Protein AF-0000000075458113 (afdb_homodimer)

InterPro domains:
  IPR001138 Zn(2)Cys(6) fungal-type DNA-binding domain [PF00172] (40-73)
  IPR001138 Zn(2)Cys(6) fungal-type DNA-binding domain [PS00463] (41-71)
  IPR001138 Zn(2)Cys(6) fungal-type DNA-binding domain [PS50048] (41-73)
  IPR001138 Zn(2)Cys(6) fungal-type DNA-binding domain [SM00066] (36-82)
  IPR001138 Zn(2)Cys(6) fungal-type DNA-binding domain [cd00067] (40-73)
  IPR007219 Xylanolytic transcriptional activator, regulatory domain [PF04082] (166-333)
  IPR036864 Zn(2)-C6 fungal-type DNA-binding domain superfamily [G3DSA:4.10.240.10] (38-100)
  IPR036864 Zn(2)-C6 fungal-type DNA-binding domain superfamily [SSF57701] (37-74)
  IPR050815 Transcription factor, fungi [PTHR47338] (35-565)

Foldseek 3Di:
DQPDDPPDDDDDDDDDDDDDDPPPVPDPPPPPLPPDPPQQFWPVCVVVVHDFSSDPPATPVCVVVPNRVRGHRPDDPPPPPVVVVVVVVVVVVVVVLVVVLQPPPPPPPPVVVVPPPPDDDPPPPVPPPPPPPDPDQLSGLHGDPVLLVQLLVLCVLCVVQQLQLADSVLLVCQCPPNDPVRHRQASLLSLLSSLNSLLSVPDPVRVVCNVVSVVSNVVSLVVLVVCQQVVLANLLSSLSSLSSQLLVCLLQVNNVVSVVSLLVSQVSLLLLVLLQVLNPPPLPPPRNNCSRHPDAPDLSSVLSSLSSNLSSLLSQLLCCQVVVHAGPLDADPDSSSQGQREQHADPVVCVVPGPNRDDTPGSHLVVCLVPVPVNPPHDDLSSLLSNLSSLLSVLLVLLVVVVVQVVVLPPPPDDDPDDPAPDVPDPPDDPPDSDCPPVNVVVSVVVLVSSLVSLVVSLVVADDLPVLDPDLDSVSLSVLQSSLSSLLSSLLSLLSNLVSCLVPDVVSVVSNLVSLLVNLVSLLVSLVSYQEHRSSNLVSLLSSLVSLLVVLVVQVVVCVVVVHPDRDPCNVVSLVSLVSSLVSLVSHPSRVSSVVSSVVSVVSNVD/DDPDPPDDDDDDDDPDDDDDDDDPDDDPDPPPLPQDPPQLFWPVCVVVVHRFSSDPPFTPVCVVVVNRVRGHRPDDDDPPVVVVVVVVVVVVVVVVVVVVPLPVPPVPVPPPPVPPPPPPDCPPPVPPPPPPPDPDQLSDLHGDPVLLVQLLVLCVLCVVQQLQLADSVLLVCQCPPNDPVRHRQASLLSLLSSLNSLLSVPDPVRVVCNVVSVVSNVVSLVVLVVCQQVVLQNLLSSLSSLSSQLLVCLLQVNNVVSVVSLLVSQVSLLLLVLLQVLNPDPLPPPRNNCSRHPDQPDLSSVLSSLSSNLSSLLSQLLCCQVVVHAGPQDDDPDSSSQGQREQHADPVVCVVPGPNRDDTPGSHLVVCLVPVVVNLPHDDLSSLLSNLSSLLSVLLVLLVVVVVQVVVLPPPPDDDPDDDPPDVPDPPDDPPDSDPPPVNVVVSVVVLVSSLVSLVVSLVSQDDLPVLDPDLDSVSLSVLQSSLSSLLSSLLSLLSNLVSCLVVDVVSVVSNLVSLLVNLVSLLVSLVSYQEHRSSNLVSLLSSLVSLLVVLVVQVVVCVVVVHPDRDPCNVVSLVSLVSSLVSLVSHPSRVSSVVSSVVSVVSNVD

Organism: Phanerochaete carnosa (strain HHB-10118-sp) (NCBI:txid650164)

Secondary structure (DSSP, 8-state):
-------------------------------------TT-S-HHHHHTT------SSS-HHHHHTT-GGG----SS----HHHHHHHHHHHHHHHHHHHHSS-TT------GGGGS--------------------TTTSSS--HHHHHHHHHHHHHHGGGGT--S-HHHHHHHHHS--SSSPPPPHHHHHHHHHHHHHHH--HHHHTTHHHHHHHHHHHHHHHHHTTTT-TTHHHHHHHHHHHHHHHHHHTT-HHHHHHHHHHHHHHHHHTTGGGTTPPTT-----GGGGTSPPPSSHHHHHHHHHHHHHHHHHHHHSHHHHT---S----SSGGG---PPPP--HHHHHHS-GGGS---S-HHHHHHH-TTTTTT---HHHHHHHHHHHHHHHHHHHHHHHHHHHHHHHTTSS--SS--SGGGSSS-S---SSS-HHHHHHHHHHHHHHHHHHHHHHHHSPPGGGS-S---HHHHHHHHHHHHHHHHHHHHHHHHHHTTTTT-HHHHHHHHHHHHHHHHHHHHHHTT-S---THHHHHHHHHHHHHHHHHHHHHHHHHHTT--SPPTTHHHHHHHHHHHHHHHHTTTTSHHHHHHHHHHHHHHH-/-------------------------------------TT-S-HHHHHTT------SSS-HHHHHTT-GGG-----S----HHHHHHHHHHHHHHHHHHHHHT-TT------TTTT---------------------TTTSSS--HHHHHHHHHHHHHHGGGGT--S-HHHHHHHHHS--SSSPPPPHHHHHHHHHHHHHHH--HHHHTTHHHHHHHHHHHHHHHHHTTTT-TTHHHHHHHHHHHHHHHHHHTT-HHHHHHHHHHHHHHHHHTTGGGTT--TT-----GGGGTSPPPSSHHHHHHHHHHHHHHHHHHHHSHHHHT---S----SSGGG---PPPP--HHHHHHS-GGGS---S-HHHHHHH-TTTTTT---HHHHHHHHHHHHHHHHHHHHHHHHHHHHHHHTTSS--SS--SGGGSSS-S---SSS-HHHHHHHHHHHHHHHHHHHHHHHHSPPGGGS-S---HHHHHHHHHHHHHHHHHHHHHHHHHHTTTTT-HHHHHHHHHHHHHHHHHHHHHHTT-S---THHHHHHHHHHHHHHHHHHHHHHHHHHTT--SPPTTHHHHHHHHHHHHHHHHTTTTSHHHHHHHHHHHHHHH-

Solvent-accessible surface area (backbone atoms only — not comparable to full-atom values): 67035 Å² total; per-residue (Å²): 140,81,76,78,82,79,83,70,87,79,82,78,91,79,85,91,82,83,79,84,73,86,70,76,81,65,83,73,72,80,69,69,76,67,71,72,62,90,69,51,47,27,53,52,35,61,73,66,70,47,86,52,74,51,41,82,73,47,25,64,49,34,46,72,70,70,38,43,86,64,34,37,63,54,88,64,77,72,71,49,64,52,45,53,33,48,48,47,33,48,47,32,50,49,46,28,51,54,33,60,48,48,56,30,64,66,28,68,60,64,70,72,72,66,65,62,77,74,79,78,80,78,75,82,68,74,71,69,65,77,71,76,71,76,72,60,58,79,61,42,87,62,48,50,69,70,57,45,52,51,23,46,50,44,25,62,74,52,31,71,59,44,52,56,40,68,56,64,68,60,51,51,42,19,67,74,58,52,40,90,92,42,50,56,70,55,65,28,38,49,31,40,40,43,34,45,6,26,65,64,57,73,37,65,89,44,45,73,47,40,68,60,34,47,51,50,23,61,54,26,47,58,55,50,53,72,41,20,80,80,36,26,79,47,42,62,43,50,37,48,26,25,36,38,49,12,44,50,26,36,23,59,55,35,55,71,57,11,50,41,28,41,37,31,24,46,48,50,39,54,52,42,40,35,45,45,40,67,42,50,90,45,63,61,69,79,47,56,11,66,65,38,38,66,79,66,87,48,52,67,50,44,48,30,45,42,33,43,35,48,42,46,50,31,58,43,31,60,44,26,73,79,54,51,39,70,54,66,82,58,70,54,90,34,54,81,39,43,38,16,32,62,70,36,66,47,71,70,52,32,71,75,45,40,68,85,77,46,91,49,91,30,44,39,64,61,51,33,74,73,35,61,76,77,56,66,77,54,74,22,70,67,28,48,35,36,51,27,18,52,49,26,37,49,20,46,42,53,34,49,36,50,52,32,52,65,40,50,56,71,69,69,70,77,77,91,74,77,73,100,57,57,84,85,30,71,84,52,79,84,83,76,64,82,58,66,48,71,61,56,50,46,50,47,52,51,49,50,50,51,49,50,50,46,46,52,53,50,58,69,70,47,80,59,74,75,68,45,60,89,58,93,46,66,72,39,42,52,51,34,51,50,48,45,53,34,54,32,33,40,29,45,18,51,27,39,51,20,55,83,38,28,86,82,30,70,69,30,32,49,51,26,50,52,27,27,51,49,40,39,50,48,48,45,64,51,47,77,69,43,81,73,76,43,47,62,55,32,51,43,50,45,56,30,42,50,55,34,38,50,52,37,48,53,48,49,52,50,27,57,72,65,71,44,90,60,83,54,94,59,42,63,57,31,51,49,52,47,47,47,41,46,57,46,44,64,70,40,52,81,30,49,28,28,38,52,45,40,51,52,50,52,53,57,64,70,108,138,82,80,76,83,83,84,83,76,86,82,80,84,84,86,80,82,83,84,88,82,83,86,77,90,78,83,82,77,78,72,74,68,58,78,42,62,90,73,48,41,27,55,53,31,62,75,66,72,45,84,30,52,41,42,82,76,44,24,61,48,35,46,71,74,71,35,41,86,64,31,35,65,65,86,64,79,70,73,48,68,49,47,55,34,46,51,50,32,51,49,32,49,52,49,28,54,53,39,59,60,66,34,62,41,39,42,70,60,72,67,77,69,75,62,66,76,69,78,76,82,74,80,71,75,70,68,72,63,76,75,73,71,74,73,59,55,81,74,41,95,62,48,49,69,69,56,44,51,52,22,46,50,44,25,61,75,52,30,72,59,44,52,55,41,69,57,65,69,60,53,51,42,19,68,74,58,52,41,91,93,43,50,56,71,56,64,28,39,50,31,40,39,41,35,44,6,26,64,66,57,74,37,65,87,44,42,72,48,39,70,60,34,46,52,51,22,60,54,26,47,58,56,49,54,72,41,20,80,80,36,28,76,46,42,61,42,50,38,46,25,26,36,38,48,13,44,49,27,35,23,60,56,35,56,70,56,12,50,41,26,41,38,32,24,47,49,50,38,52,52,44,41,34,44,45,42,66,42,50,90,47,64,63,71,80,45,56,11,68,67,39,40,68,80,66,87,47,52,66,50,43,51,28,45,42,32,42,35,49,42,46,48,31,58,42,32,60,45,26,72,79,51,51,39,71,54,65,82,58,70,54,89,35,54,82,39,44,37,14,31,63,72,37,67,46,72,70,52,32,73,75,45,40,70,84,77,48,90,50,92,30,44,40,63,60,51,33,74,73,36,61,74,76,55,66,75,58,75,22,69,68,26,47,34,35,54,26,21,53,48,25,38,51,21,46,43,53,34,50,36,50,52,34,54,65,38,51,55,73,69,70,71,77,75,92,74,78,76,100,60,60,83,86,30,72,86,51,79,82,82,76,64,86,57,68,48,70,60,57,51,46,50,47,52,50,49,51,51,52,50,49,50,45,47,51,53,50,59,70,68,47,80,60,75,75,68,46,62,90,58,90,45,66,71,38,42,54,51,34,50,49,48,44,53,31,53,32,33,40,28,46,18,50,28,38,50,20,54,83,38,28,86,83,30,70,66,29,32,51,51,24,52,51,27,26,51,48,38,38,49,47,48,45,63,51,48,76,70,43,81,75,76,43,47,61,54,32,50,42,50,46,56,28,44,52,54,35,37,50,52,37,49,52,48,50,51,50,25,58,72,63,73,43,90,60,82,55,94,59,43,62,56,30,50,49,52,46,48,48,41,44,57,45,43,62,70,40,52,83,30,50,28,26,37,50,45,42,51,51,49,53,54,57,63,70,108

pLDDT: mean 75.18, std 25.05, range [16.05, 98.81]

Nearest PDB structures (foldseek):
  4n7g-assembly1_A-2  TM=5.612E-01  e=4.384E+00  Homo sapiens
  7nfx-assembly1_u  TM=4.217E-01  e=3.734E+00  Homo sapiens
  5exa-assembly1_A  TM=5.449E-01  e=8.677E+00  Homo sapiens
  7lic-assembly1_A  TM=1.904E-01  e=6.045E+00  Machilis hrabei
  5m35-assembly1_A  TM=5.751E-01  e=5.764E+00  Homo sapiens

Sequence (1214 aa):
MTLPPVCINASCPRLQVCHNRKYTNPNMASQVPQHLPRGRACVPCRRRKMKCDGNQPTCNQCMRFDRAAECQFVEGPSPSTARVLEQHISRLQSRIHELEQDDPNLVRLRNPYENVPAASSSGGNTAVAPHAAQPNWWETSDPPTQMQQTLVQYFLREAPKFGFFLDARRLLTAFAKPTATRPRPPSVIRNAIYLWGINLSRNPQYTAREPLFLGRALRSVHVALSSAHEQQQNTLYVLQAEVLLAYYFFHCDRLLEGKFHASAAVSLAIMCNLHQINAPQGGGFQSAGQAFLPPPADPVDEAERIYAWWTTFVLDKSWVVALSAPAMISETQEPGTVIHTPWPLTVDEYAQQPASARPNAGSTVQRFLADVTADGAASSPLALIAKAAALYERASALAAHTDTNSQCSRSVFTRHRRLTGLLLLLALPSGVGDGASLAETAGYEAALLALDGAVEQLKQALPPLERAGSVAAPADEHATHSLLVLHGLAHAATVQLHRAFAERSATSRARCLASASALVRVVHELTRRLAVVSPLVGVLAATAGEVLVHGLQSMRSARTAWASSAALPGEDKFAQSTNQLVAALERLTQSPFVASQTARLREAAAQMTLPPVCINASCPRLQVCHNRKYTNPNMASQVPQHLPRGRACVPCRRRKMKCDGNQPTCNQCMRFDRAAECQFVEGPSPSTARVLEQHISRLQSRIHELEQDDPNLVRLRNPYENVPAASSSGGNTAVAPHAAQPNWWETSDPPTQMQQTLVQYFLREAPKFGFFLDARRLLTAFAKPTATRPRPPSVIRNAIYLWGINLSRNPQYTAREPLFLGRALRSVHVALSSAHEQQQNTLYVLQAEVLLAYYFFHCDRLLEGKFHASAAVSLAIMCNLHQINAPQGGGFQSAGQAFLPPPADPVDEAERIYAWWTTFVLDKSWVVALSAPAMISETQEPGTVIHTPWPLTVDEYAQQPASARPNAGSTVQRFLADVTADGAASSPLALIAKAAALYERASALAAHTDTNSQCSRSVFTRHRRLTGLLLLLALPSGVGDGASLAETAGYEAALLALDGAVEQLKQALPPLERAGSVAAPADEHATHSLLVLHGLAHAATVQLHRAFAERSATSRARCLASASALVRVVHELTRRLAVVSPLVGVLAATAGEVLVHGLQSMRSARTAWASSAALPGEDKFAQSTNQLVAALERLTQSPFVASQTARLREAAAQ

Radius of gyration: 37.68 Å; Cα contacts (8 Å, |Δi|>4): 1548; chains: 2; bounding box: 122×147×104 Å

Structure (mmCIF, N/CA/C/O backbone):
data_AF-0000000075458113-model_v1
#
loop_
_entity.id
_entity.type
_entity.pdbx_description
1 polymer 'Zn(2)-C6 fungal-type domain-containing protein'
#
loop_
_atom_site.group_PDB
_atom_site.id
_atom_site.type_symbol
_atom_site.label_atom_id
_atom_site.label_alt_id
_atom_site.label_comp_id
_atom_site.label_asym_id
_atom_site.label_entity_id
_atom_site.label_seq_id
_atom_site.pdbx_PDB_ins_code
_atom_site.Cartn_x
_atom_site.Cartn_y
_atom_site.Cartn_z
_atom_site.occupancy
_atom_site.B_iso_or_equiv
_atom_site.auth_seq_id
_atom_site.auth_comp_id
_atom_site.auth_asym_id
_atom_site.auth_atom_id
_atom_site.pdbx_PDB_model_num
ATOM 1 N N . MET A 1 1 ? 50.719 65.562 19.953 1 16.05 1 MET A N 1
ATOM 2 C CA . MET A 1 1 ? 52.031 64.938 19.766 1 16.05 1 MET A CA 1
ATOM 3 C C . MET A 1 1 ? 52.125 64.312 18.391 1 16.05 1 MET A C 1
ATOM 5 O O . MET A 1 1 ? 51.156 64.25 17.656 1 16.05 1 MET A O 1
ATOM 9 N N . THR A 1 2 ? 52.25 62.938 18.25 1 17.06 2 THR A N 1
ATOM 10 C CA . THR A 1 2 ? 53.406 62.062 18.203 1 17.06 2 THR A CA 1
ATOM 11 C C . THR A 1 2 ? 53.406 61.188 16.938 1 17.06 2 THR A C 1
ATOM 13 O O . THR A 1 2 ? 52.562 60.281 16.828 1 17.06 2 THR A O 1
ATOM 16 N N . LEU A 1 3 ? 53.469 61.75 15.75 1 21.92 3 LEU A N 1
ATOM 17 C CA . LEU A 1 3 ? 53.281 61.375 14.352 1 21.92 3 LEU A CA 1
ATOM 18 C C . LEU A 1 3 ? 54.281 60.312 13.93 1 21.92 3 LEU A C 1
ATOM 20 O O . LEU A 1 3 ? 55.5 60.469 14.086 1 21.92 3 LEU A O 1
ATOM 24 N N . PRO A 1 4 ? 53.938 59 14.242 1 21.16 4 PRO A N 1
ATOM 25 C CA . PRO A 1 4 ? 55.094 58.094 14.359 1 21.16 4 PRO A CA 1
ATOM 26 C C . PRO A 1 4 ? 55.906 58.031 13.078 1 21.16 4 PRO A C 1
ATOM 28 O O . PRO A 1 4 ? 55.438 58.406 12 1 21.16 4 PRO A O 1
ATOM 31 N N . PRO A 1 5 ? 57.219 57.562 13.141 1 19.83 5 PRO A N 1
ATOM 32 C CA . PRO A 1 5 ? 58.5 57.812 12.469 1 19.83 5 PRO A CA 1
ATOM 33 C C . PRO A 1 5 ? 58.625 57.031 11.164 1 19.83 5 PRO A C 1
ATOM 35 O O . PRO A 1 5 ? 58.062 55.969 11.023 1 19.83 5 PRO A O 1
ATOM 38 N N . VAL A 1 6 ? 58.656 57.656 9.945 1 21.56 6 VAL A N 1
ATOM 39 C CA . VAL A 1 6 ? 58.688 57.438 8.5 1 21.56 6 VAL A CA 1
ATOM 40 C C . VAL A 1 6 ? 59.938 56.656 8.133 1 21.56 6 VAL A C 1
ATOM 42 O O . VAL A 1 6 ? 61.062 57.156 8.289 1 21.56 6 VAL A O 1
ATOM 45 N N . CYS A 1 7 ? 59.875 55.25 8.594 1 18.25 7 CYS A N 1
ATOM 46 C CA . CYS A 1 7 ? 61.094 54.469 8.641 1 18.25 7 CYS A CA 1
ATOM 47 C C . CYS A 1 7 ? 61.75 54.438 7.273 1 18.25 7 CYS A C 1
ATOM 49 O O . CYS A 1 7 ? 61.156 53.969 6.297 1 18.25 7 CYS A O 1
ATOM 51 N N . ILE A 1 8 ? 62.625 55.281 7 1 16.94 8 ILE A N 1
ATOM 52 C CA . ILE A 1 8 ? 63.344 55.781 5.824 1 16.94 8 ILE A CA 1
ATOM 53 C C . ILE A 1 8 ? 64.312 54.688 5.32 1 16.94 8 ILE A C 1
ATOM 55 O O . ILE A 1 8 ? 64.625 54.656 4.141 1 16.94 8 ILE A O 1
ATOM 59 N N . ASN A 1 9 ? 64.75 53.688 6.195 1 16.77 9 ASN A N 1
ATOM 60 C CA . ASN A 1 9 ? 66.188 53.625 6.027 1 16.77 9 ASN A CA 1
ATOM 61 C C . ASN A 1 9 ? 66.562 52.812 4.793 1 16.77 9 ASN A C 1
ATOM 63 O O . ASN A 1 9 ? 65.938 51.781 4.508 1 16.77 9 ASN A O 1
ATOM 67 N N . ALA A 1 10 ? 67.562 53.219 3.857 1 18.14 10 ALA A N 1
ATOM 68 C CA . ALA A 1 10 ? 68.125 53.219 2.51 1 18.14 10 ALA A CA 1
ATOM 69 C C . ALA A 1 10 ? 69.062 52.062 2.301 1 18.14 10 ALA A C 1
ATOM 71 O O . ALA A 1 10 ? 69.438 51.781 1.172 1 18.14 10 ALA A O 1
ATOM 72 N N . SER A 1 11 ? 69.438 51.25 3.338 1 16.3 11 SER A N 1
ATOM 73 C CA . SER A 1 11 ? 70.875 51.031 3.203 1 16.3 11 SER A CA 1
ATOM 74 C C . SER A 1 11 ? 71.188 50.094 2.051 1 16.3 11 SER A C 1
ATOM 76 O O . SER A 1 11 ? 70.312 49.375 1.562 1 16.3 11 SER A O 1
ATOM 78 N N . CYS A 1 12 ? 72.438 49.375 2.088 1 17.27 12 CYS A N 1
ATOM 79 C CA . CYS A 1 12 ? 73.75 49.312 1.443 1 17.27 12 CYS A CA 1
ATOM 80 C C . CYS A 1 12 ? 73.938 48 0.712 1 17.27 12 CYS A C 1
ATOM 82 O O . CYS A 1 12 ? 74.625 47.938 -0.289 1 17.27 12 CYS A O 1
ATOM 84 N N . PRO A 1 13 ? 73.312 46.719 1.027 1 18 13 PRO A N 1
ATOM 85 C CA . PRO A 1 13 ? 74.5 45.875 1.167 1 18 13 PRO A CA 1
ATOM 86 C C . PRO A 1 13 ? 75.125 45.469 -0.179 1 18 13 PRO A C 1
ATOM 88 O O . PRO A 1 13 ? 74.438 45.469 -1.199 1 18 13 PRO A O 1
ATOM 91 N N . ARG A 1 14 ? 76.375 44.969 -0.19 1 17.38 14 ARG A N 1
ATOM 92 C CA . ARG A 1 14 ? 77.625 44.938 -0.941 1 17.38 14 ARG A CA 1
ATOM 93 C C . ARG A 1 14 ? 77.625 43.812 -1.981 1 17.38 14 ARG A C 1
ATOM 95 O O . ARG A 1 14 ? 77.875 44.031 -3.156 1 17.38 14 ARG A O 1
ATOM 102 N N . LEU A 1 15 ? 78 42.5 -1.597 1 16.95 15 LEU A N 1
ATOM 103 C CA . LEU A 1 15 ? 79.25 42.031 -2.094 1 16.95 15 LEU A CA 1
ATOM 104 C C . LEU A 1 15 ? 79.062 41.25 -3.389 1 16.95 15 LEU A C 1
ATOM 106 O O . LEU A 1 15 ? 79.625 41.594 -4.426 1 16.95 15 LEU A O 1
ATOM 110 N N . GLN A 1 16 ? 79.312 39.75 -3.432 1 18.16 16 GLN A N 1
ATOM 111 C CA . GLN A 1 16 ? 80.5 39.094 -4.039 1 18.16 16 GLN A CA 1
ATOM 112 C C . GLN A 1 16 ? 80.125 38.562 -5.434 1 18.16 16 GLN A C 1
ATOM 114 O O . GLN A 1 16 ? 78.938 38.469 -5.785 1 18.16 16 GLN A O 1
ATOM 119 N N . VAL A 1 17 ? 81.062 37.594 -5.949 1 19.11 17 VAL A N 1
ATOM 120 C CA . VAL A 1 17 ? 81.875 37.219 -7.102 1 19.11 17 VAL A CA 1
ATOM 121 C C . VAL A 1 17 ? 81.125 36.25 -7.977 1 19.11 17 VAL A C 1
ATOM 123 O O . VAL A 1 17 ? 80.562 35.25 -7.48 1 19.11 17 VAL A O 1
ATOM 126 N N . CYS A 1 18 ? 80.875 36.469 -9.258 1 18.88 18 CYS A N 1
ATOM 127 C CA . CYS A 1 18 ? 80 36 -10.328 1 18.88 18 CYS A CA 1
ATOM 128 C C . CYS A 1 18 ? 80.562 34.75 -10.992 1 18.88 18 CYS A C 1
ATOM 130 O O . CYS A 1 18 ? 81.188 34.812 -12.055 1 18.88 18 CYS A O 1
ATOM 132 N N . HIS A 1 19 ? 81.125 33.781 -10.086 1 18.3 19 HIS A N 1
ATOM 133 C CA . HIS A 1 19 ? 81.938 32.938 -10.93 1 18.3 19 HIS A CA 1
ATOM 134 C C . HIS A 1 19 ? 81.125 32.375 -12.094 1 18.3 19 HIS A C 1
ATOM 136 O O . HIS A 1 19 ? 79.938 32.312 -12.039 1 18.3 19 HIS A O 1
ATOM 142 N N . ASN A 1 20 ? 81.938 31.562 -12.953 1 18.83 20 ASN A N 1
ATOM 143 C CA . ASN A 1 20 ? 82.125 31.25 -14.367 1 18.83 20 ASN A CA 1
ATOM 144 C C . ASN A 1 20 ? 81.062 30.266 -14.867 1 18.83 20 ASN A C 1
ATOM 146 O O . ASN A 1 20 ? 80.562 29.406 -14.117 1 18.83 20 ASN A O 1
ATOM 150 N N . ARG A 1 21 ? 80.625 30.406 -16.109 1 20.34 21 ARG A N 1
ATOM 151 C CA . ARG A 1 21 ? 79.562 30.172 -17.094 1 20.34 21 ARG A CA 1
ATOM 152 C C . ARG A 1 21 ? 79.625 28.766 -17.688 1 20.34 21 ARG A C 1
ATOM 154 O O . ARG A 1 21 ? 78.875 28.438 -18.609 1 20.34 21 ARG A O 1
ATOM 161 N N . LYS A 1 22 ? 80.75 27.875 -17.328 1 22.34 22 LYS A N 1
ATOM 162 C CA . LYS A 1 22 ? 81 27.016 -18.484 1 22.34 22 LYS A CA 1
ATOM 163 C C . LYS A 1 22 ? 79.75 26.188 -18.797 1 22.34 22 LYS A C 1
ATOM 165 O O . LYS A 1 22 ? 79.188 25.484 -17.922 1 22.34 22 LYS A O 1
ATOM 170 N N . TYR A 1 23 ? 78.875 26.531 -19.828 1 19.7 23 TYR A N 1
ATOM 171 C CA . TYR A 1 23 ? 77.562 26.109 -20.312 1 19.7 23 TYR A CA 1
ATOM 172 C C . TYR A 1 23 ? 77.625 24.734 -20.969 1 19.7 23 TYR A C 1
ATOM 174 O O . TYR A 1 23 ? 77.562 24.625 -22.188 1 19.7 23 TYR A O 1
ATOM 182 N N . THR A 1 24 ? 78.75 23.969 -20.75 1 22.22 24 THR A N 1
ATOM 183 C CA . THR A 1 24 ? 78.812 22.859 -21.688 1 22.22 24 THR A CA 1
ATOM 184 C C . THR A 1 24 ? 77.5 22.031 -21.641 1 22.22 24 THR A C 1
ATOM 186 O O . THR A 1 24 ? 77.062 21.609 -20.562 1 22.22 24 THR A O 1
ATOM 189 N N . ASN A 1 25 ? 76.75 22.25 -22.719 1 22.31 25 ASN A N 1
ATOM 190 C CA . ASN A 1 25 ? 75.438 21.734 -22.953 1 22.31 25 ASN A CA 1
ATOM 191 C C . ASN A 1 25 ? 75.375 20.219 -23.062 1 22.31 25 ASN A C 1
ATOM 193 O O . ASN A 1 25 ? 75.75 19.656 -24.109 1 22.31 25 ASN A O 1
ATOM 197 N N . PRO A 1 26 ? 76.188 19.5 -22.234 1 22.69 26 PRO A N 1
ATOM 198 C CA . PRO A 1 26 ? 76.5 18.109 -22.562 1 22.69 26 PRO A CA 1
ATOM 199 C C . PRO A 1 26 ? 75.312 17.328 -23.062 1 22.69 26 PRO A C 1
ATOM 201 O O . PRO A 1 26 ? 75.438 16.531 -23.984 1 22.69 26 PRO A O 1
ATOM 204 N N . ASN A 1 27 ? 74.375 17.062 -22.172 1 22.27 27 ASN A N 1
ATOM 205 C CA . ASN A 1 27 ? 73.75 15.758 -22.062 1 22.27 27 ASN A CA 1
ATOM 206 C C . ASN A 1 27 ? 72.688 15.578 -23.125 1 22.27 27 ASN A C 1
ATOM 208 O O . ASN A 1 27 ? 71.562 16.031 -22.953 1 22.27 27 ASN A O 1
ATOM 212 N N . MET A 1 28 ? 72.938 15.758 -24.406 1 24.91 28 MET A N 1
ATOM 213 C CA . MET A 1 28 ? 71.875 15.516 -25.406 1 24.91 28 MET A CA 1
ATOM 214 C C . MET A 1 28 ? 71.375 14.086 -25.328 1 24.91 28 MET A C 1
ATOM 216 O O . MET A 1 28 ? 71.938 13.172 -25.922 1 24.91 28 MET A O 1
ATOM 220 N N . ALA A 1 29 ? 71.25 13.414 -24.312 1 27.17 29 ALA A N 1
ATOM 221 C CA . ALA A 1 29 ? 70.812 12.031 -24.266 1 27.17 29 ALA A CA 1
ATOM 222 C C . ALA A 1 29 ? 69.625 11.812 -25.203 1 27.17 29 ALA A C 1
ATOM 224 O O . ALA A 1 29 ? 68.75 12.648 -25.297 1 27.17 29 ALA A O 1
ATOM 225 N N . SER A 1 30 ? 69.688 11.109 -26.359 1 27.78 30 SER A N 1
ATOM 226 C CA . SER A 1 30 ? 68.875 10.578 -27.422 1 27.78 30 SER A CA 1
ATOM 227 C C . SER A 1 30 ? 67.5 10.156 -26.906 1 27.78 30 SER A C 1
ATOM 229 O O . SER A 1 30 ? 67.375 9.148 -26.203 1 27.78 30 SER A O 1
ATOM 231 N N . GLN A 1 31 ? 66.75 11.008 -26.562 1 28.09 31 GLN A N 1
ATOM 232 C CA . GLN A 1 31 ? 65.375 10.68 -26.047 1 28.09 31 GLN A CA 1
ATOM 233 C C . GLN A 1 31 ? 64.562 9.875 -27.047 1 28.09 31 GLN A C 1
ATOM 235 O O . GLN A 1 31 ? 64.438 10.289 -28.203 1 28.09 31 GLN A O 1
ATOM 240 N N . VAL A 1 32 ? 64.812 8.578 -27.141 1 33.06 32 VAL A N 1
ATOM 241 C CA . VAL A 1 32 ? 63.906 7.68 -27.844 1 33.06 32 VAL A CA 1
ATOM 242 C C . VAL A 1 32 ? 62.531 8.32 -27.969 1 33.06 32 VAL A C 1
ATOM 244 O O . VAL A 1 32 ? 61.969 8.805 -26.984 1 33.06 32 VAL A O 1
ATOM 247 N N . PRO A 1 33 ? 62.25 8.812 -29.188 1 33.91 33 PRO A N 1
ATOM 248 C CA . PRO A 1 33 ? 61 9.531 -29.422 1 33.91 33 PRO A CA 1
ATOM 249 C C . PRO A 1 33 ? 59.812 8.906 -28.672 1 33.91 33 PRO A C 1
ATOM 251 O O . PRO A 1 33 ? 59.625 7.691 -28.719 1 33.91 33 PRO A O 1
ATOM 254 N N . GLN A 1 34 ? 59.688 9.32 -27.609 1 39.03 34 GLN A N 1
ATOM 255 C CA . GLN A 1 34 ? 58.562 8.875 -26.812 1 39.03 34 GLN A CA 1
ATOM 256 C C . GLN A 1 34 ? 57.281 8.891 -27.625 1 39.03 34 GLN A C 1
ATOM 258 O O . GLN A 1 34 ? 57 9.859 -28.328 1 39.03 34 GLN A O 1
ATOM 263 N N . HIS A 1 35 ? 56.875 7.797 -28.141 1 50.09 35 HIS A N 1
ATOM 264 C CA . HIS A 1 35 ? 55.594 7.645 -28.797 1 50.09 35 HIS A CA 1
ATOM 265 C C . HIS A 1 35 ? 54.562 8.602 -28.219 1 50.09 35 HIS A C 1
ATOM 267 O O . HIS A 1 35 ? 54.469 8.773 -27 1 50.09 35 HIS A O 1
ATOM 273 N N . LEU A 1 36 ? 54.188 9.562 -29.062 1 56.31 36 LEU A N 1
ATOM 274 C CA . LEU A 1 36 ? 53.156 10.469 -28.594 1 56.31 36 LEU A CA 1
ATOM 275 C C . LEU A 1 36 ? 52.062 9.695 -27.875 1 56.31 36 LEU A C 1
ATOM 277 O O . LEU A 1 36 ? 51.625 8.633 -28.344 1 56.31 36 LEU A O 1
ATOM 281 N N . PRO A 1 37 ? 51.906 9.977 -26.672 1 59.5 37 PRO A N 1
ATOM 282 C CA . PRO A 1 37 ? 50.781 9.281 -26.047 1 59.5 37 PRO A CA 1
ATOM 283 C C . PRO A 1 37 ? 49.562 9.195 -26.953 1 59.5 37 PRO A C 1
ATOM 285 O O . PRO A 1 37 ? 49.375 10.055 -27.812 1 59.5 37 PRO A O 1
ATOM 288 N N . ARG A 1 38 ? 48.812 8.305 -26.953 1 64.25 38 ARG A N 1
ATOM 289 C CA . ARG A 1 38 ? 47.625 8.039 -27.75 1 64.25 38 ARG A CA 1
ATOM 290 C C . ARG A 1 38 ? 46.688 9.242 -27.75 1 64.25 38 ARG A C 1
ATOM 292 O O . ARG A 1 38 ? 46.375 9.797 -26.688 1 64.25 38 ARG A O 1
ATOM 299 N N . GLY A 1 39 ? 46.375 9.852 -28.844 1 64.12 39 GLY A N 1
ATOM 300 C CA . GLY A 1 39 ? 45.406 10.898 -29.031 1 64.12 39 GLY A CA 1
ATOM 301 C C . GLY A 1 39 ? 46 12.258 -29.344 1 64.12 39 GLY A C 1
ATOM 302 O O . GLY A 1 39 ? 45.281 13.234 -29.531 1 64.12 39 GLY A O 1
ATOM 303 N N . ARG A 1 40 ? 47.281 12.43 -29.516 1 70.12 40 ARG A N 1
ATOM 304 C CA . ARG A 1 40 ? 47.844 13.758 -29.656 1 70.12 40 ARG A CA 1
ATOM 305 C C . ARG A 1 40 ? 48.219 14.039 -31.109 1 70.12 40 ARG A C 1
ATOM 307 O O . ARG A 1 40 ? 48.75 15.109 -31.438 1 70.12 40 ARG A O 1
ATOM 314 N N . ALA A 1 41 ? 48.031 13.203 -31.844 1 76.94 41 ALA A N 1
ATOM 315 C CA . ALA A 1 41 ? 48.281 13.438 -33.25 1 76.94 41 ALA A CA 1
ATOM 316 C C . ALA A 1 41 ? 47.219 14.297 -33.906 1 76.94 41 ALA A C 1
ATOM 318 O O . ALA A 1 41 ? 46.031 14.234 -33.5 1 76.94 41 ALA A O 1
ATOM 319 N N . CYS A 1 42 ? 47.5 15.008 -34.812 1 77.25 42 CYS A N 1
ATOM 320 C CA . CYS A 1 42 ? 46.531 15.867 -35.469 1 77.25 42 CYS A CA 1
ATOM 321 C C . CYS A 1 42 ? 45.656 15.055 -36.438 1 77.25 42 CYS A C 1
ATOM 323 O O . CYS A 1 42 ? 46.062 13.977 -36.875 1 77.25 42 CYS A O 1
ATOM 325 N N . VAL A 1 43 ? 44.438 15.523 -36.75 1 78.5 43 VAL A N 1
ATOM 326 C CA . VAL A 1 43 ? 43.406 14.82 -37.5 1 78.5 43 VAL A CA 1
ATOM 327 C C . VAL A 1 43 ? 43.906 14.508 -38.906 1 78.5 43 VAL A C 1
ATOM 329 O O . VAL A 1 43 ? 43.781 13.375 -39.375 1 78.5 43 VAL A O 1
ATOM 332 N N . PRO A 1 44 ? 44.625 15.25 -39.5 1 78.81 44 PRO A N 1
ATOM 333 C CA . PRO A 1 44 ? 45.031 14.891 -40.875 1 78.81 44 PRO A CA 1
ATOM 334 C C . PRO A 1 44 ? 46.188 13.875 -40.875 1 78.81 44 PRO A C 1
ATOM 336 O O . PRO A 1 44 ? 46.219 12.992 -41.75 1 78.81 44 PRO A O 1
ATOM 339 N N . CYS A 1 45 ? 47.125 13.969 -40.062 1 78.94 45 CYS A N 1
ATOM 340 C CA . CYS A 1 45 ? 48.219 13.008 -40 1 78.94 45 CYS A CA 1
ATOM 341 C C . CYS A 1 45 ? 47.719 11.617 -39.625 1 78.94 45 CYS A C 1
ATOM 343 O O . CYS A 1 45 ? 48.188 10.617 -40.156 1 78.94 45 CYS A O 1
ATOM 345 N N . ARG A 1 46 ? 46.656 11.57 -38.688 1 76.12 46 ARG A N 1
ATOM 346 C CA . ARG A 1 46 ? 45.969 10.328 -38.312 1 76.12 46 ARG A CA 1
ATOM 347 C C . ARG A 1 46 ? 45.281 9.695 -39.531 1 76.12 46 ARG A C 1
ATOM 349 O O . ARG A 1 46 ? 45.375 8.484 -39.719 1 76.12 46 ARG A O 1
ATOM 356 N N . ARG A 1 47 ? 44.719 10.5 -40.281 1 74.69 47 ARG A N 1
ATOM 357 C CA . ARG A 1 47 ? 43.969 10.023 -41.438 1 74.69 47 ARG A CA 1
ATOM 358 C C . ARG A 1 47 ? 44.906 9.469 -42.5 1 74.69 47 ARG A C 1
ATOM 360 O O . ARG A 1 47 ? 44.562 8.477 -43.156 1 74.69 47 ARG A O 1
ATOM 367 N N . ARG A 1 48 ? 45.969 9.977 -42.531 1 76.06 48 ARG A N 1
ATOM 368 C CA . ARG A 1 48 ? 46.844 9.594 -43.594 1 76.06 48 ARG A CA 1
ATOM 369 C C . ARG A 1 48 ? 47.938 8.656 -43.125 1 76.06 48 ARG A C 1
ATOM 371 O O . ARG A 1 48 ? 48.875 8.32 -43.875 1 76.06 48 ARG A O 1
ATOM 378 N N . LYS A 1 49 ? 47.844 8.336 -41.875 1 76.44 49 LYS A N 1
ATOM 379 C CA . LYS A 1 49 ? 48.75 7.383 -41.219 1 76.44 49 LYS A CA 1
ATOM 380 C C . LYS A 1 49 ? 50.188 7.812 -41.344 1 76.44 49 LYS A C 1
ATOM 382 O O . LYS A 1 49 ? 51.062 6.98 -41.594 1 76.44 49 LYS A O 1
ATOM 387 N N . MET A 1 50 ? 50.375 9.109 -41.219 1 76.88 50 MET A N 1
ATOM 388 C CA . MET A 1 50 ? 51.719 9.648 -41.25 1 76.88 50 MET A CA 1
ATOM 389 C C . MET A 1 50 ? 52.25 9.922 -39.844 1 76.88 50 MET A C 1
ATOM 391 O O . MET A 1 50 ? 51.438 10.141 -38.906 1 76.88 50 MET A O 1
ATOM 395 N N . LYS A 1 51 ? 53.469 9.898 -39.656 1 76.06 51 LYS A N 1
ATOM 396 C CA . LYS A 1 51 ? 54.094 10.125 -38.375 1 76.06 51 LYS A CA 1
ATOM 397 C C . LYS A 1 51 ? 54.031 11.602 -37.969 1 76.06 51 LYS A C 1
ATOM 399 O O . LYS A 1 51 ? 54.781 12.43 -38.5 1 76.06 51 LYS A O 1
ATOM 404 N N . CYS A 1 52 ? 53.031 11.938 -37.094 1 73.62 52 CYS A N 1
ATOM 405 C CA . CYS A 1 52 ? 52.781 13.297 -36.625 1 73.62 52 CYS A CA 1
ATOM 406 C C . CYS A 1 52 ? 53.719 13.625 -35.469 1 73.62 52 CYS A C 1
ATOM 408 O O . CYS A 1 52 ? 53.969 12.781 -34.594 1 73.62 52 CYS A O 1
ATOM 410 N N . ASP A 1 53 ? 54.344 14.609 -35.219 1 77.38 53 ASP A N 1
ATOM 411 C CA . ASP A 1 53 ? 55.281 14.992 -34.156 1 77.38 53 ASP A CA 1
ATOM 412 C C . ASP A 1 53 ? 54.531 15.656 -33 1 77.38 53 ASP A C 1
ATOM 414 O O . ASP A 1 53 ? 55.156 15.984 -31.984 1 77.38 53 ASP A O 1
ATOM 418 N N . GLY A 1 54 ? 53.156 15.859 -33.062 1 72.62 54 GLY A N 1
ATOM 419 C CA . GLY A 1 54 ? 52.281 16.359 -31.984 1 72.62 54 GLY A CA 1
ATOM 420 C C . GLY A 1 54 ? 52.531 17.812 -31.656 1 72.62 54 GLY A C 1
ATOM 421 O O . GLY A 1 54 ? 52 18.328 -30.672 1 72.62 54 GLY A O 1
ATOM 422 N N . ASN A 1 55 ? 53.219 18.469 -32.344 1 78.12 55 ASN A N 1
ATOM 423 C CA . ASN A 1 55 ? 53.5 19.875 -32.062 1 78.12 55 ASN A CA 1
ATOM 424 C C . ASN A 1 55 ? 52.281 20.766 -32.375 1 78.12 55 ASN A C 1
ATOM 426 O O . ASN A 1 55 ? 51.656 20.578 -33.438 1 78.12 55 ASN A O 1
ATOM 430 N N . GLN A 1 56 ? 51.719 21.516 -31.375 1 75.69 56 GLN A N 1
ATOM 431 C CA . GLN A 1 56 ? 50.656 22.484 -31.562 1 75.69 56 GLN A CA 1
ATOM 432 C C . GLN A 1 56 ? 51.219 23.891 -31.797 1 75.69 56 GLN A C 1
ATOM 434 O O . GLN A 1 56 ? 52.312 24.203 -31.344 1 75.69 56 GLN A O 1
ATOM 439 N N . PRO A 1 57 ? 50.5 24.453 -32.625 1 77.38 57 PRO A N 1
ATOM 440 C CA . PRO A 1 57 ? 49.188 24.281 -33.25 1 77.38 57 PRO A CA 1
ATOM 441 C C . PRO A 1 57 ? 49.219 23.547 -34.562 1 77.38 57 PRO A C 1
ATOM 443 O O . PRO A 1 57 ? 48.219 23.062 -35.062 1 77.38 57 PRO A O 1
ATOM 446 N N . THR A 1 58 ? 50.312 23.547 -35.125 1 81.06 58 THR A N 1
ATOM 447 C CA . THR A 1 58 ? 50.469 22.828 -36.375 1 81.06 58 THR A CA 1
ATOM 448 C C . THR A 1 58 ? 51.656 21.875 -36.344 1 81.06 58 THR A C 1
ATOM 450 O O . THR A 1 58 ? 52.781 22.281 -36.031 1 81.06 58 THR A O 1
ATOM 453 N N . CYS A 1 59 ? 51.406 20.641 -36.625 1 80.19 59 CYS A N 1
ATOM 454 C CA . CYS A 1 59 ? 52.5 19.656 -36.531 1 80.19 59 CYS A CA 1
ATOM 455 C C . CYS A 1 59 ? 53.438 19.812 -37.719 1 80.19 59 CYS A C 1
ATOM 457 O O . CYS A 1 59 ? 53.094 20.375 -38.75 1 80.19 59 CYS A O 1
ATOM 459 N N . ASN A 1 60 ? 54.781 19.516 -37.531 1 82.81 60 ASN A N 1
ATOM 460 C CA . ASN A 1 60 ? 55.812 19.703 -38.5 1 82.81 60 ASN A CA 1
ATOM 461 C C . ASN A 1 60 ? 55.531 18.938 -39.781 1 82.81 60 ASN A C 1
ATOM 463 O O . ASN A 1 60 ? 55.906 19.359 -40.875 1 82.81 60 ASN A O 1
ATOM 467 N N . GLN A 1 61 ? 54.812 17.875 -39.562 1 81.06 61 GLN A N 1
ATOM 468 C CA . GLN A 1 61 ? 54.469 17.062 -40.75 1 81.06 61 GLN A CA 1
ATOM 469 C C . GLN A 1 61 ? 53.438 17.766 -41.625 1 81.06 61 GLN A C 1
ATOM 471 O O . GLN A 1 61 ? 53.594 17.781 -42.844 1 81.06 61 GLN A O 1
ATOM 476 N N . CYS A 1 62 ? 52.469 18.281 -41 1 80.62 62 CYS A N 1
ATOM 477 C CA . CYS A 1 62 ? 51.438 19.031 -41.75 1 80.62 62 CYS A CA 1
ATOM 478 C C . CYS A 1 62 ? 52.062 20.297 -42.344 1 80.62 62 CYS A C 1
ATOM 480 O O . CYS A 1 62 ? 51.656 20.703 -43.438 1 80.62 62 CYS A O 1
ATOM 482 N N . MET A 1 63 ? 53 20.844 -41.75 1 82.69 63 MET A N 1
ATOM 483 C CA . MET A 1 63 ? 53.688 22.016 -42.281 1 82.69 63 MET A CA 1
ATOM 484 C C . MET A 1 63 ? 54.531 21.641 -43.5 1 82.69 63 MET A C 1
ATOM 486 O O . MET A 1 63 ? 54.562 22.391 -44.469 1 82.69 63 MET A O 1
ATOM 490 N N . ARG A 1 64 ? 55.25 20.531 -43.344 1 82.19 64 ARG A N 1
ATOM 491 C CA . ARG A 1 64 ? 56.094 20.109 -44.438 1 82.19 64 ARG A CA 1
ATOM 492 C C . ARG A 1 64 ? 55.281 19.859 -45.719 1 82.19 64 ARG A C 1
ATOM 494 O O . ARG A 1 64 ? 55.75 20.125 -46.812 1 82.19 64 ARG A O 1
ATOM 501 N N . PHE A 1 65 ? 54.156 19.297 -45.5 1 80.44 65 PHE A N 1
ATOM 502 C CA . PHE A 1 65 ? 53.344 18.969 -46.688 1 80.44 65 PHE A CA 1
ATOM 503 C C . PHE A 1 65 ? 52.406 20.125 -47.031 1 80.44 65 PHE A C 1
ATOM 505 O O . PHE A 1 65 ? 51.469 19.953 -47.812 1 80.44 65 PHE A O 1
ATOM 512 N N . ASP A 1 66 ? 52.656 21.328 -46.5 1 78 66 ASP A N 1
ATOM 513 C CA . ASP A 1 66 ? 51.938 22.578 -46.781 1 78 66 ASP A CA 1
ATOM 514 C C . ASP A 1 66 ? 50.469 22.469 -46.438 1 78 66 ASP A C 1
ATOM 516 O O . ASP A 1 66 ? 49.625 22.969 -47.188 1 78 66 ASP A O 1
ATOM 520 N N . ARG A 1 67 ? 50.156 21.672 -45.562 1 71.75 67 ARG A N 1
ATOM 521 C CA . ARG A 1 67 ? 48.781 21.531 -45.125 1 71.75 67 ARG A CA 1
ATOM 522 C C . ARG A 1 67 ? 48.625 22.047 -43.719 1 71.75 67 ARG A C 1
ATOM 524 O O . ARG A 1 67 ? 47.844 21.5 -42.938 1 71.75 67 ARG A O 1
ATOM 531 N N . ALA A 1 68 ? 49.188 23 -43.344 1 75.88 68 ALA A N 1
ATOM 532 C CA . ALA A 1 68 ? 49.188 23.625 -42.031 1 75.88 68 ALA A CA 1
ATOM 533 C C . ALA A 1 68 ? 47.781 24.062 -41.656 1 75.88 68 ALA A C 1
ATOM 535 O O . ALA A 1 68 ? 47.406 24 -40.469 1 75.88 68 ALA A O 1
ATOM 536 N N . ALA A 1 69 ? 46.969 24.469 -42.469 1 76.69 69 ALA A N 1
ATOM 537 C CA . ALA A 1 69 ? 45.625 24.984 -42.219 1 76.69 69 ALA A CA 1
ATOM 538 C C . ALA A 1 69 ? 44.656 23.859 -41.844 1 76.69 69 ALA A C 1
ATOM 540 O O . ALA A 1 69 ? 43.656 24.094 -41.188 1 76.69 69 ALA A O 1
ATOM 541 N N . GLU A 1 70 ? 44.875 22.781 -42.281 1 73.06 70 GLU A N 1
ATOM 542 C CA . GLU A 1 70 ? 44.031 21.625 -42.062 1 73.06 70 GLU A CA 1
ATOM 543 C C . GLU A 1 70 ? 44.469 20.859 -40.812 1 73.06 70 GLU A C 1
ATOM 545 O O . GLU A 1 70 ? 43.781 19.906 -40.375 1 73.06 70 GLU A O 1
ATOM 550 N N . CYS A 1 71 ? 45.594 21.203 -40.312 1 71.56 71 CYS A N 1
ATOM 551 C CA . CYS A 1 71 ? 46.125 20.531 -39.125 1 71.56 71 CYS A CA 1
ATOM 552 C C . CYS A 1 71 ? 45.25 20.844 -37.906 1 71.56 71 CYS A C 1
ATOM 554 O O . CYS A 1 71 ? 45.156 22 -37.5 1 71.56 71 CYS A O 1
ATOM 556 N N . GLN A 1 72 ? 44.406 20.109 -37.5 1 72.12 72 GLN A N 1
ATOM 557 C CA . GLN A 1 72 ? 43.562 20.25 -36.344 1 72.12 72 GLN A CA 1
ATOM 558 C C . GLN A 1 72 ? 43.875 19.172 -35.312 1 72.12 72 GLN A C 1
ATOM 560 O O . GLN A 1 72 ? 44.031 18 -35.656 1 72.12 72 GLN A O 1
ATOM 565 N N . PHE A 1 73 ? 44.188 19.641 -34.25 1 64.88 73 PHE A N 1
ATOM 566 C CA . PHE A 1 73 ? 44.344 18.75 -33.094 1 64.88 73 PHE A CA 1
ATOM 567 C C . PHE A 1 73 ? 43.031 18.562 -32.375 1 64.88 73 PHE A C 1
ATOM 569 O O . PHE A 1 73 ? 42.344 19.531 -32.031 1 64.88 73 PHE A O 1
ATOM 576 N N . VAL A 1 74 ? 42.188 17.734 -32.594 1 53.78 74 VAL A N 1
ATOM 577 C CA . VAL A 1 74 ? 41 17.438 -31.781 1 53.78 74 VAL A CA 1
ATOM 578 C C . VAL A 1 74 ? 41.438 16.875 -30.422 1 53.78 74 VAL A C 1
ATOM 580 O O . VAL A 1 74 ? 42.156 15.883 -30.359 1 53.78 74 VAL A O 1
ATOM 583 N N . GLU A 1 75 ? 41.5 17.766 -29.594 1 44.91 75 GLU A N 1
ATOM 584 C CA . GLU A 1 75 ? 41.594 17.359 -28.203 1 44.91 75 GLU A CA 1
ATOM 585 C C . GLU A 1 75 ? 40.375 16.578 -27.766 1 44.91 75 GLU A C 1
ATOM 587 O O . GLU A 1 75 ? 39.219 17 -28.016 1 44.91 75 GLU A O 1
ATOM 592 N N . GLY A 1 76 ? 40.438 15.164 -27.672 1 41.78 76 GLY A N 1
ATOM 593 C CA . GLY A 1 76 ? 39.562 14.086 -27.203 1 41.78 76 GLY A CA 1
ATOM 594 C C . GLY A 1 76 ? 39.281 13.047 -28.266 1 41.78 76 GLY A C 1
ATOM 595 O O . GLY A 1 76 ? 39.562 13.266 -29.453 1 41.78 76 GLY A O 1
ATOM 596 N N . PRO A 1 77 ? 39.219 11.883 -28.141 1 39.97 77 PRO A N 1
ATOM 597 C CA . PRO A 1 77 ? 38.969 10.75 -29.031 1 39.97 77 PRO A CA 1
ATOM 598 C C . PRO A 1 77 ? 37.75 10.961 -29.953 1 39.97 77 PRO A C 1
ATOM 600 O O . PRO A 1 77 ? 36.812 11.656 -29.578 1 39.97 77 PRO A O 1
ATOM 603 N N . SER A 1 78 ? 37.938 11.125 -31.328 1 43.28 78 SER A N 1
ATOM 604 C CA . SER A 1 78 ? 36.781 11.086 -32.219 1 43.28 78 SER A CA 1
ATOM 605 C C . SER A 1 78 ? 35.688 10.18 -31.688 1 43.28 78 SER A C 1
ATOM 607 O O . SER A 1 78 ? 35.969 9.078 -31.203 1 43.28 78 SER A O 1
ATOM 609 N N . PRO A 1 79 ? 34.594 10.844 -31.625 1 43.53 79 PRO A N 1
ATOM 610 C CA . PRO A 1 79 ? 33.656 9.914 -31.047 1 43.53 79 PRO A CA 1
ATOM 611 C C . PRO A 1 79 ? 33.469 8.641 -31.875 1 43.53 79 PRO A C 1
ATOM 613 O O . PRO A 1 79 ? 33.562 8.688 -33.094 1 43.53 79 PRO A O 1
ATOM 616 N N . SER A 1 80 ? 33.781 7.535 -31.438 1 50.47 80 SER A N 1
ATOM 617 C CA . SER A 1 80 ? 33.594 6.223 -32.062 1 50.47 80 SER A CA 1
ATOM 618 C C . SER A 1 80 ? 32.25 6.145 -32.812 1 50.47 80 SER A C 1
ATOM 620 O O . SER A 1 80 ? 31.328 6.895 -32.5 1 50.47 80 SER A O 1
ATOM 622 N N . THR A 1 81 ? 32.219 5.547 -33.938 1 54.09 81 THR A N 1
ATOM 623 C CA . THR A 1 81 ? 30.984 5.289 -34.688 1 54.09 81 THR A CA 1
ATOM 624 C C . THR A 1 81 ? 29.828 4.969 -33.75 1 54.09 81 THR A C 1
ATOM 626 O O . THR A 1 81 ? 28.703 5.398 -33.969 1 54.09 81 THR A O 1
ATOM 629 N N . ALA A 1 82 ? 30.141 4.375 -32.781 1 56.31 82 ALA A N 1
ATOM 630 C CA . ALA A 1 82 ? 29.141 4.082 -31.734 1 56.31 82 ALA A CA 1
ATOM 631 C C . ALA A 1 82 ? 28.656 5.363 -31.062 1 56.31 82 ALA A C 1
ATOM 633 O O . ALA A 1 82 ? 27.469 5.516 -30.797 1 56.31 82 ALA A O 1
ATOM 634 N N . ARG A 1 83 ? 29.453 6.293 -31.047 1 59.09 83 ARG A N 1
ATOM 635 C CA . ARG A 1 83 ? 29.047 7.555 -30.422 1 59.09 83 ARG A CA 1
ATOM 636 C C . ARG A 1 83 ? 28.188 8.383 -31.375 1 59.09 83 ARG A C 1
ATOM 638 O O . ARG A 1 83 ? 27.219 9.016 -30.938 1 59.09 83 ARG A O 1
ATOM 645 N N . VAL A 1 84 ? 28.5 8.289 -32.594 1 62.22 84 VAL A N 1
ATOM 646 C CA . VAL A 1 84 ? 27.656 8.969 -33.594 1 62.22 84 VAL A CA 1
ATOM 647 C C . VAL A 1 84 ? 26.312 8.273 -33.688 1 62.22 84 VAL A C 1
ATOM 649 O O . VAL A 1 84 ? 25.266 8.938 -33.75 1 62.22 84 VAL A O 1
ATOM 652 N N . LEU A 1 85 ? 26.25 7.035 -33.656 1 58.75 85 LEU A N 1
ATOM 653 C CA . LEU A 1 85 ? 24.984 6.309 -33.656 1 58.75 85 LEU A CA 1
ATOM 654 C C . LEU A 1 85 ? 24.25 6.516 -32.344 1 58.75 85 LEU A C 1
ATOM 656 O O . LEU A 1 85 ? 23.031 6.676 -32.312 1 58.75 85 LEU A O 1
ATOM 660 N N . GLU A 1 86 ? 25.031 6.801 -31.375 1 59.81 86 GLU A N 1
ATOM 661 C CA . GLU A 1 86 ? 24.438 7.102 -30.062 1 59.81 86 GLU A CA 1
ATOM 662 C C . GLU A 1 86 ? 23.891 8.523 -30.031 1 59.81 86 GLU A C 1
ATOM 664 O O . GLU A 1 86 ? 22.812 8.758 -29.469 1 59.81 86 GLU A O 1
ATOM 669 N N . GLN A 1 87 ? 24.5 9.352 -30.734 1 60.56 87 GLN A N 1
ATOM 670 C CA . GLN A 1 87 ? 23.984 10.711 -30.906 1 60.56 87 GLN A CA 1
ATOM 671 C C . GLN A 1 87 ? 22.781 10.727 -31.828 1 60.56 87 GLN A C 1
ATOM 673 O O . GLN A 1 87 ? 21.828 11.477 -31.609 1 60.56 87 GLN A O 1
ATOM 678 N N . HIS A 1 88 ? 22.844 9.922 -32.812 1 62.81 88 HIS A N 1
ATOM 679 C CA . HIS A 1 88 ? 21.688 9.797 -33.688 1 62.81 88 HIS A CA 1
ATOM 680 C C . HIS A 1 88 ? 20.5 9.148 -32.969 1 62.81 88 HIS A C 1
ATOM 682 O O . HIS A 1 88 ? 19.359 9.594 -33.094 1 62.81 88 HIS A O 1
ATOM 688 N N . ILE A 1 89 ? 20.766 8.188 -32.219 1 58.47 89 ILE A N 1
ATOM 689 C CA . ILE A 1 89 ? 19.734 7.598 -31.391 1 58.47 89 ILE A CA 1
ATOM 690 C C . ILE A 1 89 ? 19.25 8.625 -30.375 1 58.47 89 ILE A C 1
ATOM 692 O O . ILE A 1 89 ? 18.047 8.781 -30.172 1 58.47 89 ILE A O 1
ATOM 696 N N . SER A 1 90 ? 20.062 9.477 -29.938 1 62.69 90 SER A N 1
ATOM 697 C CA . SER A 1 90 ? 19.703 10.555 -29.031 1 62.69 90 SER A CA 1
ATOM 698 C C . SER A 1 90 ? 18.875 11.617 -29.75 1 62.69 90 SER A C 1
ATOM 700 O O . SER A 1 90 ? 17.891 12.117 -29.188 1 62.69 90 SER A O 1
ATOM 702 N N . ARG A 1 91 ? 19.188 11.812 -30.875 1 62.06 91 ARG A N 1
ATOM 703 C CA . ARG A 1 91 ? 18.406 12.734 -31.703 1 62.06 91 ARG A CA 1
ATOM 704 C C . ARG A 1 91 ? 17.062 12.125 -32.094 1 62.06 91 ARG A C 1
ATOM 706 O O . ARG A 1 91 ? 16.031 12.805 -32.062 1 62.06 91 ARG A O 1
ATOM 713 N N . LEU A 1 92 ? 17.062 10.906 -32.438 1 59.62 92 LEU A N 1
ATOM 714 C CA . LEU A 1 92 ? 15.797 10.266 -32.781 1 59.62 92 LEU A CA 1
ATOM 715 C C . LEU A 1 92 ? 14.922 10.094 -31.547 1 59.62 92 LEU A C 1
ATOM 717 O O . LEU A 1 92 ? 13.703 10.273 -31.625 1 59.62 92 LEU A O 1
ATOM 721 N N . GLN A 1 93 ? 15.586 9.977 -30.516 1 58.31 93 GLN A N 1
ATOM 722 C CA . GLN A 1 93 ? 14.859 9.859 -29.266 1 58.31 93 GLN A CA 1
ATOM 723 C C . GLN A 1 93 ? 14.328 11.211 -28.797 1 58.31 93 GLN A C 1
ATOM 725 O O . GLN A 1 93 ? 13.203 11.312 -28.312 1 58.31 93 GLN A O 1
ATOM 730 N N . SER A 1 94 ? 14.984 12.227 -29.141 1 57.16 94 SER A N 1
ATOM 731 C CA . SER A 1 94 ? 14.508 13.602 -28.984 1 57.16 94 SER A CA 1
ATOM 732 C C . SER A 1 94 ? 13.398 13.914 -29.969 1 57.16 94 SER A C 1
ATOM 734 O O . SER A 1 94 ? 12.406 14.562 -29.625 1 57.16 94 SER A O 1
ATOM 736 N N . ARG A 1 95 ? 13.555 13.461 -31.156 1 54.88 95 ARG A N 1
ATOM 737 C CA . ARG A 1 95 ? 12.531 13.648 -32.188 1 54.88 95 ARG A CA 1
ATOM 738 C C . ARG A 1 95 ? 11.289 12.828 -31.859 1 54.88 95 ARG A C 1
ATOM 740 O O . ARG A 1 95 ? 10.164 13.289 -32.062 1 54.88 95 ARG A O 1
ATOM 747 N N . ILE A 1 96 ? 11.305 11.68 -31.391 1 48.81 96 ILE A N 1
ATOM 748 C CA . ILE A 1 96 ? 10.18 10.883 -30.922 1 48.81 96 ILE A CA 1
ATOM 749 C C . ILE A 1 96 ? 9.516 11.57 -29.719 1 48.81 96 ILE A C 1
ATOM 751 O O . ILE A 1 96 ? 8.289 11.672 -29.656 1 48.81 96 ILE A O 1
ATOM 755 N N . HIS A 1 97 ? 10.172 12.188 -28.875 1 50.84 97 HIS A N 1
ATOM 756 C CA . HIS A 1 97 ? 9.688 12.977 -27.734 1 50.84 97 HIS A CA 1
ATOM 757 C C . HIS A 1 97 ? 8.945 14.219 -28.203 1 50.84 97 HIS A C 1
ATOM 759 O O . HIS A 1 97 ? 7.891 14.562 -27.672 1 50.84 97 HIS A O 1
ATOM 765 N N . GLU A 1 98 ? 9.43 14.789 -29.094 1 49 98 GLU A N 1
ATOM 766 C CA . GLU A 1 98 ? 8.789 15.922 -29.75 1 49 98 GLU A CA 1
ATOM 767 C C . GLU A 1 98 ? 7.504 15.492 -30.453 1 49 98 GLU A C 1
ATOM 769 O O . GLU A 1 98 ? 6.488 16.188 -30.375 1 49 98 GLU A O 1
ATOM 774 N N . LEU A 1 99 ? 7.52 14.414 -31.172 1 46.84 99 LEU A N 1
ATOM 775 C CA . LEU A 1 99 ? 6.367 13.961 -31.938 1 46.84 99 LEU A CA 1
ATOM 776 C C . LEU A 1 99 ? 5.297 13.383 -31.016 1 46.84 99 LEU A C 1
ATOM 778 O O . LEU A 1 99 ? 4.105 13.422 -31.328 1 46.84 99 LEU A O 1
ATOM 782 N N . GLU A 1 100 ? 5.594 12.883 -29.875 1 43.12 100 GLU A N 1
ATOM 783 C CA . GLU A 1 100 ? 4.672 12.312 -28.906 1 43.12 100 GLU A CA 1
ATOM 784 C C . GLU A 1 100 ? 4.012 13.398 -28.047 1 43.12 100 GLU A C 1
ATOM 786 O O . GLU A 1 100 ? 2.889 13.219 -27.578 1 43.12 100 GLU A O 1
ATOM 791 N N . GLN A 1 101 ? 4.504 14.555 -27.719 1 38.03 101 GLN A N 1
ATOM 792 C CA . GLN A 1 101 ? 3.959 15.758 -27.094 1 38.03 101 GLN A CA 1
ATOM 793 C C . GLN A 1 101 ? 3.023 16.484 -28.062 1 38.03 101 GLN A C 1
ATOM 795 O O . GLN A 1 101 ? 2.354 17.453 -27.672 1 38.03 101 GLN A O 1
ATOM 800 N N . ASP A 1 102 ? 3.168 16.281 -29.266 1 34.44 102 ASP A N 1
ATOM 801 C CA . ASP A 1 102 ? 2.299 17 -30.188 1 34.44 102 ASP A CA 1
ATOM 802 C C . ASP A 1 102 ? 0.854 16.531 -30.078 1 34.44 102 ASP A C 1
ATOM 804 O O . ASP A 1 102 ? 0.592 15.32 -30.094 1 34.44 102 ASP A O 1
ATOM 808 N N . ASP A 1 103 ? 0.074 17.328 -29.391 1 31.47 103 ASP A N 1
ATOM 809 C CA . ASP A 1 103 ? -1.382 17.281 -29.297 1 31.47 103 ASP A CA 1
ATOM 810 C C . ASP A 1 103 ? -2 16.859 -30.625 1 31.47 103 ASP A C 1
ATOM 812 O O . ASP A 1 103 ? -1.76 17.5 -31.656 1 31.47 103 ASP A O 1
ATOM 816 N N . PRO A 1 104 ? -2.262 15.625 -30.75 1 31.8 104 PRO A N 1
ATOM 817 C CA . PRO A 1 104 ? -2.873 15.281 -32.031 1 31.8 104 PRO A CA 1
ATOM 818 C C . PRO A 1 104 ? -3.869 16.328 -32.531 1 31.8 104 PRO A C 1
ATOM 820 O O . PRO A 1 104 ? -4.242 16.344 -33.688 1 31.8 104 PRO A O 1
ATOM 823 N N . ASN A 1 105 ? -4.582 16.953 -31.531 1 29.48 105 ASN A N 1
ATOM 824 C CA . ASN A 1 105 ? -5.633 17.859 -31.969 1 29.48 105 ASN A CA 1
ATOM 825 C C . ASN A 1 105 ? -5.055 19.172 -32.5 1 29.48 105 ASN A C 1
ATOM 827 O O . ASN A 1 105 ? -5.793 20.125 -32.75 1 29.48 105 ASN A O 1
ATOM 831 N N . LEU A 1 106 ? -3.766 19.516 -32.281 1 28.3 106 LEU A N 1
ATOM 832 C CA . LEU A 1 106 ? -3.348 20.703 -33 1 28.3 106 LEU A CA 1
ATOM 833 C C . LEU A 1 106 ? -3.371 20.469 -34.5 1 28.3 106 LEU A C 1
ATOM 835 O O . LEU A 1 106 ? -2.562 19.688 -35.031 1 28.3 106 LEU A O 1
ATOM 839 N N . VAL A 1 107 ? -4.633 20.344 -34.969 1 28.48 107 VAL A N 1
ATOM 840 C CA . VAL A 1 107 ? -5.027 20.469 -36.375 1 28.48 107 VAL A CA 1
ATOM 841 C C . VAL A 1 107 ? -4.309 21.656 -37 1 28.48 107 VAL A C 1
ATOM 843 O O . VAL A 1 107 ? -4.492 22.797 -36.594 1 28.48 107 VAL A O 1
ATOM 846 N N . ARG A 1 108 ? -3.156 21.562 -37.406 1 28.62 108 ARG A N 1
ATOM 847 C CA . ARG A 1 108 ? -2.691 22.609 -38.312 1 28.62 108 ARG A CA 1
ATOM 848 C C . ARG A 1 108 ? -3.65 22.797 -39.469 1 28.62 108 ARG A C 1
ATOM 850 O O . ARG A 1 108 ? -3.891 21.875 -40.25 1 28.62 108 ARG A O 1
ATOM 857 N N . LEU A 1 109 ? -4.75 23.594 -39.281 1 25.28 109 LEU A N 1
ATOM 858 C CA . LEU A 1 109 ? -5.602 24.109 -40.344 1 25.28 109 LEU A CA 1
ATOM 859 C C . LEU A 1 109 ? -4.777 24.5 -41.562 1 25.28 109 LEU A C 1
ATOM 861 O O . LEU A 1 109 ? -3.998 25.453 -41.531 1 25.28 109 LEU A O 1
ATOM 865 N N . ARG A 1 110 ? -4.246 23.562 -42.219 1 27.52 110 ARG A N 1
ATOM 866 C CA . ARG A 1 110 ? -3.758 24 -43.531 1 27.52 110 ARG A CA 1
ATOM 867 C C . ARG A 1 110 ? -4.887 24.594 -44.344 1 27.52 110 ARG A C 1
ATOM 869 O O . ARG A 1 110 ? -5.887 23.938 -44.625 1 27.52 110 ARG A O 1
ATOM 876 N N . ASN A 1 111 ? -5.234 25.891 -44.25 1 25.11 111 ASN A N 1
ATOM 877 C CA . ASN A 1 111 ? -6.121 26.609 -45.156 1 25.11 111 ASN A CA 1
ATOM 878 C C . ASN A 1 111 ? -5.828 26.266 -46.625 1 25.11 111 ASN A C 1
ATOM 880 O O . ASN A 1 111 ? -4.758 26.578 -47.156 1 25.11 111 ASN A O 1
ATOM 884 N N . PRO A 1 112 ? -6.391 25.156 -47.062 1 28.52 112 PRO A N 1
ATOM 885 C CA . PRO A 1 112 ? -6.176 24.797 -48.469 1 28.52 112 PRO A CA 1
ATOM 886 C C . PRO A 1 112 ? -6.41 25.969 -49.406 1 28.52 112 PRO A C 1
ATOM 888 O O . PRO A 1 112 ? -6.25 25.812 -50.625 1 28.52 112 PRO A O 1
ATOM 891 N N . TYR A 1 113 ? -7.43 26.781 -48.906 1 26.83 113 TYR A N 1
ATOM 892 C CA . TYR A 1 113 ? -7.926 27.719 -49.938 1 26.83 113 TYR A CA 1
ATOM 893 C C . TYR A 1 113 ? -6.84 28.703 -50.344 1 26.83 113 TYR A C 1
ATOM 895 O O . TYR A 1 113 ? -7.125 29.719 -50.969 1 26.83 113 TYR A O 1
ATOM 903 N N . GLU A 1 114 ? -5.672 28.531 -49.75 1 27.66 114 GLU A N 1
ATOM 904 C CA . GLU A 1 114 ? -4.805 29.609 -50.188 1 27.66 114 GLU A CA 1
ATOM 905 C C . GLU A 1 114 ? -4.469 29.469 -51.688 1 27.66 114 GLU A C 1
ATOM 907 O O . GLU A 1 114 ? -3.506 30.062 -52.156 1 27.66 114 GLU A O 1
ATOM 912 N N . ASN A 1 115 ? -5.219 28.5 -52.281 1 27.02 115 ASN A N 1
ATOM 913 C CA . ASN A 1 115 ? -4.699 28.469 -53.656 1 27.02 115 ASN A CA 1
ATOM 914 C C . ASN A 1 115 ? -5.008 29.766 -54.406 1 27.02 115 ASN A C 1
ATOM 916 O O . ASN A 1 115 ? -5.012 29.797 -55.625 1 27.02 115 ASN A O 1
ATOM 920 N N . VAL A 1 116 ? -5.945 30.609 -53.781 1 25.02 116 VAL A N 1
ATOM 921 C CA . VAL A 1 116 ? -6.332 31.594 -54.812 1 25.02 116 VAL A CA 1
ATOM 922 C C . VAL A 1 116 ? -5.102 32.344 -55.281 1 25.02 116 VAL A C 1
ATOM 924 O O . VAL A 1 116 ? -4.281 32.781 -54.469 1 25.02 116 VAL A O 1
ATOM 927 N N . PRO A 1 117 ? -4.852 32.25 -56.625 1 25.33 117 PRO A N 1
ATOM 928 C CA . PRO A 1 117 ? -3.744 32.938 -57.281 1 25.33 117 PRO A CA 1
ATOM 929 C C . PRO A 1 117 ? -3.719 34.438 -57 1 25.33 117 PRO A C 1
ATOM 931 O O . PRO A 1 117 ? -4.664 35.156 -57.344 1 25.33 117 PRO A O 1
ATOM 934 N N . ALA A 1 118 ? -3.545 34.875 -55.719 1 26.23 118 ALA A N 1
ATOM 935 C CA . ALA A 1 118 ? -3.449 36.344 -55.656 1 26.23 118 ALA A CA 1
ATOM 936 C C . ALA A 1 118 ? -2.572 36.875 -56.781 1 26.23 118 ALA A C 1
ATOM 938 O O . ALA A 1 118 ? -1.587 36.25 -57.156 1 26.23 118 ALA A O 1
ATOM 939 N N . ALA A 1 119 ? -3.113 37.719 -57.594 1 25.7 119 ALA A N 1
ATOM 940 C CA . ALA A 1 119 ? -2.584 38.656 -58.594 1 25.7 119 ALA A CA 1
ATOM 941 C C . ALA A 1 119 ? -1.288 39.312 -58.094 1 25.7 119 ALA A C 1
ATOM 943 O O . ALA A 1 119 ? -1.084 39.469 -56.906 1 25.7 119 ALA A O 1
ATOM 944 N N . SER A 1 120 ? -0.228 39.469 -58.906 1 25.72 120 SER A N 1
ATOM 945 C CA . SER A 1 120 ? 1.188 39.812 -59.031 1 25.72 120 SER A CA 1
ATOM 946 C C . SER A 1 120 ? 1.471 41.188 -58.469 1 25.72 120 SER A C 1
ATOM 948 O O . SER A 1 120 ? 2.568 41.719 -58.656 1 25.72 120 SER A O 1
ATOM 950 N N . SER A 1 121 ? 0.526 42.062 -57.969 1 26.22 121 SER A N 1
ATOM 951 C CA . SER A 1 121 ? 1.047 43.438 -57.906 1 26.22 121 SER A CA 1
ATOM 952 C C . SER A 1 121 ? 2.305 43.5 -57.031 1 26.22 121 SER A C 1
ATOM 954 O O . SER A 1 121 ? 2.498 42.688 -56.156 1 26.22 121 SER A O 1
ATOM 956 N N . SER A 1 122 ? 3.453 44.219 -57.5 1 28.78 122 SER A N 1
ATOM 957 C CA . SER A 1 122 ? 4.879 44.344 -57.188 1 28.78 122 SER A CA 1
ATOM 958 C C . SER A 1 122 ? 5.109 44.656 -55.719 1 28.78 122 SER A C 1
ATOM 960 O O . SER A 1 122 ? 6.254 44.75 -55.281 1 28.78 122 SER A O 1
ATOM 962 N N . GLY A 1 123 ? 4.152 45.375 -55 1 28.92 123 GLY A N 1
ATOM 963 C CA . GLY A 1 123 ? 4.664 46.062 -53.812 1 28.92 123 GLY A CA 1
ATOM 964 C C . GLY A 1 123 ? 5.258 45.125 -52.781 1 28.92 123 GLY A C 1
ATOM 965 O O . GLY A 1 123 ? 4.906 43.938 -52.75 1 28.92 123 GLY A O 1
ATOM 966 N N . GLY A 1 124 ? 6.598 45.344 -52.406 1 29.52 124 GLY A N 1
ATOM 967 C CA . GLY A 1 124 ? 7.5 44.625 -51.5 1 29.52 124 GLY A CA 1
ATOM 968 C C . GLY A 1 124 ? 6.844 44.188 -50.219 1 29.52 124 GLY A C 1
ATOM 969 O O . GLY A 1 124 ? 7.156 44.75 -49.156 1 29.52 124 GLY A O 1
ATOM 970 N N . ASN A 1 125 ? 5.57 44.031 -50.188 1 27.08 125 ASN A N 1
ATOM 971 C CA . ASN A 1 125 ? 5.035 43.75 -48.875 1 27.08 125 ASN A CA 1
ATOM 972 C C . ASN A 1 125 ? 5.656 42.5 -48.281 1 27.08 125 ASN A C 1
ATOM 974 O O . ASN A 1 125 ? 5.555 41.406 -48.844 1 27.08 125 ASN A O 1
ATOM 978 N N . THR A 1 126 ? 6.867 42.688 -47.625 1 28.78 126 THR A N 1
ATOM 979 C CA . THR A 1 126 ? 7.469 41.656 -46.812 1 28.78 126 THR A CA 1
ATOM 980 C C . THR A 1 126 ? 6.398 40.875 -46.031 1 28.78 126 THR A C 1
ATOM 982 O O . THR A 1 126 ? 5.672 41.469 -45.219 1 28.78 126 THR A O 1
ATOM 985 N N . ALA A 1 127 ? 5.695 40.031 -46.656 1 32.28 127 ALA A N 1
ATOM 986 C CA . ALA A 1 127 ? 4.867 39 -46 1 32.28 127 ALA A CA 1
ATOM 987 C C . ALA A 1 127 ? 5.488 38.562 -44.688 1 32.28 127 ALA A C 1
ATOM 989 O O . ALA A 1 127 ? 6.586 38 -44.656 1 32.28 127 ALA A O 1
ATOM 990 N N . VAL A 1 128 ? 5.395 39.5 -43.688 1 29.81 128 VAL A N 1
ATOM 991 C CA . VAL A 1 128 ? 5.719 39.062 -42.344 1 29.81 128 VAL A CA 1
ATOM 992 C C . VAL A 1 128 ? 5.285 37.625 -42.156 1 29.81 128 VAL A C 1
ATOM 994 O O . VAL A 1 128 ? 4.141 37.25 -42.438 1 29.81 128 VAL A O 1
ATOM 997 N N . ALA A 1 129 ? 6.121 36.656 -42.375 1 34.81 129 ALA A N 1
ATOM 998 C CA . ALA A 1 129 ? 5.984 35.281 -41.938 1 34.81 129 ALA A CA 1
ATOM 999 C C . ALA A 1 129 ? 4.941 35.125 -40.844 1 34.81 129 ALA A C 1
ATOM 1001 O O . ALA A 1 129 ? 4.898 35.938 -39.906 1 34.81 129 ALA A O 1
ATOM 1002 N N . PRO A 1 130 ? 3.791 34.625 -41.125 1 36.19 130 PRO A N 1
ATOM 1003 C CA . PRO A 1 130 ? 2.889 34.406 -40 1 36.19 130 PRO A CA 1
ATOM 1004 C C . PRO A 1 130 ? 3.635 34.156 -38.688 1 36.19 130 PRO A C 1
ATOM 1006 O O . PRO A 1 130 ? 4.609 33.406 -38.656 1 36.19 130 PRO A O 1
ATOM 1009 N N . HIS A 1 131 ? 3.984 35.094 -37.875 1 33.72 131 HIS A N 1
ATOM 1010 C CA . HIS A 1 131 ? 4.508 34.875 -36.531 1 33.72 131 HIS A CA 1
ATOM 1011 C C . HIS A 1 131 ? 4.062 33.5 -35.969 1 33.72 131 HIS A C 1
ATOM 1013 O O . HIS A 1 131 ? 2.863 33.25 -35.875 1 33.72 131 HIS A O 1
ATOM 1019 N N . ALA A 1 132 ? 4.527 32.344 -36.25 1 40.53 132 ALA A N 1
ATOM 1020 C CA . ALA A 1 132 ? 4.363 31.078 -35.562 1 40.53 132 ALA A CA 1
ATOM 1021 C C . ALA A 1 132 ? 3.865 31.297 -34.125 1 40.53 132 ALA A C 1
ATOM 1023 O O . ALA A 1 132 ? 4.594 31.812 -33.281 1 40.53 132 ALA A O 1
ATOM 1024 N N . ALA A 1 133 ? 2.658 31.641 -33.906 1 45.81 133 ALA A N 1
ATOM 1025 C CA . ALA A 1 133 ? 2.033 31.859 -32.594 1 45.81 133 ALA A CA 1
ATOM 1026 C C . ALA A 1 133 ? 2.672 30.969 -31.531 1 45.81 133 ALA A C 1
ATOM 1028 O O . ALA A 1 133 ? 2.861 29.781 -31.75 1 45.81 133 ALA A O 1
ATOM 1029 N N . GLN A 1 134 ? 3.506 31.484 -30.719 1 62.06 134 GLN A N 1
ATOM 1030 C CA . GLN A 1 134 ? 4.121 30.766 -29.594 1 62.06 134 GLN A CA 1
ATOM 1031 C C . GLN A 1 134 ? 3.115 29.828 -28.922 1 62.06 134 GLN A C 1
ATOM 1033 O O . GLN A 1 134 ? 2.006 30.25 -28.594 1 62.06 134 GLN A O 1
ATOM 1038 N N . PRO A 1 135 ? 3.246 28.5 -29.078 1 76.94 135 PRO A N 1
ATOM 1039 C CA . PRO A 1 135 ? 2.32 27.609 -28.375 1 76.94 135 PRO A CA 1
ATOM 1040 C C . PRO A 1 135 ? 2.018 28.062 -26.953 1 76.94 135 PRO A C 1
ATOM 1042 O O . PRO A 1 135 ? 2.836 28.75 -26.344 1 76.94 135 PRO A O 1
ATOM 1045 N N . ASN A 1 136 ? 0.746 27.906 -26.656 1 85.81 136 ASN A N 1
ATOM 1046 C CA . ASN A 1 136 ? 0.404 28.203 -25.266 1 85.81 136 ASN A CA 1
ATOM 1047 C C . ASN A 1 136 ? 1.299 27.438 -24.297 1 85.81 136 ASN A C 1
ATOM 1049 O O . ASN A 1 136 ? 1.837 26.391 -24.625 1 85.81 136 ASN A O 1
ATOM 1053 N N . TRP A 1 137 ? 1.518 27.891 -23.156 1 88.88 137 TRP A N 1
ATOM 1054 C CA . TRP A 1 137 ? 2.473 27.359 -22.203 1 88.88 137 TRP 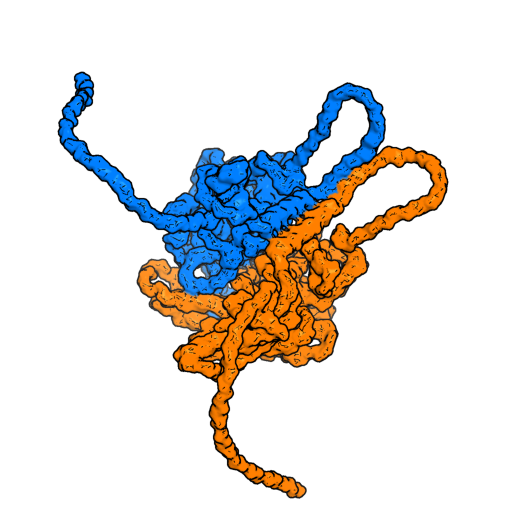A CA 1
ATOM 1055 C C . TRP A 1 137 ? 2.066 25.953 -21.75 1 88.88 137 TRP A C 1
ATOM 1057 O O . TRP A 1 137 ? 2.908 25.172 -21.297 1 88.88 137 TRP A O 1
ATOM 1067 N N . TRP A 1 138 ? 0.759 25.594 -21.891 1 87.62 138 TRP A N 1
ATOM 1068 C CA . TRP A 1 138 ? 0.287 24.312 -21.406 1 87.62 138 TRP A CA 1
ATOM 1069 C C . TRP A 1 138 ? 0.356 23.25 -22.5 1 87.62 138 TRP A C 1
ATOM 1071 O O . TRP A 1 138 ? 0.107 22.062 -22.25 1 87.62 138 TRP A O 1
ATOM 1081 N N . GLU A 1 139 ? 0.728 23.594 -23.625 1 86 139 GLU A N 1
ATOM 1082 C CA . GLU A 1 139 ? 0.707 22.672 -24.766 1 86 139 GLU A CA 1
ATOM 1083 C C . GLU A 1 139 ? 2.018 21.906 -24.859 1 86 139 GLU A C 1
ATOM 1085 O O . GLU A 1 139 ? 2.07 20.844 -25.5 1 86 139 GLU A O 1
ATOM 1090 N N . THR A 1 140 ? 2.994 22.484 -24.219 1 85.38 140 THR A N 1
ATOM 1091 C CA . THR A 1 140 ? 4.285 21.812 -24.219 1 85.38 140 THR A CA 1
ATOM 1092 C C . THR A 1 140 ? 4.395 20.859 -23.031 1 85.38 140 THR A C 1
ATOM 1094 O O . THR A 1 140 ? 3.693 21.031 -22.031 1 85.38 140 THR A O 1
ATOM 1097 N N . SER A 1 141 ? 5.156 19.859 -23.234 1 83.94 141 SER A N 1
ATOM 1098 C CA . SER A 1 141 ? 5.344 18.906 -22.156 1 83.94 141 SER A CA 1
ATOM 1099 C C . SER A 1 141 ? 5.871 19.594 -20.906 1 83.94 141 SER A C 1
ATOM 1101 O O . SER A 1 141 ? 5.434 19.281 -19.797 1 83.94 141 SER A O 1
ATOM 1103 N N . ASP A 1 142 ? 6.82 20.484 -21.172 1 91.44 142 ASP A N 1
ATOM 1104 C CA . ASP A 1 142 ? 7.301 21.344 -20.094 1 91.44 142 ASP A CA 1
ATOM 1105 C C . ASP A 1 142 ? 6.973 22.812 -20.359 1 91.44 142 ASP A C 1
ATOM 1107 O O . ASP A 1 142 ? 7.246 23.312 -21.453 1 91.44 142 ASP A O 1
ATOM 1111 N N . PRO A 1 143 ? 6.406 23.375 -19.453 1 92.75 143 PRO A N 1
ATOM 1112 C CA . PRO A 1 143 ? 6.145 24.812 -19.641 1 92.75 143 PRO A CA 1
ATOM 1113 C C . PRO A 1 143 ? 7.422 25.609 -19.875 1 92.75 143 PRO A C 1
ATOM 1115 O O . PRO A 1 143 ? 8.516 25.156 -19.547 1 92.75 143 PRO A O 1
ATOM 1118 N N . PRO A 1 144 ? 7.191 26.75 -20.516 1 92 144 PRO A N 1
ATOM 1119 C CA . PRO A 1 144 ? 8.352 27.625 -20.672 1 92 144 PRO A CA 1
ATOM 1120 C C . PRO A 1 144 ? 9 28 -19.328 1 92 144 PRO A C 1
ATOM 1122 O O . PRO A 1 144 ? 8.336 27.953 -18.297 1 92 144 PRO A O 1
ATOM 1125 N N . THR A 1 145 ? 10.234 28.422 -19.359 1 90.81 145 THR A N 1
ATOM 1126 C CA . THR A 1 145 ? 11.062 28.594 -18.172 1 90.81 145 THR A CA 1
ATOM 1127 C C . THR A 1 145 ? 10.414 29.594 -17.203 1 90.81 145 THR A C 1
ATOM 1129 O O . THR A 1 145 ? 10.422 29.375 -15.984 1 90.81 145 THR A O 1
ATOM 1132 N N . GLN A 1 146 ? 9.938 30.672 -17.719 1 91.25 146 GLN A N 1
ATOM 1133 C CA . GLN A 1 146 ? 9.328 31.688 -16.844 1 91.25 146 GLN A CA 1
ATOM 1134 C C . GLN A 1 146 ? 8.109 31.125 -16.125 1 91.25 146 GLN A C 1
ATOM 1136 O O . GLN A 1 146 ? 7.918 31.391 -14.93 1 91.25 146 GLN A O 1
ATOM 1141 N N . MET A 1 147 ? 7.32 30.375 -16.891 1 93.94 147 MET A N 1
ATOM 1142 C CA . MET A 1 147 ? 6.145 29.75 -16.297 1 93.94 147 MET A CA 1
ATOM 1143 C C . MET A 1 147 ? 6.547 28.688 -15.281 1 93.94 147 MET A C 1
ATOM 1145 O O . MET A 1 147 ? 5.906 28.547 -14.234 1 93.94 147 MET A O 1
ATOM 1149 N N . GLN A 1 148 ? 7.555 27.922 -15.562 1 95.06 148 GLN A N 1
ATOM 1150 C CA . GLN A 1 148 ? 8.07 26.938 -14.617 1 95.06 148 GLN A CA 1
ATOM 1151 C C . GLN A 1 148 ? 8.438 27.594 -13.289 1 95.06 148 GLN A C 1
ATOM 1153 O O . GLN A 1 148 ? 8.047 27.109 -12.219 1 95.06 148 GLN A O 1
ATOM 1158 N N . GLN A 1 149 ? 9.133 28.703 -13.398 1 93.94 149 GLN A N 1
ATOM 1159 C CA . GLN A 1 149 ? 9.578 29.406 -12.203 1 93.94 149 GLN A CA 1
ATOM 1160 C C . GLN A 1 149 ? 8.391 29.906 -11.383 1 93.94 149 GLN A C 1
ATOM 1162 O O . GLN A 1 149 ? 8.398 29.812 -10.156 1 93.94 149 GLN A O 1
ATOM 1167 N N . THR A 1 150 ? 7.449 30.406 -12.094 1 95.31 150 THR A N 1
ATOM 1168 C CA . THR A 1 150 ? 6.262 30.922 -11.422 1 95.31 150 THR A CA 1
ATOM 1169 C C . THR A 1 150 ? 5.535 29.812 -10.672 1 95.31 150 THR A C 1
ATOM 1171 O O . THR A 1 150 ? 5.188 29.969 -9.5 1 95.31 150 THR A O 1
ATOM 1174 N N . LEU A 1 151 ? 5.32 28.672 -11.32 1 96.75 151 LEU A N 1
ATOM 1175 C CA . LEU A 1 151 ? 4.602 27.562 -10.719 1 96.75 151 LEU A CA 1
ATOM 1176 C C . LEU A 1 151 ? 5.395 26.953 -9.562 1 96.75 151 LEU A C 1
ATOM 1178 O O . LEU A 1 151 ? 4.82 26.609 -8.531 1 96.75 151 LEU A O 1
ATOM 1182 N N . VAL A 1 152 ? 6.668 26.859 -9.742 1 97 152 VAL A N 1
ATOM 1183 C CA . VAL A 1 152 ? 7.527 26.312 -8.695 1 97 152 VAL A CA 1
ATOM 1184 C C . VAL A 1 152 ? 7.5 27.234 -7.477 1 97 152 VAL A C 1
ATOM 1186 O O . VAL A 1 152 ? 7.496 26.766 -6.34 1 97 152 VAL A O 1
ATOM 1189 N N . GLN A 1 153 ? 7.445 28.516 -7.691 1 95.44 153 GLN A N 1
ATOM 1190 C CA . GLN A 1 153 ? 7.418 29.469 -6.59 1 95.44 153 GLN A CA 1
ATOM 1191 C C . GLN A 1 153 ? 6.109 29.375 -5.809 1 95.44 153 GLN A C 1
ATOM 1193 O O . GLN A 1 153 ? 6.109 29.422 -4.578 1 95.44 153 GLN A O 1
ATOM 1198 N N . TYR A 1 154 ? 5.008 29.297 -6.527 1 95.69 154 TYR A N 1
ATOM 1199 C CA . TYR A 1 154 ? 3.73 29.109 -5.848 1 95.69 154 TYR A CA 1
ATOM 1200 C C . TYR A 1 154 ? 3.758 27.859 -4.973 1 95.69 154 TYR A C 1
ATOM 1202 O O . TYR A 1 154 ? 3.232 27.859 -3.857 1 95.69 154 TYR A O 1
ATOM 1210 N N . PHE A 1 155 ? 4.355 26.812 -5.477 1 97.44 155 PHE A N 1
ATOM 1211 C CA . PHE A 1 155 ? 4.395 25.547 -4.762 1 97.44 155 PHE A CA 1
ATOM 1212 C C . PHE A 1 155 ? 5.301 25.641 -3.537 1 97.44 155 PHE A C 1
ATOM 1214 O O . PHE A 1 155 ? 4.898 25.266 -2.432 1 97.44 155 PHE A O 1
ATOM 1221 N N . LEU A 1 156 ? 6.551 26.109 -3.73 1 95.88 156 LEU A N 1
ATOM 1222 C CA . LEU A 1 156 ? 7.566 26.062 -2.684 1 95.88 156 LEU A CA 1
ATOM 1223 C C . LEU A 1 156 ? 7.164 26.922 -1.494 1 95.88 156 LEU A C 1
ATOM 1225 O O . LEU A 1 156 ? 7.535 26.641 -0.355 1 95.88 156 LEU A O 1
ATOM 1229 N N . ARG A 1 157 ? 6.352 27.922 -1.754 1 93.44 157 ARG A N 1
ATOM 1230 C CA . ARG A 1 157 ? 5.879 28.797 -0.679 1 93.44 157 ARG A CA 1
ATOM 1231 C C . ARG A 1 157 ? 5.055 28 0.335 1 93.44 157 ARG A C 1
ATOM 1233 O O . ARG A 1 157 ? 5.094 28.297 1.532 1 93.44 157 ARG A O 1
ATOM 1240 N N . GLU A 1 158 ? 4.375 26.906 -0.129 1 95.62 158 GLU A N 1
ATOM 1241 C CA . GLU A 1 158 ? 3.449 26.156 0.725 1 95.62 158 GLU A CA 1
ATOM 1242 C C . GLU A 1 158 ? 3.871 24.703 0.857 1 95.62 158 GLU A C 1
ATOM 1244 O O . GLU A 1 158 ? 3.234 23.922 1.574 1 95.62 158 GLU A O 1
ATOM 1249 N N . ALA A 1 159 ? 4.938 24.312 0.28 1 96 159 ALA A N 1
ATOM 1250 C CA . ALA A 1 159 ? 5.344 22.938 0.015 1 96 159 ALA A CA 1
ATOM 1251 C C . ALA A 1 159 ? 5.414 22.125 1.308 1 96 159 ALA A C 1
ATOM 1253 O O . ALA A 1 159 ? 4.922 21 1.369 1 96 159 ALA A O 1
ATOM 1254 N N . PRO A 1 160 ? 5.93 22.656 2.443 1 93.62 160 PRO A N 1
ATOM 1255 C CA . PRO A 1 160 ? 6.098 21.844 3.654 1 93.62 160 PRO A CA 1
ATOM 1256 C C . PRO A 1 160 ? 4.762 21.391 4.246 1 93.62 160 PRO A C 1
ATOM 1258 O O . PRO A 1 160 ? 4.719 20.422 5.004 1 93.62 160 PRO A O 1
ATOM 1261 N N . LYS A 1 161 ? 3.719 22.062 3.891 1 96.25 161 LYS A N 1
ATOM 1262 C CA . LYS A 1 161 ? 2.402 21.75 4.438 1 96.25 161 LYS A CA 1
ATOM 1263 C C . LYS A 1 161 ? 1.816 20.5 3.775 1 96.25 161 LYS A C 1
ATOM 1265 O O . LYS A 1 161 ? 0.849 19.922 4.273 1 96.25 161 LYS A O 1
ATOM 1270 N N . PHE A 1 162 ? 2.467 20.109 2.648 1 97.69 162 PHE A N 1
ATOM 1271 C CA . PHE A 1 162 ? 1.873 19.047 1.845 1 97.69 162 PHE A CA 1
ATOM 1272 C C . PHE A 1 162 ? 2.85 17.891 1.67 1 97.69 162 PHE A C 1
ATOM 1274 O O . PHE A 1 162 ? 2.871 17.234 0.622 1 97.69 162 PHE A O 1
ATOM 1281 N N . GLY A 1 163 ? 3.717 17.656 2.635 1 97.31 163 GLY A N 1
ATOM 1282 C CA . GLY A 1 163 ? 4.566 16.469 2.674 1 97.31 163 GLY A CA 1
ATOM 1283 C C . GLY A 1 163 ? 5.762 16.562 1.741 1 97.31 163 GLY A C 1
ATOM 1284 O O . GLY A 1 163 ? 6.246 15.547 1.239 1 97.31 163 GLY A O 1
ATOM 1285 N N . PHE A 1 164 ? 6.219 17.781 1.396 1 97.81 164 PHE A N 1
ATOM 1286 C CA . PHE A 1 164 ? 7.434 17.953 0.604 1 97.81 164 PHE A CA 1
ATOM 1287 C C . PHE A 1 164 ? 8.672 17.656 1.443 1 97.81 164 PHE A C 1
ATOM 1289 O O . PHE A 1 164 ? 8.922 18.328 2.445 1 97.81 164 PHE A O 1
ATOM 1296 N N . PHE A 1 165 ? 9.492 16.594 1.041 1 97.25 165 PHE A N 1
ATOM 1297 C CA . PHE A 1 165 ? 10.594 16.203 1.917 1 97.25 165 PHE A CA 1
ATOM 1298 C C . PHE A 1 165 ? 11.938 16.469 1.249 1 97.25 165 PHE A C 1
ATOM 1300 O O . PHE A 1 165 ? 12.977 16.438 1.908 1 97.25 165 PHE A O 1
ATOM 1307 N N . LEU A 1 166 ? 11.945 16.781 -0.051 1 95.44 166 LEU A N 1
ATOM 1308 C CA . LEU A 1 166 ? 13.203 17.109 -0.708 1 95.44 166 LEU A CA 1
ATOM 1309 C C . LEU A 1 166 ? 13.711 18.469 -0.263 1 95.44 166 LEU A C 1
ATOM 1311 O O . LEU A 1 166 ? 12.922 19.328 0.155 1 95.44 166 LEU A O 1
ATOM 1315 N N . ASP A 1 167 ? 14.977 18.641 -0.312 1 93.25 167 ASP A N 1
ATOM 1316 C CA . ASP A 1 167 ? 15.562 19.938 -0.016 1 93.25 167 ASP A CA 1
ATOM 1317 C C . ASP A 1 167 ? 15.219 20.953 -1.108 1 93.25 167 ASP A C 1
ATOM 1319 O O . ASP A 1 167 ? 15.57 20.766 -2.275 1 93.25 167 ASP A O 1
ATOM 1323 N N . ALA A 1 168 ? 14.641 22.016 -0.73 1 93.75 168 ALA A N 1
ATOM 1324 C CA . ALA A 1 168 ? 14.133 23 -1.686 1 93.75 168 ALA A CA 1
ATOM 1325 C C . ALA A 1 168 ? 15.273 23.656 -2.455 1 93.75 168 ALA A C 1
ATOM 1327 O O . ALA A 1 168 ? 15.148 23.922 -3.652 1 93.75 168 ALA A O 1
ATOM 1328 N N . ARG A 1 169 ? 16.406 23.969 -1.838 1 90.38 169 ARG A N 1
ATOM 1329 C CA . ARG A 1 169 ? 17.531 24.625 -2.484 1 90.38 169 ARG A CA 1
ATOM 1330 C C . ARG A 1 169 ? 18.172 23.719 -3.539 1 90.38 169 ARG A C 1
ATOM 1332 O O . ARG A 1 169 ? 18.484 24.172 -4.645 1 90.38 169 ARG A O 1
ATOM 1339 N N . ARG A 1 170 ? 18.234 22.484 -3.104 1 90.38 170 ARG A N 1
ATOM 1340 C CA . ARG A 1 170 ? 18.812 21.531 -4.035 1 90.38 170 ARG A CA 1
ATOM 1341 C C . ARG A 1 170 ? 17.891 21.312 -5.242 1 90.38 170 ARG A C 1
ATOM 1343 O O . ARG A 1 170 ? 18.375 21.172 -6.367 1 90.38 170 ARG A O 1
ATOM 1350 N N . LEU A 1 171 ? 16.656 21.219 -4.973 1 92.88 171 LEU A N 1
ATOM 1351 C CA . LEU A 1 171 ? 15.688 21.047 -6.051 1 92.88 171 LEU A CA 1
ATOM 1352 C C . LEU A 1 171 ? 15.719 22.234 -7.008 1 92.88 171 LEU A C 1
ATOM 1354 O O . LEU A 1 171 ? 15.711 22.062 -8.227 1 92.88 171 LEU A O 1
ATOM 1358 N N . LEU A 1 172 ? 15.805 23.469 -6.488 1 93.31 172 LEU A N 1
ATOM 1359 C CA . LEU A 1 172 ? 15.828 24.672 -7.305 1 93.31 172 LEU A CA 1
ATOM 1360 C C . LEU A 1 172 ? 17.094 24.734 -8.148 1 93.31 172 LEU A C 1
ATOM 1362 O O . LEU A 1 172 ? 17.047 25.172 -9.305 1 93.31 172 LEU A O 1
ATOM 1366 N N . THR A 1 173 ? 18.141 24.297 -7.551 1 91.75 173 THR A N 1
ATOM 1367 C CA . THR A 1 173 ? 19.406 24.266 -8.289 1 91.75 173 THR A CA 1
ATOM 1368 C C . THR A 1 173 ? 19.312 23.266 -9.445 1 91.75 173 THR A C 1
ATOM 1370 O O . THR A 1 173 ? 19.812 23.531 -10.547 1 91.75 173 THR A O 1
ATOM 1373 N N . ALA A 1 174 ? 18.688 22.125 -9.133 1 90.69 174 ALA A N 1
ATOM 1374 C CA . ALA A 1 174 ? 18.531 21.094 -10.172 1 90.69 174 ALA A CA 1
ATOM 1375 C C . ALA A 1 174 ? 17.625 21.578 -11.289 1 90.69 174 ALA A C 1
ATOM 1377 O O . ALA A 1 174 ? 17.797 21.203 -12.453 1 90.69 174 ALA A O 1
ATOM 1378 N N . PHE A 1 175 ? 16.672 22.469 -11.023 1 88.5 175 PHE A N 1
ATOM 1379 C CA . PHE A 1 175 ? 15.781 23.062 -12.008 1 88.5 175 PHE A CA 1
ATOM 1380 C C . PHE A 1 175 ? 16.516 24.078 -12.875 1 88.5 175 PHE A C 1
ATOM 1382 O O . PHE A 1 175 ? 16.344 24.109 -14.094 1 88.5 175 PHE A O 1
ATOM 1389 N N . ALA A 1 176 ? 17.375 24.844 -12.281 1 86.94 176 ALA A N 1
ATOM 1390 C CA . ALA A 1 176 ? 17.984 26 -12.93 1 86.94 176 ALA A CA 1
ATOM 1391 C C . ALA A 1 176 ? 19.266 25.609 -13.664 1 86.94 176 ALA A C 1
ATOM 1393 O O . ALA A 1 176 ? 19.5 26.062 -14.781 1 86.94 176 ALA A O 1
ATOM 1394 N N . LYS A 1 177 ? 20.016 24.797 -12.953 1 89.88 177 LYS A N 1
ATOM 1395 C CA . LYS A 1 177 ? 21.344 24.453 -13.484 1 89.88 177 LYS A CA 1
ATOM 1396 C C . LYS A 1 177 ? 21.625 22.969 -13.328 1 89.88 177 LYS A C 1
ATOM 1398 O O . LYS A 1 177 ? 22.5 22.578 -12.547 1 89.88 177 LYS A O 1
ATOM 1403 N N . PRO A 1 178 ? 20.953 22.219 -14.188 1 88.75 178 PRO A N 1
ATOM 1404 C CA . PRO A 1 178 ? 21.203 20.781 -14.094 1 88.75 178 PRO A CA 1
ATOM 1405 C C . PRO A 1 178 ? 22.641 20.406 -14.469 1 88.75 178 PRO A C 1
ATOM 1407 O O . PRO A 1 178 ? 23.219 21 -15.375 1 88.75 178 PRO A O 1
ATOM 1410 N N . THR A 1 179 ? 23.281 19.562 -13.688 1 85.94 179 THR A N 1
ATOM 1411 C CA . THR A 1 179 ? 24.609 19.016 -13.938 1 85.94 179 THR A CA 1
ATOM 1412 C C . THR A 1 179 ? 24.547 17.516 -14.133 1 85.94 179 THR A C 1
ATOM 1414 O O . THR A 1 179 ? 23.484 16.891 -13.938 1 85.94 179 THR A O 1
ATOM 1417 N N . ALA A 1 180 ? 25.625 16.953 -14.531 1 81.56 180 ALA A N 1
ATOM 1418 C CA . ALA A 1 180 ? 25.688 15.516 -14.742 1 81.56 180 ALA A CA 1
ATOM 1419 C C . ALA A 1 180 ? 25.5 14.766 -13.43 1 81.56 180 ALA A C 1
ATOM 1421 O O . ALA A 1 180 ? 24.891 13.688 -13.398 1 81.56 180 ALA A O 1
ATOM 1422 N N . THR A 1 181 ? 25.984 15.328 -12.398 1 79.56 181 THR A N 1
ATOM 1423 C CA . THR A 1 181 ? 25.891 14.695 -11.086 1 79.56 181 THR A CA 1
ATOM 1424 C C . THR A 1 181 ? 24.5 14.898 -10.484 1 79.56 181 THR A C 1
ATOM 1426 O O . THR A 1 181 ? 24.047 14.102 -9.664 1 79.56 181 THR A O 1
ATOM 1429 N N . ARG A 1 182 ? 23.953 16.047 -10.914 1 82.94 182 ARG A N 1
ATOM 1430 C CA . ARG A 1 182 ? 22.594 16.359 -10.492 1 82.94 182 ARG A CA 1
ATOM 1431 C C . ARG A 1 182 ? 21.719 16.75 -11.68 1 82.94 182 ARG A C 1
ATOM 1433 O O . ARG A 1 182 ? 21.484 17.938 -11.906 1 82.94 182 ARG A O 1
ATOM 1440 N N . PRO A 1 183 ? 21.219 15.789 -12.273 1 87.69 183 PRO A N 1
ATOM 1441 C CA . PRO A 1 183 ? 20.422 16.062 -13.461 1 87.69 183 PRO A CA 1
ATOM 1442 C C . PRO A 1 183 ? 19.094 16.766 -13.141 1 87.69 183 PRO A C 1
ATOM 1444 O O . PRO A 1 183 ? 18.719 16.859 -11.969 1 87.69 183 PRO A O 1
ATOM 1447 N N . ARG A 1 184 ? 18.594 17.281 -14.18 1 91.12 184 ARG A N 1
ATOM 1448 C CA . ARG A 1 184 ? 17.266 17.875 -14.039 1 91.12 184 ARG A CA 1
ATOM 1449 C C . ARG A 1 184 ? 16.281 16.891 -13.422 1 91.12 184 ARG A C 1
ATOM 1451 O O . ARG A 1 184 ? 16.297 15.711 -13.758 1 91.12 184 ARG A O 1
ATOM 1458 N N . PRO A 1 185 ? 15.453 17.375 -12.453 1 92.38 185 PRO A N 1
ATOM 1459 C CA . PRO A 1 185 ? 14.484 16.453 -11.859 1 92.38 185 PRO A CA 1
ATOM 1460 C C . PRO A 1 185 ? 13.586 15.797 -12.906 1 92.38 185 PRO A C 1
ATOM 1462 O O . PRO A 1 185 ? 13.18 16.453 -13.875 1 92.38 185 PRO A O 1
ATOM 1465 N N . PRO A 1 186 ? 13.336 14.555 -12.711 1 92.75 186 PRO A N 1
ATOM 1466 C CA . PRO A 1 186 ? 12.492 13.859 -13.688 1 92.75 186 PRO A CA 1
ATOM 1467 C C . PRO A 1 186 ? 11.094 14.461 -13.797 1 92.75 186 PRO A C 1
ATOM 1469 O O . PRO A 1 186 ? 10.672 15.211 -12.914 1 92.75 186 PRO A O 1
ATOM 1472 N N . SER A 1 187 ? 10.391 14.148 -14.891 1 93.75 187 SER A N 1
ATOM 1473 C CA . SER A 1 187 ? 9.094 14.75 -15.203 1 93.75 187 SER A CA 1
ATOM 1474 C C . SER A 1 187 ? 8.07 14.461 -14.109 1 93.75 187 SER A C 1
ATOM 1476 O O . SER A 1 187 ? 7.164 15.266 -13.875 1 93.75 187 SER A O 1
ATOM 1478 N N . VAL A 1 188 ? 8.203 13.344 -13.445 1 95.25 188 VAL A N 1
ATOM 1479 C CA . VAL A 1 188 ? 7.211 12.945 -12.453 1 95.25 188 VAL A CA 1
ATOM 1480 C C . VAL A 1 188 ? 7.129 13.992 -11.352 1 95.25 188 VAL A C 1
ATOM 1482 O O . VAL A 1 188 ? 6.039 14.445 -10.992 1 95.25 188 VAL A O 1
ATOM 1485 N N . ILE A 1 189 ? 8.242 14.461 -10.82 1 96.62 189 ILE A N 1
ATOM 1486 C CA . ILE A 1 189 ? 8.242 15.438 -9.734 1 96.62 189 ILE A CA 1
ATOM 1487 C C . ILE A 1 189 ? 7.938 16.828 -10.297 1 96.62 189 ILE A C 1
ATOM 1489 O O . ILE A 1 189 ? 7.285 17.641 -9.633 1 96.62 189 ILE A O 1
ATOM 1493 N N . ARG A 1 190 ? 8.406 17.141 -11.477 1 97 190 ARG A N 1
ATOM 1494 C CA . ARG A 1 190 ? 8.109 18.422 -12.078 1 97 190 ARG A CA 1
ATOM 1495 C C . ARG A 1 190 ? 6.605 18.594 -12.289 1 97 190 ARG A C 1
ATOM 1497 O O . ARG A 1 190 ? 6.035 19.625 -11.914 1 97 190 ARG A O 1
ATOM 1504 N N . ASN A 1 191 ? 6.004 17.578 -12.859 1 97.5 191 ASN A N 1
ATOM 1505 C CA . ASN A 1 191 ? 4.57 17.656 -13.117 1 97.5 191 ASN A CA 1
ATOM 1506 C C . ASN A 1 191 ? 3.77 17.75 -11.828 1 97.5 191 ASN A C 1
ATOM 1508 O O . ASN A 1 191 ? 2.756 18.453 -11.766 1 97.5 191 ASN A O 1
ATOM 1512 N N . ALA A 1 192 ? 4.195 17.016 -10.789 1 98.31 192 ALA A N 1
ATOM 1513 C CA . ALA A 1 192 ? 3.516 17.109 -9.5 1 98.31 192 ALA A CA 1
ATOM 1514 C C . ALA A 1 192 ? 3.625 18.516 -8.922 1 98.31 192 ALA A C 1
ATOM 1516 O O . ALA A 1 192 ? 2.65 19.062 -8.383 1 98.31 192 ALA A O 1
ATOM 1517 N N . ILE A 1 193 ? 4.816 19.109 -9.062 1 98.38 193 ILE A N 1
ATOM 1518 C CA . ILE A 1 193 ? 5.062 20.469 -8.562 1 98.38 193 ILE A CA 1
ATOM 1519 C C . ILE A 1 193 ? 4.238 21.469 -9.359 1 98.38 193 ILE A C 1
ATOM 1521 O O . ILE A 1 193 ? 3.623 22.375 -8.789 1 98.38 193 ILE A O 1
ATOM 1525 N N . TYR A 1 194 ? 4.203 21.297 -10.68 1 98.19 194 TYR A N 1
ATOM 1526 C CA . TYR A 1 194 ? 3.406 22.188 -11.523 1 98.19 194 TYR A CA 1
ATOM 1527 C C . TYR A 1 194 ? 1.928 22.094 -11.164 1 98.19 194 TYR A C 1
ATOM 1529 O O . TYR A 1 194 ? 1.23 23.109 -11.102 1 98.19 194 TYR A O 1
ATOM 1537 N N . LEU A 1 195 ? 1.43 20.875 -10.953 1 98.31 195 LEU A N 1
ATOM 1538 C CA . LEU A 1 195 ? 0.037 20.656 -10.578 1 98.31 195 LEU A CA 1
ATOM 1539 C C . LEU A 1 195 ? -0.307 21.438 -9.305 1 98.31 195 LEU A C 1
ATOM 1541 O O . LEU A 1 195 ? -1.3 22.156 -9.266 1 98.31 195 LEU A O 1
ATOM 1545 N N . TRP A 1 196 ? 0.533 21.328 -8.328 1 98.44 196 TRP A N 1
ATOM 1546 C CA . TRP A 1 196 ? 0.307 22.031 -7.07 1 98.44 196 TRP A CA 1
ATOM 1547 C C . TRP A 1 196 ? 0.441 23.547 -7.254 1 98.44 196 TRP A C 1
ATOM 1549 O O . TRP A 1 196 ? -0.319 24.312 -6.668 1 98.44 196 TRP A O 1
ATOM 1559 N N . GLY A 1 197 ? 1.487 23.953 -8.047 1 98.12 197 GLY A N 1
ATOM 1560 C CA . GLY A 1 197 ? 1.628 25.375 -8.336 1 98.12 197 GLY A CA 1
ATOM 1561 C C . GLY A 1 197 ? 0.381 25.984 -8.938 1 98.12 197 GLY A C 1
ATOM 1562 O O . GLY A 1 197 ? -0.013 27.094 -8.578 1 98.12 197 GLY A O 1
ATOM 1563 N N . ILE A 1 198 ? -0.227 25.234 -9.805 1 97.56 198 ILE A N 1
ATOM 1564 C CA . ILE A 1 198 ? -1.451 25.688 -10.461 1 97.56 198 ILE A CA 1
ATOM 1565 C C . ILE A 1 198 ? -2.578 25.797 -9.438 1 97.56 198 ILE A C 1
ATOM 1567 O O . ILE A 1 198 ? -3.26 26.812 -9.359 1 97.56 198 ILE A O 1
ATOM 1571 N N . ASN A 1 199 ? -2.766 24.812 -8.625 1 96.75 199 ASN A N 1
ATOM 1572 C CA . ASN A 1 199 ? -3.834 24.781 -7.629 1 96.75 199 ASN A CA 1
ATOM 1573 C C . ASN A 1 199 ? -3.668 25.875 -6.594 1 96.75 199 ASN A C 1
ATOM 1575 O O . ASN A 1 199 ? -4.637 26.547 -6.227 1 96.75 199 ASN A O 1
ATOM 1579 N N . LEU A 1 200 ? -2.434 26.156 -6.176 1 96.19 200 LEU A N 1
ATOM 1580 C CA . LEU A 1 200 ? -2.152 27.078 -5.09 1 96.19 200 LEU A CA 1
ATOM 1581 C C . LEU A 1 200 ? -2.125 28.516 -5.602 1 96.19 200 LEU A C 1
ATOM 1583 O O . LEU A 1 200 ? -2.193 29.469 -4.809 1 96.19 200 LEU A O 1
ATOM 1587 N N . SER A 1 201 ? -1.981 28.734 -6.887 1 94.69 201 SER A N 1
ATOM 1588 C CA . SER A 1 201 ? -1.972 30.078 -7.457 1 94.69 201 SER A CA 1
ATOM 1589 C C . SER A 1 201 ? -3.326 30.766 -7.289 1 94.69 201 SER A C 1
ATOM 1591 O O . SER A 1 201 ? -3.398 31.984 -7.168 1 94.69 201 SER A O 1
ATOM 1593 N N . ARG A 1 202 ? -4.363 30.047 -7.332 1 88.94 202 ARG A N 1
ATOM 1594 C CA . ARG A 1 202 ? -5.742 30.531 -7.27 1 88.94 202 ARG A CA 1
ATOM 1595 C C . ARG A 1 202 ? -6.043 31.484 -8.43 1 88.94 202 ARG A C 1
ATOM 1597 O O . ARG A 1 202 ? -7.02 32.219 -8.391 1 88.94 202 ARG A O 1
ATOM 1604 N N . ASN A 1 203 ? -5.188 31.484 -9.359 1 92 203 ASN A N 1
ATOM 1605 C CA . ASN A 1 203 ? -5.375 32.281 -10.578 1 92 203 ASN A CA 1
ATOM 1606 C C . ASN A 1 203 ? -6.129 31.484 -11.641 1 92 203 ASN A C 1
ATOM 1608 O O . ASN A 1 203 ? -5.633 30.469 -12.141 1 92 203 ASN A O 1
ATOM 1612 N N . PRO A 1 204 ? -7.211 31.984 -12.047 1 90.75 204 PRO A N 1
ATOM 1613 C CA . PRO A 1 204 ? -8.031 31.25 -13.008 1 90.75 204 PRO A CA 1
ATOM 1614 C C . PRO A 1 204 ? -7.305 30.984 -14.328 1 90.75 204 PRO A C 1
ATOM 1616 O O . PRO A 1 204 ? -7.598 30 -15.008 1 90.75 204 PRO A O 1
ATOM 1619 N N . GLN A 1 205 ? -6.367 31.859 -14.609 1 89.69 205 GLN A N 1
ATOM 1620 C CA . GLN A 1 205 ? -5.582 31.641 -15.82 1 89.69 205 GLN A CA 1
ATOM 1621 C C . GLN A 1 205 ? -4.824 30.312 -15.758 1 89.69 205 GLN A C 1
ATOM 1623 O O . GLN A 1 205 ? -4.605 29.672 -16.781 1 89.69 205 GLN A O 1
ATOM 1628 N N . TYR A 1 206 ? -4.445 29.969 -14.555 1 94.12 206 TYR A N 1
ATOM 1629 C CA . TYR A 1 206 ? -3.697 28.719 -14.375 1 94.12 206 TYR A CA 1
ATOM 1630 C C . TYR A 1 206 ? -4.629 27.578 -14.016 1 94.12 206 TYR A C 1
ATOM 1632 O O . TYR A 1 206 ? -4.516 26.484 -14.578 1 94.12 206 TYR A O 1
ATOM 1640 N N . THR A 1 207 ? -5.609 27.781 -13.164 1 93.31 207 THR A N 1
ATOM 1641 C CA . THR A 1 207 ? -6.441 26.719 -12.602 1 93.31 207 THR A CA 1
ATOM 1642 C C . THR A 1 207 ? -7.32 26.094 -13.68 1 93.31 207 THR A C 1
ATOM 1644 O O . THR A 1 207 ? -7.773 24.953 -13.531 1 93.31 207 THR A O 1
ATOM 1647 N N . ALA A 1 208 ? -7.504 26.766 -14.766 1 91.62 208 ALA A N 1
ATOM 1648 C CA . ALA A 1 208 ? -8.273 26.219 -15.883 1 91.62 208 ALA A CA 1
ATOM 1649 C C . ALA A 1 208 ? -7.562 25.016 -16.5 1 91.62 208 ALA A C 1
ATOM 1651 O O . ALA A 1 208 ? -8.195 24.156 -17.125 1 91.62 208 ALA A O 1
ATOM 1652 N N . ARG A 1 209 ? -6.25 24.953 -16.312 1 93.94 209 ARG A N 1
ATOM 1653 C CA . ARG A 1 209 ? -5.445 23.906 -16.906 1 93.94 209 ARG A CA 1
ATOM 1654 C C . ARG A 1 209 ? -5.141 22.797 -15.898 1 93.94 209 ARG A C 1
ATOM 1656 O O . ARG A 1 209 ? -4.371 21.891 -16.188 1 93.94 209 ARG A O 1
ATOM 1663 N N . GLU A 1 210 ? -5.742 22.828 -14.758 1 95.56 210 GLU A N 1
ATOM 1664 C CA . GLU A 1 210 ? -5.469 21.891 -13.664 1 95.56 210 GLU A CA 1
ATOM 1665 C C . GLU A 1 210 ? -5.746 20.453 -14.094 1 95.56 210 GLU A C 1
ATOM 1667 O O . GLU A 1 210 ? -4.938 19.562 -13.828 1 95.56 210 GLU A O 1
ATOM 1672 N N . PRO A 1 211 ? -6.84 20.156 -14.828 1 91.56 211 PRO A N 1
ATOM 1673 C CA . PRO A 1 211 ? -7.078 18.766 -15.234 1 91.56 211 PRO A CA 1
ATOM 1674 C C . PRO A 1 211 ? -6 18.234 -16.172 1 91.56 211 PRO A C 1
ATOM 1676 O O . PRO A 1 211 ? -5.641 17.062 -16.109 1 91.56 211 PRO A O 1
ATOM 1679 N N . LEU A 1 212 ? -5.512 19.094 -16.984 1 92.25 212 LEU A N 1
ATOM 1680 C CA . LEU A 1 212 ? -4.457 18.703 -17.922 1 92.25 212 LEU A CA 1
ATOM 1681 C C . LEU A 1 212 ? -3.186 18.328 -17.172 1 92.25 212 LEU A C 1
ATOM 1683 O O . LEU A 1 212 ? -2.582 17.281 -17.453 1 92.25 212 LEU A O 1
ATOM 1687 N N . PHE A 1 213 ? -2.816 19.109 -16.25 1 96.38 213 PHE A N 1
ATOM 1688 C CA . PHE A 1 213 ? -1.578 18.859 -15.523 1 96.38 213 PHE A CA 1
ATOM 1689 C C . PHE A 1 213 ? -1.743 17.703 -14.539 1 96.38 213 PHE A C 1
ATOM 1691 O O . PHE A 1 213 ? -0.772 17.031 -14.211 1 96.38 213 PHE A O 1
ATOM 1698 N N . LEU A 1 214 ? -2.975 17.516 -14.031 1 95.88 214 LEU A N 1
ATOM 1699 C CA . LEU A 1 214 ? -3.236 16.312 -13.25 1 95.88 214 LEU A CA 1
ATOM 1700 C C . LEU A 1 214 ? -3.002 15.055 -14.086 1 95.88 214 LEU A C 1
ATOM 1702 O O . LEU A 1 214 ? -2.338 14.117 -13.633 1 95.88 214 LEU A O 1
ATOM 1706 N N . GLY A 1 215 ? -3.518 15.086 -15.32 1 91.62 215 GLY A N 1
ATOM 1707 C CA . GLY A 1 215 ? -3.285 13.969 -16.219 1 91.62 215 GLY A CA 1
ATOM 1708 C C . GLY A 1 215 ? -1.813 13.719 -16.5 1 91.62 215 GLY A C 1
ATOM 1709 O O . GLY A 1 215 ? -1.364 12.57 -16.5 1 91.62 215 GLY A O 1
ATOM 1710 N N . ARG A 1 216 ? -1.077 14.758 -16.656 1 94 216 ARG A N 1
ATOM 1711 C CA . ARG A 1 216 ? 0.358 14.648 -16.891 1 94 216 ARG A CA 1
ATOM 1712 C C . ARG A 1 216 ? 1.076 14.062 -15.688 1 94 216 ARG A C 1
ATOM 1714 O O . ARG A 1 216 ? 1.957 13.211 -15.844 1 94 216 ARG A O 1
ATOM 1721 N N . ALA A 1 217 ? 0.695 14.547 -14.516 1 96.44 217 ALA A N 1
ATOM 1722 C CA . ALA A 1 217 ? 1.322 14.062 -13.289 1 96.44 217 ALA A CA 1
ATOM 1723 C C . ALA A 1 217 ? 1.062 12.57 -13.102 1 96.44 217 ALA A C 1
ATOM 1725 O O . ALA A 1 217 ? 1.979 11.805 -12.781 1 96.44 217 ALA A O 1
ATOM 1726 N N . LEU A 1 218 ? -0.099 12.148 -13.352 1 93.75 218 LEU A N 1
ATOM 1727 C CA . LEU A 1 218 ? -0.481 10.758 -13.156 1 93.75 218 LEU A CA 1
ATOM 1728 C C . LEU A 1 218 ? 0.209 9.852 -14.18 1 93.75 218 LEU A C 1
ATOM 1730 O O . LEU A 1 218 ? 0.692 8.773 -13.828 1 93.75 218 LEU A O 1
ATOM 1734 N N . ARG A 1 219 ? 0.347 10.273 -15.359 1 89.44 219 ARG A N 1
ATOM 1735 C CA . ARG A 1 219 ? 1.016 9.5 -16.406 1 89.44 219 ARG A CA 1
ATOM 1736 C C . ARG A 1 219 ? 2.512 9.391 -16.125 1 89.44 219 ARG A C 1
ATOM 1738 O O . ARG A 1 219 ? 3.123 8.352 -16.391 1 89.44 219 ARG A O 1
ATOM 1745 N N . SER A 1 220 ? 3.025 10.43 -15.602 1 93 220 SER A N 1
ATOM 1746 C CA . SER A 1 220 ? 4.469 10.484 -15.391 1 93 220 SER A CA 1
ATOM 1747 C C . SER A 1 220 ? 4.898 9.516 -14.297 1 93 220 SER A C 1
ATOM 1749 O O . SER A 1 220 ? 6.059 9.102 -14.25 1 93 220 SER A O 1
ATOM 1751 N N . VAL A 1 221 ? 4 9.133 -13.406 1 92.56 221 VAL A N 1
ATOM 1752 C CA . VAL A 1 221 ? 4.332 8.188 -12.352 1 92.56 221 VAL A CA 1
ATOM 1753 C C . VAL A 1 221 ? 4.711 6.836 -12.961 1 92.56 221 VAL A C 1
ATOM 1755 O O . VAL A 1 221 ? 5.738 6.254 -12.602 1 92.56 221 VAL A O 1
ATOM 1758 N N . HIS A 1 222 ? 3.936 6.367 -13.875 1 86.81 222 HIS A N 1
ATOM 1759 C CA . HIS A 1 222 ? 4.168 5.062 -14.492 1 86.81 222 HIS A CA 1
ATOM 1760 C C . HIS A 1 222 ? 5.438 5.066 -15.336 1 86.81 222 HIS A C 1
ATOM 1762 O O . HIS A 1 222 ? 6.176 4.082 -15.359 1 86.81 222 HIS A O 1
ATOM 1768 N N . VAL A 1 223 ? 5.633 6.207 -15.961 1 86.44 223 VAL A N 1
ATOM 1769 C CA . VAL A 1 223 ? 6.832 6.336 -16.781 1 86.44 223 VAL A CA 1
ATOM 1770 C C . VAL A 1 223 ? 8.07 6.293 -15.891 1 86.44 223 VAL A C 1
ATOM 1772 O O . VAL A 1 223 ? 9.055 5.617 -16.203 1 86.44 223 VAL A O 1
ATOM 1775 N N . ALA A 1 224 ? 8.008 6.965 -14.828 1 90.06 224 ALA A N 1
ATOM 1776 C CA . ALA A 1 224 ? 9.148 7.02 -13.914 1 90.06 224 ALA A CA 1
ATOM 1777 C C . ALA A 1 224 ? 9.398 5.656 -13.273 1 90.06 224 ALA A C 1
ATOM 1779 O O . ALA A 1 224 ? 10.547 5.262 -13.07 1 90.06 224 ALA A O 1
ATOM 1780 N N . LEU A 1 225 ? 8.398 4.922 -12.93 1 87.31 225 LEU A N 1
ATOM 1781 C CA . LEU A 1 225 ? 8.539 3.607 -12.312 1 87.31 225 LEU A CA 1
ATOM 1782 C C . LEU A 1 225 ? 9.164 2.615 -13.289 1 87.31 225 LEU A C 1
ATOM 1784 O O . LEU A 1 225 ? 9.953 1.759 -12.883 1 87.31 225 LEU A O 1
ATOM 1788 N N . SER A 1 226 ? 8.758 2.766 -14.531 1 84 226 SER A N 1
ATOM 1789 C CA . SER A 1 226 ? 9.273 1.846 -15.539 1 84 226 SER A CA 1
ATOM 1790 C C . SER A 1 226 ? 10.773 2.029 -15.734 1 84 226 SER A C 1
ATOM 1792 O O . SER A 1 226 ? 11.477 1.084 -16.094 1 84 226 SER A O 1
ATOM 1794 N N . SER A 1 227 ? 11.234 3.191 -15.422 1 79.75 227 SER A N 1
ATOM 1795 C CA . SER A 1 227 ? 12.656 3.473 -15.617 1 79.75 227 SER A CA 1
ATOM 1796 C C . SER A 1 227 ? 13.422 3.367 -14.297 1 79.75 227 SER A C 1
ATOM 1798 O O . SER A 1 227 ? 14.633 3.607 -14.258 1 79.75 227 SER A O 1
ATOM 1800 N N . ALA A 1 228 ? 12.836 3.057 -13.266 1 75.25 228 ALA A N 1
ATOM 1801 C CA . ALA A 1 228 ? 13.438 3.074 -11.938 1 75.25 228 ALA A CA 1
ATOM 1802 C C . ALA A 1 228 ? 14.562 2.055 -11.828 1 75.25 228 ALA A C 1
ATOM 1804 O O . ALA A 1 228 ? 15.547 2.283 -11.125 1 75.25 228 ALA A O 1
ATOM 1805 N N . HIS A 1 229 ? 14.406 0.974 -12.523 1 67.75 229 HIS A N 1
ATOM 1806 C CA . HIS A 1 229 ? 15.461 -0.034 -12.453 1 67.75 229 HIS A CA 1
ATOM 1807 C C . HIS A 1 229 ? 16.75 0.464 -13.117 1 67.75 229 HIS A C 1
ATOM 1809 O O . HIS A 1 229 ? 17.844 0.115 -12.68 1 67.75 229 HIS A O 1
ATOM 1815 N N . GLU A 1 230 ? 16.469 1.285 -14.031 1 68.69 230 GLU A N 1
ATOM 1816 C CA . GLU A 1 230 ? 17.625 1.819 -14.75 1 68.69 230 GLU A CA 1
ATOM 1817 C C . GLU A 1 230 ? 18.172 3.064 -14.062 1 68.69 230 GLU A C 1
ATOM 1819 O O . GLU A 1 230 ? 19.391 3.268 -14.008 1 68.69 230 GLU A O 1
ATOM 1824 N N . GLN A 1 231 ? 17.234 3.768 -13.531 1 73.69 231 GLN A N 1
ATOM 1825 C CA . GLN A 1 231 ? 17.578 5.012 -12.852 1 73.69 231 GLN A CA 1
ATOM 1826 C C . GLN A 1 231 ? 17.141 4.988 -11.391 1 73.69 231 GLN A C 1
ATOM 1828 O O . GLN A 1 231 ? 16.141 5.617 -11.031 1 73.69 231 GLN A O 1
ATOM 1833 N N . GLN A 1 232 ? 18 4.375 -10.641 1 73.31 232 GLN A N 1
ATOM 1834 C CA . GLN A 1 232 ? 17.641 4.141 -9.25 1 73.31 232 GLN A CA 1
ATOM 1835 C C . GLN A 1 232 ? 17.453 5.457 -8.5 1 73.31 232 GLN A C 1
ATOM 1837 O O . GLN A 1 232 ? 16.688 5.523 -7.535 1 73.31 232 GLN A O 1
ATOM 1842 N N . GLN A 1 233 ? 18.109 6.531 -9.062 1 72.56 233 GLN A N 1
ATOM 1843 C CA . GLN A 1 233 ? 18.031 7.824 -8.391 1 72.56 233 GLN A CA 1
ATOM 1844 C C . GLN A 1 233 ? 16.625 8.414 -8.484 1 72.56 233 GLN A C 1
ATOM 1846 O O . GLN A 1 233 ? 16.25 9.258 -7.676 1 72.56 233 GLN A O 1
ATOM 1851 N N . ASN A 1 234 ? 15.844 7.871 -9.312 1 84.25 234 ASN A N 1
ATOM 1852 C CA . ASN A 1 234 ? 14.531 8.445 -9.578 1 84.25 234 ASN A CA 1
ATOM 1853 C C . ASN A 1 234 ? 13.484 7.945 -8.578 1 84.25 234 ASN A C 1
ATOM 1855 O O . ASN A 1 234 ? 12.406 8.523 -8.461 1 84.25 234 ASN A O 1
ATOM 1859 N N . THR A 1 235 ? 13.875 6.934 -7.883 1 90.5 235 THR A N 1
ATOM 1860 C CA . THR A 1 235 ? 12.875 6.32 -7.016 1 90.5 235 THR A CA 1
ATOM 1861 C C . THR A 1 235 ? 12.445 7.285 -5.918 1 90.5 235 THR A C 1
ATOM 1863 O O . THR A 1 235 ? 11.266 7.344 -5.566 1 90.5 235 THR A O 1
ATOM 1866 N N . LEU A 1 236 ? 13.383 8.102 -5.434 1 93.19 236 LEU A N 1
ATOM 1867 C CA . LEU A 1 236 ? 13.047 9.062 -4.391 1 93.19 236 LEU A CA 1
ATOM 1868 C C . LEU A 1 236 ? 12.133 10.156 -4.938 1 93.19 236 LEU A C 1
ATOM 1870 O O . LEU A 1 236 ? 11.25 10.648 -4.223 1 93.19 236 LEU A O 1
ATOM 1874 N N . TYR A 1 237 ? 12.336 10.523 -6.195 1 94.75 237 TYR A N 1
ATOM 1875 C CA . TYR A 1 237 ? 11.477 11.516 -6.836 1 94.75 237 TYR A CA 1
ATOM 1876 C C . TYR A 1 237 ? 10.062 10.969 -7.031 1 94.75 237 TYR A C 1
ATOM 1878 O O . TYR A 1 237 ? 9.086 11.703 -6.891 1 94.75 237 TYR A O 1
ATOM 1886 N N . VAL A 1 238 ? 9.977 9.672 -7.367 1 95.62 238 VAL A N 1
ATOM 1887 C CA . VAL A 1 238 ? 8.664 9.055 -7.516 1 95.62 238 VAL A CA 1
ATOM 1888 C C . VAL A 1 238 ? 7.945 9.039 -6.168 1 95.62 238 VAL A C 1
ATOM 1890 O O . VAL A 1 238 ? 6.742 9.305 -6.094 1 95.62 238 VAL A O 1
ATOM 1893 N N . LEU A 1 239 ? 8.695 8.719 -5.148 1 96.75 239 LEU A N 1
ATOM 1894 C CA . LEU A 1 239 ? 8.125 8.711 -3.809 1 96.75 239 LEU A CA 1
ATOM 1895 C C . LEU A 1 239 ? 7.59 10.094 -3.438 1 96.75 239 LEU A C 1
ATOM 1897 O O . LEU A 1 239 ? 6.477 10.211 -2.926 1 96.75 239 LEU A O 1
ATOM 1901 N N . GLN A 1 240 ? 8.367 11.141 -3.68 1 97.88 240 GLN A N 1
ATOM 1902 C CA . GLN A 1 240 ? 7.93 12.508 -3.406 1 97.88 240 GLN A CA 1
ATOM 1903 C C . GLN A 1 240 ? 6.668 12.844 -4.195 1 97.88 240 GLN A C 1
ATOM 1905 O O . GLN A 1 240 ? 5.758 13.492 -3.674 1 97.88 240 GLN A O 1
ATOM 1910 N N . ALA A 1 241 ? 6.664 12.453 -5.414 1 98.12 241 ALA A N 1
ATOM 1911 C CA . ALA A 1 241 ? 5.5 12.719 -6.25 1 98.12 241 ALA A CA 1
ATOM 1912 C C . ALA A 1 241 ? 4.258 12.023 -5.703 1 98.12 241 ALA A C 1
ATOM 1914 O O . ALA A 1 241 ? 3.17 12.609 -5.684 1 98.12 241 ALA A O 1
ATOM 1915 N N . GLU A 1 242 ? 4.395 10.773 -5.293 1 98 242 GLU A N 1
ATOM 1916 C CA . GLU A 1 242 ? 3.273 10.023 -4.73 1 98 242 GLU A CA 1
ATOM 1917 C C . GLU A 1 242 ? 2.732 10.703 -3.475 1 98 242 GLU A C 1
ATOM 1919 O O . GLU A 1 242 ? 1.518 10.773 -3.275 1 98 242 GLU A O 1
ATOM 1924 N N . VAL A 1 243 ? 3.594 11.172 -2.629 1 98.75 243 VAL A N 1
ATOM 1925 C CA . VAL A 1 243 ? 3.176 11.875 -1.419 1 98.75 243 VAL A CA 1
ATOM 1926 C C . VAL A 1 243 ? 2.418 13.148 -1.793 1 98.75 243 VAL A C 1
ATOM 1928 O O . VAL A 1 243 ? 1.36 13.438 -1.228 1 98.75 243 VAL A O 1
ATOM 1931 N N . LEU A 1 244 ? 2.973 13.883 -2.742 1 98.81 244 LEU A N 1
ATOM 1932 C CA . LEU A 1 244 ? 2.33 15.117 -3.17 1 98.81 244 LEU A CA 1
ATOM 1933 C C . LEU A 1 244 ? 0.974 14.836 -3.809 1 98.81 244 LEU A C 1
ATOM 1935 O O . LEU A 1 244 ? 0.018 15.586 -3.605 1 98.81 244 LEU A O 1
ATOM 1939 N N . LEU A 1 245 ? 0.913 13.789 -4.578 1 98.31 245 LEU A N 1
ATOM 1940 C CA . LEU A 1 245 ? -0.352 13.414 -5.203 1 98.31 245 LEU A CA 1
ATOM 1941 C C . LEU A 1 245 ? -1.367 12.969 -4.16 1 98.31 245 LEU A C 1
ATOM 1943 O O . LEU A 1 245 ? -2.555 13.281 -4.27 1 98.31 245 LEU A O 1
ATOM 1947 N N . ALA A 1 246 ? -0.947 12.234 -3.146 1 98.31 246 ALA A N 1
ATOM 1948 C CA . ALA A 1 246 ? -1.852 11.844 -2.068 1 98.31 246 ALA A CA 1
ATOM 1949 C C . ALA A 1 246 ? -2.471 13.062 -1.4 1 98.31 246 ALA A C 1
ATOM 1951 O O . ALA A 1 246 ? -3.695 13.164 -1.28 1 98.31 246 ALA A O 1
ATOM 1952 N N . TYR A 1 247 ? -1.65 14.031 -1.033 1 98.62 247 TYR A N 1
ATOM 1953 C CA . TYR A 1 247 ? -2.145 15.242 -0.391 1 98.62 247 TYR A CA 1
ATOM 1954 C C . TYR A 1 247 ? -3.037 16.031 -1.338 1 98.62 247 TYR A C 1
ATOM 1956 O O . TYR A 1 247 ? -4.012 16.656 -0.907 1 98.62 247 TYR A O 1
ATOM 1964 N N . TYR A 1 248 ? -2.646 16.047 -2.604 1 98.25 248 TYR A N 1
ATOM 1965 C CA . TYR A 1 248 ? -3.463 16.75 -3.58 1 98.25 248 TYR A CA 1
ATOM 1966 C C . TYR A 1 248 ? -4.879 16.188 -3.617 1 98.25 248 TYR A C 1
ATOM 1968 O O . TYR A 1 248 ? -5.855 16.953 -3.58 1 98.25 248 TYR A O 1
ATOM 1976 N N . PHE A 1 249 ? -5.016 14.875 -3.705 1 96.56 249 PHE A N 1
ATOM 1977 C CA . PHE A 1 249 ? -6.328 14.242 -3.787 1 96.56 249 PHE A CA 1
ATOM 1978 C C . PHE A 1 249 ? -7.094 14.422 -2.482 1 96.56 249 PHE A C 1
ATOM 1980 O O . PHE A 1 249 ? -8.305 14.664 -2.494 1 96.56 249 PHE A O 1
ATOM 1987 N N . PHE A 1 250 ? -6.43 14.297 -1.372 1 96.75 250 PHE A N 1
ATOM 1988 C CA . PHE A 1 250 ? -7.09 14.562 -0.099 1 96.75 250 PHE A CA 1
ATOM 1989 C C . PHE A 1 250 ? -7.574 16.016 -0.03 1 96.75 250 PHE A C 1
ATOM 1991 O O . PHE A 1 250 ? -8.688 16.266 0.422 1 96.75 250 PHE A O 1
ATOM 1998 N N . HIS A 1 251 ? -6.66 16.906 -0.507 1 97.25 251 HIS A N 1
ATOM 1999 C CA . HIS A 1 251 ? -7.008 18.328 -0.559 1 97.25 251 HIS A CA 1
ATOM 2000 C C . HIS A 1 251 ? -8.258 18.562 -1.403 1 97.25 251 HIS A C 1
ATOM 2002 O O . HIS A 1 251 ? -9.094 19.406 -1.066 1 97.25 251 HIS A O 1
ATOM 2008 N N . CYS A 1 252 ? -8.461 17.781 -2.41 1 94.25 252 CYS A N 1
ATOM 2009 C CA . CYS A 1 252 ? -9.562 17.938 -3.348 1 94.25 252 CYS A CA 1
ATOM 2010 C C . CYS A 1 252 ? -10.766 17.094 -2.916 1 94.25 252 CYS A C 1
ATOM 2012 O O . CYS A 1 252 ? -11.742 16.984 -3.65 1 94.25 252 CYS A O 1
ATOM 2014 N N . ASP A 1 253 ? -10.75 16.438 -1.765 1 92.94 253 ASP A N 1
ATOM 2015 C CA . ASP A 1 253 ? -11.828 15.641 -1.19 1 92.94 253 ASP A CA 1
ATOM 2016 C C . ASP A 1 253 ? -12.078 14.383 -2.023 1 92.94 253 ASP A C 1
ATOM 2018 O O . ASP A 1 253 ? -13.227 13.969 -2.197 1 92.94 253 ASP A O 1
ATOM 2022 N N . ARG A 1 254 ? -11.016 13.891 -2.633 1 91.25 254 ARG A N 1
ATOM 2023 C CA . ARG A 1 254 ? -11.016 12.625 -3.357 1 91.25 254 ARG A CA 1
ATOM 2024 C C . ARG A 1 254 ? -10.25 11.555 -2.58 1 91.25 254 ARG A C 1
ATOM 2026 O O . ARG A 1 254 ? -9.109 11.227 -2.914 1 91.25 254 ARG A O 1
ATOM 2033 N N . LEU A 1 255 ? -10.945 10.977 -1.628 1 91 255 LEU A N 1
ATOM 2034 C CA . LEU A 1 255 ? -10.32 10.203 -0.562 1 91 255 LEU A CA 1
ATOM 2035 C C . LEU A 1 255 ? -9.812 8.867 -1.085 1 91 255 LEU A C 1
ATOM 2037 O O . LEU A 1 255 ? -8.75 8.398 -0.678 1 91 255 LEU A O 1
ATOM 2041 N N . LEU A 1 256 ? -10.555 8.203 -1.988 1 89.31 256 LEU A N 1
ATOM 2042 C CA . LEU A 1 256 ? -10.133 6.902 -2.504 1 89.31 256 LEU A CA 1
ATOM 2043 C C . LEU A 1 256 ? -8.82 7.027 -3.273 1 89.31 256 LEU A C 1
ATOM 2045 O O . LEU A 1 256 ? -7.906 6.219 -3.086 1 89.31 256 LEU A O 1
ATOM 2049 N N . GLU A 1 257 ? -8.727 8.039 -4.152 1 92.31 257 GLU A N 1
ATOM 2050 C CA . GLU A 1 257 ? -7.492 8.273 -4.891 1 92.31 257 GLU A CA 1
ATOM 2051 C C . GLU A 1 257 ? -6.359 8.68 -3.953 1 92.31 257 GLU A C 1
ATOM 2053 O O . GLU A 1 257 ? -5.203 8.312 -4.164 1 92.31 257 GLU A O 1
ATOM 2058 N N . GLY A 1 258 ? -6.758 9.539 -2.959 1 95.06 258 GLY A N 1
ATOM 2059 C CA . GLY A 1 258 ? -5.762 9.898 -1.963 1 95.06 258 GLY A CA 1
ATOM 2060 C C . GLY A 1 258 ? -5.145 8.688 -1.277 1 95.06 258 GLY A C 1
ATOM 2061 O O . GLY A 1 258 ? -3.922 8.594 -1.16 1 95.06 258 GLY A O 1
ATOM 2062 N N . LYS A 1 259 ? -5.996 7.773 -0.848 1 93.75 259 LYS A N 1
ATOM 2063 C CA . LYS A 1 259 ? -5.523 6.559 -0.19 1 93.75 259 LYS A CA 1
ATOM 2064 C C . LYS A 1 259 ? -4.703 5.699 -1.149 1 93.75 259 LYS A C 1
ATOM 2066 O O . LYS A 1 259 ? -3.721 5.074 -0.746 1 93.75 259 LYS A O 1
ATOM 2071 N N . PHE A 1 260 ? -5.098 5.66 -2.465 1 93.06 260 PHE A N 1
ATOM 2072 C CA . PHE A 1 260 ? -4.379 4.926 -3.498 1 93.06 260 PHE A CA 1
ATOM 2073 C C . PHE A 1 260 ? -2.928 5.387 -3.578 1 93.06 260 PHE A C 1
ATOM 2075 O O . PHE A 1 260 ? -2.006 4.574 -3.496 1 93.06 260 PHE A O 1
ATOM 2082 N N . HIS A 1 261 ? -2.715 6.648 -3.627 1 96.5 261 HIS A N 1
ATOM 2083 C CA . HIS A 1 261 ? -1.378 7.211 -3.764 1 96.5 261 HIS A CA 1
ATOM 2084 C C . HIS A 1 261 ? -0.619 7.16 -2.441 1 96.5 261 HIS A C 1
ATOM 2086 O O . HIS A 1 261 ? 0.603 6.996 -2.43 1 96.5 261 HIS A O 1
ATOM 2092 N N . ALA A 1 262 ? -1.314 7.355 -1.333 1 97.44 262 ALA A N 1
ATOM 2093 C CA . ALA A 1 262 ? -0.67 7.223 -0.03 1 97.44 262 ALA A CA 1
ATOM 2094 C C . ALA A 1 262 ? -0.116 5.812 0.166 1 97.44 262 ALA A C 1
ATOM 2096 O O . ALA A 1 262 ? 0.998 5.645 0.667 1 97.44 262 ALA A O 1
ATOM 2097 N N . SER A 1 263 ? -0.893 4.824 -0.215 1 94.94 263 SER A N 1
ATOM 2098 C CA . SER A 1 263 ? -0.45 3.438 -0.097 1 94.94 263 SER A CA 1
ATOM 2099 C C . SER A 1 263 ? 0.742 3.158 -1.006 1 94.94 263 SER A C 1
ATOM 2101 O O . SER A 1 263 ? 1.648 2.408 -0.637 1 94.94 263 SER A O 1
ATOM 2103 N N . ALA A 1 264 ? 0.667 3.727 -2.197 1 94.81 264 ALA A N 1
ATOM 2104 C CA . ALA A 1 264 ? 1.8 3.6 -3.109 1 94.81 264 ALA A CA 1
ATOM 2105 C C . ALA A 1 264 ? 3.062 4.207 -2.504 1 94.81 264 ALA A C 1
ATOM 2107 O O . ALA A 1 264 ? 4.152 3.646 -2.633 1 94.81 264 ALA A O 1
ATOM 2108 N N . ALA A 1 265 ? 2.945 5.336 -1.891 1 97.56 265 ALA A N 1
ATOM 2109 C CA . ALA A 1 265 ? 4.078 5.992 -1.244 1 97.56 265 ALA A CA 1
ATOM 2110 C C . ALA A 1 265 ? 4.668 5.113 -0.147 1 97.56 265 ALA A C 1
ATOM 2112 O O . ALA A 1 265 ? 5.891 4.949 -0.064 1 97.56 265 ALA A O 1
ATOM 2113 N N . VAL A 1 266 ? 3.828 4.566 0.672 1 96.62 266 VAL A N 1
ATOM 2114 C CA . VAL A 1 266 ? 4.277 3.705 1.762 1 96.62 266 VAL A CA 1
ATOM 2115 C C . VAL A 1 266 ? 4.992 2.482 1.194 1 96.62 266 VAL A C 1
ATOM 2117 O O . VAL A 1 266 ? 6.059 2.094 1.683 1 96.62 266 VAL A O 1
ATOM 2120 N N . SER A 1 267 ? 4.414 1.886 0.174 1 93.62 267 SER A N 1
ATOM 2121 C CA . SER A 1 267 ? 5.004 0.706 -0.451 1 93.62 267 SER A CA 1
ATOM 2122 C C . SER A 1 267 ? 6.395 1.007 -0.998 1 93.62 267 SER A C 1
ATOM 2124 O O . SER A 1 267 ? 7.328 0.224 -0.804 1 93.62 267 SER A O 1
ATOM 2126 N N . LEU A 1 268 ? 6.5 2.107 -1.699 1 93.19 268 LEU A N 1
ATOM 2127 C CA . LEU A 1 268 ? 7.789 2.5 -2.262 1 93.19 268 LEU A CA 1
ATOM 2128 C C . LEU A 1 268 ? 8.812 2.744 -1.156 1 93.19 268 LEU A C 1
ATOM 2130 O O . LEU A 1 268 ? 9.977 2.357 -1.285 1 93.19 268 LEU A O 1
ATOM 2134 N N . ALA A 1 269 ? 8.398 3.416 -0.107 1 95.38 269 ALA A N 1
ATOM 2135 C CA . ALA A 1 269 ? 9.305 3.699 1.003 1 95.38 269 ALA A CA 1
ATOM 2136 C C . ALA A 1 269 ? 9.828 2.408 1.624 1 95.38 269 ALA A C 1
ATOM 2138 O O . ALA A 1 269 ? 11.016 2.299 1.933 1 95.38 269 ALA A O 1
ATOM 2139 N N . ILE A 1 270 ? 8.977 1.438 1.749 1 92.31 270 ILE A N 1
ATOM 2140 C CA . ILE A 1 270 ? 9.344 0.164 2.354 1 92.31 270 ILE A CA 1
ATOM 2141 C C . ILE A 1 270 ? 10.266 -0.609 1.405 1 92.31 270 ILE A C 1
ATOM 2143 O O . ILE A 1 270 ? 11.266 -1.184 1.833 1 92.31 270 ILE A O 1
ATOM 2147 N N . MET A 1 271 ? 9.891 -0.602 0.104 1 88.69 271 MET A N 1
ATOM 2148 C CA . MET A 1 271 ? 10.703 -1.307 -0.88 1 88.69 271 MET A CA 1
ATOM 2149 C C . MET A 1 271 ? 12.117 -0.728 -0.932 1 88.69 271 MET A C 1
ATOM 2151 O O . MET A 1 271 ? 13.078 -1.448 -1.208 1 88.69 271 MET A O 1
ATOM 2155 N N . CYS A 1 272 ? 12.234 0.545 -0.584 1 90.69 272 CYS A N 1
ATOM 2156 C CA . CYS A 1 272 ? 13.531 1.214 -0.586 1 90.69 272 CYS A CA 1
ATOM 2157 C C . CYS A 1 272 ? 14.211 1.094 0.773 1 90.69 272 CYS A C 1
ATOM 2159 O O . CYS A 1 272 ? 15.281 1.667 0.992 1 90.69 272 CYS A O 1
ATOM 2161 N N . ASN A 1 273 ? 13.625 0.453 1.743 1 90.44 273 ASN A N 1
ATOM 2162 C CA . ASN A 1 273 ? 14.133 0.213 3.09 1 90.44 273 ASN A CA 1
ATOM 2163 C C . ASN A 1 273 ? 14.383 1.521 3.836 1 90.44 273 ASN A C 1
ATOM 2165 O O . ASN A 1 273 ? 15.367 1.646 4.562 1 90.44 273 ASN A O 1
ATOM 2169 N N . LEU A 1 274 ? 13.508 2.443 3.615 1 94.06 274 LEU A N 1
ATOM 2170 C CA . LEU A 1 274 ? 13.695 3.742 4.25 1 94.06 274 LEU A CA 1
ATOM 2171 C C . LEU A 1 274 ? 13.359 3.676 5.738 1 94.06 274 LEU A C 1
ATOM 2173 O O . LEU A 1 274 ? 13.719 4.578 6.5 1 94.06 274 LEU A O 1
ATOM 2177 N N . HIS A 1 275 ? 12.703 2.65 6.23 1 94.31 275 HIS A N 1
ATOM 2178 C CA . HIS A 1 275 ? 12.398 2.471 7.645 1 94.31 275 HIS A CA 1
ATOM 2179 C C . HIS A 1 275 ? 13.57 1.844 8.383 1 94.31 275 HIS A C 1
ATOM 2181 O O . HIS A 1 275 ? 13.547 1.726 9.617 1 94.31 275 HIS A O 1
ATOM 2187 N N . GLN A 1 276 ? 14.672 1.565 7.625 1 91.44 276 GLN A N 1
ATOM 2188 C CA . GLN A 1 276 ? 15.797 0.861 8.219 1 91.44 276 GLN A CA 1
ATOM 2189 C C . GLN A 1 276 ? 17.094 1.669 8.078 1 91.44 276 GLN A C 1
ATOM 2191 O O . GLN A 1 276 ? 18.188 1.103 8.047 1 91.44 276 GLN A O 1
ATOM 2196 N N . ILE A 1 277 ? 16.969 2.938 7.914 1 91.31 277 ILE A N 1
ATOM 2197 C CA . ILE A 1 277 ? 18.141 3.781 7.801 1 91.31 277 ILE A CA 1
ATOM 2198 C C . ILE A 1 277 ? 18.906 3.779 9.125 1 91.31 277 ILE A C 1
ATOM 2200 O O . ILE A 1 277 ? 18.328 4.035 10.18 1 91.31 277 ILE A O 1
ATOM 2204 N N . ASN A 1 278 ? 20.281 3.473 9.062 1 87.31 278 ASN A N 1
ATOM 2205 C CA . ASN A 1 278 ? 21.172 3.43 10.219 1 87.31 278 ASN A CA 1
ATOM 2206 C C . ASN A 1 278 ? 20.734 2.375 11.227 1 87.31 278 ASN A C 1
ATOM 2208 O O . ASN A 1 278 ? 20.797 2.604 12.438 1 87.31 278 ASN A O 1
ATOM 2212 N N . ALA A 1 279 ? 20.125 1.341 10.648 1 84.5 279 ALA A N 1
ATOM 2213 C CA . ALA A 1 279 ? 19.734 0.233 11.523 1 84.5 279 ALA A CA 1
ATOM 2214 C C . ALA A 1 279 ? 20.953 -0.365 12.211 1 84.5 279 ALA A C 1
ATOM 2216 O O . ALA A 1 279 ? 22.047 -0.428 11.625 1 84.5 279 ALA A O 1
ATOM 2217 N N . PRO A 1 280 ? 20.828 -0.559 13.508 1 72.31 280 PRO A N 1
ATOM 2218 C CA . PRO A 1 280 ? 21.984 -1.138 14.203 1 72.31 280 PRO A CA 1
ATOM 2219 C C . PRO A 1 280 ? 22.516 -2.398 13.523 1 72.31 280 PRO A C 1
ATOM 2221 O O . PRO A 1 280 ? 21.766 -3.086 12.828 1 72.31 280 PRO A O 1
ATOM 2224 N N . GLN A 1 281 ? 23.859 -2.467 13.508 1 58.78 281 GLN A N 1
ATOM 2225 C CA . GLN A 1 281 ? 24.641 -3.51 12.844 1 58.78 281 GLN A CA 1
ATOM 2226 C C . GLN A 1 281 ? 24.109 -4.898 13.188 1 58.78 281 GLN A C 1
ATOM 2228 O O . GLN A 1 281 ? 23.688 -5.148 14.32 1 58.78 281 GLN A O 1
ATOM 2233 N N . GLY A 1 282 ? 23.703 -5.887 12.289 1 49.31 282 GLY A N 1
ATOM 2234 C CA . GLY A 1 282 ? 23.219 -7.242 12.453 1 49.31 282 GLY A CA 1
ATOM 2235 C C . GLY A 1 282 ? 21.812 -7.441 11.898 1 49.31 282 GLY A C 1
ATOM 2236 O O . GLY A 1 282 ? 21.312 -8.562 11.883 1 49.31 282 GLY A O 1
ATOM 2237 N N . GLY A 1 283 ? 21.203 -6.398 11.758 1 47.06 283 GLY A N 1
ATOM 2238 C CA . GLY A 1 283 ? 19.859 -6.672 11.273 1 47.06 283 GLY A CA 1
ATOM 2239 C C . GLY A 1 283 ? 19.828 -7.094 9.812 1 47.06 283 GLY A C 1
ATOM 2240 O O . GLY A 1 283 ? 20.219 -6.332 8.93 1 47.06 283 GLY A O 1
ATOM 2241 N N . GLY A 1 284 ? 20.203 -8.227 9.547 1 42.59 284 GLY A N 1
ATOM 2242 C CA . GLY A 1 284 ? 20.391 -9.102 8.398 1 42.59 284 GLY A CA 1
ATOM 2243 C C . GLY A 1 284 ? 19.391 -8.859 7.289 1 42.59 284 GLY A C 1
ATOM 2244 O O . GLY A 1 284 ? 19.234 -9.68 6.391 1 42.59 284 GLY A O 1
ATOM 2245 N N . PHE A 1 285 ? 18.391 -8.164 7.496 1 45 285 PHE A N 1
ATOM 2246 C CA . PHE A 1 285 ? 17.531 -8.305 6.328 1 45 285 PHE A CA 1
ATOM 2247 C C . PHE A 1 285 ? 18.188 -7.695 5.094 1 45 285 PHE A C 1
ATOM 2249 O O . PHE A 1 285 ? 18.469 -6.5 5.07 1 45 285 PHE A O 1
ATOM 2256 N N . GLN A 1 286 ? 19.203 -8.453 4.582 1 47.09 286 GLN A N 1
ATOM 2257 C CA . GLN A 1 286 ? 19.641 -7.98 3.275 1 47.09 286 GLN A CA 1
ATOM 2258 C C . GLN A 1 286 ? 18.453 -7.523 2.426 1 47.09 286 GLN A C 1
ATOM 2260 O O . GLN A 1 286 ? 17.75 -8.344 1.842 1 47.09 286 GLN A O 1
ATOM 2265 N N . SER A 1 287 ? 17.844 -6.469 2.855 1 50.12 287 SER A N 1
ATOM 2266 C CA . SER A 1 287 ? 16.641 -5.98 2.197 1 50.12 287 SER A CA 1
ATOM 2267 C C . SER A 1 287 ? 16.891 -5.68 0.725 1 50.12 287 SER A C 1
ATOM 2269 O O . SER A 1 287 ? 17.984 -5.242 0.358 1 50.12 287 SER A O 1
ATOM 2271 N N . ALA A 1 288 ? 16.219 -6.27 -0.17 1 52.03 288 ALA A N 1
ATOM 2272 C CA . ALA A 1 288 ? 16.094 -6.023 -1.604 1 52.03 288 ALA A CA 1
ATOM 2273 C C . ALA A 1 288 ? 16.062 -4.527 -1.903 1 52.03 288 ALA A C 1
ATOM 2275 O O . ALA A 1 288 ? 16.031 -4.121 -3.068 1 52.03 288 ALA A O 1
ATOM 2276 N N . GLY A 1 289 ? 16.203 -3.643 -0.746 1 54.88 289 GLY A N 1
ATOM 2277 C CA . GLY A 1 289 ? 16.094 -2.207 -0.944 1 54.88 289 GLY A CA 1
ATOM 2278 C C . GLY A 1 289 ? 17.25 -1.618 -1.724 1 54.88 289 GLY A C 1
ATOM 2279 O O . GLY A 1 289 ? 17.094 -0.628 -2.441 1 54.88 289 GLY A O 1
ATOM 2280 N N . GLN A 1 290 ? 18.266 -2.264 -1.58 1 57.84 290 GLN A N 1
ATOM 2281 C CA . GLN A 1 290 ? 19.438 -1.752 -2.273 1 57.84 290 GLN A CA 1
ATOM 2282 C C . GLN A 1 290 ? 19.281 -1.873 -3.787 1 57.84 290 GLN A C 1
ATOM 2284 O O . GLN A 1 290 ? 19.969 -1.189 -4.543 1 57.84 290 GLN A O 1
ATOM 2289 N N . ALA A 1 291 ? 18.188 -2.438 -4.016 1 64.5 291 ALA A N 1
ATOM 2290 C CA . ALA A 1 291 ? 17.953 -2.639 -5.441 1 64.5 291 ALA A CA 1
ATOM 2291 C C . ALA A 1 291 ? 17.281 -1.424 -6.062 1 64.5 291 ALA A C 1
ATOM 2293 O O . ALA A 1 291 ? 17.391 -1.192 -7.27 1 64.5 291 ALA A O 1
ATOM 2294 N N . PHE A 1 292 ? 16.797 -0.583 -5.113 1 80.25 292 PHE A N 1
ATOM 2295 C CA . PHE A 1 292 ? 15.984 0.438 -5.758 1 80.25 292 PHE A CA 1
ATOM 2296 C C . PHE A 1 292 ? 16.484 1.833 -5.418 1 80.25 292 PHE A C 1
ATOM 2298 O O . PHE A 1 292 ? 16.109 2.814 -6.059 1 80.25 292 PHE A O 1
ATOM 2305 N N . LEU A 1 293 ? 17.375 2.006 -4.523 1 85.56 293 LEU A N 1
ATOM 2306 C CA . LEU A 1 293 ? 17.953 3.293 -4.156 1 85.56 293 LEU A CA 1
ATOM 2307 C C . LEU A 1 293 ? 19.453 3.16 -3.898 1 85.56 293 LEU A C 1
ATOM 2309 O O . LEU A 1 293 ? 19.859 2.402 -3.02 1 85.56 293 LEU A O 1
ATOM 2313 N N . PRO A 1 294 ? 20.219 3.873 -4.641 1 84.69 294 PRO A N 1
ATOM 2314 C CA . PRO A 1 294 ? 21.656 3.828 -4.379 1 84.69 294 PRO A CA 1
ATOM 2315 C C . PRO A 1 294 ? 22.031 4.441 -3.031 1 84.69 294 PRO A C 1
ATOM 2317 O O . PRO A 1 294 ? 21.234 5.176 -2.439 1 84.69 294 PRO A O 1
ATOM 2320 N N . PRO A 1 295 ? 23.203 4.148 -2.561 1 85.94 295 PRO A N 1
ATOM 2321 C CA . PRO A 1 295 ? 23.641 4.77 -1.312 1 85.94 295 PRO A CA 1
ATOM 2322 C C . PRO A 1 295 ? 23.672 6.297 -1.389 1 85.94 295 PRO A C 1
ATOM 2324 O O . PRO A 1 295 ? 23.812 6.859 -2.475 1 85.94 295 PRO A O 1
ATOM 2327 N N . PRO A 1 296 ? 23.469 6.906 -0.262 1 88.81 296 PRO A N 1
ATOM 2328 C CA . PRO A 1 296 ? 23.438 8.367 -0.275 1 88.81 296 PRO A CA 1
ATOM 2329 C C . PRO A 1 296 ? 24.75 8.984 -0.744 1 88.81 296 PRO A C 1
ATOM 2331 O O . PRO A 1 296 ? 25.828 8.523 -0.347 1 88.81 296 PRO A O 1
ATOM 2334 N N . ALA A 1 297 ? 24.672 10.016 -1.561 1 86.19 297 ALA A N 1
ATOM 2335 C CA . ALA A 1 297 ? 25.844 10.672 -2.133 1 86.19 297 ALA A CA 1
ATOM 2336 C C . ALA A 1 297 ? 26.469 11.648 -1.135 1 86.19 297 ALA A C 1
ATOM 2338 O O . ALA A 1 297 ? 27.688 11.844 -1.133 1 86.19 297 ALA A O 1
ATOM 2339 N N . ASP A 1 298 ? 25.719 12.344 -0.37 1 88.25 298 ASP A N 1
ATOM 2340 C CA . ASP A 1 298 ? 26.156 13.336 0.606 1 88.25 298 ASP A CA 1
ATOM 2341 C C . ASP A 1 298 ? 25.188 13.391 1.795 1 88.25 298 ASP A C 1
ATOM 2343 O O . ASP A 1 298 ? 24.188 12.688 1.817 1 88.25 298 ASP A O 1
ATOM 2347 N N . PRO A 1 299 ? 25.484 14.203 2.77 1 88 299 PRO A N 1
ATOM 2348 C CA . PRO A 1 299 ? 24.656 14.258 3.975 1 88 299 PRO A CA 1
ATOM 2349 C C . PRO A 1 299 ? 23.234 14.781 3.695 1 88 299 PRO A C 1
ATOM 2351 O O . PRO A 1 299 ? 22.297 14.406 4.387 1 88 299 PRO A O 1
ATOM 2354 N N . VAL A 1 300 ? 23.125 15.633 2.775 1 89.81 300 VAL A N 1
ATOM 2355 C CA . VAL A 1 300 ? 21.797 16.156 2.439 1 89.81 300 VAL A CA 1
ATOM 2356 C C . VAL A 1 300 ? 20.938 15.047 1.833 1 89.81 300 VAL A C 1
ATOM 2358 O O . VAL A 1 300 ? 19.734 14.969 2.1 1 89.81 300 VAL A O 1
ATOM 2361 N N . ASP A 1 301 ? 21.562 14.242 1.041 1 90.5 301 ASP A N 1
ATOM 2362 C CA . ASP A 1 301 ? 20.859 13.086 0.475 1 90.5 301 ASP A CA 1
ATOM 2363 C C . ASP A 1 301 ? 20.391 12.141 1.574 1 90.5 301 ASP A C 1
ATOM 2365 O O . ASP A 1 301 ? 19.312 11.57 1.481 1 90.5 301 ASP A O 1
ATOM 2369 N N . GLU A 1 302 ? 21.203 11.977 2.459 1 92.06 302 GLU A N 1
ATOM 2370 C CA . GLU A 1 302 ? 20.844 11.141 3.6 1 92.06 302 GLU A CA 1
ATOM 2371 C C . GLU A 1 302 ? 19.672 11.742 4.379 1 92.06 302 GLU A C 1
ATOM 2373 O O . GLU A 1 302 ? 18.75 11.031 4.781 1 92.06 302 GLU A O 1
ATOM 2378 N N . ALA A 1 303 ? 19.781 13.023 4.605 1 93.75 303 ALA A N 1
ATOM 2379 C CA . ALA A 1 303 ? 18.703 13.727 5.305 1 93.75 303 ALA A CA 1
ATOM 2380 C C . ALA A 1 303 ? 17.391 13.609 4.539 1 93.75 303 ALA A C 1
ATOM 2382 O O . ALA A 1 303 ? 16.328 13.414 5.141 1 93.75 303 ALA A O 1
ATOM 2383 N N . GLU A 1 304 ? 17.453 13.734 3.242 1 94.56 304 GLU A N 1
ATOM 2384 C CA . GLU A 1 304 ? 16.25 13.625 2.412 1 94.56 304 GLU A CA 1
ATOM 2385 C C . GLU A 1 304 ? 15.602 12.25 2.559 1 94.56 304 GLU A C 1
ATOM 2387 O O . GLU A 1 304 ? 14.375 12.133 2.559 1 94.56 304 GLU A O 1
ATOM 2392 N N . ARG A 1 305 ? 16.359 11.234 2.662 1 95.19 305 ARG A N 1
ATOM 2393 C CA . ARG A 1 305 ? 15.844 9.883 2.818 1 95.19 305 ARG A CA 1
ATOM 2394 C C . ARG A 1 305 ? 15.141 9.719 4.164 1 95.19 305 ARG A C 1
ATOM 2396 O O . ARG A 1 305 ? 14.086 9.094 4.242 1 95.19 305 ARG A O 1
ATOM 2403 N N . ILE A 1 306 ? 15.742 10.281 5.172 1 96.62 306 ILE A N 1
ATOM 2404 C CA . ILE A 1 306 ? 15.125 10.227 6.492 1 96.62 306 ILE A CA 1
ATOM 2405 C C . ILE A 1 306 ? 13.82 11.023 6.484 1 96.62 306 ILE A C 1
ATOM 2407 O O . ILE A 1 306 ? 12.797 10.547 6.984 1 96.62 306 ILE A O 1
ATOM 2411 N N . TYR A 1 307 ? 13.859 12.211 5.906 1 97.44 307 TYR A N 1
ATOM 2412 C CA . TYR A 1 307 ? 12.656 13.031 5.793 1 97.44 307 TYR A CA 1
ATOM 2413 C C . TYR A 1 307 ? 11.586 12.32 4.973 1 97.44 307 TYR A C 1
ATOM 2415 O O . TYR A 1 307 ? 10.391 12.43 5.262 1 97.44 307 TYR A O 1
ATOM 2423 N N . ALA A 1 308 ? 12.008 11.609 3.934 1 97.94 308 ALA A N 1
ATOM 2424 C CA . ALA A 1 308 ? 11.078 10.859 3.094 1 97.94 308 ALA A CA 1
ATOM 2425 C C . ALA A 1 308 ? 10.312 9.828 3.912 1 97.94 308 ALA A C 1
ATOM 2427 O O . ALA A 1 308 ? 9.094 9.711 3.795 1 97.94 308 ALA A O 1
ATOM 2428 N N . TRP A 1 309 ? 10.977 9.094 4.719 1 97.88 309 TRP A N 1
ATOM 2429 C CA . TRP A 1 309 ? 10.328 8.078 5.539 1 97.88 309 TRP A CA 1
ATOM 2430 C C . TRP A 1 309 ? 9.312 8.703 6.484 1 97.88 309 TRP A C 1
ATOM 2432 O O . TRP A 1 309 ? 8.148 8.289 6.523 1 97.88 309 TRP A O 1
ATOM 2442 N N . TRP A 1 310 ? 9.75 9.672 7.184 1 98.25 310 TRP A N 1
ATOM 2443 C CA . TRP A 1 310 ? 8.906 10.203 8.25 1 98.25 310 TRP A CA 1
ATOM 2444 C C . TRP A 1 310 ? 7.742 11 7.68 1 98.25 310 TRP A C 1
ATOM 2446 O O . TRP A 1 310 ? 6.652 11.031 8.258 1 98.25 310 TRP A O 1
ATOM 2456 N N . THR A 1 311 ? 7.98 11.664 6.551 1 98.56 311 THR A N 1
ATOM 2457 C CA . THR A 1 311 ? 6.863 12.312 5.871 1 98.56 311 THR A CA 1
ATOM 2458 C C . THR A 1 311 ? 5.816 11.281 5.449 1 98.56 311 THR A C 1
ATOM 2460 O O . THR A 1 311 ? 4.613 11.516 5.594 1 98.56 311 THR A O 1
ATOM 2463 N N . THR A 1 312 ? 6.25 10.164 4.922 1 98.56 312 THR A N 1
ATOM 2464 C CA . THR A 1 312 ? 5.359 9.078 4.523 1 98.56 312 THR A CA 1
ATOM 2465 C C . THR A 1 312 ? 4.668 8.477 5.742 1 98.56 312 THR A C 1
ATOM 2467 O O . THR A 1 312 ? 3.482 8.141 5.691 1 98.56 312 THR A O 1
ATOM 2470 N N . PHE A 1 313 ? 5.434 8.352 6.824 1 98.31 313 PHE A N 1
ATOM 2471 C CA . PHE A 1 313 ? 4.906 7.844 8.086 1 98.31 313 PHE A CA 1
ATOM 2472 C C . PHE A 1 313 ? 3.771 8.727 8.594 1 98.31 313 PHE A C 1
ATOM 2474 O O . PHE A 1 313 ? 2.713 8.219 8.977 1 98.31 313 PHE A O 1
ATOM 2481 N N . VAL A 1 314 ? 3.98 10.039 8.586 1 98.56 314 VAL A N 1
ATOM 2482 C CA . VAL A 1 314 ? 2.975 10.992 9.055 1 98.56 314 VAL A CA 1
ATOM 2483 C C . VAL A 1 314 ? 1.743 10.922 8.156 1 98.56 314 VAL A C 1
ATOM 2485 O O . VAL A 1 314 ? 0.61 10.938 8.641 1 98.56 314 VAL A O 1
ATOM 2488 N N . LEU A 1 315 ? 1.976 10.883 6.859 1 98.44 315 LEU A N 1
ATOM 2489 C CA . LEU A 1 315 ? 0.874 10.773 5.91 1 98.44 315 LEU A CA 1
ATOM 2490 C C . LEU A 1 315 ? 0.008 9.555 6.227 1 98.44 315 LEU A C 1
ATOM 2492 O O . LEU A 1 315 ? -1.221 9.656 6.262 1 98.44 315 LEU A O 1
ATOM 2496 N N . ASP A 1 316 ? 0.588 8.453 6.48 1 97.06 316 ASP A N 1
ATOM 2497 C CA . ASP A 1 316 ? -0.127 7.211 6.73 1 97.06 316 ASP A CA 1
ATOM 2498 C C . ASP A 1 316 ? -0.86 7.258 8.07 1 97.06 316 ASP A C 1
ATOM 2500 O O . ASP A 1 316 ? -2.039 6.902 8.148 1 97.06 316 ASP A O 1
ATOM 2504 N N . LYS A 1 317 ? -0.162 7.742 9.125 1 97.31 317 LYS A N 1
ATOM 2505 C CA . LYS A 1 317 ? -0.689 7.668 10.484 1 97.31 317 LYS A CA 1
ATOM 2506 C C . LYS A 1 317 ? -1.748 8.742 10.727 1 97.31 317 LYS A C 1
ATOM 2508 O O . LYS A 1 317 ? -2.582 8.609 11.625 1 97.31 317 LYS A O 1
ATOM 2513 N N . SER A 1 318 ? -1.764 9.781 9.969 1 97.19 318 SER A N 1
ATOM 2514 C CA . SER A 1 318 ? -2.631 10.906 10.281 1 97.19 318 SER A CA 1
ATOM 2515 C C . SER A 1 318 ? -3.996 10.758 9.617 1 97.19 318 SER A C 1
ATOM 2517 O O . SER A 1 318 ? -4.961 11.414 10.016 1 97.19 318 SER A O 1
ATOM 2519 N N . TRP A 1 319 ? -4.16 9.938 8.656 1 95.31 319 TRP A N 1
ATOM 2520 C CA . TRP A 1 319 ? -5.41 9.906 7.898 1 95.31 319 TRP A CA 1
ATOM 2521 C C . TRP A 1 319 ? -6.246 8.688 8.273 1 95.31 319 TRP A C 1
ATOM 2523 O O . TRP A 1 319 ? -7.238 8.383 7.605 1 95.31 319 TRP A O 1
ATOM 2533 N N . VAL A 1 320 ? -5.883 7.988 9.289 1 89.19 320 VAL A N 1
ATOM 2534 C CA . VAL A 1 320 ? -6.531 6.746 9.688 1 89.19 320 VAL A CA 1
ATOM 2535 C C . VAL A 1 320 ? -7.973 7.023 10.109 1 89.19 320 VAL A C 1
ATOM 2537 O O . VAL A 1 320 ? -8.875 6.23 9.82 1 89.19 320 VAL A O 1
ATOM 2540 N N . VAL A 1 321 ? -8.25 8.141 10.734 1 86.56 321 VAL A N 1
ATOM 2541 C CA . VAL A 1 321 ? -9.586 8.461 11.227 1 86.56 321 VAL A CA 1
ATOM 2542 C C . VAL A 1 321 ? -10.484 8.883 10.062 1 86.56 321 VAL A C 1
ATOM 2544 O O . VAL A 1 321 ? -11.625 8.438 9.961 1 86.56 321 VAL A O 1
ATOM 2547 N N . ALA A 1 322 ? -9.922 9.734 9.258 1 89.19 322 ALA A N 1
ATOM 2548 C CA . ALA A 1 322 ? -10.703 10.234 8.133 1 89.19 322 ALA A CA 1
ATOM 2549 C C . ALA A 1 322 ? -11.102 9.102 7.188 1 89.19 322 ALA A C 1
ATOM 2551 O O . ALA A 1 322 ? -12.18 9.125 6.602 1 89.19 322 ALA A O 1
ATOM 2552 N N . LEU A 1 323 ? -10.25 8.172 7.086 1 89.69 323 LEU A N 1
ATOM 2553 C CA . LEU A 1 323 ? -10.477 7.105 6.117 1 89.69 323 LEU A CA 1
ATOM 2554 C C . LEU A 1 323 ? -11.07 5.875 6.793 1 89.69 323 LEU A C 1
ATOM 2556 O O . LEU A 1 323 ? -11.453 4.918 6.121 1 89.69 323 LEU A O 1
ATOM 2560 N N . SER A 1 324 ? -11.18 5.875 8.117 1 85.62 324 SER A N 1
ATOM 2561 C CA . SER A 1 324 ? -11.641 4.719 8.875 1 85.62 324 SER A CA 1
ATOM 2562 C C . SER A 1 324 ? -10.984 3.434 8.383 1 85.62 324 SER A C 1
ATOM 2564 O O . SER A 1 324 ? -11.664 2.439 8.125 1 85.62 324 SER A O 1
ATOM 2566 N N . ALA A 1 325 ? -9.773 3.49 8.078 1 85.75 325 ALA A N 1
ATOM 2567 C CA . ALA A 1 325 ? -8.961 2.367 7.613 1 85.75 325 ALA A CA 1
ATOM 2568 C C . ALA A 1 325 ? -7.707 2.213 8.461 1 85.75 325 ALA A C 1
ATOM 2570 O O . ALA A 1 325 ? -7.16 3.199 8.961 1 85.75 325 ALA A O 1
ATOM 2571 N N . PRO A 1 326 ? -7.25 1.011 8.578 1 86.38 326 PRO A N 1
ATOM 2572 C CA . PRO A 1 326 ? -6.016 0.824 9.344 1 86.38 326 PRO A CA 1
ATOM 2573 C C . PRO A 1 326 ? -4.793 1.419 8.648 1 86.38 326 PRO A C 1
ATOM 2575 O O . PRO A 1 326 ? -4.777 1.548 7.426 1 86.38 326 PRO A O 1
ATOM 2578 N N . ALA A 1 327 ? -3.859 1.761 9.5 1 91.25 327 ALA A N 1
ATOM 2579 C CA . ALA A 1 327 ? -2.586 2.238 8.969 1 91.25 327 ALA A CA 1
ATOM 2580 C C . ALA A 1 327 ? -1.885 1.147 8.164 1 91.25 327 ALA A C 1
ATOM 2582 O O . ALA A 1 327 ? -2.004 -0.039 8.477 1 91.25 327 ALA A O 1
ATOM 2583 N N . MET A 1 328 ? -1.206 1.549 7.156 1 91.69 328 MET A N 1
ATOM 2584 C CA . MET A 1 328 ? -0.464 0.606 6.324 1 91.69 328 MET A CA 1
ATOM 2585 C C . MET A 1 328 ? 0.86 0.227 6.977 1 91.69 328 MET A C 1
ATOM 2587 O O . MET A 1 328 ? 1.307 -0.916 6.867 1 91.69 328 MET A O 1
ATOM 2591 N N . ILE A 1 329 ? 1.453 1.238 7.555 1 93.5 329 ILE A N 1
ATOM 2592 C CA . ILE A 1 329 ? 2.689 0.977 8.289 1 93.5 329 ILE A CA 1
ATOM 2593 C C . ILE A 1 329 ? 2.365 0.376 9.648 1 93.5 329 ILE A C 1
ATOM 2595 O O . ILE A 1 329 ? 1.74 1.029 10.492 1 93.5 329 ILE A O 1
ATOM 2599 N N . SER A 1 330 ? 2.623 -0.824 9.789 1 86.62 330 SER A N 1
ATOM 2600 C CA . SER A 1 330 ? 2.369 -1.511 11.055 1 86.62 330 SER A CA 1
ATOM 2601 C C . SER A 1 330 ? 3.633 -2.18 11.578 1 86.62 330 SER A C 1
ATOM 2603 O O . SER A 1 330 ? 4.266 -2.967 10.875 1 86.62 330 SER A O 1
ATOM 2605 N N . GLU A 1 331 ? 3.934 -1.753 12.734 1 84.5 331 GLU A N 1
ATOM 2606 C CA . GLU A 1 331 ? 5.074 -2.402 13.375 1 84.5 331 GLU A CA 1
ATOM 2607 C C . GLU A 1 331 ? 4.633 -3.615 14.188 1 84.5 331 GLU A C 1
ATOM 2609 O O . GLU A 1 331 ? 3.656 -3.547 14.938 1 84.5 331 GLU A O 1
ATOM 2614 N N . THR A 1 332 ? 5.188 -4.723 13.852 1 76.12 332 THR A N 1
ATOM 2615 C CA . THR A 1 332 ? 4.992 -5.945 14.617 1 76.12 332 THR A CA 1
ATOM 2616 C C . THR A 1 332 ? 6.301 -6.406 15.242 1 76.12 332 THR A C 1
ATOM 2618 O O . THR A 1 332 ? 7.258 -5.637 15.328 1 76.12 332 THR A O 1
ATOM 2621 N N . GLN A 1 333 ? 6.27 -7.5 15.781 1 66.12 333 GLN A N 1
ATOM 2622 C CA . GLN A 1 333 ? 7.473 -8.055 16.391 1 66.12 333 GLN A CA 1
ATOM 2623 C C . GLN A 1 333 ? 8.414 -8.633 15.336 1 66.12 333 GLN A C 1
ATOM 2625 O O . GLN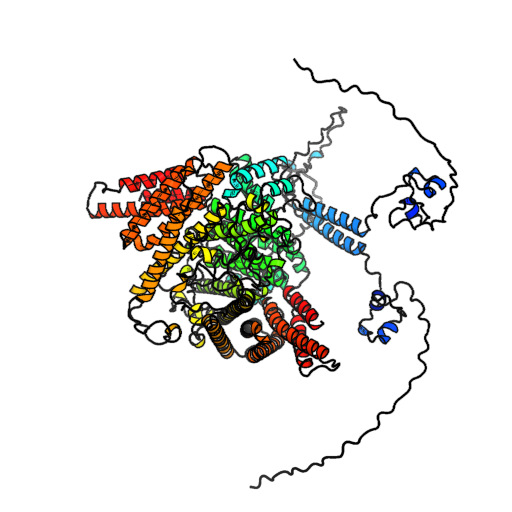 A 1 333 ? 9.578 -8.914 15.625 1 66.12 333 GLN A O 1
ATOM 2630 N N . GLU A 1 334 ? 7.93 -8.5 14.148 1 72.38 334 GLU A N 1
ATOM 2631 C CA . GLU A 1 334 ? 8.766 -8.992 13.062 1 72.38 334 GLU A CA 1
ATOM 2632 C C . GLU A 1 334 ? 9.875 -7.996 12.719 1 72.38 334 GLU A C 1
ATOM 2634 O O . GLU A 1 334 ? 9.617 -6.797 12.586 1 72.38 334 GLU A O 1
ATOM 2639 N N . PRO A 1 335 ? 11.07 -8.398 12.625 1 71.88 335 PRO A N 1
ATOM 2640 C CA . PRO A 1 335 ? 12.195 -7.496 12.391 1 71.88 335 PRO A CA 1
ATOM 2641 C C . PRO A 1 335 ? 12.031 -6.652 11.125 1 71.88 335 PRO A C 1
ATOM 2643 O O . PRO A 1 335 ? 12.438 -5.492 11.094 1 71.88 335 PRO A O 1
ATOM 2646 N N . GLY A 1 336 ? 11.438 -7.152 10.18 1 77.25 336 GLY A N 1
ATOM 2647 C CA . GLY A 1 336 ? 11.281 -6.406 8.938 1 77.25 336 GLY A CA 1
ATOM 2648 C C . GLY A 1 336 ? 10.289 -5.262 9.055 1 77.25 336 GLY A C 1
ATOM 2649 O O . GLY A 1 336 ? 10.258 -4.375 8.203 1 77.25 336 GLY A O 1
ATOM 2650 N N . THR A 1 337 ? 9.555 -5.227 10.07 1 86.62 337 THR A N 1
ATOM 2651 C CA . THR A 1 337 ? 8.531 -4.199 10.242 1 86.62 337 THR A CA 1
ATOM 2652 C C . THR A 1 337 ? 8.969 -3.164 11.273 1 86.62 337 THR A C 1
ATOM 2654 O O . THR A 1 337 ? 8.336 -2.113 11.414 1 86.62 337 THR A O 1
ATOM 2657 N N . VAL A 1 338 ? 10.094 -3.441 12.016 1 88.44 338 VAL A N 1
ATOM 2658 C CA . VAL A 1 338 ? 10.57 -2.531 13.055 1 88.44 338 VAL A CA 1
ATOM 2659 C C . VAL A 1 338 ? 11.195 -1.296 12.414 1 88.44 338 VAL A C 1
ATOM 2661 O O . VAL A 1 338 ? 11.961 -1.408 11.445 1 88.44 338 VAL A O 1
ATOM 2664 N N . ILE A 1 339 ? 10.852 -0.197 12.922 1 94.44 339 ILE A N 1
ATOM 2665 C CA . ILE A 1 339 ? 11.367 1.055 12.383 1 94.44 339 ILE A CA 1
ATOM 2666 C C . ILE A 1 339 ? 12.664 1.43 13.094 1 94.44 339 ILE A C 1
ATOM 2668 O O . ILE A 1 339 ? 12.656 1.7 14.297 1 94.44 339 ILE A O 1
ATOM 2672 N N . HIS A 1 340 ? 13.75 1.465 12.375 1 92.88 340 HIS A N 1
ATOM 2673 C CA . HIS A 1 340 ? 15.047 1.784 12.961 1 92.88 340 HIS A CA 1
ATOM 2674 C C . HIS A 1 340 ? 15.492 3.191 12.578 1 92.88 340 HIS A C 1
ATOM 2676 O O . HIS A 1 340 ? 16.375 3.758 13.219 1 92.88 340 HIS A O 1
ATOM 2682 N N . THR A 1 341 ? 14.898 3.746 11.539 1 95.12 341 THR A N 1
ATOM 2683 C CA . THR A 1 341 ? 15.289 5.07 11.07 1 95.12 341 THR A CA 1
ATOM 2684 C C . THR A 1 341 ? 15.141 6.105 12.188 1 95.12 341 THR A C 1
ATOM 2686 O O . THR A 1 341 ? 14.078 6.199 12.812 1 95.12 341 THR A O 1
ATOM 2689 N N . PRO A 1 342 ? 16.203 6.859 12.453 1 93.88 342 PRO A N 1
ATOM 2690 C CA . PRO A 1 342 ? 16.125 7.84 13.539 1 93.88 342 PRO A CA 1
ATOM 2691 C C . PRO A 1 342 ? 15.156 8.977 13.242 1 93.88 342 PRO A C 1
ATOM 2693 O O . PRO A 1 342 ? 14.844 9.242 12.078 1 93.88 342 PRO A O 1
ATOM 2696 N N . TRP A 1 343 ? 14.727 9.625 14.312 1 95.06 343 TRP A N 1
ATOM 2697 C CA . TRP A 1 343 ? 13.875 10.805 14.148 1 95.06 343 TRP A CA 1
ATOM 2698 C C . TRP A 1 343 ? 14.562 11.852 13.281 1 95.06 343 TRP A C 1
ATOM 2700 O O . TRP A 1 343 ? 15.781 12.039 13.367 1 95.06 343 TRP A O 1
ATOM 2710 N N . PRO A 1 344 ? 13.82 12.516 12.453 1 94.94 344 PRO A N 1
ATOM 2711 C CA . PRO A 1 344 ? 14.43 13.547 11.609 1 94.94 344 PRO A CA 1
ATOM 2712 C C . PRO A 1 344 ? 14.93 14.75 12.406 1 94.94 344 PRO A C 1
ATOM 2714 O O . PRO A 1 344 ? 14.234 15.227 13.312 1 94.94 344 PRO A O 1
ATOM 2717 N N . LEU A 1 345 ? 16.078 15.195 12.117 1 92.25 345 LEU A N 1
ATOM 2718 C CA . LEU A 1 345 ? 16.672 16.422 12.672 1 92.25 345 LEU A CA 1
ATOM 2719 C C . LEU A 1 345 ? 16.531 17.578 11.695 1 92.25 345 LEU A C 1
ATOM 2721 O O . LEU A 1 345 ? 15.992 17.406 10.594 1 92.25 345 LEU A O 1
ATOM 2725 N N . THR A 1 346 ? 16.922 18.703 12.102 1 85.69 346 THR A N 1
ATOM 2726 C CA . THR A 1 346 ? 16.906 19.844 11.195 1 85.69 346 THR A CA 1
ATOM 2727 C C . THR A 1 346 ? 18.047 19.75 10.18 1 85.69 346 THR A C 1
ATOM 2729 O O . THR A 1 346 ? 19.047 19.094 10.438 1 85.69 346 THR A O 1
ATOM 2732 N N . VAL A 1 347 ? 17.875 20.359 9.086 1 78 347 VAL A N 1
ATOM 2733 C CA . VAL A 1 347 ? 18.859 20.312 8.008 1 78 347 VAL A CA 1
ATOM 2734 C C . VAL A 1 347 ? 20.203 20.859 8.508 1 78 347 VAL A C 1
ATOM 2736 O O . VAL A 1 347 ? 21.25 20.359 8.133 1 78 347 VAL A O 1
ATOM 2739 N N . ASP A 1 348 ? 20.109 21.875 9.359 1 78.5 348 ASP A N 1
ATOM 2740 C CA . ASP A 1 348 ? 21.312 22.469 9.922 1 78.5 348 ASP A CA 1
ATOM 2741 C C . ASP A 1 348 ? 22.062 21.469 10.797 1 78.5 348 ASP A C 1
ATOM 2743 O O . ASP A 1 348 ? 23.297 21.438 10.812 1 78.5 348 ASP A O 1
ATOM 2747 N N . GLU A 1 349 ? 21.359 20.641 11.469 1 86.06 349 GLU A N 1
ATOM 2748 C CA . GLU A 1 349 ? 21.953 19.641 12.32 1 86.06 349 GLU A CA 1
ATOM 2749 C C . GLU A 1 349 ? 22.641 18.547 11.492 1 86.06 349 GLU A C 1
ATOM 2751 O O . GLU A 1 349 ? 23.703 18.047 11.875 1 86.06 349 GLU A O 1
ATOM 2756 N N . TYR A 1 350 ? 22.094 18.25 10.352 1 87.06 350 TYR A N 1
ATOM 2757 C CA . TYR A 1 350 ? 22.703 17.25 9.492 1 87.06 350 TYR A CA 1
ATOM 2758 C C . TYR A 1 350 ? 23.984 17.766 8.859 1 87.06 350 TYR A C 1
ATOM 2760 O O . TYR A 1 350 ? 24.906 17 8.594 1 87.06 350 TYR A O 1
ATOM 2768 N N . ALA A 1 351 ? 23.969 19.062 8.594 1 80.06 351 ALA A N 1
ATOM 2769 C CA . ALA A 1 351 ? 25.156 19.688 8.031 1 80.06 351 ALA A CA 1
ATOM 2770 C C . ALA A 1 351 ? 26.328 19.641 9.016 1 80.06 351 ALA A C 1
ATOM 2772 O O . ALA A 1 351 ? 27.484 19.516 8.617 1 80.06 351 ALA A O 1
ATOM 2773 N N . GLN A 1 352 ? 26 19.719 10.234 1 84.5 352 GLN A N 1
ATOM 2774 C CA . GLN A 1 352 ? 27.031 19.688 11.266 1 84.5 352 GLN A CA 1
ATOM 2775 C C . GLN A 1 352 ? 27.547 18.266 11.484 1 84.5 352 GLN A C 1
ATOM 2777 O O . GLN A 1 352 ? 28.75 18.047 11.633 1 84.5 352 GLN A O 1
ATOM 2782 N N . GLN A 1 353 ? 26.578 17.375 11.555 1 87.81 353 GLN A N 1
ATOM 2783 C CA . GLN A 1 353 ? 26.906 15.961 11.742 1 87.81 353 GLN A CA 1
ATOM 2784 C C . GLN A 1 353 ? 25.953 15.07 10.953 1 87.81 353 GLN A C 1
ATOM 2786 O O . GLN A 1 353 ? 24.75 15.062 11.203 1 87.81 353 GLN A O 1
ATOM 2791 N N . PRO A 1 354 ? 26.594 14.336 10.07 1 87.75 354 PRO A N 1
ATOM 2792 C CA . PRO A 1 354 ? 25.75 13.445 9.273 1 87.75 354 PRO A CA 1
ATOM 2793 C C . PRO A 1 354 ? 25.016 12.406 10.117 1 87.75 354 PRO A C 1
ATOM 2795 O O . PRO A 1 354 ? 25.484 12.062 11.211 1 87.75 354 PRO A O 1
ATOM 2798 N N . ALA A 1 355 ? 23.922 11.969 9.633 1 86.12 355 ALA A N 1
ATOM 2799 C CA . ALA A 1 355 ? 23.078 11.016 10.344 1 86.12 355 ALA A CA 1
ATOM 2800 C C . ALA A 1 355 ? 23.828 9.719 10.609 1 86.12 355 ALA A C 1
ATOM 2802 O O . ALA A 1 355 ? 23.688 9.109 11.672 1 86.12 355 ALA A O 1
ATOM 2803 N N . SER A 1 356 ? 24.594 9.297 9.648 1 84.75 356 SER A N 1
ATOM 2804 C CA . SER A 1 356 ? 25.297 8.023 9.742 1 84.75 356 SER A CA 1
ATOM 2805 C C . SER A 1 356 ? 26.344 8.055 10.867 1 84.75 356 SER A C 1
ATOM 2807 O O . SER A 1 356 ? 26.734 7 11.367 1 84.75 356 SER A O 1
ATOM 2809 N N . ALA A 1 357 ? 26.703 9.227 11.234 1 83.5 357 ALA A N 1
ATOM 2810 C CA . ALA A 1 357 ? 27.719 9.375 12.266 1 83.5 357 ALA A CA 1
ATOM 2811 C C . ALA A 1 357 ? 27.094 9.453 13.656 1 83.5 357 ALA A C 1
ATOM 2813 O O . ALA A 1 357 ? 27.797 9.453 14.664 1 83.5 357 ALA A O 1
ATOM 2814 N N . ARG A 1 358 ? 25.828 9.445 13.719 1 85.31 358 ARG A N 1
ATOM 2815 C CA . ARG A 1 358 ? 25.125 9.547 14.992 1 85.31 358 ARG A CA 1
ATOM 2816 C C . ARG A 1 358 ? 24.719 8.172 15.508 1 85.31 358 ARG A C 1
ATOM 2818 O O . ARG A 1 358 ? 24.344 7.301 14.727 1 85.31 358 ARG A O 1
ATOM 2825 N N . PRO A 1 359 ? 24.875 7.992 16.766 1 81.31 359 PRO A N 1
ATOM 2826 C CA . PRO A 1 359 ? 24.406 6.715 17.297 1 81.31 359 PRO A CA 1
ATOM 2827 C C . PRO A 1 359 ? 22.891 6.539 17.172 1 81.31 359 PRO A C 1
ATOM 2829 O O . PRO A 1 359 ? 22.141 7.5 17.328 1 81.31 359 PRO A O 1
ATOM 2832 N N . ASN A 1 360 ? 22.516 5.344 16.797 1 83.44 360 ASN A N 1
ATOM 2833 C CA . ASN A 1 360 ? 21.109 5.016 16.672 1 83.44 360 ASN A CA 1
ATOM 2834 C C . ASN A 1 360 ? 20.75 3.73 17.406 1 83.44 360 ASN A C 1
ATOM 2836 O O . ASN A 1 360 ? 21.25 2.654 17.078 1 83.44 360 ASN A O 1
ATOM 2840 N N . ALA A 1 361 ? 19.875 3.824 18.422 1 81.12 361 ALA A N 1
ATOM 2841 C CA . ALA A 1 361 ? 19.484 2.682 19.234 1 81.12 361 ALA A CA 1
ATOM 2842 C C . ALA A 1 361 ? 18.469 1.81 18.5 1 81.12 361 ALA A C 1
ATOM 2844 O O . ALA A 1 361 ? 18.25 0.65 18.859 1 81.12 361 ALA A O 1
ATOM 2845 N N . GLY A 1 362 ? 17.891 2.328 17.484 1 86.5 362 GLY A N 1
ATOM 2846 C CA . GLY A 1 362 ? 16.906 1.574 16.75 1 86.5 362 GLY A CA 1
ATOM 2847 C C . GLY A 1 362 ? 15.555 1.527 17.438 1 86.5 362 GLY A C 1
ATOM 2848 O O . GLY A 1 362 ? 15.297 2.291 18.375 1 86.5 362 GLY A O 1
ATOM 2849 N N . SER A 1 363 ? 14.633 0.76 16.812 1 88.88 363 SER A N 1
ATOM 2850 C CA . SER A 1 363 ? 13.273 0.654 17.328 1 88.88 363 SER A CA 1
ATOM 2851 C C . SER A 1 363 ? 12.727 2.018 17.75 1 88.88 363 SER A C 1
ATOM 2853 O O . SER A 1 363 ? 12.242 2.184 18.875 1 88.88 363 SER A O 1
ATOM 2855 N N . THR A 1 364 ? 12.852 2.965 16.906 1 93.12 364 THR A N 1
ATOM 2856 C CA . THR A 1 364 ? 12.664 4.387 17.172 1 93.12 364 THR A CA 1
ATOM 2857 C C . THR A 1 364 ? 11.258 4.648 17.719 1 93.12 364 THR A C 1
ATOM 2859 O O . THR A 1 364 ? 11.102 5.285 18.766 1 93.12 364 THR A O 1
ATOM 2862 N N . VAL A 1 365 ? 10.203 4.168 17.047 1 93.62 365 VAL A N 1
ATOM 2863 C CA . VAL A 1 365 ? 8.82 4.438 17.438 1 93.62 365 VAL A CA 1
ATOM 2864 C C . VAL A 1 365 ? 8.469 3.639 18.688 1 93.62 365 VAL A C 1
ATOM 2866 O O . VAL A 1 365 ? 7.801 4.152 19.594 1 93.62 365 VAL A O 1
ATOM 2869 N N . GLN A 1 366 ? 8.93 2.422 18.75 1 88.81 366 GLN A N 1
ATOM 2870 C CA . GLN A 1 366 ? 8.648 1.58 19.906 1 88.81 366 GLN A CA 1
ATOM 2871 C C . GLN A 1 366 ? 9.281 2.156 21.172 1 88.81 366 GLN A C 1
ATOM 2873 O O . GLN A 1 366 ? 8.664 2.137 22.25 1 88.81 366 GLN A O 1
ATOM 2878 N N . ARG A 1 367 ? 10.438 2.602 21.031 1 88.75 367 ARG A N 1
ATOM 2879 C CA . ARG A 1 367 ? 11.117 3.217 22.172 1 88.75 367 ARG A CA 1
ATOM 2880 C C . ARG A 1 367 ? 10.383 4.477 22.625 1 88.75 367 ARG A C 1
ATOM 2882 O O . ARG A 1 367 ? 10.234 4.711 23.828 1 88.75 367 ARG A O 1
ATOM 2889 N N . PHE A 1 368 ? 9.938 5.258 21.75 1 91.94 368 PHE A N 1
ATOM 2890 C CA . PHE A 1 368 ? 9.18 6.465 22.062 1 91.94 368 PHE A CA 1
ATOM 2891 C C . PHE A 1 368 ? 7.879 6.121 22.781 1 91.94 368 PHE A C 1
ATOM 2893 O O . PHE A 1 368 ? 7.539 6.738 23.797 1 91.94 368 PHE A O 1
ATOM 2900 N N . LEU A 1 369 ? 7.188 5.117 22.25 1 87.5 369 LEU A N 1
ATOM 2901 C CA . LEU A 1 369 ? 5.895 4.754 22.812 1 87.5 369 LEU A CA 1
ATOM 2902 C C . LEU A 1 369 ? 6.07 4.129 24.203 1 87.5 369 LEU A C 1
ATOM 2904 O O . LEU A 1 369 ? 5.156 4.188 25.031 1 87.5 369 LEU A O 1
ATOM 2908 N N . ALA A 1 370 ? 7.262 3.545 24.406 1 84 370 ALA A N 1
ATOM 2909 C CA . ALA A 1 370 ? 7.543 2.959 25.719 1 84 370 ALA A CA 1
ATOM 2910 C C . ALA A 1 370 ? 7.824 4.043 26.75 1 84 370 ALA A C 1
ATOM 2912 O O . ALA A 1 370 ? 7.441 3.91 27.922 1 84 370 ALA A O 1
ATOM 2913 N N . ASP A 1 371 ? 8.531 5.047 26.281 1 84.31 371 ASP A N 1
ATOM 2914 C CA . ASP A 1 371 ? 8.844 6.164 27.156 1 84.31 371 ASP A CA 1
ATOM 2915 C C . ASP A 1 371 ? 8.891 7.48 26.391 1 84.31 371 ASP A C 1
ATOM 2917 O O . ASP A 1 371 ? 9.945 7.875 25.875 1 84.31 371 ASP A O 1
ATOM 2921 N N . VAL A 1 372 ? 7.91 8.219 26.484 1 81.75 372 VAL A N 1
ATOM 2922 C CA . VAL A 1 372 ? 7.758 9.445 25.719 1 81.75 372 VAL A CA 1
ATOM 2923 C C . VAL A 1 372 ? 8.719 10.516 26.25 1 81.75 372 VAL A C 1
ATOM 2925 O O . VAL A 1 372 ? 9.211 11.344 25.484 1 81.75 372 VAL A O 1
ATOM 2928 N N . THR A 1 373 ? 9.062 10.453 27.484 1 76.06 373 THR A N 1
ATOM 2929 C CA . THR A 1 373 ? 9.859 11.492 28.125 1 76.06 373 THR A CA 1
ATOM 2930 C C . THR A 1 373 ? 11.352 11.266 27.859 1 76.06 373 THR A C 1
ATOM 2932 O O . THR A 1 373 ? 12.125 12.219 27.797 1 76.06 373 THR A O 1
ATOM 2935 N N . ALA A 1 374 ? 11.758 10.039 27.672 1 65.31 374 ALA A N 1
ATOM 2936 C CA . ALA A 1 374 ? 13.172 9.727 27.5 1 65.31 374 ALA A CA 1
ATOM 2937 C C . ALA A 1 374 ? 13.648 10.086 26.094 1 65.31 374 ALA A C 1
ATOM 2939 O O . ALA A 1 374 ? 14.836 10.312 25.859 1 65.31 374 ALA A O 1
ATOM 2940 N N . ASP A 1 375 ? 12.836 10.125 25.188 1 62.38 375 ASP A N 1
ATOM 2941 C CA . ASP A 1 375 ? 13.172 10.305 23.781 1 62.38 375 ASP A CA 1
ATOM 2942 C C . ASP A 1 375 ? 13.297 11.789 23.438 1 62.38 375 ASP A C 1
ATOM 2944 O O . ASP A 1 375 ? 13.023 12.195 22.312 1 62.38 375 ASP A O 1
ATOM 2948 N N . GLY A 1 376 ? 13.75 12.586 24.359 1 59.53 376 GLY A N 1
ATOM 2949 C CA . GLY A 1 376 ? 13.703 14.039 24.281 1 59.53 376 GLY A CA 1
ATOM 2950 C C . GLY A 1 376 ? 14.688 14.609 23.281 1 59.53 376 GLY A C 1
ATOM 2951 O O . GLY A 1 376 ? 14.742 15.828 23.078 1 59.53 376 GLY A O 1
ATOM 2952 N N . ALA A 1 377 ? 15.438 13.766 22.578 1 55.47 377 ALA A N 1
ATOM 2953 C CA . ALA A 1 377 ? 16.531 14.367 21.828 1 55.47 377 ALA A CA 1
ATOM 2954 C C . ALA A 1 377 ? 16.016 15.031 20.547 1 55.47 377 ALA A C 1
ATOM 2956 O O . ALA A 1 377 ? 16.516 16.094 20.156 1 55.47 377 ALA A O 1
ATOM 2957 N N . ALA A 1 378 ? 15.078 14.391 19.766 1 60.88 378 ALA A N 1
ATOM 2958 C CA . ALA A 1 378 ? 14.805 14.914 18.438 1 60.88 378 ALA A CA 1
ATOM 2959 C C . ALA A 1 378 ? 13.648 15.906 18.469 1 60.88 378 ALA A C 1
ATOM 2961 O O . ALA A 1 378 ? 12.531 15.547 18.844 1 60.88 378 ALA A O 1
ATOM 2962 N N . SER A 1 379 ? 14.047 17.125 18.109 1 77.38 379 SER A N 1
ATOM 2963 C CA . SER A 1 379 ? 13.109 18.219 18.375 1 77.38 379 SER A CA 1
ATOM 2964 C C . SER A 1 379 ? 12.727 18.938 17.094 1 77.38 379 SER A C 1
ATOM 2966 O O . SER A 1 379 ? 12.211 20.062 17.125 1 77.38 379 SER A O 1
ATOM 2968 N N . SER A 1 380 ? 13.008 18.297 15.938 1 90 380 SER A N 1
ATOM 2969 C CA . SER A 1 380 ? 12.547 18.969 14.734 1 90 380 SER A CA 1
ATOM 2970 C C . SER A 1 380 ? 11.023 18.969 14.648 1 90 380 SER A C 1
ATOM 2972 O O . SER A 1 380 ? 10.367 18.094 15.227 1 90 380 SER A O 1
ATOM 2974 N N . PRO A 1 381 ? 10.484 19.953 13.969 1 91.44 381 PRO A N 1
ATOM 2975 C CA . PRO A 1 381 ? 9.031 19.984 13.82 1 91.44 381 PRO A CA 1
ATOM 2976 C C . PRO A 1 381 ? 8.477 18.688 13.227 1 91.44 381 PRO A C 1
ATOM 2978 O O . PRO A 1 381 ? 7.449 18.188 13.688 1 91.44 381 PRO A O 1
ATOM 2981 N N . LEU A 1 382 ? 9.133 18.141 12.211 1 95.31 382 LEU A N 1
ATOM 2982 C CA . LEU A 1 382 ? 8.672 16.906 11.602 1 95.31 382 LEU A CA 1
ATOM 2983 C C . LEU A 1 382 ? 8.727 15.75 12.602 1 95.31 382 LEU A C 1
ATOM 2985 O O . LEU A 1 382 ? 7.848 14.891 12.609 1 95.31 382 LEU A O 1
ATOM 2989 N N . ALA A 1 383 ? 9.789 15.688 13.383 1 95.56 383 ALA A N 1
ATOM 2990 C CA . ALA A 1 383 ? 9.898 14.648 14.398 1 95.56 383 ALA A CA 1
ATOM 2991 C C . ALA A 1 383 ? 8.742 14.727 15.391 1 95.56 383 ALA A C 1
ATOM 2993 O O . ALA A 1 383 ? 8.156 13.703 15.75 1 95.56 383 ALA A O 1
ATOM 2994 N N . LEU A 1 384 ? 8.469 15.906 15.859 1 94.81 384 LEU A N 1
ATOM 2995 C CA . LEU A 1 384 ? 7.395 16.109 16.828 1 94.81 384 LEU A CA 1
ATOM 2996 C C . LEU A 1 384 ? 6.051 15.719 16.219 1 94.81 384 LEU A C 1
ATOM 2998 O O . LEU A 1 384 ? 5.227 15.078 16.891 1 94.81 384 LEU A O 1
ATOM 3002 N N . ILE A 1 385 ? 5.84 16.125 14.984 1 97.06 385 ILE A N 1
ATOM 3003 C CA . ILE A 1 385 ? 4.598 15.781 14.305 1 97.06 385 ILE A CA 1
ATOM 3004 C C . ILE A 1 385 ? 4.496 14.266 14.141 1 97.06 385 ILE A C 1
ATOM 3006 O O . ILE A 1 385 ? 3.422 13.68 14.312 1 97.06 385 ILE A O 1
ATOM 3010 N N . ALA A 1 386 ? 5.574 13.625 13.742 1 97.25 386 ALA A N 1
ATOM 3011 C CA . ALA A 1 386 ? 5.59 12.172 13.602 1 97.25 386 ALA A CA 1
ATOM 3012 C C . ALA A 1 386 ? 5.242 11.484 14.922 1 97.25 386 ALA A C 1
ATOM 3014 O O . ALA A 1 386 ? 4.488 10.508 14.945 1 97.25 386 ALA A O 1
ATOM 3015 N N . LYS A 1 387 ? 5.801 11.984 16 1 96.06 387 LYS A N 1
ATOM 3016 C CA . LYS A 1 387 ? 5.5 11.445 17.328 1 96.06 387 LYS A CA 1
ATOM 3017 C C . LYS A 1 387 ? 4.02 11.609 17.656 1 96.06 387 LYS A C 1
ATOM 3019 O O . LYS A 1 387 ? 3.379 10.672 18.141 1 96.06 387 LYS A O 1
ATOM 3024 N N . ALA A 1 388 ? 3.527 12.766 17.438 1 97.06 388 ALA A N 1
ATOM 3025 C CA . ALA A 1 388 ? 2.111 13.016 17.688 1 97.06 388 ALA A CA 1
ATOM 3026 C C . ALA A 1 388 ? 1.23 12.117 16.812 1 97.06 388 ALA A C 1
ATOM 3028 O O . ALA A 1 388 ? 0.201 11.617 17.281 1 97.06 388 ALA A O 1
ATOM 3029 N N . ALA A 1 389 ? 1.597 11.969 15.555 1 97.81 389 ALA A N 1
ATOM 3030 C CA . ALA A 1 389 ? 0.841 11.117 14.633 1 97.81 389 ALA A CA 1
ATOM 3031 C C . ALA A 1 389 ? 0.829 9.664 15.109 1 97.81 389 ALA A C 1
ATOM 3033 O O . ALA A 1 389 ? -0.178 8.969 14.977 1 97.81 389 ALA A O 1
ATOM 3034 N N . ALA A 1 390 ? 1.94 9.195 15.617 1 96.44 390 ALA A N 1
ATOM 3035 C CA . ALA A 1 390 ? 2.016 7.84 16.156 1 96.44 390 ALA A CA 1
ATOM 3036 C C . ALA A 1 390 ? 1.026 7.648 17.297 1 96.44 390 ALA A C 1
ATOM 3038 O O . ALA A 1 390 ? 0.325 6.637 17.359 1 96.44 390 ALA A O 1
ATOM 3039 N N . LEU A 1 391 ? 0.98 8.602 18.172 1 96 391 LEU A N 1
ATOM 3040 C CA . LEU A 1 391 ? 0.068 8.516 19.312 1 96 391 LEU A CA 1
ATOM 3041 C C . LEU A 1 391 ? -1.383 8.617 18.844 1 96 391 LEU A C 1
ATOM 3043 O O . LEU A 1 391 ? -2.256 7.93 19.391 1 96 391 LEU A O 1
ATOM 3047 N N . TYR A 1 392 ? -1.605 9.484 17.922 1 96.81 392 TYR A N 1
ATOM 3048 C CA . TYR A 1 392 ? -2.943 9.656 17.375 1 96.81 392 TYR A CA 1
ATOM 3049 C C . TYR A 1 392 ? -3.459 8.352 16.781 1 96.81 392 TYR A C 1
ATOM 3051 O O . TYR A 1 392 ? -4.594 7.949 17.031 1 96.81 392 TYR A O 1
ATOM 3059 N N . GLU A 1 393 ? -2.658 7.742 15.93 1 94.38 393 GLU A N 1
ATOM 3060 C CA . GLU A 1 393 ? -3.031 6.469 15.32 1 94.38 393 GLU A CA 1
ATOM 3061 C C . GLU A 1 393 ? -3.25 5.391 16.375 1 94.38 393 GLU A C 1
ATOM 3063 O O . GLU A 1 393 ? -4.191 4.602 16.281 1 94.38 393 GLU A O 1
ATOM 3068 N N . ARG A 1 394 ? -2.424 5.32 17.359 1 91.56 394 ARG A N 1
ATOM 3069 C CA . ARG A 1 394 ? -2.564 4.328 18.422 1 91.56 394 ARG A CA 1
ATOM 3070 C C . ARG A 1 394 ? -3.844 4.559 19.219 1 91.56 394 ARG A C 1
ATOM 3072 O O . ARG A 1 394 ? -4.496 3.602 19.641 1 91.56 394 ARG A O 1
ATOM 3079 N N . ALA A 1 395 ? -4.129 5.805 19.469 1 92.56 395 ALA A N 1
ATOM 3080 C CA . ALA A 1 395 ? -5.367 6.141 20.172 1 92.56 395 ALA A CA 1
ATOM 3081 C C . ALA A 1 395 ? -6.586 5.668 19.391 1 92.56 395 ALA A C 1
ATOM 3083 O O . ALA A 1 395 ? -7.527 5.117 19.969 1 92.56 395 ALA A O 1
ATOM 3084 N N . SER A 1 396 ? -6.547 5.906 18.125 1 89.19 396 SER A N 1
ATOM 3085 C CA . SER A 1 396 ? -7.652 5.473 17.281 1 89.19 396 SER A CA 1
ATOM 3086 C C . SER A 1 396 ? -7.766 3.953 17.25 1 89.19 396 SER A C 1
ATOM 3088 O O . SER A 1 396 ? -8.875 3.408 17.281 1 89.19 396 SER A O 1
ATOM 3090 N N . ALA A 1 397 ? -6.688 3.303 17.203 1 85.19 397 ALA A N 1
ATOM 3091 C CA . ALA A 1 397 ? -6.664 1.842 17.188 1 85.19 397 ALA A CA 1
ATOM 3092 C C . ALA A 1 397 ? -7.215 1.267 18.484 1 85.19 397 ALA A C 1
ATOM 3094 O O . ALA A 1 397 ? -7.973 0.294 18.469 1 85.19 397 ALA A O 1
ATOM 3095 N N . LEU A 1 398 ? -6.863 1.803 19.578 1 83.81 398 LEU A N 1
ATOM 3096 C CA . LEU A 1 398 ? -7.324 1.333 20.891 1 83.81 398 LEU A CA 1
ATOM 3097 C C . LEU A 1 398 ? -8.812 1.594 21.062 1 83.81 398 LEU A C 1
ATOM 3099 O O . LEU A 1 398 ? -9.531 0.771 21.641 1 83.81 398 LEU A O 1
ATOM 3103 N N . ALA A 1 399 ? -9.211 2.697 20.609 1 82.25 399 ALA A N 1
ATOM 3104 C CA . ALA A 1 399 ? -10.633 3.035 20.703 1 82.25 399 ALA A CA 1
ATOM 3105 C C . ALA A 1 399 ? -11.477 2.049 19.906 1 82.25 399 ALA A C 1
ATOM 3107 O O . ALA A 1 399 ? -12.578 1.688 20.328 1 82.25 399 ALA A O 1
ATOM 3108 N N . ALA A 1 400 ? -11 1.617 18.859 1 75.12 400 ALA A N 1
ATOM 3109 C CA . ALA A 1 400 ? -11.719 0.671 18 1 75.12 400 ALA A CA 1
ATOM 3110 C C . ALA A 1 400 ? -11.828 -0.695 18.672 1 75.12 400 ALA A C 1
ATOM 3112 O O . ALA A 1 400 ? -12.797 -1.423 18.469 1 75.12 400 ALA A O 1
ATOM 3113 N N . HIS A 1 401 ? -10.914 -1.08 19.484 1 71.25 401 HIS A N 1
ATOM 3114 C CA . HIS A 1 401 ? -10.914 -2.35 20.203 1 71.25 401 HIS A CA 1
ATOM 3115 C C . HIS A 1 401 ? -12 -2.377 21.281 1 71.25 401 HIS A C 1
ATOM 3117 O O . HIS A 1 401 ? -12.656 -3.404 21.484 1 71.25 401 HIS A O 1
ATOM 3123 N N . THR A 1 402 ? -12.188 -1.372 21.938 1 61.16 402 THR A N 1
ATOM 3124 C CA . THR A 1 402 ? -13.164 -1.271 23.016 1 61.16 402 THR A CA 1
ATOM 3125 C C . THR A 1 402 ? -14.586 -1.363 22.469 1 61.16 402 THR A C 1
ATOM 3127 O O . THR A 1 402 ? -15.445 -2.018 23.047 1 61.16 402 THR A O 1
ATOM 3130 N N . ASP A 1 403 ? -14.75 -0.821 21.453 1 56.47 403 ASP A N 1
ATOM 3131 C CA . ASP A 1 403 ? -16.078 -0.837 20.859 1 56.47 403 ASP A CA 1
ATOM 3132 C C . ASP A 1 403 ? -16.5 -2.258 20.484 1 56.47 403 ASP A C 1
ATOM 3134 O O . ASP A 1 403 ? -17.656 -2.645 20.688 1 56.47 403 ASP A O 1
ATOM 3138 N N . THR A 1 404 ? -15.547 -3.045 20.109 1 56.41 404 THR A N 1
ATOM 3139 C CA . THR A 1 404 ? -15.836 -4.414 19.703 1 56.41 404 THR A CA 1
ATOM 3140 C C . THR A 1 404 ? -16.078 -5.301 20.922 1 56.41 404 THR A C 1
ATOM 3142 O O . THR A 1 404 ? -16.984 -6.137 20.906 1 56.41 404 THR A O 1
ATOM 3145 N N . ASN A 1 405 ? -15.297 -5.07 21.938 1 50.84 405 ASN A N 1
ATOM 3146 C CA . ASN A 1 405 ? -15.445 -5.887 23.125 1 50.84 405 ASN A CA 1
ATOM 3147 C C . ASN A 1 405 ? -16.719 -5.531 23.906 1 50.84 405 ASN A C 1
ATOM 3149 O O . ASN A 1 405 ? -17.344 -6.402 24.5 1 50.84 405 ASN A O 1
ATOM 3153 N N . SER A 1 406 ? -17.031 -4.324 23.953 1 45.91 406 SER A N 1
ATOM 3154 C CA . SER A 1 406 ? -18.266 -3.939 24.625 1 45.91 406 SER A CA 1
ATOM 3155 C C . SER A 1 406 ? -19.484 -4.488 23.891 1 45.91 406 SER A C 1
ATOM 3157 O O . SER A 1 406 ? -20.469 -4.871 24.531 1 45.91 406 SER A O 1
ATOM 3159 N N . GLN A 1 407 ? -19.375 -4.703 22.625 1 42.91 407 GLN A N 1
ATOM 3160 C CA . GLN A 1 407 ? -20.5 -5.266 21.875 1 42.91 407 GLN A CA 1
ATOM 3161 C C . GLN A 1 407 ? -20.516 -6.789 21.969 1 42.91 407 GLN A C 1
ATOM 3163 O O . GLN A 1 407 ? -21.578 -7.406 21.969 1 42.91 407 GLN A O 1
ATOM 3168 N N . CYS A 1 408 ? -19.391 -7.449 21.922 1 37.62 408 CYS A N 1
ATOM 3169 C CA . CYS A 1 408 ? -19.344 -8.898 22.078 1 37.62 408 CYS A CA 1
ATOM 3170 C C . CYS A 1 408 ? -19.875 -9.32 23.438 1 37.62 408 CYS A C 1
ATOM 3172 O O . CYS A 1 408 ? -20.469 -10.398 23.562 1 37.62 408 CYS A O 1
ATOM 3174 N N . SER A 1 409 ? -19.844 -8.703 24.516 1 34.12 409 SER A N 1
ATOM 3175 C CA . SER A 1 409 ? -20.453 -9.102 25.781 1 34.12 409 SER A CA 1
ATOM 3176 C C . SER A 1 409 ? -21.969 -9.172 25.672 1 34.12 409 SER A C 1
ATOM 3178 O O . SER A 1 409 ? -22.625 -9.836 26.469 1 34.12 409 SER A O 1
ATOM 3180 N N . ARG A 1 410 ? -22.766 -8.602 24.828 1 32.69 410 ARG A N 1
ATOM 3181 C CA . ARG A 1 410 ? -24.219 -8.812 24.812 1 32.69 410 ARG A CA 1
ATOM 3182 C C . ARG A 1 410 ? -24.578 -10.117 24.109 1 32.69 410 ARG A C 1
ATOM 3184 O O . ARG A 1 410 ? -25.547 -10.773 24.469 1 32.69 410 ARG A O 1
ATOM 3191 N N . SER A 1 411 ? -24.016 -10.641 22.953 1 29.66 411 SER A N 1
ATOM 3192 C CA . SER A 1 411 ? -24.609 -11.711 22.156 1 29.66 411 SER A CA 1
ATOM 3193 C C . SER A 1 411 ? -23.969 -13.055 22.484 1 29.66 411 SER A C 1
ATOM 3195 O O . SER A 1 411 ? -24.531 -14.109 22.156 1 29.66 411 SER A O 1
ATOM 3197 N N . VAL A 1 412 ? -22.812 -13.273 22.938 1 29.52 412 VAL A N 1
ATOM 3198 C CA . VAL A 1 412 ? -22.297 -14.633 23.062 1 29.52 412 VAL A CA 1
ATOM 3199 C C . VAL A 1 412 ? -22.828 -15.281 24.328 1 29.52 412 VAL A C 1
ATOM 3201 O O . VAL A 1 412 ? -22.422 -16.375 24.703 1 29.52 412 VAL A O 1
ATOM 3204 N N . PHE A 1 413 ? -23.875 -14.984 25 1 25.97 413 PHE A N 1
ATOM 3205 C CA . PHE A 1 413 ? -24.203 -15.859 26.125 1 25.97 413 PHE A CA 1
ATOM 3206 C C . PHE A 1 413 ? -24.609 -17.25 25.625 1 25.97 413 PHE A C 1
ATOM 3208 O O . PHE A 1 413 ? -24.641 -18.203 26.406 1 25.97 413 PHE A O 1
ATOM 3215 N N . THR A 1 414 ? -25.438 -17.484 24.625 1 23.67 414 THR A N 1
ATOM 3216 C CA . THR A 1 414 ? -25.969 -18.828 24.719 1 23.67 414 THR A CA 1
ATOM 3217 C C . THR A 1 414 ? -24.875 -19.859 24.422 1 23.67 414 THR A C 1
ATOM 3219 O O . THR A 1 414 ? -24.75 -20.859 25.125 1 23.67 414 THR A O 1
ATOM 3222 N N . ARG A 1 415 ? -24.688 -20.281 23 1 22.5 415 ARG A N 1
ATOM 3223 C CA . ARG A 1 415 ? -24.453 -21.672 22.656 1 22.5 415 ARG A CA 1
ATOM 3224 C C . ARG A 1 415 ? -22.984 -22.047 22.812 1 22.5 415 ARG A C 1
ATOM 3226 O O . ARG A 1 415 ? -22.656 -23.219 23.031 1 22.5 415 ARG A O 1
ATOM 3233 N N . HIS A 1 416 ? -22.016 -21.625 21.984 1 20.81 416 HIS A N 1
ATOM 3234 C CA . HIS A 1 416 ? -20.875 -22.453 21.641 1 20.81 416 HIS A CA 1
ATOM 3235 C C . HIS A 1 416 ? -19.891 -22.562 22.797 1 20.81 416 HIS A C 1
ATOM 3237 O O . HIS A 1 416 ? -19.031 -21.688 22.984 1 20.81 416 HIS A O 1
ATOM 3243 N N . ARG A 1 417 ? -20.078 -23.062 23.984 1 24.14 417 ARG A N 1
ATOM 3244 C CA . ARG A 1 417 ? -19.25 -23.5 25.109 1 24.14 417 ARG A CA 1
ATOM 3245 C C . ARG A 1 417 ? -18.125 -24.406 24.656 1 24.14 417 ARG A C 1
ATOM 3247 O O . ARG A 1 417 ? -17.25 -24.766 25.438 1 24.14 417 ARG A O 1
ATOM 3254 N N . ARG A 1 418 ? -18.375 -25.359 23.781 1 20 418 ARG A N 1
ATOM 3255 C CA . ARG A 1 418 ? -17.562 -26.547 23.984 1 20 418 ARG A CA 1
ATOM 3256 C C . ARG A 1 418 ? -16.094 -26.25 23.703 1 20 418 ARG A C 1
ATOM 3258 O O . ARG A 1 418 ? -15.227 -26.578 24.516 1 20 418 ARG A O 1
ATOM 3265 N N . LEU A 1 419 ? -15.531 -26.734 22.562 1 21.06 419 LEU A N 1
ATOM 3266 C CA . LEU A 1 419 ? -14.281 -27.469 22.391 1 21.06 419 LEU A CA 1
ATOM 3267 C C . LEU A 1 419 ? -13.086 -26.531 22.438 1 21.06 419 LEU A C 1
ATOM 3269 O O . LEU A 1 419 ? -12.055 -26.859 23.031 1 21.06 419 LEU A O 1
ATOM 3273 N N . THR A 1 420 ? -12.789 -25.688 21.391 1 24 420 THR A N 1
ATOM 3274 C CA . THR A 1 420 ? -11.414 -25.453 20.969 1 24 420 THR A CA 1
ATOM 3275 C C . THR A 1 420 ? -10.688 -24.547 21.969 1 24 420 THR A C 1
ATOM 3277 O O . THR A 1 420 ? -10.859 -23.328 21.953 1 24 420 THR A O 1
ATOM 3280 N N . GLY A 1 421 ? -10.609 -24.719 23.297 1 22.66 421 GLY A N 1
ATOM 3281 C CA . GLY A 1 421 ? -10.125 -24.266 24.594 1 22.66 421 GLY A CA 1
ATOM 3282 C C . GLY A 1 421 ? -8.617 -24.125 24.656 1 22.66 421 GLY A C 1
ATOM 3283 O O . GLY A 1 421 ? -8.102 -23.234 25.312 1 22.66 421 GLY A O 1
ATOM 3284 N N . LEU A 1 422 ? -7.891 -25.156 24.344 1 21.91 422 LEU A N 1
ATOM 3285 C CA . LEU A 1 422 ? -6.664 -25.453 25.062 1 21.91 422 LEU A CA 1
ATOM 3286 C C . LEU A 1 422 ? -5.586 -24.422 24.766 1 21.91 422 LEU A C 1
ATOM 3288 O O . LEU A 1 422 ? -4.926 -23.922 25.688 1 21.91 422 LEU A O 1
ATOM 3292 N N . LEU A 1 423 ? -4.996 -24.391 23.609 1 23.33 423 LEU A N 1
ATOM 3293 C CA . LEU A 1 423 ? -3.602 -23.953 23.578 1 23.33 423 LEU A CA 1
ATOM 3294 C C . LEU A 1 423 ? -3.498 -22.438 23.719 1 23.33 423 LEU A C 1
ATOM 3296 O O . LEU A 1 423 ? -2.408 -21.906 23.938 1 23.33 423 LEU A O 1
ATOM 3300 N N . LEU A 1 424 ? -4.434 -21.609 23.312 1 25.7 424 LEU A N 1
ATOM 3301 C CA . LEU A 1 424 ? -4.492 -20.25 23.828 1 25.7 424 LEU A CA 1
ATOM 3302 C C . LEU A 1 424 ? -4.594 -20.234 25.359 1 25.7 424 LEU A C 1
ATOM 3304 O O . LEU A 1 424 ? -4.684 -19.172 25.969 1 25.7 424 LEU A O 1
ATOM 3308 N N . LEU A 1 425 ? -4.836 -21.406 25.984 1 25.98 425 LEU A N 1
ATOM 3309 C CA . LEU A 1 425 ? -5.09 -21.828 27.344 1 25.98 425 LEU A CA 1
ATOM 3310 C C . LEU A 1 425 ? -3.896 -21.516 28.25 1 25.98 425 LEU A C 1
ATOM 3312 O O . LEU A 1 425 ? -3.998 -21.609 29.469 1 25.98 425 LEU A O 1
ATOM 3316 N N . LEU A 1 426 ? -2.703 -21.641 27.828 1 26.94 426 LEU A N 1
ATOM 3317 C CA . LEU A 1 426 ? -1.825 -21.672 28.984 1 26.94 426 LEU A CA 1
ATOM 3318 C C . LEU A 1 426 ? -2.057 -20.469 29.891 1 26.94 426 LEU A C 1
ATOM 3320 O O . LEU A 1 426 ? -2.01 -20.578 31.109 1 26.94 426 LEU A O 1
ATOM 3324 N N . ALA A 1 427 ? -1.595 -19.125 29.578 1 25.89 427 ALA A N 1
ATOM 3325 C CA . ALA A 1 427 ? -1.678 -18.281 30.75 1 25.89 427 ALA A CA 1
ATOM 3326 C C . ALA A 1 427 ? -3.123 -17.875 31.047 1 25.89 427 ALA A C 1
ATOM 3328 O O . ALA A 1 427 ? -3.379 -17.016 31.891 1 25.89 427 ALA A O 1
ATOM 3329 N N . LEU A 1 428 ? -4.035 -18.016 30.109 1 26.47 428 LEU A N 1
ATOM 3330 C CA . LEU A 1 428 ? -5.316 -17.547 30.641 1 26.47 428 LEU A CA 1
ATOM 3331 C C . LEU A 1 428 ? -5.855 -18.531 31.672 1 26.47 428 LEU A C 1
ATOM 3333 O O . LEU A 1 428 ? -5.895 -19.734 31.438 1 26.47 428 LEU A O 1
ATOM 3337 N N . PRO A 1 429 ? -5.887 -18.172 33 1 26.36 429 PRO A N 1
ATOM 3338 C CA . PRO A 1 429 ? -6.656 -18.984 33.969 1 26.36 429 PRO A CA 1
ATOM 3339 C C . PRO A 1 429 ? -8.023 -19.391 33.406 1 26.36 429 PRO A C 1
ATOM 3341 O O . PRO A 1 429 ? -8.5 -18.797 32.438 1 26.36 429 PRO A O 1
ATOM 3344 N N . SER A 1 430 ? -8.711 -20.469 33.906 1 28.06 430 SER A N 1
ATOM 3345 C CA . SER A 1 430 ? -9.891 -21.312 33.75 1 28.06 430 SER A CA 1
ATOM 3346 C C . SER A 1 430 ? -11.148 -20.484 33.531 1 28.06 430 SER A C 1
ATOM 3348 O O . SER A 1 430 ? -12.203 -21.031 33.219 1 28.06 430 SER A O 1
ATOM 3350 N N . GLY A 1 431 ? -11.539 -19.438 34.375 1 28.69 431 GLY A N 1
ATOM 3351 C CA . GLY A 1 431 ? -12.93 -19.031 34.531 1 28.69 431 GLY A CA 1
ATOM 3352 C C . GLY A 1 431 ? -13.484 -18.359 33.281 1 28.69 431 GLY A C 1
ATOM 3353 O O . GLY A 1 431 ? -13.273 -17.172 33.062 1 28.69 431 GLY A O 1
ATOM 3354 N N . VAL A 1 432 ? -13.703 -18.922 32.312 1 31.58 432 VAL A N 1
ATOM 3355 C CA . VAL A 1 432 ? -14.258 -18.625 30.984 1 31.58 432 VAL A CA 1
ATOM 3356 C C . VAL A 1 432 ? -15.648 -18.016 31.125 1 31.58 432 VAL A C 1
ATOM 3358 O O . VAL A 1 432 ? -16.609 -18.484 30.5 1 31.58 432 VAL A O 1
ATOM 3361 N N . GLY A 1 433 ? -16.234 -17.656 32.281 1 28.75 433 GLY A N 1
ATOM 3362 C CA . GLY A 1 433 ? -17.609 -17.172 32.281 1 28.75 433 GLY A CA 1
ATOM 3363 C C . GLY A 1 433 ? -17.844 -16.062 31.281 1 28.75 433 GLY A C 1
ATOM 3364 O O . GLY A 1 433 ? -16.906 -15.57 30.656 1 28.75 433 GLY A O 1
ATOM 3365 N N . ASP A 1 434 ? -19.062 -15.375 31.219 1 35.47 434 ASP A N 1
ATOM 3366 C CA . ASP A 1 434 ? -19.812 -14.328 30.516 1 35.47 434 ASP A CA 1
ATOM 3367 C C . ASP A 1 434 ? -18.906 -13.141 30.188 1 35.47 434 ASP A C 1
ATOM 3369 O O . ASP A 1 434 ? -19.344 -12.211 29.5 1 35.47 434 ASP A O 1
ATOM 3373 N N . GLY A 1 435 ? -18.141 -12.547 31.047 1 32.31 435 GLY A N 1
ATOM 3374 C CA . GLY A 1 435 ? -17.453 -11.273 31.203 1 32.31 435 GLY A CA 1
ATOM 3375 C C . GLY A 1 435 ? -16.188 -11.18 30.359 1 32.31 435 GLY A C 1
ATOM 3376 O O . GLY A 1 435 ? -15.477 -12.172 30.188 1 32.31 435 GLY A O 1
ATOM 3377 N N . ALA A 1 436 ? -15.992 -10.305 29.234 1 41.78 436 ALA A N 1
ATOM 3378 C CA . ALA A 1 436 ? -14.617 -9.883 28.953 1 41.78 436 ALA A CA 1
ATOM 3379 C C . ALA A 1 436 ? -13.695 -10.242 30.109 1 41.78 436 ALA A C 1
ATOM 3381 O O . ALA A 1 436 ? -13.938 -9.859 31.25 1 41.78 436 ALA A O 1
ATOM 3382 N N . SER A 1 437 ? -12.953 -11.297 30 1 45.72 437 SER A N 1
ATOM 3383 C CA . SER A 1 437 ? -12.18 -11.656 31.188 1 45.72 437 SER A CA 1
ATOM 3384 C C . SER A 1 437 ? -11.695 -10.414 31.922 1 45.72 437 SER A C 1
ATOM 3386 O O . SER A 1 437 ? -11.359 -9.406 31.297 1 45.72 437 SER A O 1
ATOM 3388 N N . LEU A 1 438 ? -12.211 -10.156 33.125 1 42.81 438 LEU A N 1
ATOM 3389 C CA . LEU A 1 438 ? -11.68 -9.117 34 1 42.81 438 LEU A CA 1
ATOM 3390 C C . LEU A 1 438 ? -10.25 -8.758 33.625 1 42.81 438 LEU A C 1
ATOM 3392 O O . LEU A 1 438 ? -9.852 -7.598 33.719 1 42.81 438 LEU A O 1
ATOM 3396 N N . ALA A 1 439 ? -9.594 -9.758 33 1 43.22 439 ALA A N 1
ATOM 3397 C CA . ALA A 1 439 ? -8.188 -9.547 32.656 1 43.22 439 ALA A CA 1
ATOM 3398 C C . ALA A 1 439 ? -8.055 -8.781 31.359 1 43.22 439 ALA A C 1
ATOM 3400 O O . ALA A 1 439 ? -7.195 -7.906 31.234 1 43.22 439 ALA A O 1
ATOM 3401 N N . GLU A 1 440 ? -8.969 -9.133 30.391 1 56.41 440 GLU A N 1
ATOM 3402 C CA . GLU A 1 440 ? -8.906 -8.406 29.125 1 56.41 440 GLU A CA 1
ATOM 3403 C C . GLU A 1 440 ? -9.359 -6.961 29.297 1 56.41 440 GLU A C 1
ATOM 3405 O O . GLU A 1 440 ? -8.766 -6.047 28.734 1 56.41 440 GLU A O 1
ATOM 3410 N N . THR A 1 441 ? -10.312 -6.859 30.125 1 59.75 441 THR A N 1
ATOM 3411 C CA . THR A 1 441 ? -10.773 -5.504 30.406 1 59.75 441 THR A CA 1
ATOM 3412 C C . THR A 1 441 ? -9.719 -4.723 31.188 1 59.75 441 THR A C 1
ATOM 3414 O O . THR A 1 441 ? -9.508 -3.535 30.938 1 59.75 441 THR A O 1
ATOM 3417 N N . ALA A 1 442 ? -9.094 -5.477 32.094 1 61.72 442 ALA A N 1
ATOM 3418 C CA . ALA A 1 442 ? -8.047 -4.82 32.875 1 61.72 442 ALA A CA 1
ATOM 3419 C C . ALA A 1 442 ? -6.867 -4.438 31.984 1 61.72 442 ALA A C 1
ATOM 3421 O O . ALA A 1 442 ? -6.277 -3.365 32.156 1 61.72 442 ALA A O 1
ATOM 3422 N N . GLY A 1 443 ? -6.605 -5.305 31.094 1 66.69 443 GLY A N 1
ATOM 3423 C CA . GLY A 1 443 ? -5.523 -5.027 30.156 1 66.69 443 GLY A CA 1
ATOM 3424 C C . GLY A 1 443 ? -5.816 -3.854 29.25 1 66.69 443 GLY A C 1
ATOM 3425 O O . GLY A 1 443 ? -4.941 -3.018 29 1 66.69 443 GLY A O 1
ATOM 3426 N N . TYR A 1 444 ? -6.988 -3.738 28.922 1 73.12 444 TYR A N 1
ATOM 3427 C CA . TYR A 1 444 ? -7.398 -2.639 28.062 1 73.12 444 TYR A CA 1
ATOM 3428 C C . TYR A 1 444 ? -7.383 -1.314 28.812 1 73.12 444 TYR A C 1
ATOM 3430 O O . TYR A 1 444 ? -6.914 -0.3 28.281 1 73.12 444 TYR A O 1
ATOM 3438 N N . GLU A 1 445 ? -7.918 -1.411 30 1 75.88 445 GLU A N 1
ATOM 3439 C CA . GLU A 1 445 ? -7.938 -0.192 30.797 1 75.88 445 GLU A CA 1
ATOM 3440 C C . GLU A 1 445 ? -6.523 0.299 31.094 1 75.88 445 GLU A C 1
ATOM 3442 O O . GLU A 1 445 ? -6.266 1.505 31.094 1 75.88 445 GLU A O 1
ATOM 3447 N N . ALA A 1 446 ? -5.684 -0.667 31.312 1 79.44 446 ALA A N 1
ATOM 3448 C CA . ALA A 1 446 ? -4.289 -0.302 31.562 1 79.44 446 ALA A CA 1
ATOM 3449 C C . ALA A 1 446 ? -3.66 0.312 30.312 1 79.44 446 ALA A C 1
ATOM 3451 O O . ALA A 1 446 ? -2.883 1.267 30.406 1 79.44 446 ALA A O 1
ATOM 3452 N N . ALA A 1 447 ? -4.027 -0.192 29.203 1 81.56 447 ALA A N 1
ATOM 3453 C CA . ALA A 1 447 ? -3.504 0.337 27.953 1 81.56 447 ALA A CA 1
ATOM 3454 C C . ALA A 1 447 ? -4.043 1.737 27.672 1 81.56 447 ALA A C 1
ATOM 3456 O O . ALA A 1 447 ? -3.322 2.598 27.172 1 81.56 447 ALA A O 1
ATOM 3457 N N . LEU A 1 448 ? -5.254 1.958 28 1 83.75 448 LEU A N 1
ATOM 3458 C CA . LEU A 1 448 ? -5.875 3.266 27.828 1 83.75 448 LEU A CA 1
ATOM 3459 C C . LEU A 1 448 ? -5.199 4.312 28.703 1 83.75 448 LEU A C 1
ATOM 3461 O O . LEU A 1 448 ? -4.914 5.422 28.25 1 83.75 448 LEU A O 1
ATOM 3465 N N . LEU A 1 449 ? -4.961 3.92 29.938 1 86.5 449 LEU A N 1
ATOM 3466 C CA . LEU A 1 449 ? -4.34 4.848 30.875 1 86.5 449 LEU A CA 1
ATOM 3467 C C . LEU A 1 449 ? -2.902 5.152 30.453 1 86.5 449 LEU A C 1
ATOM 3469 O O . LEU A 1 449 ? -2.453 6.297 30.562 1 86.5 449 LEU A O 1
ATOM 3473 N N . ALA A 1 450 ? -2.244 4.098 30.047 1 87.88 450 ALA A N 1
ATOM 3474 C CA . ALA A 1 450 ? -0.861 4.285 29.625 1 87.88 450 ALA A CA 1
ATOM 3475 C C . ALA A 1 450 ? -0.784 5.219 28.422 1 87.88 450 ALA A C 1
ATOM 3477 O O . ALA A 1 450 ? 0.075 6.102 28.359 1 87.88 450 ALA A O 1
ATOM 3478 N N . LEU A 1 451 ? -1.646 5.016 27.5 1 91.94 451 LEU A N 1
ATOM 3479 C CA . LEU A 1 451 ? -1.655 5.848 26.297 1 91.94 451 LEU A CA 1
ATOM 3480 C C . LEU A 1 451 ? -2.102 7.27 26.625 1 91.94 451 LEU A C 1
ATOM 3482 O O . LEU A 1 451 ? -1.572 8.234 26.062 1 91.94 451 LEU A O 1
ATOM 3486 N N . ASP A 1 452 ? -3.059 7.422 27.453 1 93.5 452 ASP A N 1
ATOM 3487 C CA . ASP A 1 452 ? -3.496 8.742 27.891 1 93.5 452 ASP A CA 1
ATOM 3488 C C . ASP A 1 452 ? -2.354 9.508 28.547 1 93.5 452 ASP A C 1
ATOM 3490 O O . ASP A 1 452 ? -2.18 10.703 28.312 1 93.5 452 ASP A O 1
ATOM 3494 N N . GLY A 1 453 ? -1.681 8.758 29.406 1 92.88 453 GLY A N 1
ATOM 3495 C CA . GLY A 1 453 ? -0.519 9.367 30.031 1 92.88 453 GLY A CA 1
ATOM 3496 C C . GLY A 1 453 ? 0.537 9.805 29.031 1 92.88 453 GLY A C 1
ATOM 3497 O O . GLY A 1 453 ? 1.138 10.867 29.188 1 92.88 453 GLY A O 1
ATOM 3498 N N . ALA A 1 454 ? 0.77 9 28.062 1 93.38 454 ALA A N 1
ATOM 3499 C CA . ALA A 1 454 ? 1.749 9.32 27.016 1 93.38 454 ALA A CA 1
ATOM 3500 C C . ALA A 1 454 ? 1.333 10.562 26.234 1 93.38 454 ALA A C 1
ATOM 3502 O O . ALA A 1 454 ? 2.166 11.414 25.922 1 93.38 454 ALA A O 1
ATOM 3503 N N . VAL A 1 455 ? 0.11 10.703 25.891 1 96.19 455 VAL A N 1
ATOM 3504 C CA . VAL A 1 455 ? -0.399 11.844 25.141 1 96.19 455 VAL A CA 1
ATOM 3505 C C . VAL A 1 455 ? -0.265 13.109 25.984 1 96.19 455 VAL A C 1
ATOM 3507 O O . VAL A 1 455 ? 0.118 14.172 25.469 1 96.19 455 VAL A O 1
ATOM 3510 N N . GLU A 1 456 ? -0.596 12.961 27.266 1 95.31 456 GLU A N 1
ATOM 3511 C CA . GLU A 1 456 ? -0.487 14.117 28.156 1 95.31 456 GLU A CA 1
ATOM 3512 C C . GLU A 1 456 ? 0.964 14.562 28.297 1 95.31 456 GLU A C 1
ATOM 3514 O O . GLU A 1 456 ? 1.244 15.766 28.359 1 95.31 456 GLU A O 1
ATOM 3519 N N . GLN A 1 457 ? 1.818 13.602 28.391 1 93.06 457 GLN A N 1
ATOM 3520 C CA . GLN A 1 457 ? 3.236 13.93 28.469 1 93.06 457 GLN A CA 1
ATOM 3521 C C . GLN A 1 457 ? 3.703 14.664 27.219 1 93.06 457 GLN A C 1
ATOM 3523 O O . GLN A 1 457 ? 4.48 15.617 27.297 1 93.06 457 GLN A O 1
ATOM 3528 N N . LEU A 1 458 ? 3.266 14.227 26.094 1 93.31 458 LEU A N 1
ATOM 3529 C CA . LEU A 1 458 ? 3.602 14.906 24.844 1 93.31 458 LEU A CA 1
ATOM 3530 C C . LEU A 1 458 ? 3.057 16.328 24.828 1 93.31 458 LEU A C 1
ATOM 3532 O O . LEU A 1 458 ? 3.762 17.266 24.453 1 93.31 458 LEU A O 1
ATOM 3536 N N . LYS A 1 459 ? 1.836 16.547 25.266 1 93.31 459 LYS A N 1
ATOM 3537 C CA . LYS A 1 459 ? 1.206 17.875 25.281 1 93.31 459 LYS A CA 1
ATOM 3538 C C . LYS A 1 459 ? 1.992 18.844 26.156 1 93.31 459 LYS A C 1
ATOM 3540 O O . LYS A 1 459 ? 2.123 20.016 25.812 1 93.31 459 LYS A O 1
ATOM 3545 N N . GLN A 1 460 ? 2.488 18.281 27.172 1 90.56 460 GLN A N 1
ATOM 3546 C CA . GLN A 1 460 ? 3.238 19.125 28.094 1 90.56 460 GLN A CA 1
ATOM 3547 C C . GLN A 1 460 ? 4.578 19.547 27.5 1 90.56 460 GLN A C 1
ATOM 3549 O O . GLN A 1 460 ? 5.102 20.609 27.812 1 90.56 460 GLN A O 1
ATOM 3554 N N . ALA A 1 461 ? 5.051 18.703 26.641 1 86.5 461 ALA A N 1
ATOM 3555 C CA . ALA A 1 461 ? 6.363 18.953 26.062 1 86.5 461 ALA A CA 1
ATOM 3556 C C . ALA A 1 461 ? 6.238 19.781 24.781 1 86.5 461 ALA A C 1
ATOM 3558 O O . ALA A 1 461 ? 7.246 20.188 24.203 1 86.5 461 ALA A O 1
ATOM 3559 N N . LEU A 1 462 ? 5.039 20.141 24.359 1 89.94 462 LEU A N 1
ATOM 3560 C CA . LEU A 1 462 ? 4.848 20.844 23.094 1 89.94 462 LEU A CA 1
ATOM 3561 C C . LEU A 1 462 ? 5.219 22.312 23.234 1 89.94 462 LEU A C 1
ATOM 3563 O O . LEU A 1 462 ? 5.031 22.906 24.297 1 89.94 462 LEU A O 1
ATOM 3567 N N . PRO A 1 463 ? 5.781 22.859 22.156 1 87.69 463 PRO A N 1
ATOM 3568 C CA . PRO A 1 463 ? 6.004 24.297 22.172 1 87.69 463 PRO A CA 1
ATOM 3569 C C . PRO A 1 463 ? 4.711 25.094 22.328 1 87.69 463 PRO A C 1
ATOM 3571 O O . PRO A 1 463 ? 3.678 24.719 21.766 1 87.69 463 PRO A O 1
ATOM 3574 N N . PRO A 1 464 ? 4.809 26.094 23.156 1 86.81 464 PRO A N 1
ATOM 3575 C CA . PRO A 1 464 ? 3.598 26.891 23.375 1 86.81 464 PRO A CA 1
ATOM 3576 C C . PRO A 1 464 ? 3.107 27.562 22.094 1 86.81 464 PRO A C 1
ATOM 3578 O O . PRO A 1 464 ? 3.902 27.844 21.188 1 86.81 464 PRO A O 1
ATOM 3581 N N . LEU A 1 465 ? 1.868 27.781 22.031 1 86.5 465 LEU A N 1
ATOM 3582 C CA . LEU A 1 465 ? 1.24 28.375 20.844 1 86.5 465 LEU A CA 1
ATOM 3583 C C . LEU A 1 465 ? 1.776 29.766 20.578 1 86.5 465 LEU A C 1
ATOM 3585 O O . LEU A 1 465 ? 1.779 30.234 19.438 1 86.5 465 LEU A O 1
ATOM 3589 N N . GLU A 1 466 ? 2.201 30.375 21.641 1 75.94 466 GLU A N 1
ATOM 3590 C CA . GLU A 1 466 ? 2.701 31.75 21.547 1 75.94 466 GLU A CA 1
ATOM 3591 C C . GLU A 1 466 ? 3.979 31.812 20.719 1 75.94 466 GLU A C 1
ATOM 3593 O O . GLU A 1 466 ? 4.352 32.875 20.219 1 75.94 466 GLU A O 1
ATOM 3598 N N . ARG A 1 467 ? 4.715 30.688 20.719 1 65.88 467 ARG A N 1
ATOM 3599 C CA . ARG A 1 467 ? 5.906 30.641 19.875 1 65.88 467 ARG A CA 1
ATOM 3600 C C . ARG A 1 467 ? 5.555 30.875 18.422 1 65.88 467 ARG A C 1
ATOM 3602 O O . ARG A 1 467 ? 6.426 31.188 17.609 1 65.88 467 ARG A O 1
ATOM 3609 N N . ALA A 1 468 ? 4.332 30.625 18.125 1 62.69 468 ALA A N 1
ATOM 3610 C CA . ALA A 1 468 ? 3.887 30.906 16.766 1 62.69 468 ALA A CA 1
ATOM 3611 C C . ALA A 1 468 ? 4.059 32.375 16.422 1 62.69 468 ALA A C 1
ATOM 3613 O O . ALA A 1 468 ? 3.574 33.25 17.141 1 62.69 468 ALA A O 1
ATOM 3614 N N . GLY A 1 469 ? 5.359 32.875 16.469 1 53.81 469 GLY A N 1
ATOM 3615 C CA . GLY A 1 469 ? 5.828 34.25 16.266 1 53.81 469 GLY A CA 1
ATOM 3616 C C . GLY A 1 469 ? 4.883 35.094 15.422 1 53.81 469 GLY A C 1
ATOM 3617 O O . GLY A 1 469 ? 4.023 34.531 14.719 1 53.81 469 GLY A O 1
ATOM 3618 N N . SER A 1 470 ? 4.621 36.375 15.812 1 47.06 470 SER A N 1
ATOM 3619 C CA . SER A 1 470 ? 3.854 37.438 15.203 1 47.06 470 SER A CA 1
ATOM 3620 C C . SER A 1 470 ? 4.344 37.719 13.781 1 47.06 470 SER A C 1
ATOM 3622 O O . SER A 1 470 ? 3.809 38.594 13.102 1 47.06 470 SER A O 1
ATOM 3624 N N . VAL A 1 471 ? 5.559 37.375 13.461 1 44.16 471 VAL A N 1
ATOM 3625 C CA . VAL A 1 471 ? 6.105 38.031 12.273 1 44.16 471 VAL A CA 1
ATOM 3626 C C . VAL A 1 471 ? 5.691 37.219 11.031 1 44.16 471 VAL A C 1
ATOM 3628 O O . VAL A 1 471 ? 5.723 36 11.023 1 44.16 471 VAL A O 1
ATOM 3631 N N . ALA A 1 472 ? 5.137 37.906 9.961 1 47.72 472 ALA A N 1
ATOM 3632 C CA . ALA A 1 472 ? 4.574 37.594 8.641 1 47.72 472 ALA A CA 1
ATOM 3633 C C . ALA A 1 472 ? 5.586 36.875 7.762 1 47.72 472 ALA A C 1
ATOM 3635 O O . ALA A 1 472 ? 5.414 36.781 6.543 1 47.72 472 ALA A O 1
ATOM 3636 N N . ALA A 1 473 ? 6.715 36.25 8.172 1 51.09 473 ALA A N 1
ATOM 3637 C CA . ALA A 1 473 ? 7.645 35.625 7.238 1 51.09 473 ALA A CA 1
ATOM 3638 C C . ALA A 1 473 ? 7.246 34.156 6.965 1 51.09 473 ALA A C 1
ATOM 3640 O O . ALA A 1 473 ? 6.684 33.5 7.832 1 51.09 473 ALA A O 1
ATOM 3641 N N . PRO A 1 474 ? 7.32 33.844 5.684 1 49.59 474 PRO A N 1
ATOM 3642 C CA . PRO A 1 474 ? 6.941 32.469 5.281 1 49.59 474 PRO A CA 1
ATOM 3643 C C . PRO A 1 474 ? 7.465 31.406 6.238 1 49.59 474 PRO A C 1
ATOM 3645 O O . PRO A 1 474 ? 6.758 30.438 6.539 1 49.59 474 PRO A O 1
ATOM 3648 N N . ALA A 1 475 ? 8.633 31.562 6.652 1 58.12 475 ALA A N 1
ATOM 3649 C CA . ALA A 1 475 ? 9.188 30.625 7.625 1 58.12 475 ALA A CA 1
ATOM 3650 C C . ALA A 1 475 ? 8.352 30.594 8.898 1 58.12 475 ALA A C 1
ATOM 3652 O O . ALA A 1 475 ? 8.172 29.531 9.508 1 58.12 475 ALA A O 1
ATOM 3653 N N . ASP A 1 476 ? 7.707 31.688 9.016 1 77.81 476 ASP A N 1
ATOM 3654 C CA . ASP A 1 476 ? 6.859 31.797 10.195 1 77.81 476 ASP A CA 1
ATOM 3655 C C . ASP A 1 476 ? 5.523 31.094 9.984 1 77.81 476 ASP A C 1
ATOM 3657 O O . ASP A 1 476 ? 5.004 30.453 10.898 1 77.81 476 ASP A O 1
ATOM 3661 N N . GLU A 1 477 ? 5.125 31.109 8.734 1 87.44 477 GLU A N 1
ATOM 3662 C CA . GLU A 1 477 ? 3.863 30.453 8.43 1 87.44 477 GLU A CA 1
ATOM 3663 C C . GLU A 1 477 ? 4.008 28.938 8.531 1 87.44 477 GLU A C 1
ATOM 3665 O O . GLU A 1 477 ? 3.094 28.25 9 1 87.44 477 GLU A O 1
ATOM 3670 N N . HIS A 1 478 ? 5.16 28.484 8.078 1 90.06 478 HIS A N 1
ATOM 3671 C CA . HIS A 1 478 ? 5.398 27.047 8.141 1 90.06 478 HIS A CA 1
ATOM 3672 C C . HIS A 1 478 ? 5.48 26.562 9.586 1 90.06 478 HIS A C 1
ATOM 3674 O O . HIS A 1 478 ? 4.961 25.484 9.914 1 90.06 478 HIS A O 1
ATOM 3680 N N . ALA A 1 479 ? 6.137 27.359 10.359 1 89.94 479 ALA A N 1
ATOM 3681 C CA . ALA A 1 479 ? 6.246 27.031 11.773 1 89.94 479 ALA A CA 1
ATOM 3682 C C . ALA A 1 479 ? 4.879 27.047 12.453 1 89.94 479 ALA A C 1
ATOM 3684 O O . ALA A 1 479 ? 4.574 26.188 13.281 1 89.94 479 ALA A O 1
ATOM 3685 N N . THR A 1 480 ? 4.105 28.094 12.086 1 93.12 480 THR A N 1
ATOM 3686 C CA . THR A 1 480 ? 2.756 28.188 12.633 1 93.12 480 THR A CA 1
ATOM 3687 C C . THR A 1 480 ? 1.908 26.984 12.227 1 93.12 480 THR A C 1
ATOM 3689 O O . THR A 1 480 ? 1.168 26.438 13.039 1 93.12 480 THR A O 1
ATOM 3692 N N . HIS A 1 481 ? 1.977 26.609 10.984 1 95.06 481 HIS A N 1
ATOM 3693 C CA . HIS A 1 481 ? 1.22 25.469 10.492 1 95.06 481 HIS A CA 1
ATOM 3694 C C . HIS A 1 481 ? 1.652 24.188 11.188 1 95.06 481 HIS A C 1
ATOM 3696 O O . HIS A 1 481 ? 0.815 23.344 11.523 1 95.06 481 HIS A O 1
ATOM 3702 N N . SER A 1 482 ? 2.928 24 11.391 1 93.81 482 SER A N 1
ATOM 3703 C CA . SER A 1 482 ? 3.434 22.812 12.078 1 93.81 482 SER A CA 1
ATOM 3704 C C . SER A 1 482 ? 2.895 22.75 13.508 1 93.81 482 SER A C 1
ATOM 3706 O O . SER A 1 482 ? 2.572 21.656 14 1 93.81 482 SER A O 1
ATOM 3708 N N . LEU A 1 483 ? 2.812 23.906 14.141 1 94.31 483 LEU A N 1
ATOM 3709 C CA . LEU A 1 483 ? 2.268 23.953 15.492 1 94.31 483 LEU A CA 1
ATOM 3710 C C . LEU A 1 483 ? 0.791 23.578 15.5 1 94.31 483 LEU A C 1
ATOM 3712 O O . LEU A 1 483 ? 0.324 22.891 16.406 1 94.31 483 LEU A O 1
ATOM 3716 N N . LEU A 1 484 ? 0.106 24.094 14.531 1 96.31 484 LEU A N 1
ATOM 3717 C CA . LEU A 1 484 ? -1.312 23.766 14.398 1 96.31 484 LEU A CA 1
ATOM 3718 C C . LEU A 1 484 ? -1.523 22.266 14.281 1 96.31 484 LEU A C 1
ATOM 3720 O O . LEU A 1 484 ? -2.35 21.688 14.992 1 96.31 484 LEU A O 1
ATOM 3724 N N . VAL A 1 485 ? -0.76 21.625 13.375 1 97.12 485 VAL A N 1
ATOM 3725 C CA . VAL A 1 485 ? -0.897 20.188 13.141 1 97.12 485 VAL A CA 1
ATOM 3726 C C . VAL A 1 485 ? -0.449 19.406 14.375 1 97.12 485 VAL A C 1
ATOM 3728 O O . VAL A 1 485 ? -1.095 18.438 14.773 1 97.12 485 VAL A O 1
ATOM 3731 N N . LEU A 1 486 ? 0.609 19.859 14.969 1 96.38 486 LEU A N 1
ATOM 3732 C CA . LEU A 1 486 ? 1.18 19.188 16.141 1 96.38 486 LEU A CA 1
ATOM 3733 C C . LEU A 1 486 ? 0.196 19.188 17.297 1 96.38 486 LEU A C 1
ATOM 3735 O O . LEU A 1 486 ? -0.145 18.141 17.828 1 96.38 486 LEU A O 1
ATOM 3739 N N . HIS A 1 487 ? -0.274 20.344 17.672 1 96.81 487 HIS A N 1
ATOM 3740 C CA . HIS A 1 487 ? -1.239 20.438 18.766 1 96.81 487 HIS A CA 1
ATOM 3741 C C . HIS A 1 487 ? -2.557 19.766 18.391 1 96.81 487 HIS A C 1
ATOM 3743 O O . HIS A 1 487 ? -3.197 19.156 19.25 1 96.81 487 HIS A O 1
ATOM 3749 N N . GLY A 1 488 ? -2.945 19.984 17.156 1 97.94 488 GLY A N 1
ATOM 3750 C CA . GLY A 1 488 ? -4.164 19.328 16.703 1 97.94 488 GLY A CA 1
ATOM 3751 C C . GLY A 1 488 ? -4.129 17.828 16.859 1 97.94 488 GLY A C 1
ATOM 3752 O O . GLY A 1 488 ? -5.086 17.219 17.359 1 97.94 488 GLY A O 1
ATOM 3753 N N . LEU A 1 489 ? -3.051 17.219 16.438 1 98.12 489 LEU A N 1
ATOM 3754 C CA . LEU A 1 489 ? -2.904 15.766 16.547 1 98.12 489 LEU A CA 1
ATOM 3755 C C . LEU A 1 489 ? -2.916 15.312 18 1 98.12 489 LEU A C 1
ATOM 3757 O O . LEU A 1 489 ? -3.531 14.305 18.344 1 98.12 489 LEU A O 1
ATOM 3761 N N . ALA A 1 490 ? -2.273 16.031 18.844 1 97.56 490 ALA A N 1
ATOM 3762 C CA . ALA A 1 490 ? -2.195 15.664 20.266 1 97.56 490 ALA A CA 1
ATOM 3763 C C . ALA A 1 490 ? -3.574 15.703 20.906 1 97.56 490 ALA A C 1
ATOM 3765 O O . ALA A 1 490 ? -3.963 14.758 21.609 1 97.56 490 ALA A O 1
ATOM 3766 N N . HIS A 1 491 ? -4.316 16.734 20.672 1 97.88 491 HIS A N 1
ATOM 3767 C CA . HIS A 1 491 ? -5.648 16.844 21.266 1 97.88 491 HIS A CA 1
ATOM 3768 C C . HIS A 1 491 ? -6.609 15.836 20.641 1 97.88 491 HIS A C 1
ATOM 3770 O O . HIS A 1 491 ? -7.457 15.273 21.328 1 97.88 491 HIS A O 1
ATOM 3776 N N . ALA A 1 492 ? -6.461 15.68 19.344 1 98 492 ALA A N 1
ATOM 3777 C CA . ALA A 1 492 ? -7.309 14.703 18.672 1 98 492 ALA A CA 1
ATOM 3778 C C . ALA A 1 492 ? -7.055 13.297 19.203 1 98 492 ALA A C 1
ATOM 3780 O O . ALA A 1 492 ? -7.977 12.484 19.297 1 98 492 ALA A O 1
ATOM 3781 N N . ALA A 1 493 ? -5.816 13.023 19.562 1 97.44 493 ALA A N 1
ATOM 3782 C CA . ALA A 1 493 ? -5.492 11.727 20.141 1 97.44 493 ALA A CA 1
ATOM 3783 C C . ALA A 1 493 ? -6.254 11.5 21.438 1 97.44 493 ALA A C 1
ATOM 3785 O O . ALA A 1 493 ? -6.793 10.414 21.672 1 97.44 493 ALA A O 1
ATOM 3786 N N . THR A 1 494 ? -6.352 12.5 22.297 1 97.06 494 THR A N 1
ATOM 3787 C CA . THR A 1 494 ? -7.105 12.398 23.547 1 97.06 494 THR A CA 1
ATOM 3788 C C . THR A 1 494 ? -8.586 12.18 23.266 1 97.06 494 THR A C 1
ATOM 3790 O O . THR A 1 494 ? -9.234 11.359 23.922 1 97.06 494 THR A O 1
ATOM 3793 N N . VAL A 1 495 ? -9.094 12.898 22.281 1 96.62 495 VAL A N 1
ATOM 3794 C CA . VAL A 1 495 ? -10.5 12.75 21.922 1 96.62 495 VAL A CA 1
ATOM 3795 C C . VAL A 1 495 ? -10.766 11.312 21.469 1 96.62 495 VAL A C 1
ATOM 3797 O O . VAL A 1 495 ? -11.758 10.703 21.891 1 96.62 495 VAL A O 1
ATOM 3800 N N . GLN A 1 496 ? -9.945 10.797 20.625 1 93.62 496 GLN A N 1
ATOM 3801 C CA . GLN A 1 496 ? -10.133 9.445 20.109 1 93.62 496 GLN A CA 1
ATOM 3802 C C . GLN A 1 496 ? -10.07 8.414 21.234 1 93.62 496 GLN A C 1
ATOM 3804 O O . GLN A 1 496 ? -10.828 7.445 21.234 1 93.62 496 GLN A O 1
ATOM 3809 N N . LEU A 1 497 ? -9.211 8.633 22.172 1 92.12 497 LEU A N 1
ATOM 3810 C CA . LEU A 1 497 ? -9.023 7.691 23.266 1 92.12 497 LEU A CA 1
ATOM 3811 C C . LEU A 1 497 ? -10.258 7.641 24.156 1 92.12 497 LEU A C 1
ATOM 3813 O O . LEU A 1 497 ? -10.625 6.578 24.656 1 92.12 497 LEU A O 1
ATOM 3817 N N . HIS A 1 498 ? -10.953 8.719 24.312 1 91.31 498 HIS A N 1
ATOM 3818 C CA . HIS A 1 498 ? -11.977 8.812 25.344 1 91.31 498 HIS A CA 1
ATOM 3819 C C . HIS A 1 498 ? -13.375 8.82 24.734 1 91.31 498 HIS A C 1
ATOM 3821 O O . HIS A 1 498 ? -14.359 8.625 25.438 1 91.31 498 HIS A O 1
ATOM 3827 N N . ARG A 1 499 ? -13.531 8.953 23.516 1 88.69 499 ARG A N 1
ATOM 3828 C CA . ARG A 1 499 ? -14.812 9.141 22.859 1 88.69 499 ARG A CA 1
ATOM 3829 C C . ARG A 1 499 ? -15.75 7.965 23.125 1 88.69 499 ARG A C 1
ATOM 3831 O O . ARG A 1 499 ? -16.938 8.156 23.375 1 88.69 499 ARG A O 1
ATOM 3838 N N . ALA A 1 500 ? -15.195 6.797 23.078 1 79.31 500 ALA A N 1
ATOM 3839 C CA . ALA A 1 500 ? -16.016 5.602 23.25 1 79.31 500 ALA A CA 1
ATOM 3840 C C . ALA A 1 500 ? -16.547 5.496 24.672 1 79.31 500 ALA A C 1
ATOM 3842 O O . ALA A 1 500 ? -17.594 4.883 24.906 1 79.31 500 ALA A O 1
ATOM 3843 N N . PHE A 1 501 ? -15.953 6.152 25.562 1 83.88 501 PHE A N 1
ATOM 3844 C CA . PHE A 1 501 ? -16.297 6.027 26.969 1 83.88 501 PHE A CA 1
ATOM 3845 C C . PHE A 1 501 ? -17.016 7.277 27.469 1 83.88 501 PHE A C 1
ATOM 3847 O O . PHE A 1 501 ? -17.469 7.328 28.609 1 83.88 501 PHE A O 1
ATOM 3854 N N . ALA A 1 502 ? -17.141 8.211 26.609 1 86.62 502 ALA A N 1
ATOM 3855 C CA . ALA A 1 502 ? -17.641 9.516 27.016 1 86.62 502 ALA A CA 1
ATOM 3856 C C . ALA A 1 502 ? -19.078 9.422 27.531 1 86.62 502 ALA A C 1
ATOM 3858 O O . ALA A 1 502 ? -19.484 10.188 28.406 1 86.62 502 ALA A O 1
ATOM 3859 N N . GLU A 1 503 ? -19.812 8.453 27.109 1 81.81 503 GLU A N 1
ATOM 3860 C CA . GLU A 1 503 ? -21.203 8.32 27.547 1 81.81 503 GLU A CA 1
ATOM 3861 C C . GLU A 1 503 ? -21.297 7.633 28.906 1 81.81 503 GLU A C 1
ATOM 3863 O O . GLU A 1 503 ? -22.203 7.902 29.688 1 81.81 503 GLU A O 1
ATOM 3868 N N . ARG A 1 504 ? -20.344 6.762 29.172 1 84 504 ARG A N 1
ATOM 3869 C CA . ARG A 1 504 ? -20.422 5.945 30.375 1 84 504 ARG A CA 1
ATOM 3870 C C . ARG A 1 504 ? -19.562 6.527 31.5 1 84 504 ARG A C 1
ATOM 3872 O O . ARG A 1 504 ? -19.797 6.25 32.688 1 84 504 ARG A O 1
ATOM 3879 N N . SER A 1 505 ? -18.562 7.312 31.109 1 87.81 505 SER A N 1
ATOM 3880 C CA . SER A 1 505 ? -17.609 7.848 32.094 1 87.81 505 SER A CA 1
ATOM 3881 C C . SER A 1 505 ? -17.594 9.375 32.031 1 87.81 505 SER A C 1
ATOM 3883 O O . SER A 1 505 ? -17.25 9.969 31.031 1 87.81 505 SER A O 1
ATOM 3885 N N . ALA A 1 506 ? -17.891 9.984 33.188 1 89.81 506 ALA A N 1
ATOM 3886 C CA . ALA A 1 506 ? -17.875 11.445 33.281 1 89.81 506 ALA A CA 1
ATOM 3887 C C . ALA A 1 506 ? -16.469 11.992 33.062 1 89.81 506 ALA A C 1
ATOM 3889 O O . ALA A 1 506 ? -16.297 13.07 32.5 1 89.81 506 ALA A O 1
ATOM 3890 N N . THR A 1 507 ? -15.5 11.211 33.562 1 89.94 507 THR A N 1
ATOM 3891 C CA . THR A 1 507 ? -14.117 11.63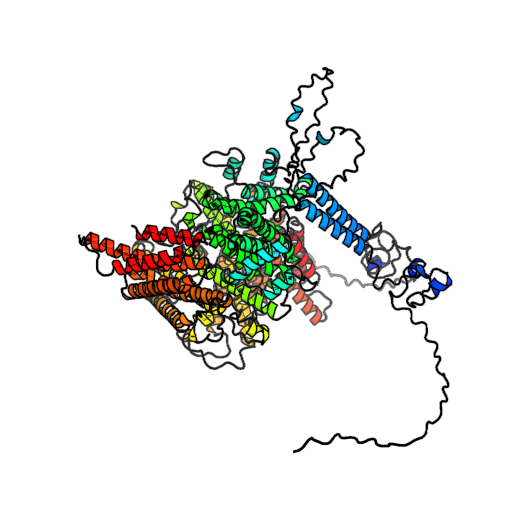3 33.406 1 89.94 507 THR A CA 1
ATOM 3892 C C . THR A 1 507 ? -13.727 11.641 31.922 1 89.94 507 THR A C 1
ATOM 3894 O O . THR A 1 507 ? -13.094 12.594 31.453 1 89.94 507 THR A O 1
ATOM 3897 N N . SER A 1 508 ? -14.133 10.633 31.219 1 91.38 508 SER A N 1
ATOM 3898 C CA . SER A 1 508 ? -13.844 10.562 29.781 1 91.38 508 SER A CA 1
ATOM 3899 C C . SER A 1 508 ? -14.578 11.648 29.016 1 91.38 508 SER A C 1
ATOM 3901 O O . SER A 1 508 ? -14.047 12.219 28.062 1 91.38 508 SER A O 1
ATOM 3903 N N . ARG A 1 509 ? -15.75 11.938 29.453 1 92.25 509 ARG A N 1
ATOM 3904 C CA . ARG A 1 509 ? -16.516 13 28.812 1 92.25 509 ARG A CA 1
ATOM 3905 C C . ARG A 1 509 ? -15.844 14.352 29 1 92.25 509 ARG A C 1
ATOM 3907 O O . ARG A 1 509 ? -15.734 15.141 28.062 1 92.25 509 ARG A O 1
ATOM 3914 N N . ALA A 1 510 ? -15.414 14.578 30.172 1 93.25 510 ALA A N 1
ATOM 3915 C CA . ALA A 1 510 ? -14.758 15.844 30.484 1 93.25 510 ALA A CA 1
ATOM 3916 C C . ALA A 1 510 ? -13.453 15.992 29.703 1 93.25 510 ALA A C 1
ATOM 3918 O O . ALA A 1 510 ? -13.133 17.078 29.219 1 93.25 510 ALA A O 1
ATOM 3919 N N . ARG A 1 511 ? -12.664 14.93 29.625 1 94.31 511 ARG A N 1
ATOM 3920 C CA . ARG A 1 511 ? -11.406 14.961 28.891 1 94.31 511 ARG A CA 1
ATOM 3921 C C . ARG A 1 511 ? -11.648 15.195 27.406 1 94.31 511 ARG A C 1
ATOM 3923 O O . ARG A 1 511 ? -10.906 15.938 26.766 1 94.31 511 ARG A O 1
ATOM 3930 N N . CYS A 1 512 ? -12.68 14.578 26.891 1 94.75 512 CYS A N 1
ATOM 3931 C CA . CYS A 1 512 ? -13.047 14.766 25.484 1 94.75 512 CYS A CA 1
ATOM 3932 C C . CYS A 1 512 ? -13.43 16.219 25.219 1 94.75 512 CYS A C 1
ATOM 3934 O O . CYS A 1 512 ? -12.969 16.812 24.25 1 94.75 512 CYS A O 1
ATOM 3936 N N . LEU A 1 513 ? -14.211 16.781 26.094 1 94.88 513 LEU A N 1
ATOM 3937 C CA . LEU A 1 513 ? -14.695 18.141 25.906 1 94.88 513 LEU A CA 1
ATOM 3938 C C . LEU A 1 513 ? -13.562 19.141 26.062 1 94.88 513 LEU A C 1
ATOM 3940 O O . LEU A 1 513 ? -13.484 20.125 25.312 1 94.88 513 LEU A O 1
ATOM 3944 N N . ALA A 1 514 ? -12.711 18.891 27 1 96.06 514 ALA A N 1
ATOM 3945 C CA . ALA A 1 514 ? -11.578 19.781 27.234 1 96.06 514 ALA A CA 1
ATOM 3946 C C . ALA A 1 514 ? -10.641 19.797 26.031 1 96.06 514 ALA A C 1
ATOM 3948 O O . ALA A 1 514 ? -10.172 20.844 25.609 1 96.06 514 ALA A O 1
ATOM 3949 N N . SER A 1 515 ? -10.367 18.625 25.531 1 97.5 515 SER A N 1
ATOM 3950 C CA . SER A 1 515 ? -9.469 18.531 24.391 1 97.5 515 SER A CA 1
ATOM 3951 C C . SER A 1 515 ? -10.133 19.078 23.125 1 97.5 515 SER A C 1
ATOM 3953 O O . SER A 1 515 ? -9.461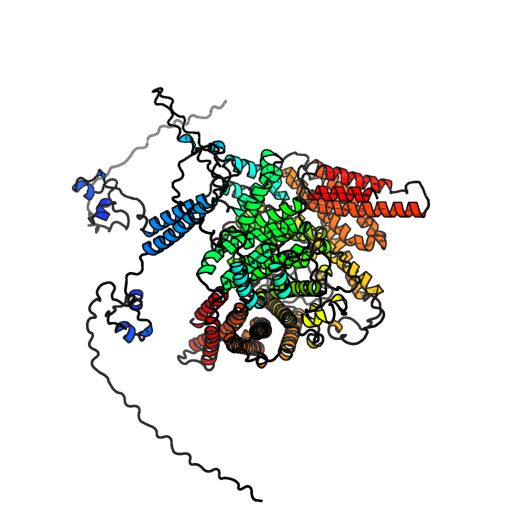 19.672 22.281 1 97.5 515 SER A O 1
ATOM 3955 N N . ALA A 1 516 ? -11.391 18.844 22.938 1 97.5 516 ALA A N 1
ATOM 3956 C CA . ALA A 1 516 ? -12.109 19.422 21.797 1 97.5 516 ALA A CA 1
ATOM 3957 C C . ALA A 1 516 ? -12.078 20.953 21.844 1 97.5 516 ALA A C 1
ATOM 3959 O O . ALA A 1 516 ? -11.859 21.594 20.828 1 97.5 516 ALA A O 1
ATOM 3960 N N . SER A 1 517 ? -12.305 21.5 23.016 1 96.25 517 SER A N 1
ATOM 3961 C CA . SER A 1 517 ? -12.266 22.953 23.188 1 96.25 517 SER A CA 1
ATOM 3962 C C . SER A 1 517 ? -10.875 23.516 22.906 1 96.25 517 SER A C 1
ATOM 3964 O O . SER A 1 517 ? -10.734 24.578 22.328 1 96.25 517 SER A O 1
ATOM 3966 N N . ALA A 1 518 ? -9.898 22.766 23.422 1 96.5 518 ALA A N 1
ATOM 3967 C CA . ALA A 1 518 ? -8.523 23.188 23.156 1 96.5 518 ALA A CA 1
ATOM 3968 C C . ALA A 1 518 ? -8.227 23.172 21.656 1 96.5 518 ALA A C 1
ATOM 3970 O O . ALA A 1 518 ? -7.531 24.047 21.156 1 96.5 518 ALA A O 1
ATOM 3971 N N . LEU A 1 519 ? -8.688 22.188 21 1 97.38 519 LEU A N 1
ATOM 3972 C CA . LEU A 1 519 ? -8.492 22.078 19.562 1 97.38 519 LEU A CA 1
ATOM 3973 C C . LEU A 1 519 ? -9.172 23.234 18.828 1 97.38 519 LEU A C 1
ATOM 3975 O O . LEU A 1 519 ? -8.617 23.781 17.875 1 97.38 519 LEU A O 1
ATOM 3979 N N . VAL A 1 520 ? -10.344 23.656 19.266 1 97 520 VAL A N 1
ATOM 3980 C CA . VAL A 1 520 ? -11.047 24.797 18.688 1 97 520 VAL A CA 1
ATOM 3981 C C . VAL A 1 520 ? -10.227 26.062 18.875 1 97 520 VAL A C 1
ATOM 3983 O O . VAL A 1 520 ? -10.086 26.875 17.938 1 97 520 VAL A O 1
ATOM 3986 N N . ARG A 1 521 ? -9.68 26.203 20 1 94.69 521 ARG A N 1
ATOM 3987 C CA . ARG A 1 521 ? -8.859 27.375 20.297 1 94.69 521 ARG A CA 1
ATOM 3988 C C . ARG A 1 521 ? -7.621 27.406 19.406 1 94.69 521 ARG A C 1
ATOM 3990 O O . ARG A 1 521 ? -7.258 28.469 18.875 1 94.69 521 ARG A O 1
ATOM 3997 N N . VAL A 1 522 ? -6.973 26.234 19.297 1 95.75 522 VAL A N 1
ATOM 3998 C CA . VAL A 1 522 ? -5.766 26.125 18.484 1 95.75 522 VAL A CA 1
ATOM 3999 C C . VAL A 1 522 ? -6.094 26.469 17.031 1 95.75 522 VAL A C 1
ATOM 4001 O O . VAL A 1 522 ? -5.383 27.266 16.406 1 95.75 522 VAL A O 1
ATOM 4004 N N . VAL A 1 523 ? -7.145 25.922 16.516 1 95.81 523 VAL A N 1
ATOM 4005 C CA . VAL A 1 523 ? -7.539 26.156 15.133 1 95.81 523 VAL A CA 1
ATOM 4006 C C . VAL A 1 523 ? -7.91 27.625 14.93 1 95.81 523 VAL A C 1
ATOM 4008 O O . VAL A 1 523 ? -7.48 28.25 13.961 1 95.81 523 VAL A O 1
ATOM 4011 N N . HIS A 1 524 ? -8.641 28.188 15.836 1 93.19 524 HIS A N 1
ATOM 4012 C CA . HIS A 1 524 ? -9.102 29.578 15.734 1 93.19 524 HIS A CA 1
ATOM 4013 C C . HIS A 1 524 ? -7.934 30.547 15.789 1 93.19 524 HIS A C 1
ATOM 4015 O O . HIS A 1 524 ? -7.859 31.484 14.977 1 93.19 524 HIS A O 1
ATOM 4021 N N . GLU A 1 525 ? -7.035 30.328 16.641 1 91.25 525 GLU A N 1
ATOM 4022 C CA . GLU A 1 525 ? -5.93 31.266 16.875 1 91.25 525 GLU A CA 1
ATOM 4023 C C . GLU A 1 525 ? -4.898 31.172 15.742 1 91.25 525 GLU A C 1
ATOM 4025 O O . GLU A 1 525 ? -4.383 32.188 15.281 1 91.25 525 GLU A O 1
ATOM 4030 N N . LEU A 1 526 ? -4.629 29.984 15.32 1 92.94 526 LEU A N 1
ATOM 4031 C CA . LEU A 1 526 ? -3.49 29.812 14.422 1 92.94 526 LEU A CA 1
ATOM 4032 C C . LEU A 1 526 ? -3.92 29.938 12.969 1 92.94 526 LEU A C 1
ATOM 4034 O O . LEU A 1 526 ? -3.127 30.359 12.117 1 92.94 526 LEU A O 1
ATOM 4038 N N . THR A 1 527 ? -5.113 29.656 12.625 1 91.88 527 THR A N 1
ATOM 4039 C CA . THR A 1 527 ? -5.539 29.719 11.234 1 91.88 527 THR A CA 1
ATOM 4040 C C . THR A 1 527 ? -5.656 31.156 10.758 1 91.88 527 THR A C 1
ATOM 4042 O O . THR A 1 527 ? -5.656 31.438 9.562 1 91.88 527 THR A O 1
ATOM 4045 N N . ARG A 1 528 ? -5.719 32.125 11.617 1 87.81 528 ARG A N 1
ATOM 4046 C CA . ARG A 1 528 ? -5.789 33.562 11.258 1 87.81 528 ARG A CA 1
ATOM 4047 C C . ARG A 1 528 ? -4.516 34 10.547 1 87.81 528 ARG A C 1
ATOM 4049 O O . ARG A 1 528 ? -4.543 34.938 9.75 1 87.81 528 ARG A O 1
ATOM 4056 N N . ARG A 1 529 ? -3.504 33.219 10.75 1 87.06 529 ARG A N 1
ATOM 4057 C CA . ARG A 1 529 ? -2.199 33.594 10.211 1 87.06 529 ARG A CA 1
ATOM 4058 C C . ARG A 1 529 ? -1.84 32.75 9 1 87.06 529 ARG A C 1
ATOM 4060 O O . ARG A 1 529 ? -0.724 32.812 8.484 1 87.06 529 ARG A O 1
ATOM 4067 N N . LEU A 1 530 ? -2.756 31.938 8.648 1 90.88 530 LEU A N 1
ATOM 4068 C CA . LEU A 1 530 ? -2.447 30.984 7.59 1 90.88 530 LEU A CA 1
ATOM 4069 C C . LEU A 1 530 ? -3.412 31.141 6.418 1 90.88 530 LEU A C 1
ATOM 4071 O O . LEU A 1 530 ? -4.625 31.234 6.617 1 90.88 530 LEU A O 1
ATOM 4075 N N . ALA A 1 531 ? -2.85 31.266 5.301 1 85.62 531 ALA A N 1
ATOM 4076 C CA . ALA A 1 531 ? -3.684 31.359 4.105 1 85.62 531 ALA A CA 1
ATOM 4077 C C . ALA A 1 531 ? -4.078 29.984 3.594 1 85.62 531 ALA A C 1
ATOM 4079 O O . ALA A 1 531 ? -5.18 29.797 3.074 1 85.62 531 ALA A O 1
ATOM 4080 N N . VAL A 1 532 ? -3.162 29.078 3.629 1 92.12 532 VAL A N 1
ATOM 4081 C CA . VAL A 1 532 ? -3.357 27.719 3.162 1 92.12 532 VAL A CA 1
ATOM 4082 C C . VAL A 1 532 ? -3.002 26.734 4.277 1 92.12 532 VAL A C 1
ATOM 4084 O O . VAL A 1 532 ? -2.062 26.969 5.043 1 92.12 532 VAL A O 1
ATOM 4087 N N . VAL A 1 533 ? -3.842 25.719 4.371 1 95.25 533 VAL A N 1
ATOM 4088 C CA . VAL A 1 533 ? -3.551 24.719 5.387 1 95.25 533 VAL A CA 1
ATOM 4089 C C . VAL A 1 533 ? -3.613 23.312 4.766 1 95.25 533 VAL A C 1
ATOM 4091 O O . VAL A 1 533 ? -4.234 23.125 3.717 1 95.25 533 VAL A O 1
ATOM 4094 N N . SER A 1 534 ? -2.957 22.359 5.355 1 96.44 534 SER A N 1
ATOM 4095 C CA . SER A 1 534 ? -3.049 20.953 4.984 1 96.44 534 SER A CA 1
ATOM 4096 C C . SER A 1 534 ? -4.465 20.406 5.18 1 96.44 534 SER A C 1
ATOM 4098 O O . SER A 1 534 ? -5.164 20.812 6.113 1 96.44 534 SER A O 1
ATOM 4100 N N . PRO A 1 535 ? -4.918 19.531 4.301 1 96.5 535 PRO A N 1
ATOM 4101 C CA . PRO A 1 535 ? -6.25 18.953 4.488 1 96.5 535 PRO A CA 1
ATOM 4102 C C . PRO A 1 535 ? -6.387 18.203 5.809 1 96.5 535 PRO A C 1
ATOM 4104 O O . PRO A 1 535 ? -7.5 17.984 6.293 1 96.5 535 PRO A O 1
ATOM 4107 N N . LEU A 1 536 ? -5.34 17.875 6.43 1 96.69 536 LEU A N 1
ATOM 4108 C CA . LEU A 1 536 ? -5.352 17.203 7.723 1 96.69 536 LEU A CA 1
ATOM 4109 C C . LEU A 1 536 ? -6.035 18.062 8.781 1 96.69 536 LEU A C 1
ATOM 4111 O O . LEU A 1 536 ? -6.656 17.531 9.711 1 96.69 536 LEU A O 1
ATOM 4115 N N . VAL A 1 537 ? -5.906 19.344 8.633 1 96.38 537 VAL A N 1
ATOM 4116 C CA . VAL A 1 537 ? -6.535 20.266 9.57 1 96.38 537 VAL A CA 1
ATOM 4117 C C . VAL A 1 537 ? -8.047 20.078 9.547 1 96.38 537 VAL A C 1
ATOM 4119 O O . VAL A 1 537 ? -8.711 20.203 10.578 1 96.38 537 VAL A O 1
ATOM 4122 N N . GLY A 1 538 ? -8.555 19.766 8.367 1 95.19 538 GLY A N 1
ATOM 4123 C CA . GLY A 1 538 ? -9.977 19.469 8.266 1 95.19 538 GLY A CA 1
ATOM 4124 C C . GLY A 1 538 ? -10.383 18.25 9.086 1 95.19 538 GLY A C 1
ATOM 4125 O O . GLY A 1 538 ? -11.445 18.234 9.711 1 95.19 538 GLY A O 1
ATOM 4126 N N . VAL A 1 539 ? -9.547 17.234 9.109 1 95.75 539 VAL A N 1
ATOM 4127 C CA . VAL A 1 539 ? -9.805 16.016 9.867 1 95.75 539 VAL A CA 1
ATOM 4128 C C . VAL A 1 539 ? -9.789 16.328 11.367 1 95.75 539 VAL A C 1
ATOM 4130 O O . VAL A 1 539 ? -10.672 15.891 12.109 1 95.75 539 VAL A O 1
ATOM 4133 N N . LEU A 1 540 ? -8.812 17.094 11.75 1 96.94 540 LEU A N 1
ATOM 4134 C CA . LEU A 1 540 ? -8.648 17.438 13.164 1 96.94 540 LEU A CA 1
ATOM 4135 C C . LEU A 1 540 ? -9.789 18.328 13.648 1 96.94 540 LEU A C 1
ATOM 4137 O O . LEU A 1 540 ? -10.344 18.094 14.727 1 96.94 540 LEU A O 1
ATOM 4141 N N . ALA A 1 541 ? -10.156 19.25 12.82 1 95.81 541 ALA A N 1
ATOM 4142 C CA . ALA A 1 541 ? -11.266 20.141 13.172 1 95.81 541 ALA A CA 1
ATOM 4143 C C . ALA A 1 541 ? -12.578 19.359 13.234 1 95.81 541 ALA A C 1
ATOM 4145 O O . ALA A 1 541 ? -13.422 19.625 14.094 1 95.81 541 ALA A O 1
ATOM 4146 N N . ALA A 1 542 ? -12.766 18.438 12.312 1 94.62 542 ALA A N 1
ATOM 4147 C CA . ALA A 1 542 ? -13.961 17.609 12.32 1 94.62 542 ALA A CA 1
ATOM 4148 C C . ALA A 1 542 ? -14.055 16.781 13.602 1 94.62 542 ALA A C 1
ATOM 4150 O O . ALA A 1 542 ? -15.148 16.547 14.125 1 94.62 542 ALA A O 1
ATOM 4151 N N . THR A 1 543 ? -12.969 16.328 14.086 1 95.25 543 THR A N 1
ATOM 4152 C CA . THR A 1 543 ? -12.922 15.57 15.328 1 95.25 543 THR A CA 1
ATOM 4153 C C . THR A 1 543 ? -13.438 16.406 16.5 1 95.25 543 THR A C 1
ATOM 4155 O O . THR A 1 543 ? -14.25 15.938 17.297 1 95.25 543 THR A O 1
ATOM 4158 N N . ALA A 1 544 ? -13 17.625 16.578 1 96.75 544 ALA A N 1
ATOM 4159 C CA . ALA A 1 544 ? -13.5 18.531 17.609 1 96.75 544 ALA A CA 1
ATOM 4160 C C . ALA A 1 544 ? -14.969 18.875 17.391 1 96.75 544 ALA A C 1
ATOM 4162 O O . ALA A 1 544 ? -15.758 18.906 18.328 1 96.75 544 ALA A O 1
ATOM 4163 N N . GLY A 1 545 ? -15.312 19.078 16.156 1 96.19 545 GLY A N 1
ATOM 4164 C CA . GLY A 1 545 ? -16.688 19.422 15.812 1 96.19 545 GLY A CA 1
ATOM 4165 C C . GLY A 1 545 ? -17.672 18.328 16.172 1 96.19 545 GLY A C 1
ATOM 4166 O O . GLY A 1 545 ? -18.766 18.609 16.656 1 96.19 545 GLY A O 1
ATOM 4167 N N . GLU A 1 546 ? -17.297 17.125 15.945 1 93.94 546 GLU A N 1
ATOM 4168 C CA . GLU A 1 546 ? -18.172 16 16.25 1 93.94 546 GLU A CA 1
ATOM 4169 C C . GLU A 1 546 ? -18.453 15.922 17.75 1 93.94 546 GLU A C 1
ATOM 4171 O O . GLU A 1 546 ? -19.578 15.633 18.156 1 93.94 546 GLU A O 1
ATOM 4176 N N . VAL A 1 547 ? -17.453 16.172 18.562 1 94.75 547 VAL A N 1
ATOM 4177 C CA . VAL A 1 547 ? -17.641 16.156 20 1 94.75 547 VAL A CA 1
ATOM 4178 C C . VAL A 1 547 ? -18.578 17.281 20.422 1 94.75 547 VAL A C 1
ATOM 4180 O O . VAL A 1 547 ? -19.469 17.062 21.234 1 94.75 547 VAL A O 1
ATOM 4183 N N . LEU A 1 548 ? -18.422 18.422 19.844 1 94.69 548 LEU A N 1
ATOM 4184 C CA . LEU A 1 548 ? -19.219 19.594 20.203 1 94.69 548 LEU A CA 1
ATOM 4185 C C . LEU A 1 548 ? -20.656 19.438 19.734 1 94.69 548 LEU A C 1
ATOM 4187 O O . LEU A 1 548 ? -21.594 19.766 20.469 1 94.69 548 LEU A O 1
ATOM 4191 N N . VAL A 1 549 ? -20.828 18.875 18.594 1 93.5 549 VAL A N 1
ATOM 4192 C CA . VAL A 1 549 ? -22.172 18.672 18.062 1 93.5 549 VAL A CA 1
ATOM 4193 C C . VAL A 1 549 ? -22.906 17.594 18.859 1 93.5 549 VAL A C 1
ATOM 4195 O O . VAL A 1 549 ? -24.094 17.719 19.141 1 93.5 549 VAL A O 1
ATOM 4198 N N . HIS A 1 550 ? -22.219 16.547 19.188 1 90.81 550 HIS A N 1
ATOM 4199 C CA . HIS A 1 550 ? -22.812 15.523 20.031 1 90.81 550 HIS A CA 1
ATOM 4200 C C . HIS A 1 550 ? -23.25 16.094 21.375 1 90.81 550 HIS A C 1
ATOM 4202 O O . HIS A 1 550 ? -24.312 15.742 21.891 1 90.81 550 HIS A O 1
ATOM 4208 N N . GLY A 1 551 ? -22.391 16.953 21.953 1 88.69 551 GLY A N 1
ATOM 4209 C CA . GLY A 1 551 ? -22.766 17.641 23.188 1 88.69 551 GLY A CA 1
ATOM 4210 C C . GLY A 1 551 ? -23.969 18.531 23.016 1 88.69 551 GLY A C 1
ATOM 4211 O O . GLY A 1 551 ? -24.859 18.547 23.875 1 88.69 551 GLY A O 1
ATOM 4212 N N . LEU A 1 552 ? -24.016 19.188 21.922 1 89.81 552 LEU A N 1
ATOM 4213 C CA . LEU A 1 552 ? -25.141 20.062 21.625 1 89.81 552 LEU A CA 1
ATOM 4214 C C . LEU A 1 552 ? -26.422 19.266 21.453 1 89.81 552 LEU A C 1
ATOM 4216 O O . LEU A 1 552 ? -27.469 19.625 21.984 1 89.81 552 LEU A O 1
ATOM 4220 N N . GLN A 1 553 ? -26.328 18.172 20.781 1 88.19 553 GLN A N 1
ATOM 4221 C CA . GLN A 1 553 ? -27.5 17.328 20.531 1 88.19 553 GLN A CA 1
ATOM 4222 C C . GLN A 1 553 ? -27.984 16.656 21.812 1 88.19 553 GLN A C 1
ATOM 4224 O O . GLN A 1 553 ? -29.188 16.516 22.031 1 88.19 553 GLN A O 1
ATOM 4229 N N . SER A 1 554 ? -27.047 16.188 22.594 1 86.25 554 SER A N 1
ATOM 4230 C CA . SER A 1 554 ? -27.406 15.586 23.875 1 86.25 554 SER A CA 1
ATOM 4231 C C . SER A 1 554 ? -28.156 16.578 24.766 1 86.25 554 SER A C 1
ATOM 4233 O O . SER A 1 554 ? -29.094 16.203 25.469 1 86.25 554 SER A O 1
ATOM 4235 N N . MET A 1 555 ? -27.797 17.828 24.781 1 85.25 555 MET A N 1
ATOM 4236 C CA . MET A 1 555 ? -28.438 18.859 25.562 1 85.25 555 MET A CA 1
ATOM 4237 C C . MET A 1 555 ? -29.828 19.203 25 1 85.25 555 MET A C 1
ATOM 4239 O O . MET A 1 555 ? -30.766 19.406 25.766 1 85.25 555 MET A O 1
ATOM 4243 N N . ARG A 1 556 ? -29.922 19.172 23.734 1 85.94 556 ARG A N 1
ATOM 4244 C CA . ARG A 1 556 ? -31.203 19.453 23.094 1 85.94 556 ARG A CA 1
ATOM 4245 C C . ARG A 1 556 ? -32.188 18.328 23.344 1 85.94 556 ARG A C 1
ATOM 4247 O O . ARG A 1 556 ? -33.375 18.578 23.562 1 85.94 556 ARG A O 1
ATOM 4254 N N . SER A 1 557 ? -31.672 17.156 23.25 1 85.38 557 SER A N 1
ATOM 4255 C CA . SER A 1 557 ? -32.531 16.016 23.547 1 85.38 557 SER A CA 1
ATOM 4256 C C . SER A 1 557 ? -33 16.031 25 1 85.38 557 SER A C 1
ATOM 4258 O O . SER A 1 557 ? -34.156 15.688 25.297 1 85.38 557 SER A O 1
ATOM 4260 N N . ALA A 1 558 ? -32.125 16.406 25.875 1 83 558 ALA A N 1
ATOM 4261 C CA . ALA A 1 558 ? -32.469 16.516 27.281 1 83 558 ALA A CA 1
ATOM 4262 C C . ALA A 1 558 ? -33.5 17.625 27.5 1 83 558 ALA A C 1
ATOM 4264 O O . ALA A 1 558 ? -34.406 17.5 28.312 1 83 558 ALA A O 1
ATOM 4265 N N . ARG A 1 559 ? -33.375 18.672 26.766 1 82.94 559 ARG A N 1
ATOM 4266 C CA . ARG A 1 559 ? -34.281 19.797 26.844 1 82.94 559 ARG A CA 1
ATOM 4267 C C . ARG A 1 559 ? -35.688 19.375 26.375 1 82.94 559 ARG A C 1
ATOM 4269 O O . ARG A 1 559 ? -36.688 19.75 27 1 82.94 559 ARG A O 1
ATOM 4276 N N . THR A 1 560 ? -35.656 18.656 25.312 1 81.44 560 THR A N 1
ATOM 4277 C CA . THR A 1 560 ? -36.938 18.172 24.797 1 81.44 560 THR A CA 1
ATOM 4278 C C . THR A 1 560 ? -37.594 17.203 25.781 1 81.44 560 THR A C 1
ATOM 4280 O O . THR A 1 560 ? -38.812 17.219 25.969 1 81.44 560 THR A O 1
ATOM 4283 N N . ALA A 1 561 ? -36.719 16.391 26.328 1 80.31 561 ALA A N 1
ATOM 4284 C CA . ALA A 1 561 ? -37.25 15.414 27.281 1 80.31 561 ALA A CA 1
ATOM 4285 C C . ALA A 1 561 ? -37.812 16.109 28.516 1 80.31 561 ALA A C 1
ATOM 4287 O O . ALA A 1 561 ? -38.781 15.617 29.125 1 80.31 561 ALA A O 1
ATOM 4288 N N . TRP A 1 562 ? -37.25 17.219 28.891 1 79.38 562 TRP A N 1
ATOM 4289 C CA . TRP A 1 562 ? -37.688 17.938 30.078 1 79.38 562 TRP A CA 1
ATOM 4290 C C . TRP A 1 562 ? -38.719 18.984 29.719 1 79.38 562 TRP A C 1
ATOM 4292 O O . TRP A 1 562 ? -39.188 19.75 30.594 1 79.38 562 TRP A O 1
ATOM 4302 N N . ALA A 1 563 ? -39.219 19.016 28.516 1 72.75 563 ALA A N 1
ATOM 4303 C CA . ALA A 1 563 ? -40.25 19.938 28.031 1 72.75 563 ALA A CA 1
ATOM 4304 C C . ALA A 1 563 ? -39.906 21.375 28.359 1 72.75 563 ALA A C 1
ATOM 4306 O O . ALA A 1 563 ? -40.781 22.156 28.797 1 72.75 563 ALA A O 1
ATOM 4307 N N . SER A 1 564 ? -38.594 21.578 28.406 1 70.75 564 SER A N 1
ATOM 4308 C CA . SER A 1 564 ? -38.188 22.953 28.672 1 70.75 564 SER A CA 1
ATOM 4309 C C . SER A 1 564 ? -37.906 23.703 27.375 1 70.75 564 SER A C 1
ATOM 4311 O O . SER A 1 564 ? -37.344 23.125 26.438 1 70.75 564 SER A O 1
ATOM 4313 N N . SER A 1 565 ? -38.562 24.828 27.203 1 67.94 565 SER A N 1
ATOM 4314 C CA . SER A 1 565 ? -38.344 25.656 26.031 1 67.94 565 SER A CA 1
ATOM 4315 C C . SER A 1 565 ? -37.031 26.406 26.141 1 67.94 565 SER A C 1
ATOM 4317 O O . SER A 1 565 ? -36.469 26.875 25.125 1 67.94 565 SER A O 1
ATOM 4319 N N . ALA A 1 566 ? -36.5 26.516 27.406 1 69.06 566 ALA A N 1
ATOM 4320 C CA . ALA A 1 566 ? -35.312 27.328 27.609 1 69.06 566 ALA A CA 1
ATOM 4321 C C . ALA A 1 566 ? -34.062 26.516 27.391 1 69.06 566 ALA A C 1
ATOM 4323 O O . ALA A 1 566 ? -34 25.328 27.688 1 69.06 566 ALA A O 1
ATOM 4324 N N . ALA A 1 567 ? -33.062 27.125 26.781 1 72.06 567 ALA A N 1
ATOM 4325 C CA . ALA A 1 567 ? -31.766 26.5 26.562 1 72.06 567 ALA A CA 1
ATOM 4326 C C . ALA A 1 567 ? -31.141 26.109 27.906 1 72.06 567 ALA A C 1
ATOM 4328 O O . ALA A 1 567 ? -31.219 26.859 28.875 1 72.06 567 ALA A O 1
ATOM 4329 N N . LEU A 1 568 ? -30.719 24.891 28.016 1 72.69 568 LEU A N 1
ATOM 4330 C CA . LEU A 1 568 ? -30.047 24.406 29.219 1 72.69 568 LEU A CA 1
ATOM 4331 C C . LEU A 1 568 ? -28.703 25.078 29.406 1 72.69 568 LEU A C 1
ATOM 4333 O O . LEU A 1 568 ? -28.062 25.484 28.438 1 72.69 568 LEU A O 1
ATOM 4337 N N . PRO A 1 569 ? -28.328 25.156 30.688 1 72 569 PRO A N 1
ATOM 4338 C CA . PRO A 1 569 ? -27 25.734 30.938 1 72 569 PRO A CA 1
ATOM 4339 C C . PRO A 1 569 ? -25.891 24.969 30.234 1 72 569 PRO A C 1
ATOM 4341 O O . PRO A 1 569 ? -25.828 23.734 30.312 1 72 569 PRO A O 1
ATOM 4344 N N . GLY A 1 570 ? -25.109 25.578 29.297 1 82 570 GLY A N 1
ATOM 4345 C CA . GLY A 1 570 ? -24 24.938 28.578 1 82 570 GLY A CA 1
ATOM 4346 C C . GLY A 1 570 ? -24.266 24.812 27.094 1 82 570 GLY A C 1
ATOM 4347 O O . GLY A 1 570 ? -23.328 24.672 26.297 1 82 570 GLY A O 1
ATOM 4348 N N . GLU A 1 571 ? -25.562 24.766 26.812 1 84.81 571 GLU A N 1
ATOM 4349 C CA . GLU A 1 571 ? -25.922 24.641 25.406 1 84.81 571 GLU A CA 1
ATOM 4350 C C . GLU A 1 571 ? -25.328 25.781 24.578 1 84.81 571 GLU A C 1
ATOM 4352 O O . GLU A 1 571 ? -24.828 25.547 23.469 1 84.81 571 GLU A O 1
ATOM 4357 N N . ASP A 1 572 ? -25.375 26.984 25.172 1 86.75 572 ASP A N 1
ATOM 4358 C CA . ASP A 1 572 ? -24.844 28.156 24.484 1 86.75 572 ASP A CA 1
ATOM 4359 C C . ASP A 1 572 ? -23.344 28.047 24.281 1 86.75 572 ASP A C 1
ATOM 4361 O O . ASP A 1 572 ? -22.812 28.5 23.266 1 86.75 572 ASP A O 1
ATOM 4365 N N . LYS A 1 573 ? -22.719 27.469 25.297 1 88.69 573 LYS A N 1
ATOM 4366 C CA . LYS A 1 573 ? -21.281 27.297 25.188 1 88.69 573 LYS A CA 1
ATOM 4367 C C . LYS A 1 573 ? -20.906 26.359 24.047 1 88.69 573 LYS A C 1
ATOM 4369 O O . LYS A 1 573 ? -19.938 26.594 23.328 1 88.69 573 LYS A O 1
ATOM 4374 N N . PHE A 1 574 ? -21.672 25.281 23.891 1 91.44 574 PHE A N 1
ATOM 4375 C CA . PHE A 1 574 ? -21.453 24.344 22.797 1 91.44 574 PHE A CA 1
ATOM 4376 C C . PHE A 1 574 ? -21.703 25.016 21.453 1 91.44 574 PHE A C 1
ATOM 4378 O O . PHE A 1 574 ? -20.938 24.844 20.516 1 91.44 574 PHE A O 1
ATOM 4385 N N . ALA A 1 575 ? -22.734 25.75 21.406 1 90.69 575 ALA A N 1
ATOM 4386 C CA . ALA A 1 575 ? -23.094 26.438 20.156 1 90.69 575 ALA A CA 1
ATOM 4387 C C . ALA A 1 575 ? -22.031 27.469 19.781 1 90.69 575 ALA A C 1
ATOM 4389 O O . ALA A 1 575 ? -21.656 27.578 18.609 1 90.69 575 ALA A O 1
ATOM 4390 N N . GLN A 1 576 ? -21.578 28.203 20.75 1 92.06 576 GLN A N 1
ATOM 4391 C CA . GLN A 1 576 ? -20.562 29.203 20.5 1 92.06 576 GLN A CA 1
ATOM 4392 C C . GLN A 1 576 ? -19.266 28.578 20 1 92.06 576 GLN A C 1
ATOM 4394 O O . GLN A 1 576 ? -18.641 29.062 19.062 1 92.06 576 GLN A O 1
ATOM 4399 N N . SER A 1 577 ? -18.828 27.531 20.672 1 94.06 577 SER A N 1
ATOM 4400 C CA . SER A 1 577 ? -17.609 26.844 20.281 1 94.06 577 SER A CA 1
ATOM 4401 C C . SER A 1 577 ? -17.734 26.25 18.875 1 94.06 577 SER A C 1
ATOM 4403 O O . SER A 1 577 ? -16.781 26.297 18.094 1 94.06 577 SER A O 1
ATOM 4405 N N . THR A 1 578 ? -18.844 25.672 18.578 1 94.31 578 THR A N 1
ATOM 4406 C CA . THR A 1 578 ? -19.078 25.109 17.25 1 94.31 578 THR A CA 1
ATOM 4407 C C . THR A 1 578 ? -19.031 26.203 16.188 1 94.31 578 THR A C 1
ATOM 4409 O O . THR A 1 578 ? -18.453 26.031 15.125 1 94.31 578 THR A O 1
ATOM 4412 N N . ASN A 1 579 ? -19.641 27.344 16.516 1 93.31 579 ASN A N 1
ATOM 4413 C CA . ASN A 1 579 ? -19.641 28.469 15.586 1 93.31 579 ASN A CA 1
ATOM 4414 C C . ASN A 1 579 ? -18.234 29.031 15.383 1 93.31 579 ASN A C 1
ATOM 4416 O O . ASN A 1 579 ? -17.875 29.438 14.273 1 93.31 579 ASN A O 1
ATOM 4420 N N . GLN A 1 580 ? -17.547 29.078 16.453 1 94.88 580 GLN A N 1
ATOM 4421 C CA . GLN A 1 580 ? -16.156 29.531 16.359 1 94.88 580 GLN A CA 1
ATOM 4422 C C . GLN A 1 580 ? -15.344 28.625 15.43 1 94.88 580 GLN A C 1
ATOM 4424 O O . GLN A 1 580 ? -14.539 29.109 14.633 1 94.88 580 GLN A O 1
ATOM 4429 N N . LEU A 1 581 ? -15.523 27.375 15.562 1 95.81 581 LEU A N 1
ATOM 4430 C CA . LEU A 1 581 ? -14.828 26.406 14.719 1 95.81 581 LEU A CA 1
ATOM 4431 C C . LEU A 1 581 ? -15.234 26.562 13.258 1 95.81 581 LEU A C 1
ATOM 4433 O O . LEU A 1 581 ? -14.383 26.594 12.367 1 95.81 581 LEU A O 1
ATOM 4437 N N . VAL A 1 582 ? -16.484 26.688 13.008 1 94.06 582 VAL A N 1
ATOM 4438 C CA . VAL A 1 582 ? -17.016 26.828 11.656 1 94.06 582 VAL A CA 1
ATOM 4439 C C . VAL A 1 582 ? -16.484 28.125 11.031 1 94.06 582 VAL A C 1
ATOM 4441 O O . VAL A 1 582 ? -16.078 28.125 9.867 1 94.06 582 VAL A O 1
ATOM 4444 N N . ALA A 1 583 ? -16.469 29.141 11.797 1 93.06 583 ALA A N 1
ATOM 4445 C CA . ALA A 1 583 ? -15.977 30.438 11.312 1 93.06 583 ALA A CA 1
ATOM 4446 C C . ALA A 1 583 ? -14.5 30.344 10.93 1 93.06 583 ALA A C 1
ATOM 4448 O O . ALA A 1 583 ? -14.078 30.922 9.922 1 93.06 583 ALA A O 1
ATOM 4449 N N . ALA A 1 584 ? -13.734 29.703 11.75 1 94.31 584 ALA A N 1
ATOM 4450 C CA . ALA A 1 584 ? -12.312 29.547 11.469 1 94.31 584 ALA A CA 1
ATOM 4451 C C . ALA A 1 584 ? -12.094 28.734 10.195 1 94.31 584 ALA A C 1
ATOM 4453 O O . ALA A 1 584 ? -11.203 29.047 9.398 1 94.31 584 ALA A O 1
ATOM 4454 N N . LEU A 1 585 ? -12.883 27.703 10 1 93.56 585 LEU A N 1
ATOM 4455 C CA . LEU A 1 585 ? -12.719 26.812 8.859 1 93.56 585 LEU A CA 1
ATOM 4456 C C . LEU A 1 585 ? -13.227 27.469 7.578 1 93.56 585 LEU A C 1
ATOM 4458 O O . LEU A 1 585 ? -12.75 27.172 6.484 1 93.56 585 LEU A O 1
ATOM 4462 N N . GLU A 1 586 ? -14.172 28.328 7.664 1 91.25 586 GLU A N 1
ATOM 4463 C CA . GLU A 1 586 ? -14.742 29 6.5 1 91.25 586 GLU A CA 1
ATOM 4464 C C . GLU A 1 586 ? -13.711 29.906 5.832 1 91.25 586 GLU A C 1
ATOM 4466 O O . GLU A 1 586 ? -13.836 30.219 4.645 1 91.25 586 GLU A O 1
ATOM 4471 N N . ARG A 1 587 ? -12.719 30.25 6.543 1 88.94 587 ARG A N 1
ATOM 4472 C CA . ARG A 1 587 ? -11.656 31.078 5.977 1 88.94 587 ARG A CA 1
ATOM 4473 C C . ARG A 1 587 ? -10.695 30.234 5.152 1 88.94 587 ARG A C 1
ATOM 4475 O O . ARG A 1 587 ? -9.93 30.766 4.34 1 88.94 587 ARG A O 1
ATOM 4482 N N . LEU A 1 588 ? -10.789 28.938 5.344 1 89.31 588 LEU A N 1
ATOM 4483 C CA . LEU A 1 588 ? -9.836 28.031 4.707 1 89.31 588 LEU A CA 1
ATOM 4484 C C . LEU A 1 588 ? -10.5 27.266 3.564 1 89.31 588 LEU A C 1
ATOM 4486 O O . LEU A 1 588 ? -10.258 26.078 3.396 1 89.31 588 LEU A O 1
ATOM 4490 N N . THR A 1 589 ? -11.297 27.922 2.764 1 78.25 589 THR A N 1
ATOM 4491 C CA . THR A 1 589 ? -12.148 27.25 1.791 1 78.25 589 THR A CA 1
ATOM 4492 C C . THR A 1 589 ? -11.359 26.891 0.534 1 78.25 589 THR A C 1
ATOM 4494 O O . THR A 1 589 ? -11.914 26.344 -0.421 1 78.25 589 THR A O 1
ATOM 4497 N N . GLN A 1 590 ? -10.109 27.125 0.612 1 84.31 590 GLN A N 1
ATOM 4498 C CA . GLN A 1 590 ? -9.32 26.75 -0.555 1 84.31 590 GLN A CA 1
ATOM 4499 C C . GLN A 1 590 ? -9.281 25.234 -0.73 1 84.31 590 GLN A C 1
ATOM 4501 O O . GLN A 1 590 ? -9.164 24.734 -1.852 1 84.31 590 GLN A O 1
ATOM 4506 N N . SER A 1 591 ? -9.32 24.484 0.289 1 91.38 591 SER A N 1
ATOM 4507 C CA . SER A 1 591 ? -9.359 23.031 0.242 1 91.38 591 SER A CA 1
ATOM 4508 C C . SER A 1 591 ? -10.789 22.5 0.175 1 91.38 591 SER A C 1
ATOM 4510 O O . SER A 1 591 ? -11.547 22.641 1.137 1 91.38 591 SER A O 1
ATOM 4512 N N . PRO A 1 592 ? -11.18 21.922 -0.956 1 91.5 592 PRO A N 1
ATOM 4513 C CA . PRO A 1 592 ? -12.516 21.328 -1.04 1 91.5 592 PRO A CA 1
ATOM 4514 C C . PRO A 1 592 ? -12.797 20.344 0.094 1 91.5 592 PRO A C 1
ATOM 4516 O O . PRO A 1 592 ? -13.945 20.219 0.537 1 91.5 592 PRO A O 1
ATOM 4519 N N . PHE A 1 593 ? -11.844 19.672 0.564 1 94.06 593 PHE A N 1
ATOM 4520 C CA . PHE A 1 593 ? -12.047 18.75 1.678 1 94.06 593 PHE A CA 1
ATOM 4521 C C . PHE A 1 593 ? -12.438 19.5 2.941 1 94.06 593 PHE A C 1
ATOM 4523 O O . PHE A 1 593 ? -13.398 19.141 3.621 1 94.06 593 PHE A O 1
ATOM 4530 N N . VAL A 1 594 ? -11.68 20.594 3.268 1 94.25 594 VAL A N 1
ATOM 4531 C CA . VAL A 1 594 ? -11.977 21.406 4.445 1 94.25 594 VAL A CA 1
ATOM 4532 C C . VAL A 1 594 ? -13.359 22.047 4.301 1 94.25 594 VAL A C 1
ATOM 4534 O O . VAL A 1 594 ? -14.117 22.109 5.27 1 94.25 594 VAL A O 1
ATOM 4537 N N . ALA A 1 595 ? -13.664 22.422 3.092 1 92.12 595 ALA A N 1
ATOM 4538 C CA . ALA A 1 595 ? -14.977 23 2.834 1 92.12 595 ALA A CA 1
ATOM 4539 C C . ALA A 1 595 ? -16.078 21.969 3.072 1 92.12 595 ALA A C 1
ATOM 4541 O O . ALA A 1 595 ? -17.125 22.297 3.643 1 92.12 595 ALA A O 1
ATOM 4542 N N . SER A 1 596 ? -15.836 20.781 2.625 1 90.88 596 SER A N 1
ATOM 4543 C CA . SER A 1 596 ? -16.812 19.719 2.811 1 90.88 596 SER A CA 1
ATOM 4544 C C . SER A 1 596 ? -17.016 19.391 4.289 1 90.88 596 SER A C 1
ATOM 4546 O O . SER A 1 596 ? -18.141 19.172 4.742 1 90.88 596 SER A O 1
ATOM 4548 N N . GLN A 1 597 ? -15.945 19.359 5.031 1 91 597 GLN A N 1
ATOM 4549 C CA . GLN A 1 597 ? -16.031 19.109 6.469 1 91 597 GLN A CA 1
ATOM 4550 C C . GLN A 1 597 ? -16.781 20.219 7.18 1 91 597 GLN A C 1
ATOM 4552 O O . GLN A 1 597 ? -17.562 19.969 8.102 1 91 597 GLN A O 1
ATOM 4557 N N . THR A 1 598 ? -16.531 21.438 6.727 1 92.5 598 THR A N 1
ATOM 4558 C CA . THR A 1 598 ? -17.188 22.609 7.316 1 92.5 598 THR A CA 1
ATOM 4559 C C . THR A 1 598 ? -18.688 22.562 7.059 1 92.5 598 THR A C 1
ATOM 4561 O O . THR A 1 598 ? -19.484 22.828 7.961 1 92.5 598 THR A O 1
ATOM 4564 N N . ALA A 1 599 ? -19.062 22.188 5.879 1 91.44 599 ALA A N 1
ATOM 4565 C CA . ALA A 1 599 ? -20.484 22.109 5.531 1 91.44 599 ALA A CA 1
ATOM 4566 C C . ALA A 1 599 ? -21.172 21.016 6.348 1 91.44 599 ALA A C 1
ATOM 4568 O O . ALA A 1 599 ? -22.312 21.203 6.805 1 91.44 599 ALA A O 1
ATOM 4569 N N . ARG A 1 600 ? -20.531 19.922 6.523 1 89.75 600 ARG A N 1
ATOM 4570 C CA . ARG A 1 600 ? -21.094 18.828 7.309 1 89.75 600 ARG A CA 1
ATOM 4571 C C . ARG A 1 600 ? -21.281 19.25 8.766 1 89.75 600 ARG A C 1
ATOM 4573 O O . ARG A 1 600 ? -22.281 18.875 9.398 1 89.75 600 ARG A O 1
ATOM 4580 N N . LEU A 1 601 ? -20.297 19.984 9.281 1 91.31 601 LEU A N 1
ATOM 4581 C CA . LEU A 1 601 ? -20.375 20.453 10.664 1 91.31 601 LEU A CA 1
ATOM 4582 C C . LEU A 1 601 ? -21.5 21.453 10.836 1 91.31 601 LEU A C 1
ATOM 4584 O O . LEU A 1 601 ? -22.219 21.438 11.836 1 91.31 601 LEU A O 1
ATOM 4588 N N . ARG A 1 602 ? -21.672 22.25 9.844 1 91 602 ARG A N 1
ATOM 4589 C CA . ARG A 1 602 ? -22.75 23.234 9.891 1 91 602 ARG A CA 1
ATOM 4590 C C . ARG A 1 602 ? -24.109 22.578 9.852 1 91 602 ARG A C 1
ATOM 4592 O O . ARG A 1 602 ? -25.016 22.953 10.586 1 91 602 ARG A O 1
ATOM 4599 N N . GLU A 1 603 ? -24.203 21.562 9.07 1 89.88 603 GLU A N 1
ATOM 4600 C CA . GLU A 1 603 ? -25.469 20.844 8.953 1 89.88 603 GLU A CA 1
ATOM 4601 C C . GLU A 1 603 ? -25.781 20.078 10.234 1 89.88 603 GLU A C 1
ATOM 4603 O O . GLU A 1 603 ? -26.938 20.047 10.672 1 89.88 603 GLU A O 1
ATOM 4608 N N . ALA A 1 604 ? -24.797 19.5 10.789 1 89.06 604 ALA A N 1
ATOM 4609 C CA . ALA A 1 604 ? -24.984 18.719 12.016 1 89.06 604 ALA A CA 1
ATOM 4610 C C . ALA A 1 604 ? -25.328 19.641 13.188 1 89.06 604 ALA A C 1
ATOM 4612 O O . ALA A 1 604 ? -26.109 19.266 14.07 1 89.06 604 ALA A O 1
ATOM 4613 N N . ALA A 1 605 ? -24.781 20.844 13.188 1 88.19 605 ALA A N 1
ATOM 4614 C CA . ALA A 1 605 ? -25.031 21.797 14.266 1 88.19 605 ALA A CA 1
ATOM 4615 C C . ALA A 1 605 ? -26.422 22.391 14.164 1 88.19 605 ALA A C 1
ATOM 4617 O O . ALA A 1 605 ? -27 22.828 15.164 1 88.19 605 ALA A O 1
ATOM 4618 N N . ALA A 1 606 ? -27.016 22.344 12.977 1 85.44 606 ALA A N 1
ATOM 4619 C CA . ALA A 1 606 ? -28.344 22.922 12.758 1 85.44 606 ALA A CA 1
ATOM 4620 C C . ALA A 1 606 ? -29.438 21.938 13.133 1 85.44 606 ALA A C 1
ATOM 4622 O O . ALA A 1 606 ? -30.578 22.328 13.383 1 85.44 606 ALA A O 1
ATOM 4623 N N . GLN A 1 607 ? -29.188 20.656 13.227 1 79.81 607 GLN A N 1
ATOM 4624 C CA . GLN A 1 607 ? -30.172 19.656 13.609 1 79.81 607 GLN A CA 1
ATOM 4625 C C . GLN A 1 607 ? -30.344 19.594 15.125 1 79.81 607 GLN A C 1
ATOM 4627 O O . GLN A 1 607 ? -31.438 19.328 15.625 1 79.81 607 GLN A O 1
ATOM 4632 N N . MET B 1 1 ? -2.154 -81.062 -2.107 1 17.39 1 MET B N 1
ATOM 4633 C CA . MET B 1 1 ? -0.829 -81.625 -1.842 1 17.39 1 MET B CA 1
ATOM 4634 C C . MET B 1 1 ? 0.233 -80.562 -1.875 1 17.39 1 MET B C 1
ATOM 4636 O O . MET B 1 1 ? -0.032 -79.438 -2.326 1 17.39 1 MET B O 1
ATOM 4640 N N . THR B 1 2 ? 1.386 -80.875 -2.395 1 18.78 2 THR B N 1
ATOM 4641 C CA . THR B 1 2 ? 2.826 -81 -2.189 1 18.78 2 THR B CA 1
ATOM 4642 C C . THR B 1 2 ? 3.561 -79.875 -2.967 1 18.78 2 THR B C 1
ATOM 4644 O O . THR B 1 2 ? 3.646 -79.938 -4.195 1 18.78 2 THR B O 1
ATOM 4647 N N . L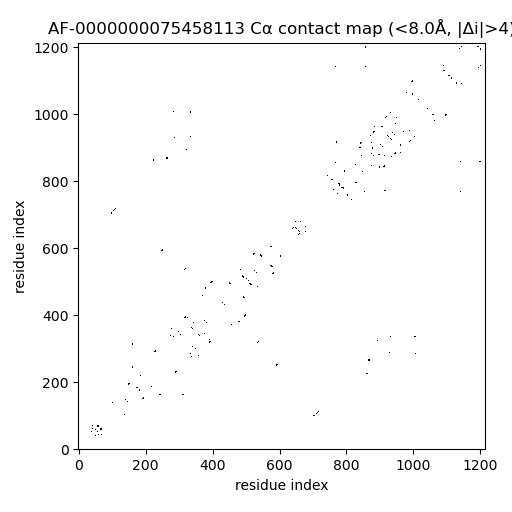EU B 1 3 ? 3.258 -78.625 -2.604 1 22.08 3 LEU B N 1
ATOM 4648 C CA . LEU B 1 3 ? 3.789 -77.375 -3.189 1 22.08 3 LEU B CA 1
ATOM 4649 C C . LEU B 1 3 ? 5.312 -77.375 -3.141 1 22.08 3 LEU B C 1
ATOM 4651 O O . LEU B 1 3 ? 5.906 -77.375 -2.059 1 22.08 3 LEU B O 1
ATOM 4655 N N . PRO B 1 4 ? 6.027 -78 -4.148 1 21.17 4 PRO B N 1
ATOM 4656 C CA . PRO B 1 4 ? 7.426 -78.438 -4.066 1 21.17 4 PRO B CA 1
ATOM 4657 C C . PRO B 1 4 ? 8.398 -77.25 -3.979 1 21.17 4 PRO B C 1
ATOM 4659 O O . PRO B 1 4 ? 8.078 -76.125 -4.418 1 21.17 4 PRO B O 1
ATOM 4662 N N . PRO B 1 5 ? 9.484 -77.188 -3.113 1 23.62 5 PRO B N 1
ATOM 4663 C CA . PRO B 1 5 ? 10.445 -76.25 -2.486 1 23.62 5 PRO B CA 1
ATOM 4664 C C . PRO B 1 5 ? 11.555 -75.812 -3.439 1 23.62 5 PRO B C 1
ATOM 4666 O O . PRO B 1 5 ? 12.352 -76.688 -3.885 1 23.62 5 PRO B O 1
ATOM 4669 N N . VAL B 1 6 ? 11.195 -75.125 -4.598 1 21.53 6 VAL B N 1
ATOM 4670 C CA . VAL B 1 6 ? 12.117 -75.062 -5.723 1 21.53 6 VAL B CA 1
ATOM 4671 C C . VAL B 1 6 ? 13.445 -74.5 -5.27 1 21.53 6 VAL B C 1
ATOM 4673 O O . VAL B 1 6 ? 13.469 -73.5 -4.551 1 21.53 6 VAL B O 1
ATOM 4676 N N . CYS B 1 7 ? 14.594 -75.062 -5.52 1 18.95 7 CYS B N 1
ATOM 4677 C CA . CYS B 1 7 ? 15.992 -75.25 -5.148 1 18.95 7 CYS B CA 1
ATOM 4678 C C . CYS B 1 7 ? 16.828 -74 -5.512 1 18.95 7 CYS B C 1
ATOM 4680 O O . CYS B 1 7 ? 16.516 -73.312 -6.48 1 18.95 7 CYS B O 1
ATOM 4682 N N . ILE B 1 8 ? 17.797 -73.438 -4.684 1 18.69 8 ILE B N 1
ATOM 4683 C CA . ILE B 1 8 ? 18.641 -72.438 -4.047 1 18.69 8 ILE B CA 1
ATOM 4684 C C . ILE B 1 8 ? 19.875 -72.188 -4.914 1 18.69 8 ILE B C 1
ATOM 4686 O O . ILE B 1 8 ? 20.469 -71.125 -4.84 1 18.69 8 ILE B O 1
ATOM 4690 N N . ASN B 1 9 ? 20.391 -73.062 -5.941 1 17.45 9 ASN B N 1
ATOM 4691 C CA . ASN B 1 9 ? 21.797 -73.312 -5.734 1 17.45 9 ASN B CA 1
ATOM 4692 C C . ASN B 1 9 ? 22.688 -72.375 -6.496 1 17.45 9 ASN B C 1
ATOM 4694 O O . ASN B 1 9 ? 23.922 -72.438 -6.426 1 17.45 9 ASN B O 1
ATOM 4698 N N . ALA B 1 10 ? 22.281 -71.438 -7.488 1 21.02 10 ALA B N 1
ATOM 4699 C CA . ALA B 1 10 ? 23.203 -71.375 -8.617 1 21.02 10 ALA B CA 1
ATOM 4700 C C . ALA B 1 10 ? 24.484 -70.688 -8.242 1 21.02 10 ALA B C 1
ATOM 4702 O O . ALA B 1 10 ? 24.484 -69.75 -7.414 1 21.02 10 ALA B O 1
ATOM 4703 N N . SER B 1 11 ? 25.719 -71.062 -8.828 1 19.39 11 SER B N 1
ATOM 4704 C CA . SER B 1 11 ? 27.172 -71.125 -8.68 1 19.39 11 SER B CA 1
ATOM 4705 C C . SER B 1 11 ? 27.859 -69.812 -8.977 1 19.39 11 SER B C 1
ATOM 4707 O O . SER B 1 11 ? 27.391 -69.062 -9.828 1 19.39 11 SER B O 1
ATOM 4709 N N . CYS B 1 12 ? 28.703 -69.188 -8.117 1 20.62 12 CYS B N 1
ATOM 4710 C CA . CYS B 1 12 ? 29.453 -68.062 -7.637 1 20.62 12 CYS B CA 1
ATOM 4711 C C . CYS B 1 12 ? 30.625 -67.75 -8.555 1 20.62 12 CYS B C 1
ATOM 4713 O O . CYS B 1 12 ? 31.531 -67 -8.172 1 20.62 12 CYS B O 1
ATOM 4715 N N . PRO B 1 13 ? 30.531 -67.938 -10.047 1 20.84 13 PRO B N 1
ATOM 4716 C CA . PRO B 1 13 ? 31.906 -68.125 -10.492 1 20.84 13 PRO B CA 1
ATOM 4717 C C . PRO B 1 13 ? 32.781 -66.875 -10.281 1 20.84 13 PRO B C 1
ATOM 4719 O O . PRO B 1 13 ? 32.25 -65.75 -10.133 1 20.84 13 PRO B O 1
ATOM 4722 N N . ARG B 1 14 ? 34.188 -67 -10.297 1 20.72 14 ARG B N 1
ATOM 4723 C CA . ARG B 1 14 ? 35.469 -66.438 -9.836 1 20.72 14 ARG B CA 1
ATOM 4724 C C . ARG B 1 14 ? 35.938 -65.375 -10.766 1 20.72 14 ARG B C 1
ATOM 4726 O O . ARG B 1 14 ? 36.094 -65.562 -11.977 1 20.72 14 ARG B O 1
ATOM 4733 N N . LEU B 1 15 ? 35.625 -64 -10.531 1 19.42 15 LEU B N 1
ATOM 4734 C CA . LEU B 1 15 ? 35.844 -62.719 -11.195 1 19.42 15 LEU B CA 1
ATOM 4735 C C . LEU B 1 15 ? 37.344 -62.5 -11.469 1 19.42 15 LEU B C 1
ATOM 4737 O O . LEU B 1 15 ? 38.125 -62.438 -10.531 1 19.42 15 LEU B O 1
ATOM 4741 N N . GLN B 1 16 ? 37.875 -62.906 -12.719 1 19.23 16 GLN B N 1
ATOM 4742 C CA . GLN B 1 16 ? 39.281 -62.906 -13.141 1 19.23 16 GLN B CA 1
ATOM 4743 C C . GLN B 1 16 ? 39.844 -61.5 -13.289 1 19.23 16 GLN B C 1
ATOM 4745 O O . GLN B 1 16 ? 39.094 -60.594 -13.648 1 19.23 16 GLN B O 1
ATOM 4750 N N . VAL B 1 17 ? 41.125 -61.156 -12.875 1 21.03 17 VAL B N 1
ATOM 4751 C CA . VAL B 1 17 ? 42.062 -60.125 -12.477 1 21.03 17 VAL B CA 1
ATOM 4752 C C . VAL B 1 17 ? 42.688 -59.469 -13.719 1 21.03 17 VAL B C 1
ATOM 4754 O O . VAL B 1 17 ? 43.562 -58.625 -13.617 1 21.03 17 VAL B O 1
ATOM 4757 N N . CYS B 1 18 ? 41.875 -59 -14.891 1 19.53 18 CYS B N 1
ATOM 4758 C CA . CYS B 1 18 ? 42.625 -58.781 -16.125 1 19.53 18 CYS B CA 1
ATOM 4759 C C . CYS B 1 18 ? 43.531 -57.562 -15.992 1 19.53 18 CYS B C 1
ATOM 4761 O O . CYS B 1 18 ? 43.219 -56.594 -15.305 1 19.53 18 CYS B O 1
ATOM 4763 N N . HIS B 1 19 ? 44.875 -57.594 -16.531 1 19.59 19 HIS B N 1
ATOM 4764 C CA . HIS B 1 19 ? 46.188 -56.938 -16.531 1 19.59 19 HIS B CA 1
ATOM 4765 C C . HIS B 1 19 ? 46.219 -55.75 -17.453 1 19.59 19 HIS B C 1
ATOM 4767 O O . HIS B 1 19 ? 45.906 -55.875 -18.641 1 19.59 19 HIS B O 1
ATOM 4773 N N . ASN B 1 20 ? 45.906 -54.406 -17.062 1 19.27 20 ASN B N 1
ATOM 4774 C CA . ASN B 1 20 ? 45.719 -53.125 -17.734 1 19.27 20 ASN B CA 1
ATOM 4775 C C . ASN B 1 20 ? 47 -52.656 -18.406 1 19.27 20 ASN B C 1
ATOM 4777 O O . ASN B 1 20 ? 48 -52.406 -17.734 1 19.27 20 ASN B O 1
ATOM 4781 N N . ARG B 1 21 ? 47.344 -52.969 -19.688 1 18.23 21 ARG B N 1
ATOM 4782 C CA . ARG B 1 21 ? 48.531 -52.719 -20.5 1 18.23 21 ARG B CA 1
ATOM 4783 C C . ARG B 1 21 ? 48.656 -51.219 -20.844 1 18.23 21 ARG B C 1
ATOM 4785 O O . ARG B 1 21 ? 47.656 -50.562 -21.156 1 18.23 21 ARG B O 1
ATOM 4792 N N . LYS B 1 22 ? 49.969 -50.531 -20.812 1 22.92 22 LYS B N 1
ATOM 4793 C CA . LYS B 1 22 ? 50.625 -49.219 -20.781 1 22.92 22 LYS B CA 1
ATOM 4794 C C . LYS B 1 22 ? 50.75 -48.656 -22.188 1 22.92 22 LYS B C 1
ATOM 4796 O O . LYS B 1 22 ? 51.406 -47.594 -22.375 1 22.92 22 LYS B O 1
ATOM 4801 N N . TYR B 1 23 ? 49.781 -48.531 -23.297 1 19.31 23 TYR B N 1
ATOM 4802 C CA . TYR B 1 23 ? 50.156 -48.25 -24.688 1 19.31 23 TYR B CA 1
ATOM 4803 C C . TYR B 1 23 ? 50.656 -46.844 -24.828 1 19.31 23 TYR B C 1
ATOM 4805 O O . TYR B 1 23 ? 50.031 -45.906 -24.328 1 19.31 23 TYR B O 1
ATOM 4813 N N . THR B 1 24 ? 52.031 -46.5 -25.25 1 22.91 24 THR B N 1
ATOM 4814 C CA . THR B 1 24 ? 52.969 -45.406 -25.453 1 22.91 24 THR B CA 1
ATOM 4815 C C . THR B 1 24 ? 52.656 -44.656 -26.734 1 22.91 24 THR B C 1
ATOM 4817 O O . THR B 1 24 ? 53.562 -44.281 -27.484 1 22.91 24 THR B O 1
ATOM 4820 N N . ASN B 1 25 ? 51.469 -44.062 -27.109 1 22.52 25 ASN B N 1
ATOM 4821 C CA . ASN B 1 25 ? 51.25 -43.531 -28.453 1 22.52 25 ASN B CA 1
ATOM 4822 C C . ASN B 1 25 ? 52.125 -42.312 -28.75 1 22.52 25 ASN B C 1
ATOM 4824 O O . ASN B 1 25 ? 52.062 -41.312 -28.047 1 22.52 25 ASN B O 1
ATOM 4828 N N . PRO B 1 26 ? 53.156 -42.312 -29.734 1 25.77 26 PRO B N 1
ATOM 4829 C CA . PRO B 1 26 ? 54.344 -41.531 -30.156 1 25.77 26 PRO B CA 1
ATOM 4830 C C . PRO B 1 26 ? 53.969 -40.125 -30.625 1 25.77 26 PRO B C 1
ATOM 4832 O O . PRO B 1 26 ? 54.562 -39.156 -30.188 1 25.77 26 PRO B O 1
ATOM 4835 N N . ASN B 1 27 ? 53.625 -39.906 -31.922 1 24.86 27 ASN B N 1
ATOM 4836 C CA . ASN B 1 27 ? 54.156 -38.969 -32.938 1 24.86 27 ASN B CA 1
ATOM 4837 C C . ASN B 1 27 ? 53.406 -37.656 -32.906 1 24.86 27 ASN B C 1
ATOM 4839 O O . ASN B 1 27 ? 52.594 -37.344 -33.781 1 24.86 27 ASN B O 1
ATOM 4843 N N . MET B 1 28 ? 52.938 -36.969 -31.969 1 25.38 28 MET B N 1
ATOM 4844 C CA . MET B 1 28 ? 52.062 -35.812 -32.156 1 25.38 28 MET B CA 1
ATOM 4845 C C . MET B 1 28 ? 52.875 -34.594 -32.562 1 25.38 28 MET B C 1
ATOM 4847 O O . MET B 1 28 ? 53.562 -34 -31.734 1 25.38 28 MET B O 1
ATOM 4851 N N . ALA B 1 29 ? 53.594 -34.531 -33.844 1 26.56 29 ALA B N 1
ATOM 4852 C CA . ALA B 1 29 ? 54.344 -33.469 -34.469 1 26.56 29 ALA B CA 1
ATOM 4853 C C . ALA B 1 29 ? 53.625 -32.125 -34.344 1 26.56 29 ALA B C 1
ATOM 4855 O O . ALA B 1 29 ? 52.375 -32.094 -34.375 1 26.56 29 ALA B O 1
ATOM 4856 N N . SER B 1 30 ? 54.312 -31.031 -34.094 1 29.34 30 SER B N 1
ATOM 4857 C CA . SER B 1 30 ? 54.094 -29.672 -33.656 1 29.34 30 SER B CA 1
ATOM 4858 C C . SER B 1 30 ? 53.562 -28.797 -34.812 1 29.34 30 SER B C 1
ATOM 4860 O O . SER B 1 30 ? 54.344 -28.062 -35.438 1 29.34 30 SER B O 1
ATOM 4862 N N . GLN B 1 31 ? 52.875 -29.297 -35.844 1 30.17 31 GLN B N 1
ATOM 4863 C CA . GLN B 1 31 ? 52.562 -28.453 -37 1 30.17 31 GLN B CA 1
ATOM 4864 C C . GLN B 1 31 ? 52.188 -27.047 -36.562 1 30.17 31 GLN B C 1
ATOM 4866 O O . GLN B 1 31 ? 51.406 -26.875 -35.625 1 30.17 31 GLN B O 1
ATOM 4871 N N . VAL B 1 32 ? 53.188 -26.172 -36.875 1 35.03 32 VAL B N 1
ATOM 4872 C CA . VAL B 1 32 ? 53.125 -24.734 -36.656 1 35.03 32 VAL B CA 1
ATOM 4873 C C . VAL B 1 32 ? 51.781 -24.172 -37.125 1 35.03 32 VAL B C 1
ATOM 4875 O O . VAL B 1 32 ? 51.438 -24.312 -38.312 1 35.03 32 VAL B O 1
ATOM 4878 N N . PRO B 1 33 ? 50.906 -24.109 -36.344 1 36.84 33 PRO B N 1
ATOM 4879 C CA . PRO B 1 33 ? 49.5 -23.797 -36.688 1 36.84 33 PRO B CA 1
ATOM 4880 C C . PRO B 1 33 ? 49.375 -22.516 -37.5 1 36.84 33 PRO B C 1
ATOM 4882 O O . PRO B 1 33 ? 49.969 -21.5 -37.188 1 36.84 33 PRO B O 1
ATOM 4885 N N . GLN B 1 34 ? 49.531 -22.594 -38.938 1 43.94 34 GLN B N 1
ATOM 4886 C CA . GLN B 1 34 ? 49.219 -21.531 -39.875 1 43.94 34 GLN B CA 1
ATOM 4887 C C . GLN B 1 34 ? 48.125 -20.609 -39.344 1 43.94 34 GLN B C 1
ATOM 4889 O O . GLN B 1 34 ? 47.188 -21.078 -38.719 1 43.94 34 GLN B O 1
ATOM 4894 N N . HIS B 1 35 ? 48.594 -19.359 -39.312 1 49.75 35 HIS B N 1
ATOM 4895 C CA . HIS B 1 35 ? 47.688 -18.344 -38.812 1 49.75 35 HIS B CA 1
ATOM 4896 C C . HIS B 1 35 ? 46.375 -18.328 -39.594 1 49.75 35 HIS B C 1
ATOM 4898 O O . HIS B 1 35 ? 46.406 -18.344 -40.812 1 49.75 35 HIS B O 1
ATOM 4904 N N . LEU B 1 36 ? 45.375 -18.703 -39.156 1 58.94 36 LEU B N 1
ATOM 4905 C CA . LEU B 1 36 ? 44.031 -18.734 -39.781 1 58.94 36 LEU B CA 1
ATOM 4906 C C . LEU B 1 36 ? 43.688 -17.359 -40.344 1 58.94 36 LEU B C 1
ATOM 4908 O O . LEU B 1 36 ? 43.969 -16.328 -39.719 1 58.94 36 LEU B O 1
ATOM 4912 N N . PRO B 1 37 ? 43.469 -17.203 -41.656 1 61.59 37 PRO B N 1
ATOM 4913 C CA . PRO B 1 37 ? 43.031 -15.914 -42.188 1 61.59 37 PRO B CA 1
ATOM 4914 C C . PRO B 1 37 ? 42.062 -15.203 -41.25 1 61.59 37 PRO B C 1
ATOM 4916 O O . PRO B 1 37 ? 41.344 -15.852 -40.469 1 61.59 37 PRO B O 1
ATOM 4919 N N . ARG B 1 38 ? 42.031 -13.891 -41.25 1 60.06 38 ARG B N 1
ATOM 4920 C CA . ARG B 1 38 ? 41.219 -13.078 -40.344 1 60.06 38 ARG B CA 1
ATOM 4921 C C . ARG B 1 38 ? 39.75 -13.469 -40.438 1 60.06 38 ARG B C 1
ATOM 4923 O O . ARG B 1 38 ? 39.219 -13.594 -41.562 1 60.06 38 ARG B O 1
ATOM 4930 N N . GLY B 1 39 ? 39.188 -13.797 -39.5 1 62.78 39 GLY B N 1
ATOM 4931 C CA . GLY B 1 39 ? 37.75 -14.062 -39.375 1 62.78 39 GLY B CA 1
ATOM 4932 C C . GLY B 1 39 ? 37.406 -15.539 -39.344 1 62.78 39 GLY B C 1
ATOM 4933 O O . GLY B 1 39 ? 36.25 -15.922 -39.25 1 62.78 39 GLY B O 1
ATOM 4934 N N . ARG B 1 40 ? 38.312 -16.391 -39.531 1 65.25 40 ARG B N 1
ATOM 4935 C CA . ARG B 1 40 ? 38 -17.812 -39.688 1 65.25 40 ARG B CA 1
ATOM 4936 C C . ARG B 1 40 ? 38.219 -18.562 -38.375 1 65.25 40 ARG B C 1
ATOM 4938 O O . ARG B 1 40 ? 38.062 -19.781 -38.281 1 65.25 40 ARG B O 1
ATOM 4945 N N . ALA B 1 41 ? 38.719 -17.938 -37.469 1 70.94 41 ALA B N 1
ATOM 4946 C CA . ALA B 1 41 ? 38.969 -18.562 -36.188 1 70.94 41 ALA B CA 1
ATOM 4947 C C . ALA B 1 41 ? 37.625 -18.797 -35.469 1 70.94 41 ALA B C 1
ATOM 4949 O O . ALA B 1 41 ? 36.688 -18.031 -35.625 1 70.94 41 ALA B O 1
ATOM 4950 N N . CYS B 1 42 ? 37.469 -19.766 -34.812 1 72.56 42 CYS B N 1
ATOM 4951 C CA . CYS B 1 42 ? 36.25 -20.062 -34.062 1 72.56 42 CYS B CA 1
ATOM 4952 C C . CYS B 1 42 ? 36.094 -19.125 -32.875 1 72.56 42 CYS B C 1
ATOM 4954 O O . CYS B 1 42 ? 37.062 -18.578 -32.375 1 72.56 42 CYS B O 1
ATOM 4956 N N . VAL B 1 43 ? 34.844 -18.891 -32.438 1 74.56 43 VAL B N 1
ATOM 4957 C CA . VAL B 1 43 ? 34.5 -17.906 -31.422 1 74.56 43 VAL B CA 1
ATOM 4958 C C . VAL B 1 43 ? 35.25 -18.172 -30.125 1 74.56 43 VAL B C 1
ATOM 4960 O O . VAL B 1 43 ? 35.844 -17.266 -29.547 1 74.56 43 VAL B O 1
ATOM 4963 N N . PRO B 1 44 ? 35.531 -19.297 -29.719 1 73.88 44 PRO B N 1
ATOM 4964 C CA . PRO B 1 44 ? 36.25 -19.484 -28.453 1 73.88 44 PRO B CA 1
ATOM 4965 C C . PRO B 1 44 ? 37.75 -19.281 -28.578 1 73.88 44 PRO B C 1
ATOM 4967 O O . PRO B 1 44 ? 38.375 -18.734 -27.656 1 73.88 44 PRO B O 1
ATOM 4970 N N . CYS B 1 45 ? 38.281 -19.641 -29.547 1 76.81 45 CYS B N 1
ATOM 4971 C CA . CYS B 1 45 ? 39.719 -19.469 -29.734 1 76.81 45 CYS B CA 1
ATOM 4972 C C . CYS B 1 45 ? 40.062 -18 -29.875 1 76.81 45 CYS B C 1
ATOM 4974 O O . CYS B 1 45 ? 41.094 -17.547 -29.406 1 76.81 45 CYS B O 1
ATOM 4976 N N . ARG B 1 46 ? 39.094 -17.219 -30.547 1 74 46 ARG B N 1
ATOM 4977 C CA . ARG B 1 46 ? 39.25 -15.773 -30.672 1 74 46 ARG B CA 1
ATOM 4978 C C . ARG B 1 46 ? 39.219 -15.086 -29.312 1 74 46 ARG B C 1
ATOM 4980 O O . ARG B 1 46 ? 40 -14.18 -29.047 1 74 46 ARG B O 1
ATOM 4987 N N . ARG B 1 47 ? 38.344 -15.609 -28.469 1 71.06 47 ARG B N 1
ATOM 4988 C CA . ARG B 1 47 ? 38.094 -15.047 -27.141 1 71.06 47 ARG B CA 1
ATOM 4989 C C . ARG B 1 47 ? 39.281 -15.312 -26.219 1 71.06 47 ARG B C 1
ATOM 4991 O O . ARG B 1 47 ? 39.594 -14.461 -25.391 1 71.06 47 ARG B O 1
ATOM 4998 N N . ARG B 1 48 ? 39.906 -16.297 -26.422 1 71.81 48 ARG B N 1
ATOM 4999 C CA . ARG B 1 48 ? 40.969 -16.703 -25.516 1 71.81 48 ARG B CA 1
ATOM 5000 C C . ARG B 1 48 ? 42.344 -16.453 -26.125 1 71.81 48 ARG B C 1
ATOM 5002 O O . ARG B 1 48 ? 43.344 -16.859 -25.562 1 71.81 48 ARG B O 1
ATOM 5009 N N . LYS B 1 49 ? 42.344 -15.797 -27.219 1 75.19 49 LYS B N 1
ATOM 5010 C CA . LYS B 1 49 ? 43.531 -15.367 -27.969 1 75.19 49 LYS B CA 1
ATOM 5011 C C . LYS B 1 49 ? 44.469 -16.531 -28.219 1 75.19 49 LYS B C 1
ATOM 5013 O O . LYS B 1 49 ? 45.688 -16.391 -28.094 1 75.19 49 LYS B O 1
ATOM 5018 N N . MET B 1 50 ? 43.812 -17.719 -28.422 1 74.88 50 MET B N 1
ATOM 5019 C CA . MET B 1 50 ? 44.594 -18.906 -28.719 1 74.88 50 MET B CA 1
ATOM 5020 C C . MET B 1 50 ? 44.719 -19.109 -30.234 1 74.88 50 MET B C 1
ATOM 5022 O O . MET B 1 50 ? 43.844 -18.672 -30.984 1 74.88 50 MET B O 1
ATOM 5026 N N . LYS B 1 51 ? 45.688 -19.734 -30.578 1 74.25 51 LYS B N 1
ATOM 5027 C CA . LYS B 1 51 ? 45.969 -19.953 -32 1 74.25 51 LYS B CA 1
ATOM 5028 C C . LYS B 1 51 ? 45.031 -21.016 -32.562 1 74.25 51 LYS B C 1
ATOM 5030 O O . LYS B 1 51 ? 45.219 -22.219 -32.344 1 74.25 51 LYS B O 1
ATOM 5035 N N . CYS B 1 52 ? 43.906 -20.562 -33.219 1 71.06 52 CYS B N 1
ATOM 5036 C CA . CYS B 1 52 ? 42.906 -21.438 -33.781 1 71.06 52 CYS B CA 1
ATOM 5037 C C . CYS B 1 52 ? 43.344 -21.938 -35.156 1 71.06 52 CYS B C 1
ATOM 5039 O O . CYS B 1 52 ? 43.969 -21.203 -35.938 1 71.06 52 CYS B O 1
ATOM 5041 N N . ASP B 1 53 ? 43.344 -23.156 -35.406 1 76.44 53 ASP B N 1
ATOM 5042 C CA . ASP B 1 53 ? 43.812 -23.719 -36.656 1 76.44 53 ASP B CA 1
ATOM 5043 C C . ASP B 1 53 ? 42.75 -23.609 -37.75 1 76.44 53 ASP B C 1
ATOM 5045 O O . ASP B 1 53 ? 43 -24 -38.906 1 76.44 53 ASP B O 1
ATOM 5049 N N . GLY B 1 54 ? 41.438 -22.938 -37.531 1 71.31 54 GLY B N 1
ATOM 5050 C CA . GLY B 1 54 ? 40.406 -22.594 -38.469 1 71.31 54 GLY B CA 1
ATOM 5051 C C . GLY B 1 54 ? 39.719 -23.797 -39.094 1 71.31 54 GLY B C 1
ATOM 5052 O O . GLY B 1 54 ? 38.938 -23.672 -40.062 1 71.31 54 GLY B O 1
ATOM 5053 N N . ASN B 1 55 ? 40.062 -25 -38.656 1 77.19 55 ASN B N 1
ATOM 5054 C CA . ASN B 1 55 ? 39.469 -26.203 -39.219 1 77.19 55 ASN B CA 1
ATOM 5055 C C . ASN B 1 55 ? 38 -26.344 -38.812 1 77.19 55 ASN B C 1
ATOM 5057 O O . ASN B 1 55 ? 37.656 -26.125 -37.656 1 77.19 55 ASN B O 1
ATOM 5061 N N . GLN B 1 56 ? 36.938 -26.422 -39.812 1 73.62 56 GLN B N 1
ATOM 5062 C CA . GLN B 1 56 ? 35.531 -26.656 -39.625 1 73.62 56 GLN B CA 1
ATOM 5063 C C . GLN B 1 56 ? 35.188 -28.141 -39.719 1 73.62 56 GLN B C 1
ATOM 5065 O O . GLN B 1 56 ? 35.875 -28.891 -40.406 1 73.62 56 GLN B O 1
ATOM 5070 N N . PRO B 1 57 ? 34.312 -28.438 -38.812 1 75.12 57 PRO B N 1
ATOM 5071 C CA . PRO B 1 57 ? 33.375 -27.672 -37.969 1 75.12 57 PRO B CA 1
ATOM 5072 C C . PRO B 1 57 ? 33.969 -27.375 -36.594 1 75.12 57 PRO B C 1
ATOM 5074 O O . PRO B 1 57 ? 33.438 -26.516 -35.875 1 75.12 57 PRO B O 1
ATOM 5077 N N . THR B 1 58 ? 34.875 -28.078 -36.281 1 76.31 58 THR B N 1
ATOM 5078 C CA . THR B 1 58 ? 35.5 -27.828 -35 1 76.31 58 THR B CA 1
ATOM 5079 C C . THR B 1 58 ? 37 -27.703 -35.156 1 76.31 58 THR B C 1
ATOM 5081 O O . THR B 1 58 ? 37.656 -28.594 -35.688 1 76.31 58 THR B O 1
ATOM 5084 N N . CYS B 1 59 ? 37.5 -26.656 -34.594 1 76.88 59 CYS B N 1
ATOM 5085 C CA . CYS B 1 59 ? 38.938 -26.453 -34.781 1 76.88 59 CYS B CA 1
ATOM 5086 C C . CYS B 1 59 ? 39.75 -27.359 -33.875 1 76.88 59 CYS B C 1
ATOM 5088 O O . CYS B 1 59 ? 39.25 -27.812 -32.844 1 76.88 59 CYS B O 1
ATOM 5090 N N . ASN B 1 60 ? 41 -27.859 -34.344 1 78.38 60 ASN B N 1
ATOM 5091 C CA . ASN B 1 60 ? 41.844 -28.812 -33.625 1 78.38 60 ASN B CA 1
ATOM 5092 C C . ASN B 1 60 ? 42.188 -28.297 -32.219 1 78.38 60 ASN B C 1
ATOM 5094 O O . ASN B 1 60 ? 42.406 -29.078 -31.297 1 78.38 60 ASN B O 1
ATOM 5098 N N . GLN B 1 61 ? 42.25 -26.938 -32.125 1 75.62 61 GLN B N 1
ATOM 5099 C CA . GLN B 1 61 ? 42.594 -26.375 -30.812 1 75.62 61 GLN B CA 1
ATOM 5100 C C . GLN B 1 61 ? 41.438 -26.578 -29.812 1 75.62 61 GLN B C 1
ATOM 5102 O O . GLN B 1 61 ? 41.688 -26.922 -28.656 1 75.62 61 GLN B O 1
ATOM 5107 N N . CYS B 1 62 ? 40.25 -26.281 -30.25 1 75 62 CYS B N 1
ATOM 5108 C CA . CYS B 1 62 ? 39.094 -26.516 -29.422 1 75 62 CYS B CA 1
ATOM 5109 C C . CYS B 1 62 ? 38.906 -28 -29.141 1 75 62 CYS B C 1
ATOM 5111 O O . CYS B 1 62 ? 38.469 -28.391 -28.062 1 75 62 CYS B O 1
ATOM 5113 N N . MET B 1 63 ? 39.156 -28.875 -30.031 1 77.81 63 MET B N 1
ATOM 5114 C CA . MET B 1 63 ? 39.094 -30.312 -29.828 1 77.81 63 MET B CA 1
ATOM 5115 C C . MET B 1 63 ? 40.125 -30.75 -28.781 1 77.81 63 MET B C 1
ATOM 5117 O O . MET B 1 63 ? 39.844 -31.609 -27.938 1 77.81 63 MET B O 1
ATOM 5121 N N . ARG B 1 64 ? 41.375 -30.203 -29 1 77.38 64 ARG B N 1
ATOM 5122 C CA . ARG B 1 64 ? 42.469 -30.578 -28.078 1 77.38 64 ARG B CA 1
ATOM 5123 C C . ARG B 1 64 ? 42.094 -30.25 -26.641 1 77.38 64 ARG B C 1
ATOM 5125 O O . ARG B 1 64 ? 42.469 -30.969 -25.719 1 77.38 64 ARG B O 1
ATOM 5132 N N . PHE B 1 65 ? 41.562 -29.078 -26.375 1 74.38 65 PHE B N 1
ATOM 5133 C CA . PHE B 1 65 ? 41.188 -28.641 -25.031 1 74.38 65 PHE B CA 1
ATOM 5134 C C . PHE B 1 65 ? 39.812 -29.156 -24.641 1 74.38 65 PHE B C 1
ATOM 5136 O O . PHE B 1 65 ? 39.188 -28.656 -23.688 1 74.38 65 PHE B O 1
ATOM 5143 N N . ASP B 1 66 ? 39.156 -30.125 -25.312 1 74.38 66 ASP B N 1
ATOM 5144 C CA . ASP B 1 66 ? 37.906 -30.828 -25.156 1 74.38 66 ASP B CA 1
ATOM 5145 C C . ASP B 1 66 ? 36.719 -29.859 -25.219 1 74.38 66 ASP B C 1
ATOM 5147 O O . ASP B 1 66 ? 35.75 -29.984 -24.453 1 74.38 66 ASP B O 1
ATOM 5151 N N . ARG B 1 67 ? 36.844 -28.969 -25.922 1 67 67 ARG B N 1
ATOM 5152 C CA . ARG B 1 67 ? 35.812 -27.969 -26.094 1 67 67 ARG B CA 1
ATOM 5153 C C . ARG B 1 67 ? 35.25 -27.969 -27.516 1 67 67 ARG B C 1
ATOM 5155 O O . ARG B 1 67 ? 34.938 -26.906 -28.062 1 67 67 ARG B O 1
ATOM 5162 N N . ALA B 1 68 ? 35.094 -28.891 -27.938 1 74.94 68 ALA B N 1
ATOM 5163 C CA . ALA B 1 68 ? 34.656 -29.094 -29.328 1 74.94 68 ALA B CA 1
ATOM 5164 C C . ALA B 1 68 ? 33.25 -28.562 -29.547 1 74.94 68 ALA B C 1
ATOM 5166 O O . ALA B 1 68 ? 32.938 -28.031 -30.609 1 74.94 68 ALA B O 1
ATOM 5167 N N . ALA B 1 69 ? 32.5 -28.688 -28.625 1 73.56 69 ALA B N 1
ATOM 5168 C CA . ALA B 1 69 ? 31.078 -28.328 -28.719 1 73.56 69 ALA B CA 1
ATOM 5169 C C . ALA B 1 69 ? 30.906 -26.812 -28.75 1 73.56 69 ALA B C 1
ATOM 5171 O O . ALA B 1 69 ? 29.906 -26.297 -29.281 1 73.56 69 ALA B O 1
ATOM 5172 N N . GLU B 1 70 ? 31.734 -26.219 -28.188 1 70.69 70 GLU B N 1
ATOM 5173 C CA . GLU B 1 70 ? 31.672 -24.766 -28.078 1 70.69 70 GLU B CA 1
ATOM 5174 C C . GLU B 1 70 ? 32.312 -24.094 -29.281 1 70.69 70 GLU B C 1
ATOM 5176 O O . GLU B 1 70 ? 32.281 -22.875 -29.422 1 70.69 70 GLU B O 1
ATOM 5181 N N . CYS B 1 71 ? 32.875 -24.906 -29.969 1 71.94 71 CYS B N 1
ATOM 5182 C CA . CYS B 1 71 ? 33.562 -24.375 -31.125 1 71.94 71 CYS B CA 1
ATOM 5183 C C . CYS B 1 71 ? 32.594 -23.875 -32.188 1 71.94 71 CYS B C 1
ATOM 5185 O O . CYS B 1 71 ? 31.828 -24.656 -32.75 1 71.94 71 CYS B O 1
ATOM 5187 N N . GLN B 1 72 ? 32.375 -22.75 -32.219 1 71 72 GLN B N 1
ATOM 5188 C CA . GLN B 1 72 ? 31.453 -22.156 -33.188 1 71 72 GLN B CA 1
ATOM 5189 C C . GLN B 1 72 ? 32.188 -21.219 -34.125 1 71 72 GLN B C 1
ATOM 5191 O O . GLN B 1 72 ? 33.031 -20.422 -33.688 1 71 72 GLN B O 1
ATOM 5196 N N . PHE B 1 73 ? 31.891 -21.516 -35.312 1 66.88 73 PHE B N 1
ATOM 5197 C CA . PHE B 1 73 ? 32.406 -20.625 -36.344 1 66.88 73 PHE B CA 1
ATOM 5198 C C . PHE B 1 73 ? 31.344 -19.625 -36.781 1 66.88 73 PHE B C 1
ATOM 5200 O O . PHE B 1 73 ? 30.219 -20.016 -37.062 1 66.88 73 PHE B O 1
ATOM 5207 N N . VAL B 1 74 ? 31.125 -18.484 -36.281 1 54.12 74 VAL B N 1
ATOM 5208 C CA . VAL B 1 74 ? 30.234 -17.453 -36.781 1 54.12 74 VAL B CA 1
ATOM 5209 C C . VAL B 1 74 ? 30.672 -17.016 -38.156 1 54.12 74 VAL B C 1
ATOM 5211 O O . VAL B 1 74 ? 31.812 -16.594 -38.375 1 54.12 74 VAL B O 1
ATOM 5214 N N . GLU B 1 75 ? 29.938 -17.672 -38.906 1 46.19 75 GLU B N 1
ATOM 5215 C CA . GLU B 1 75 ? 29.984 -17.219 -40.312 1 46.19 75 GLU B CA 1
ATOM 5216 C C . GLU B 1 75 ? 29.297 -15.867 -40.469 1 46.19 75 GLU B C 1
ATOM 5218 O O . GLU B 1 75 ? 28.172 -15.672 -39.969 1 46.19 75 GLU B O 1
ATOM 5223 N N . GLY B 1 76 ? 29.953 -14.695 -40.594 1 44.88 76 GLY B N 1
ATOM 5224 C CA . GLY B 1 76 ? 29.75 -13.305 -40.969 1 44.88 76 GLY B CA 1
ATOM 5225 C C . GLY B 1 76 ? 30.172 -12.336 -39.875 1 44.88 76 GLY B C 1
ATOM 5226 O O . GLY B 1 76 ? 30.406 -12.734 -38.75 1 44.88 76 GLY B O 1
ATOM 5227 N N . PRO B 1 77 ? 30.609 -11.227 -40.125 1 39.47 77 PRO B N 1
ATOM 5228 C CA . PRO B 1 77 ? 31.094 -10.242 -39.156 1 39.47 77 PRO B CA 1
ATOM 5229 C C . PRO B 1 77 ? 30.062 -9.891 -38.094 1 39.47 77 PRO B C 1
ATOM 5231 O O . PRO B 1 77 ? 28.859 -9.961 -38.375 1 39.47 77 PRO B O 1
ATOM 5234 N N . SER B 1 78 ? 30.234 -10.195 -36.875 1 41.84 78 SER B N 1
ATOM 5235 C CA . SER B 1 78 ? 29.438 -9.609 -35.812 1 41.84 78 SER B CA 1
ATOM 5236 C C . SER B 1 78 ? 28.938 -8.219 -36.188 1 41.84 78 SER B C 1
ATOM 5238 O O . SER B 1 78 ? 29.703 -7.395 -36.688 1 41.84 78 SER B O 1
ATOM 5240 N N . PRO B 1 79 ? 27.609 -8.109 -36.219 1 45.78 79 PRO B N 1
ATOM 5241 C CA . PRO B 1 79 ? 27.359 -6.75 -36.719 1 45.78 79 PRO B CA 1
ATOM 5242 C C . PRO B 1 79 ? 28.141 -5.699 -35.906 1 45.78 79 PRO B C 1
ATOM 5244 O O . PRO B 1 79 ? 28.359 -5.875 -34.719 1 45.78 79 PRO B O 1
ATOM 5247 N N . SER B 1 80 ? 28.828 -4.938 -36.469 1 49.84 80 SER B N 1
ATOM 5248 C CA . SER B 1 80 ? 29.594 -3.863 -35.844 1 49.84 80 SER B CA 1
ATOM 5249 C C . SER B 1 80 ? 28.734 -3.066 -34.844 1 49.84 80 SER B C 1
ATOM 5251 O O . SER B 1 80 ? 27.516 -3.045 -34.969 1 49.84 80 SER B O 1
ATOM 5253 N N . THR B 1 81 ? 29.219 -2.676 -33.75 1 53.25 81 THR B N 1
ATOM 5254 C CA . THR B 1 81 ? 28.562 -1.764 -32.812 1 53.25 81 THR B CA 1
ATOM 5255 C C . THR B 1 81 ? 27.734 -0.732 -33.562 1 53.25 81 THR B C 1
ATOM 5257 O O . THR B 1 81 ? 26.641 -0.375 -33.125 1 53.25 81 THR B O 1
ATOM 5260 N N . ALA B 1 82 ? 28.047 -0.544 -34.719 1 58.38 82 ALA B N 1
ATOM 5261 C CA . ALA B 1 82 ? 27.328 0.375 -35.594 1 58.38 82 ALA B CA 1
ATOM 5262 C C . ALA B 1 82 ? 26.031 -0.243 -36.094 1 58.38 82 ALA B C 1
ATOM 5264 O O . ALA B 1 82 ? 25 0.431 -36.156 1 58.38 82 ALA B O 1
ATOM 5265 N N . ARG B 1 83 ? 26 -1.427 -36.25 1 58.72 83 ARG B N 1
ATOM 5266 C CA . ARG B 1 83 ? 24.781 -2.055 -36.75 1 58.72 83 ARG B CA 1
ATOM 5267 C C . ARG B 1 83 ? 23.734 -2.182 -35.656 1 58.72 83 ARG B C 1
ATOM 5269 O O . ARG B 1 83 ? 22.547 -1.979 -35.875 1 58.72 83 ARG B O 1
ATOM 5276 N N . VAL B 1 84 ? 24.203 -2.35 -34.531 1 59.47 84 VAL B N 1
ATOM 5277 C CA . VAL B 1 84 ? 23.281 -2.416 -33.406 1 59.47 84 VAL B CA 1
ATOM 5278 C C . VAL B 1 84 ? 22.734 -1.024 -33.094 1 59.47 84 VAL B C 1
ATOM 5280 O O . VAL B 1 84 ? 21.547 -0.863 -32.844 1 59.47 84 VAL B O 1
ATOM 5283 N N . LEU B 1 85 ? 23.469 -0.074 -33.188 1 59.44 85 LEU B N 1
ATOM 5284 C CA . LEU B 1 85 ? 23.016 1.307 -33.031 1 59.44 85 LEU B CA 1
ATOM 5285 C C . LEU B 1 85 ? 22.125 1.71 -34.219 1 59.44 85 LEU B C 1
ATOM 5287 O O . LEU B 1 85 ? 21.125 2.4 -34.031 1 59.44 85 LEU B O 1
ATOM 5291 N N . GLU B 1 86 ? 22.359 1.073 -35.312 1 61.81 86 GLU B N 1
ATOM 5292 C CA . GLU B 1 86 ? 21.531 1.325 -36.469 1 61.81 86 GLU B CA 1
ATOM 5293 C C . GLU B 1 86 ? 20.188 0.632 -36.344 1 61.81 86 GLU B C 1
ATOM 5295 O O . GLU B 1 86 ? 19.156 1.202 -36.719 1 61.81 86 GLU B O 1
ATOM 5300 N N . GLN B 1 87 ? 20.188 -0.418 -35.75 1 58.28 87 GLN B N 1
ATOM 5301 C CA . GLN B 1 87 ? 18.906 -1.067 -35.469 1 58.28 87 GLN B CA 1
ATOM 5302 C C . GLN B 1 87 ? 18.125 -0.322 -34.406 1 58.28 87 GLN B C 1
ATOM 5304 O O . GLN B 1 87 ? 16.906 -0.194 -34.469 1 58.28 87 GLN B O 1
ATOM 5309 N N . HIS B 1 88 ? 18.797 0.214 -33.5 1 61.75 88 HIS B N 1
ATOM 5310 C CA . HIS B 1 88 ? 18.188 1.062 -32.469 1 61.75 88 HIS B CA 1
ATOM 5311 C C . HIS B 1 88 ? 17.672 2.361 -33.062 1 61.75 88 HIS B C 1
ATOM 5313 O O . HIS B 1 88 ? 16.562 2.807 -32.75 1 61.75 88 HIS B O 1
ATOM 5319 N N . ILE B 1 89 ? 18.375 2.865 -33.906 1 60.5 89 ILE B N 1
ATOM 5320 C CA . ILE B 1 89 ? 17.922 4.035 -34.656 1 60.5 89 ILE B CA 1
ATOM 5321 C C . ILE B 1 89 ? 16.75 3.66 -35.562 1 60.5 89 ILE B C 1
ATOM 5323 O O . ILE B 1 89 ? 15.742 4.375 -35.625 1 60.5 89 ILE B O 1
ATOM 5327 N N . SER B 1 90 ? 16.812 2.549 -36.156 1 63.47 90 SER B N 1
ATOM 5328 C CA . SER B 1 90 ? 15.68 2.121 -36.969 1 63.47 90 SER B CA 1
ATOM 5329 C C . SER B 1 90 ? 14.43 1.896 -36.125 1 63.47 90 SER B C 1
ATOM 5331 O O . SER B 1 90 ? 13.328 2.277 -36.531 1 63.47 90 SER B O 1
ATOM 5333 N N . ARG B 1 91 ? 14.656 1.576 -34.969 1 59.81 91 ARG B N 1
ATOM 5334 C CA . ARG B 1 91 ? 13.562 1.387 -34.031 1 59.81 91 ARG B CA 1
ATOM 5335 C C . ARG B 1 91 ? 13.047 2.727 -33.5 1 59.81 91 ARG B C 1
ATOM 5337 O O . ARG B 1 91 ? 11.836 2.938 -33.406 1 59.81 91 ARG B O 1
ATOM 5344 N N . LEU B 1 92 ? 13.859 3.629 -33.312 1 60.56 92 LEU B N 1
ATOM 5345 C CA . LEU B 1 92 ? 13.469 4.977 -32.906 1 60.56 92 LEU B CA 1
ATOM 5346 C C . LEU B 1 92 ? 12.82 5.719 -34.094 1 60.56 92 LEU B C 1
ATOM 5348 O O . LEU B 1 92 ? 11.836 6.438 -33.906 1 60.56 92 LEU B O 1
ATOM 5352 N N . GLN B 1 93 ? 13.258 5.41 -35.219 1 59.91 93 GLN B N 1
ATOM 5353 C CA . GLN B 1 93 ? 12.688 6.031 -36.406 1 59.91 93 GLN B CA 1
ATOM 5354 C C . GLN B 1 93 ? 11.328 5.426 -36.75 1 59.91 93 GLN B C 1
ATOM 5356 O O . GLN B 1 93 ? 10.398 6.145 -37.125 1 59.91 93 GLN B O 1
ATOM 5361 N N . SER B 1 94 ? 11.188 4.262 -36.5 1 57.19 94 SER B N 1
ATOM 5362 C CA . SER B 1 94 ? 9.859 3.67 -36.625 1 57.19 94 SER B CA 1
ATOM 5363 C C . SER B 1 94 ? 8.906 4.191 -35.562 1 57.19 94 SER B C 1
ATOM 5365 O O . SER B 1 94 ? 7.746 4.488 -35.844 1 57.19 94 SER B O 1
ATOM 5367 N N . ARG B 1 95 ? 9.367 4.543 -34.406 1 52.53 95 ARG B N 1
ATOM 5368 C CA . ARG B 1 95 ? 8.609 5.121 -33.281 1 52.53 95 ARG B CA 1
ATOM 5369 C C . ARG B 1 95 ? 8.273 6.582 -33.562 1 52.53 95 ARG B C 1
ATOM 5371 O O . ARG B 1 95 ? 7.168 7.035 -33.281 1 52.53 95 ARG B O 1
ATOM 5378 N N . ILE B 1 96 ? 8.992 7.344 -34.062 1 50 96 ILE B N 1
ATOM 5379 C CA . ILE B 1 96 ? 8.734 8.703 -34.5 1 50 96 ILE B CA 1
ATOM 5380 C C . ILE B 1 96 ? 7.719 8.672 -35.656 1 50 96 ILE B C 1
ATOM 5382 O O . ILE B 1 96 ? 6.777 9.469 -35.688 1 50 96 ILE B O 1
ATOM 5386 N N . HIS B 1 97 ? 7.793 7.75 -36.531 1 53.47 97 HIS B N 1
ATOM 5387 C CA . HIS B 1 97 ? 6.84 7.617 -37.625 1 53.47 97 HIS B CA 1
ATOM 5388 C C . HIS B 1 97 ? 5.449 7.273 -37.094 1 53.47 97 HIS B C 1
ATOM 5390 O O . HIS B 1 97 ? 4.453 7.844 -37.562 1 53.47 97 HIS B O 1
ATOM 5396 N N . GLU B 1 98 ? 5.34 6.598 -36.094 1 47.81 98 GLU B N 1
ATOM 5397 C CA . GLU B 1 98 ? 4.09 6.215 -35.438 1 47.81 98 GLU B CA 1
ATOM 5398 C C . GLU B 1 98 ? 3.486 7.383 -34.656 1 47.81 98 GLU B C 1
ATOM 5400 O O . GLU B 1 98 ? 2.275 7.609 -34.719 1 47.81 98 GLU B O 1
ATOM 5405 N N . LEU B 1 99 ? 4.172 8.195 -33.938 1 45.5 99 LEU B N 1
ATOM 5406 C CA . LEU B 1 99 ? 3.73 9.383 -33.219 1 45.5 99 LEU B CA 1
ATOM 5407 C C . LEU B 1 99 ? 3.324 10.492 -34.188 1 45.5 99 LEU B C 1
ATOM 5409 O O . LEU B 1 99 ? 2.443 11.297 -33.875 1 45.5 99 LEU B O 1
ATOM 5413 N N . GLU B 1 100 ? 3.773 10.555 -35.188 1 43.47 100 GLU B N 1
ATOM 5414 C CA . GLU B 1 100 ? 3.441 11.516 -36.25 1 43.47 100 GLU B CA 1
ATOM 5415 C C . GLU B 1 100 ? 2.17 11.109 -36.969 1 43.47 100 GLU B C 1
ATOM 5417 O O . GLU B 1 100 ? 1.423 11.961 -37.469 1 43.47 100 GLU B O 1
ATOM 5422 N N . GLN B 1 101 ? 1.803 9.898 -37.062 1 40.59 101 GLN B N 1
ATOM 5423 C CA . GLN B 1 101 ? 0.609 9.477 -37.781 1 40.59 101 GLN B CA 1
ATOM 5424 C C . GLN B 1 101 ? -0.642 9.633 -36.906 1 40.59 101 GLN B C 1
ATOM 5426 O O . GLN B 1 101 ? -1.73 9.891 -37.438 1 40.59 101 GLN B O 1
ATOM 5431 N N . ASP B 1 102 ? -0.642 9.477 -35.625 1 35.28 102 ASP B N 1
ATOM 5432 C CA . ASP B 1 102 ? -1.883 9.406 -34.875 1 35.28 102 ASP B CA 1
ATOM 5433 C C . ASP B 1 102 ? -2.457 10.805 -34.625 1 35.28 102 ASP B C 1
ATOM 5435 O O . ASP B 1 102 ? -3.357 10.977 -33.812 1 35.28 102 ASP B O 1
ATOM 5439 N N . ASP B 1 103 ? -1.967 11.852 -35.125 1 30.28 103 ASP B N 1
ATOM 5440 C CA . ASP B 1 103 ? -2.617 13.156 -35.031 1 30.28 103 ASP B CA 1
ATOM 5441 C C . ASP B 1 103 ? -3.885 13.195 -35.875 1 30.28 103 ASP B C 1
ATOM 5443 O O . ASP B 1 103 ? -3.818 13.414 -37.094 1 30.28 103 ASP B O 1
ATOM 5447 N N . PRO B 1 104 ? -4.805 12.312 -35.562 1 31.02 104 PRO B N 1
ATOM 5448 C CA . PRO B 1 104 ? -5.926 12.484 -36.5 1 31.02 104 PRO B CA 1
ATOM 5449 C C . PRO B 1 104 ? -6.48 13.906 -36.5 1 31.02 104 PRO B C 1
ATOM 5451 O O . PRO B 1 104 ? -7.227 14.281 -37.406 1 31.02 104 PRO B O 1
ATOM 5454 N N . ASN B 1 105 ? -6.59 14.516 -35.25 1 28.88 105 ASN B N 1
ATOM 5455 C CA . ASN B 1 105 ? -7.262 15.805 -35.312 1 28.88 105 ASN B CA 1
ATOM 5456 C C . ASN B 1 105 ? -6.449 16.812 -36.125 1 28.88 105 ASN B C 1
ATOM 5458 O O . ASN B 1 105 ? -6.562 18.016 -35.906 1 28.88 105 ASN B O 1
ATOM 5462 N N . LEU B 1 106 ? -5.539 16.375 -36.938 1 28.08 106 LEU B N 1
ATOM 5463 C CA . LEU B 1 106 ? -5.418 17.297 -38.062 1 28.08 106 LEU B CA 1
ATOM 5464 C C . LEU B 1 106 ? -6.793 17.688 -38.594 1 28.08 106 LEU B C 1
ATOM 5466 O O . LEU B 1 106 ? -7.602 16.828 -38.938 1 28.08 106 LEU B O 1
ATOM 5470 N N . VAL B 1 107 ? -7.375 18.719 -37.875 1 26.88 107 VAL B N 1
ATOM 5471 C CA . VAL B 1 107 ? -8.508 19.453 -38.406 1 26.88 107 VAL B CA 1
ATOM 5472 C C . VAL B 1 107 ? -8.43 19.438 -39.938 1 26.88 107 VAL B C 1
ATOM 5474 O O . VAL B 1 107 ? -7.504 20.016 -40.531 1 26.88 107 VAL B O 1
ATOM 5477 N N . ARG B 1 108 ? -8.633 18.422 -40.594 1 26.83 108 ARG B N 1
ATOM 5478 C CA . ARG B 1 108 ? -9.07 18.75 -41.938 1 26.83 108 ARG B CA 1
ATOM 5479 C C . ARG B 1 108 ? -10.164 19.812 -41.938 1 26.83 108 ARG B C 1
ATOM 5481 O O . ARG B 1 108 ? -11.211 19.625 -41.312 1 26.83 108 ARG B O 1
ATOM 5488 N N . LEU B 1 109 ? -9.672 21.156 -41.781 1 25.25 109 LEU B N 1
ATOM 5489 C CA . LEU B 1 109 ? -10.547 22.281 -42.094 1 25.25 109 LEU B CA 1
ATOM 5490 C C . LEU B 1 109 ? -11.578 21.891 -43.156 1 25.25 109 LEU B C 1
ATOM 5492 O O . LEU B 1 109 ? -11.219 21.469 -44.25 1 25.25 109 LEU B O 1
ATOM 5496 N N . ARG B 1 110 ? -12.586 21.328 -42.656 1 26.03 110 ARG B N 1
ATOM 5497 C CA . ARG B 1 110 ? -13.727 21.25 -43.562 1 26.03 110 ARG B CA 1
ATOM 5498 C C . ARG B 1 110 ? -14.023 22.609 -44.188 1 26.03 110 ARG B C 1
ATOM 5500 O O . ARG B 1 110 ? -14.289 23.578 -43.469 1 26.03 110 ARG B O 1
ATOM 5507 N N . ASN B 1 111 ? -13.219 23.031 -45.219 1 23.83 111 ASN B N 1
ATOM 5508 C CA . ASN B 1 111 ? -13.641 24.156 -46.062 1 23.83 111 ASN B CA 1
ATOM 5509 C C . ASN B 1 111 ? -15.148 24.172 -46.25 1 23.83 111 ASN B C 1
ATOM 5511 O O . ASN B 1 111 ? -15.711 23.234 -46.812 1 23.83 111 ASN B O 1
ATOM 5515 N N . PRO B 1 112 ? -15.852 24.906 -45.375 1 28.08 112 PRO B N 1
ATOM 5516 C CA . PRO B 1 112 ? -17.297 25.062 -45.531 1 28.08 112 PRO B CA 1
ATOM 5517 C C . PRO B 1 112 ? -17.734 25.281 -46.969 1 28.08 112 PRO B C 1
ATOM 5519 O O . PRO B 1 112 ? -18.938 25.281 -47.281 1 28.08 112 PRO B O 1
ATOM 5522 N N . TYR B 1 113 ? -16.781 26.125 -47.594 1 25.62 113 TYR B N 1
ATOM 5523 C CA . TYR B 1 113 ? -17.312 26.75 -48.812 1 25.62 113 TYR B CA 1
ATOM 5524 C C . TYR B 1 113 ? -17.562 25.719 -49.906 1 25.62 113 TYR B C 1
ATOM 5526 O O . TYR B 1 113 ? -17.828 26.062 -51.031 1 25.62 113 TYR B O 1
ATOM 5534 N N . GLU B 1 114 ? -16.906 24.531 -49.688 1 25.91 114 GLU B N 1
ATOM 5535 C CA . GLU B 1 114 ? -17.016 23.891 -51 1 25.91 114 GLU B CA 1
ATOM 5536 C C . GLU B 1 114 ? -18.469 23.547 -51.312 1 25.91 114 GLU B C 1
ATOM 5538 O O . GLU B 1 114 ? -18.875 22.375 -51.25 1 25.91 114 GLU B O 1
ATOM 5543 N N . ASN B 1 115 ? -19.391 24.375 -50.688 1 26 115 ASN B N 1
ATOM 5544 C CA . ASN B 1 115 ? -20.734 24.047 -51.125 1 26 115 ASN B CA 1
ATOM 5545 C C . ASN B 1 115 ? -20.844 24.141 -52.656 1 26 115 ASN B C 1
ATOM 5547 O O . ASN B 1 115 ? -21.953 24.219 -53.188 1 26 115 ASN B O 1
ATOM 5551 N N . VAL B 1 116 ? -19.812 24.859 -53.281 1 24.36 116 VAL B N 1
ATOM 5552 C CA . VAL B 1 116 ? -20.391 25.234 -54.562 1 24.36 116 VAL B CA 1
ATOM 5553 C C . VAL B 1 116 ? -20.719 23.984 -55.375 1 24.36 116 VAL B C 1
ATOM 5555 O O . VAL B 1 116 ? -19.891 23.078 -55.469 1 24.36 116 VAL B O 1
ATOM 5558 N N . PRO B 1 117 ? -21.984 23.797 -55.688 1 24.89 117 PRO B N 1
ATOM 5559 C CA . PRO B 1 117 ? -22.531 22.719 -56.531 1 24.89 117 PRO B CA 1
ATOM 5560 C C . PRO B 1 117 ? -21.844 22.594 -57.875 1 24.89 117 PRO B C 1
ATOM 5562 O O . PRO B 1 117 ? -22.125 23.359 -58.781 1 24.89 117 PRO B O 1
ATOM 5565 N N . ALA B 1 118 ? -20.438 22.859 -58 1 23.91 118 ALA B N 1
ATOM 5566 C CA . ALA B 1 118 ? -20.219 22.891 -59.438 1 23.91 118 ALA B CA 1
ATOM 5567 C C . ALA B 1 118 ? -20.766 21.625 -60.125 1 23.91 118 ALA B C 1
ATOM 5569 O O . ALA B 1 118 ? -20.719 20.547 -59.531 1 23.91 118 ALA B O 1
ATOM 5570 N N . ALA B 1 119 ? -21.594 21.766 -61.125 1 24.84 119 ALA B N 1
ATOM 5571 C CA . ALA B 1 119 ? -22.281 20.969 -62.125 1 24.84 119 ALA B CA 1
ATOM 5572 C C . ALA B 1 119 ? -21.312 20.031 -62.844 1 24.84 119 ALA B C 1
ATOM 5574 O O . ALA B 1 119 ? -21.453 19.797 -64.062 1 24.84 119 ALA B O 1
ATOM 5575 N N . SER B 1 120 ? -20.047 19.656 -62.219 1 25.25 120 SER B N 1
ATOM 5576 C CA . SER B 1 120 ? -19.234 18.938 -63.188 1 25.25 120 SER B CA 1
ATOM 5577 C C . SER B 1 120 ? -20.016 17.797 -63.812 1 25.25 120 SER B C 1
ATOM 5579 O O . SER B 1 120 ? -21 17.328 -63.25 1 25.25 120 SER B O 1
ATOM 5581 N N . SER B 1 121 ? -19.797 17.594 -65.188 1 26.12 121 SER B N 1
ATOM 5582 C CA . SER B 1 121 ? -20.047 16.594 -66.25 1 26.12 121 SER B CA 1
ATOM 5583 C C . SER B 1 121 ? -19.766 15.188 -65.75 1 26.12 121 SER B C 1
ATOM 5585 O O . SER B 1 121 ? -18.906 14.992 -64.875 1 26.12 121 SER B O 1
ATOM 5587 N N . SER B 1 122 ? -20.703 14.211 -66 1 27.8 122 SER B N 1
ATOM 5588 C CA . SER B 1 122 ? -21.219 12.938 -65.562 1 27.8 122 SER B CA 1
ATOM 5589 C C . SER B 1 122 ? -20.203 11.82 -65.688 1 27.8 122 SER B C 1
ATOM 5591 O O . SER B 1 122 ? -20.516 10.641 -65.5 1 27.8 122 SER B O 1
ATOM 5593 N N . GLY B 1 123 ? -19.016 12.008 -66.5 1 29.14 123 GLY B N 1
ATOM 5594 C CA . GLY B 1 123 ? -18.406 10.734 -66.812 1 29.14 123 GLY B CA 1
ATOM 5595 C C . GLY B 1 123 ? -18.062 9.898 -65.562 1 29.14 123 GLY B C 1
ATOM 5596 O O . GLY B 1 123 ? -17.703 10.438 -64.5 1 29.14 123 GLY B O 1
ATOM 5597 N N . GLY B 1 124 ? -18.828 8.812 -65.375 1 29.23 124 GLY B N 1
ATOM 5598 C CA . GLY B 1 124 ? -19.016 7.898 -64.312 1 29.23 124 GLY B CA 1
ATOM 5599 C C . GLY B 1 124 ? -17.703 7.336 -63.75 1 29.23 124 GLY B C 1
ATOM 5600 O O . GLY B 1 124 ? -17.625 6.156 -63.406 1 29.23 124 GLY B O 1
ATOM 5601 N N . ASN B 1 125 ? -16.516 7.91 -64.188 1 27.56 125 ASN B N 1
ATOM 5602 C CA . ASN B 1 125 ? -15.422 7.125 -63.625 1 27.56 125 ASN B CA 1
ATOM 5603 C C . ASN B 1 125 ? -15.516 7.043 -62.094 1 27.56 125 ASN B C 1
ATOM 5605 O O . ASN B 1 125 ? -15.516 8.07 -61.406 1 27.56 125 ASN B O 1
ATOM 5609 N N . THR B 1 126 ? -16.312 6.094 -61.625 1 27.77 126 THR B N 1
ATOM 5610 C CA . THR B 1 126 ? -16.391 5.738 -60.219 1 27.77 126 THR B CA 1
ATOM 5611 C C . THR B 1 126 ? -15.008 5.797 -59.562 1 27.77 126 THR B C 1
ATOM 5613 O O . THR B 1 126 ? -14.156 4.957 -59.844 1 27.77 126 THR B O 1
ATOM 5616 N N . ALA B 1 127 ? -14.344 6.922 -59.562 1 31.52 127 ALA B N 1
ATOM 5617 C CA . ALA B 1 127 ? -13.195 7.016 -58.656 1 31.52 127 ALA B CA 1
ATOM 5618 C C . ALA B 1 127 ? -13.445 6.238 -57.375 1 31.52 127 ALA B C 1
ATOM 5620 O O . ALA B 1 127 ? -14.43 6.477 -56.688 1 31.52 127 ALA B O 1
ATOM 5621 N N . VAL B 1 128 ? -13.156 4.898 -57.438 1 29.75 128 VAL B N 1
ATOM 5622 C CA . VAL B 1 128 ? -13.031 4.074 -56.25 1 29.75 128 VAL B CA 1
ATOM 5623 C C . VAL B 1 128 ? -12.562 4.934 -55.062 1 29.75 128 VAL B C 1
ATOM 5625 O O . VAL B 1 128 ? -11.516 5.578 -55.125 1 29.75 128 VAL B O 1
ATOM 5628 N N . ALA B 1 129 ? -13.422 5.66 -54.438 1 34.47 129 ALA B N 1
ATOM 5629 C CA . ALA B 1 129 ? -13.125 6.273 -53.156 1 34.47 129 ALA B CA 1
ATOM 5630 C C . ALA B 1 129 ? -11.953 5.578 -52.469 1 34.47 129 ALA B C 1
ATOM 5632 O O . ALA B 1 129 ? -11.891 4.348 -52.438 1 34.47 129 ALA B O 1
ATOM 5633 N N . PRO B 1 130 ? -10.789 6.109 -52.469 1 37 130 PRO B N 1
ATOM 5634 C CA . PRO B 1 130 ? -9.766 5.367 -51.75 1 37 130 PRO B CA 1
ATOM 5635 C C . PRO B 1 130 ? -10.336 4.555 -50.594 1 37 130 PRO B C 1
ATOM 5637 O O . PRO B 1 130 ? -11.266 5.004 -49.906 1 37 130 PRO B O 1
ATOM 5640 N N . HIS B 1 131 ? -10.633 3.297 -50.594 1 35.56 131 HIS B N 1
ATOM 5641 C CA . HIS B 1 131 ? -10.906 2.365 -49.5 1 35.56 131 HIS B CA 1
ATOM 5642 C C . HIS B 1 131 ? -10.43 2.922 -48.156 1 35.56 131 HIS B C 1
ATOM 5644 O O . HIS B 1 131 ? -9.234 3.184 -48 1 35.56 131 HIS B O 1
ATOM 5650 N N . ALA B 1 132 ? -10.961 3.854 -47.562 1 42 132 ALA B N 1
ATOM 5651 C CA . ALA B 1 132 ? -10.703 4.254 -46.156 1 42 132 ALA B CA 1
ATOM 5652 C C . ALA B 1 132 ? -10.102 3.105 -45.375 1 42 132 ALA B C 1
ATOM 5654 O O . ALA B 1 132 ? -10.781 2.119 -45.062 1 42 132 ALA B O 1
ATOM 5655 N N . ALA B 1 133 ? -8.945 2.799 -45.562 1 47.09 133 ALA B N 1
ATOM 5656 C CA . ALA B 1 133 ? -8.258 1.714 -44.844 1 47.09 133 ALA B CA 1
ATOM 5657 C C . ALA B 1 133 ? -8.758 1.574 -43.406 1 47.09 133 ALA B C 1
ATOM 5659 O O . ALA B 1 133 ? -8.898 2.57 -42.719 1 47.09 133 ALA B O 1
ATOM 5660 N N . GLN B 1 134 ? -9.695 0.699 -43.125 1 61.78 134 GLN B N 1
ATOM 5661 C CA . GLN B 1 134 ? -10.141 0.355 -41.781 1 61.78 134 GLN B CA 1
ATOM 5662 C C . GLN B 1 134 ? -9.016 0.537 -40.781 1 61.78 134 GLN B C 1
ATOM 5664 O O . GLN B 1 134 ? -7.898 0.056 -41 1 61.78 134 GLN B O 1
ATOM 5669 N N . PRO B 1 135 ? -9.133 1.551 -39.906 1 76.44 135 PRO B N 1
ATOM 5670 C CA . PRO B 1 135 ? -8.078 1.688 -38.875 1 76.44 135 PRO B CA 1
ATOM 5671 C C . PRO B 1 135 ? -7.617 0.344 -38.344 1 76.44 135 PRO B C 1
ATOM 5673 O O . PRO B 1 135 ? -8.383 -0.622 -38.312 1 76.44 135 PRO B O 1
ATOM 5676 N N . ASN B 1 136 ? -6.344 0.315 -38.156 1 86.81 136 ASN B N 1
ATOM 5677 C CA . ASN B 1 136 ? -5.84 -0.885 -37.5 1 86.81 136 ASN B CA 1
ATOM 5678 C C . ASN B 1 136 ? -6.551 -1.137 -36.156 1 86.81 136 ASN B C 1
ATOM 5680 O O . ASN B 1 136 ? -7.062 -0.203 -35.531 1 86.81 136 ASN B O 1
ATOM 5684 N N . TRP B 1 137 ? -6.645 -2.279 -35.719 1 89 137 TRP B N 1
ATOM 5685 C CA . TRP B 1 137 ? -7.43 -2.682 -34.562 1 89 137 TRP B CA 1
ATOM 5686 C C . TRP B 1 137 ? -6.887 -2.037 -33.281 1 89 137 TRP B C 1
ATOM 5688 O O . TRP B 1 137 ? -7.609 -1.895 -32.281 1 89 137 TRP B O 1
ATOM 5698 N N . TRP B 1 138 ? -5.609 -1.584 -33.281 1 88.44 138 TRP B N 1
ATOM 5699 C CA . TRP B 1 138 ? -5 -1.037 -32.094 1 88.44 138 TRP B CA 1
ATOM 5700 C C . TRP B 1 138 ? -5.156 0.479 -32.031 1 88.44 138 TRP B C 1
ATOM 5702 O O . TRP B 1 138 ? -4.812 1.112 -31.031 1 88.44 138 TRP B O 1
ATOM 5712 N N . GLU B 1 139 ? -5.707 1.055 -33 1 86 139 GLU B N 1
ATOM 5713 C CA . GLU B 1 139 ? -5.789 2.51 -33.094 1 86 139 GLU B CA 1
ATOM 5714 C C . GLU B 1 139 ? -7.051 3.031 -32.406 1 86 139 GLU B C 1
ATOM 5716 O O . GLU B 1 139 ? -7.121 4.203 -32.031 1 86 139 GLU B O 1
ATOM 5721 N N . THR B 1 140 ? -7.977 2.131 -32.281 1 84.38 140 THR B N 1
ATOM 5722 C CA . THR B 1 140 ? -9.211 2.52 -31.609 1 84.38 140 THR B CA 1
ATOM 5723 C C . THR B 1 140 ? -9.102 2.275 -30.109 1 84.38 140 THR B C 1
ATOM 5725 O O . THR B 1 140 ? -8.297 1.457 -29.656 1 84.38 140 THR B O 1
ATOM 5728 N N . SER B 1 141 ? -9.82 3.064 -29.438 1 83.44 141 SER B N 1
ATOM 5729 C CA . SER B 1 141 ? -9.805 2.906 -27.984 1 83.44 141 SER B CA 1
ATOM 5730 C C . SER B 1 141 ? -10.188 1.488 -27.578 1 83.44 141 SER B C 1
ATOM 5732 O O . SER B 1 141 ? -9.586 0.91 -26.672 1 83.44 141 SER B O 1
ATOM 5734 N N . ASP B 1 142 ? -11.211 1.009 -28.281 1 91.06 142 ASP B N 1
ATOM 5735 C CA . ASP B 1 142 ? -11.594 -0.393 -28.125 1 91.06 142 ASP B CA 1
ATOM 5736 C C . ASP B 1 142 ? -11.383 -1.167 -29.422 1 91.06 142 ASP B C 1
ATOM 5738 O O . ASP B 1 142 ? -11.828 -0.733 -30.5 1 91.06 142 ASP B O 1
ATOM 5742 N N . PRO B 1 143 ? -10.734 -2.207 -29.297 1 92.62 143 PRO B N 1
ATOM 5743 C CA . PRO B 1 143 ? -10.586 -3.018 -30.516 1 92.62 143 PRO B CA 1
ATOM 5744 C C . PRO B 1 143 ? -11.93 -3.471 -31.094 1 92.62 143 PRO B C 1
ATOM 5746 O O . PRO B 1 143 ? -12.945 -3.457 -30.391 1 92.62 143 PRO B O 1
ATOM 5749 N N . PRO B 1 144 ? -11.859 -3.779 -32.375 1 91.75 144 PRO B N 1
ATOM 5750 C CA . PRO B 1 144 ? -13.078 -4.332 -32.969 1 91.75 144 PRO B CA 1
ATOM 5751 C C . PRO B 1 144 ? -13.562 -5.594 -32.25 1 91.75 144 PRO B C 1
ATOM 5753 O O . PRO B 1 144 ? -12.766 -6.289 -31.609 1 91.75 144 PRO B O 1
ATOM 5756 N N . THR B 1 145 ? -14.797 -5.957 -32.438 1 90.12 145 THR B N 1
ATOM 5757 C CA . THR B 1 145 ? -15.477 -6.996 -31.656 1 90.12 145 THR B CA 1
ATOM 5758 C C . THR B 1 145 ? -14.766 -8.336 -31.812 1 90.12 145 THR B C 1
ATOM 5760 O O . THR B 1 145 ? -14.602 -9.078 -30.844 1 90.12 145 THR B O 1
ATOM 5763 N N . GLN B 1 146 ? -14.422 -8.68 -33 1 91.19 146 GLN B N 1
ATOM 5764 C CA . GLN B 1 146 ? -13.758 -9.961 -33.25 1 91.19 146 GLN B CA 1
ATOM 5765 C C . GLN B 1 146 ? -12.43 -10.039 -32.5 1 91.19 146 GLN B C 1
ATOM 5767 O O . GLN B 1 146 ? -12.094 -11.078 -31.938 1 91.19 146 GLN B O 1
ATOM 5772 N N . MET B 1 147 ? -11.711 -8.914 -32.594 1 94.06 147 MET B N 1
ATOM 5773 C CA . MET B 1 147 ? -10.43 -8.852 -31.891 1 94.06 147 MET B CA 1
ATOM 5774 C C . MET B 1 147 ? -10.633 -8.906 -30.375 1 94.06 147 MET B C 1
ATOM 5776 O O . MET B 1 147 ? -9.852 -9.539 -29.656 1 94.06 147 MET B O 1
ATOM 5780 N N . GLN B 1 148 ? -11.609 -8.234 -29.859 1 94.81 148 GLN B N 1
ATOM 5781 C CA . GLN B 1 148 ? -11.93 -8.297 -28.438 1 94.81 148 GLN B CA 1
ATOM 5782 C C . GLN B 1 148 ? -12.156 -9.734 -27.984 1 94.81 148 GLN B C 1
ATOM 5784 O O . GLN B 1 148 ? -11.602 -10.164 -26.969 1 94.81 148 GLN B O 1
ATOM 5789 N N . GLN B 1 149 ? -12.93 -10.445 -28.781 1 93.81 149 GLN B N 1
ATOM 5790 C CA . GLN B 1 149 ? -13.25 -11.828 -28.438 1 93.81 149 GLN B CA 1
ATOM 5791 C C . GLN B 1 149 ? -12 -12.695 -28.406 1 93.81 149 GLN B C 1
ATOM 5793 O O . GLN B 1 149 ? -11.828 -13.531 -27.516 1 93.81 149 GLN B O 1
ATOM 5798 N N . THR B 1 150 ? -11.18 -12.469 -29.375 1 95.44 150 THR B N 1
ATOM 5799 C CA . THR B 1 150 ? -9.945 -13.242 -29.469 1 95.44 150 THR B CA 1
ATOM 5800 C C . THR B 1 150 ? -9.062 -12.984 -28.25 1 95.44 150 THR B C 1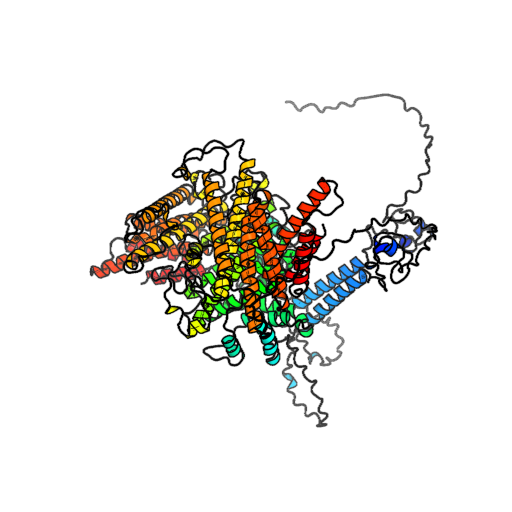
ATOM 5802 O O . THR B 1 150 ? -8.57 -13.93 -27.625 1 95.44 150 THR B O 1
ATOM 5805 N N . LEU B 1 151 ? -8.867 -11.727 -27.875 1 96.81 151 LEU B N 1
ATOM 5806 C CA . LEU B 1 151 ? -8.008 -11.359 -26.75 1 96.81 151 LEU B CA 1
ATOM 5807 C C . LEU B 1 151 ? -8.602 -11.852 -25.438 1 96.81 151 LEU B C 1
ATOM 5809 O O . LEU B 1 151 ? -7.871 -12.336 -24.562 1 96.81 151 LEU B O 1
ATOM 5813 N N . VAL B 1 152 ? -9.883 -11.734 -25.312 1 97 152 VAL B N 1
ATOM 5814 C CA . VAL B 1 152 ? -10.562 -12.18 -24.094 1 97 152 VAL B CA 1
ATOM 5815 C C . VAL B 1 152 ? -10.422 -13.695 -23.953 1 97 152 VAL B C 1
ATOM 5817 O O . VAL B 1 152 ? -10.234 -14.211 -22.859 1 97 152 VAL B O 1
ATOM 5820 N N . GLN B 1 153 ? -10.477 -14.406 -25.047 1 95.5 153 GLN B N 1
ATOM 5821 C CA . GLN B 1 153 ? -10.352 -15.859 -25.016 1 95.5 153 GLN B CA 1
ATOM 5822 C C . GLN B 1 153 ? -8.953 -16.281 -24.594 1 95.5 153 GLN B C 1
ATOM 5824 O O . GLN B 1 153 ? -8.789 -17.219 -23.812 1 95.5 153 GLN B O 1
ATOM 5829 N N . TYR B 1 154 ? -7.953 -15.641 -25.156 1 95.81 154 TYR B N 1
ATOM 5830 C CA . TYR B 1 154 ? -6.59 -15.93 -24.734 1 95.81 154 TYR B CA 1
ATOM 5831 C C . TYR B 1 154 ? -6.422 -15.727 -23.234 1 95.81 154 TYR B C 1
ATOM 5833 O O . TYR B 1 154 ? -5.758 -16.516 -22.562 1 95.81 154 TYR B O 1
ATOM 5841 N N . PHE B 1 155 ? -7 -14.688 -22.734 1 97.44 155 PHE B N 1
ATOM 5842 C CA . PHE B 1 155 ? -6.863 -14.352 -21.312 1 97.44 155 PHE B CA 1
ATOM 5843 C C . PHE B 1 155 ? -7.602 -15.359 -20.453 1 97.44 155 PHE B C 1
ATOM 5845 O O . PHE B 1 155 ? -7.031 -15.891 -19.484 1 97.44 155 PHE B O 1
ATOM 5852 N N . LEU B 1 156 ? -8.898 -15.625 -20.75 1 96 156 LEU B N 1
ATOM 5853 C CA . LEU B 1 156 ? -9.758 -16.406 -19.891 1 96 156 LEU B CA 1
ATOM 5854 C C . LEU B 1 156 ? -9.258 -17.844 -19.766 1 96 156 LEU B C 1
ATOM 5856 O O . LEU B 1 156 ? -9.453 -18.5 -18.75 1 96 156 LEU B O 1
ATOM 5860 N N . ARG B 1 157 ? -8.547 -18.281 -20.781 1 93.5 157 ARG B N 1
ATOM 5861 C CA . ARG B 1 157 ? -7.98 -19.625 -20.75 1 93.5 157 ARG B CA 1
ATOM 5862 C C . ARG B 1 157 ? -6.984 -19.781 -19.609 1 93.5 157 ARG B C 1
ATOM 5864 O O . ARG B 1 157 ? -6.875 -20.859 -19.016 1 93.5 157 ARG B O 1
ATOM 5871 N N . GLU B 1 158 ? -6.305 -18.656 -19.219 1 95.62 158 GLU B N 1
ATOM 5872 C CA . GLU B 1 158 ? -5.23 -18.719 -18.234 1 95.62 158 GLU B CA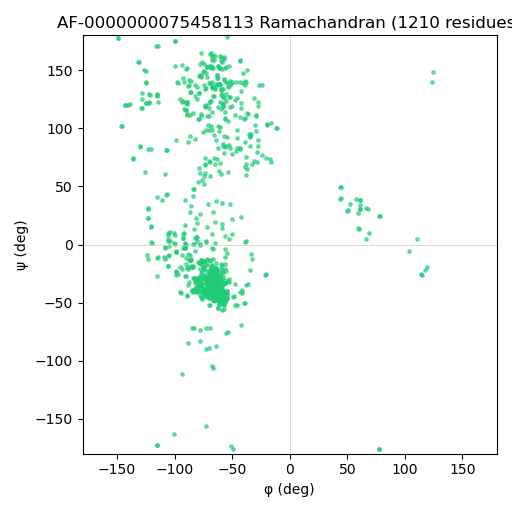 1
ATOM 5873 C C . GLU B 1 158 ? -5.547 -17.859 -17.016 1 95.62 158 GLU B C 1
ATOM 5875 O O . GLU B 1 158 ? -4.773 -17.812 -16.047 1 95.62 158 GLU B O 1
ATOM 5880 N N . ALA B 1 159 ? -6.652 -17.234 -16.969 1 96.06 159 ALA B N 1
ATOM 5881 C CA . ALA B 1 159 ? -7.012 -16.125 -16.078 1 96.06 159 ALA B CA 1
ATOM 5882 C C . ALA B 1 159 ? -6.859 -16.531 -14.617 1 96.06 159 ALA B C 1
ATOM 5884 O O . ALA B 1 159 ? -6.297 -15.781 -13.82 1 96.06 159 ALA B O 1
ATOM 5885 N N . PRO B 1 160 ? -7.254 -17.75 -14.18 1 93.69 160 PRO B N 1
ATOM 5886 C CA . PRO B 1 160 ? -7.203 -18.094 -12.75 1 93.69 160 PRO B CA 1
ATOM 5887 C C . PRO B 1 160 ? -5.781 -18.141 -12.203 1 93.69 160 PRO B C 1
ATOM 5889 O O . PRO B 1 160 ? -5.578 -18.031 -10.992 1 93.69 160 PRO B O 1
ATOM 5892 N N . LYS B 1 161 ? -4.836 -18.281 -13.078 1 96.19 161 LYS B N 1
ATOM 5893 C CA . LYS B 1 161 ? -3.443 -18.391 -12.664 1 96.19 161 LYS B CA 1
ATOM 5894 C C . LYS B 1 161 ? -2.879 -17.016 -12.273 1 96.19 161 LYS B C 1
ATOM 5896 O O . LYS B 1 161 ? -1.821 -16.938 -11.648 1 96.19 161 LYS B O 1
ATOM 5901 N N . PHE B 1 162 ? -3.646 -15.961 -12.648 1 97.69 162 PHE B N 1
ATOM 5902 C CA . PHE B 1 162 ? -3.107 -14.617 -12.484 1 97.69 162 PHE B CA 1
ATOM 5903 C C . PHE B 1 162 ? -4.031 -13.758 -11.625 1 97.69 162 PHE B C 1
ATOM 5905 O O . PHE B 1 162 ? -4.148 -12.555 -11.844 1 97.69 162 PHE B O 1
ATOM 5912 N N . GLY B 1 163 ? -4.734 -14.359 -10.695 1 97.38 163 GLY B N 1
ATOM 5913 C CA . GLY B 1 163 ? -5.504 -13.641 -9.695 1 97.38 163 GLY B CA 1
ATOM 5914 C C . GLY B 1 163 ? -6.816 -13.094 -10.227 1 97.38 163 GLY B C 1
ATOM 5915 O O . GLY B 1 163 ? -7.309 -12.07 -9.742 1 97.38 163 GLY B O 1
ATOM 5916 N N . PHE B 1 164 ? -7.387 -13.688 -11.297 1 97.88 164 PHE B N 1
ATOM 5917 C CA . PHE B 1 164 ? -8.703 -13.297 -11.781 1 97.88 164 PHE B CA 1
ATOM 5918 C C . PHE B 1 164 ? -9.797 -13.781 -10.836 1 97.88 164 PHE B C 1
ATOM 5920 O O . PHE B 1 164 ? -9.945 -14.984 -10.609 1 97.88 164 PHE B O 1
ATOM 5927 N N . PHE B 1 165 ? -10.609 -12.828 -10.227 1 97.25 165 PHE B N 1
ATOM 5928 C CA . PHE B 1 165 ? -11.555 -13.266 -9.203 1 97.25 165 PHE B CA 1
ATOM 5929 C C . PHE B 1 165 ? -12.992 -13.039 -9.656 1 97.25 165 PHE B C 1
ATOM 5931 O O . PHE B 1 165 ? -13.93 -13.562 -9.055 1 97.25 165 PHE B O 1
ATOM 5938 N N . LEU B 1 166 ? -13.188 -12.289 -10.758 1 95.5 166 LEU B N 1
ATOM 5939 C CA . LEU B 1 166 ? -14.547 -12.109 -11.266 1 95.5 166 LEU B CA 1
ATOM 5940 C C . LEU B 1 166 ? -15.07 -13.391 -11.898 1 95.5 166 LEU B C 1
ATOM 5942 O O . LEU B 1 166 ? -14.281 -14.227 -12.352 1 95.5 166 LEU B O 1
ATOM 5946 N N . ASP B 1 167 ? -16.344 -13.555 -11.883 1 93.25 167 ASP B N 1
ATOM 5947 C CA . ASP B 1 167 ? -16.953 -14.688 -12.562 1 93.25 167 ASP B CA 1
ATOM 5948 C C . ASP B 1 167 ? -16.828 -14.562 -14.078 1 93.25 167 ASP B C 1
ATOM 5950 O O . ASP B 1 167 ? -17.312 -13.594 -14.664 1 93.25 167 ASP B O 1
ATOM 5954 N N . ALA B 1 168 ? -16.266 -15.516 -14.68 1 93.81 168 ALA B N 1
ATOM 5955 C CA . ALA B 1 168 ? -15.945 -15.453 -16.109 1 93.81 168 ALA B CA 1
ATOM 5956 C C . ALA B 1 168 ? -17.219 -15.406 -16.953 1 93.81 168 ALA B C 1
ATOM 5958 O O . ALA B 1 168 ? -17.266 -14.703 -17.953 1 93.81 168 ALA B O 1
ATOM 5959 N N . ARG B 1 169 ? -18.266 -16.156 -16.609 1 90.62 169 ARG B N 1
ATOM 5960 C CA . ARG B 1 169 ? -19.516 -16.203 -17.375 1 90.62 169 ARG B CA 1
ATOM 5961 C C . ARG B 1 169 ? -20.219 -14.852 -17.328 1 90.62 169 ARG B C 1
ATOM 5963 O O . ARG B 1 169 ? -20.703 -14.375 -18.359 1 90.62 169 ARG B O 1
ATOM 5970 N N . ARG B 1 170 ? -20.156 -14.312 -16.141 1 90.31 170 ARG B N 1
ATOM 5971 C CA . ARG B 1 170 ? -20.812 -13.016 -15.984 1 90.31 170 ARG B CA 1
ATOM 5972 C C . ARG B 1 170 ? -20.062 -11.938 -16.766 1 90.31 170 ARG B C 1
ATOM 5974 O O . ARG B 1 170 ? -20.672 -11.039 -17.328 1 90.31 170 ARG B O 1
ATOM 5981 N N . LEU B 1 171 ? -18.781 -12 -16.672 1 92.94 171 LEU B N 1
ATOM 5982 C CA . LEU B 1 171 ? -17.953 -11.031 -17.406 1 92.94 171 LEU B CA 1
ATOM 5983 C C . LEU B 1 171 ? -18.188 -11.141 -18.906 1 92.94 171 LEU B C 1
ATOM 5985 O O . LEU B 1 171 ? -18.344 -10.125 -19.594 1 92.94 171 LEU B O 1
ATOM 5989 N N . LEU B 1 172 ? -18.281 -12.359 -19.453 1 93.25 172 LEU B N 1
ATOM 5990 C CA . LEU B 1 172 ? -18.484 -12.586 -20.875 1 93.25 172 LEU B CA 1
ATOM 5991 C C . LEU B 1 172 ? -19.859 -12.086 -21.312 1 93.25 172 LEU B C 1
ATOM 5993 O O . LEU B 1 172 ? -20 -11.523 -22.406 1 93.25 172 LEU B O 1
ATOM 5997 N N . THR B 1 173 ? -20.797 -12.289 -20.453 1 91.56 173 THR B N 1
ATOM 5998 C CA . THR B 1 173 ? -22.141 -11.805 -20.75 1 91.56 173 THR B CA 1
ATOM 5999 C C . THR B 1 173 ? -22.156 -10.281 -20.812 1 91.56 173 THR B C 1
ATOM 6001 O O . THR B 1 173 ? -22.812 -9.695 -21.672 1 91.56 173 THR B O 1
ATOM 6004 N N . ALA B 1 174 ? -21.406 -9.672 -19.859 1 90.5 174 ALA B N 1
ATOM 6005 C CA . ALA B 1 174 ? -21.344 -8.211 -19.828 1 90.5 174 ALA B CA 1
ATOM 6006 C C . ALA B 1 174 ? -20.609 -7.66 -21.047 1 90.5 174 ALA B C 1
ATOM 6008 O O . ALA B 1 174 ? -20.922 -6.566 -21.516 1 90.5 174 ALA B O 1
ATOM 6009 N N . PHE B 1 175 ? -19.688 -8.414 -21.641 1 88.12 175 PHE B N 1
ATOM 6010 C CA . PHE B 1 175 ? -18.969 -8.031 -22.844 1 88.12 175 PHE B CA 1
ATOM 6011 C C . PHE B 1 175 ? -19.875 -8.133 -24.062 1 88.12 175 PHE B C 1
ATOM 6013 O O . PHE B 1 175 ? -19.875 -7.25 -24.922 1 88.12 175 PHE B O 1
ATOM 6020 N N . ALA B 1 176 ? -20.688 -9.125 -24.125 1 86.56 176 ALA B N 1
ATOM 6021 C CA . ALA B 1 176 ? -21.453 -9.477 -25.328 1 86.56 176 ALA B CA 1
ATOM 6022 C C . ALA B 1 176 ? -22.797 -8.75 -25.359 1 86.56 176 ALA B C 1
ATOM 6024 O O . ALA B 1 176 ? -23.203 -8.242 -26.406 1 86.56 176 ALA B O 1
ATOM 6025 N N . LYS B 1 177 ? -23.438 -8.758 -24.188 1 89.38 177 LYS B N 1
ATOM 6026 C CA . LYS B 1 177 ? -24.797 -8.211 -24.109 1 89.38 177 LYS B CA 1
ATOM 6027 C C . LYS B 1 177 ? -24.969 -7.336 -22.875 1 89.38 177 LYS B C 1
ATOM 6029 O O . LYS B 1 177 ? -25.703 -7.691 -21.953 1 89.38 177 LYS B O 1
ATOM 6034 N N . PRO B 1 178 ? -24.344 -6.156 -23 1 88 178 PRO B N 1
ATOM 6035 C CA . PRO B 1 178 ? -24.5 -5.266 -21.844 1 88 178 PRO B CA 1
ATOM 6036 C C . PRO B 1 178 ? -25.938 -4.824 -21.641 1 88 178 PRO B C 1
ATOM 6038 O O . PRO B 1 178 ? -26.672 -4.602 -22.609 1 88 178 PRO B O 1
ATOM 6041 N N . THR B 1 179 ? -26.438 -4.879 -20.422 1 85.38 179 THR B N 1
ATOM 6042 C CA . THR B 1 179 ? -27.766 -4.402 -20.016 1 85.38 179 THR B CA 1
ATOM 6043 C C . THR B 1 179 ? -27.641 -3.223 -19.062 1 85.38 179 THR B C 1
ATOM 6045 O O . THR B 1 179 ? -26.547 -2.887 -18.609 1 85.38 179 THR B O 1
ATOM 6048 N N . ALA B 1 180 ? -28.719 -2.627 -18.797 1 80.5 180 ALA B N 1
ATOM 6049 C CA . ALA B 1 180 ? -28.734 -1.492 -17.875 1 80.5 180 ALA B CA 1
ATOM 6050 C C . ALA B 1 180 ? -28.312 -1.923 -16.469 1 80.5 180 ALA B C 1
ATOM 6052 O O . ALA B 1 180 ? -27.656 -1.172 -15.75 1 80.5 180 ALA B O 1
ATOM 6053 N N . THR B 1 181 ? -28.672 -3.104 -16.094 1 78.81 181 THR B N 1
ATOM 6054 C CA . THR B 1 181 ? -28.359 -3.621 -14.766 1 78.81 181 THR B CA 1
ATOM 6055 C C . THR B 1 181 ? -26.922 -4.121 -14.703 1 78.81 181 THR B C 1
ATOM 6057 O O . THR B 1 181 ? -26.312 -4.16 -13.633 1 78.81 181 THR B O 1
ATOM 6060 N N . ARG B 1 182 ? -26.516 -4.551 -15.906 1 82.38 182 ARG B N 1
ATOM 6061 C CA . ARG B 1 182 ? -25.125 -5 -16.031 1 82.38 182 ARG B CA 1
ATOM 6062 C C . ARG B 1 182 ? -24.438 -4.352 -17.219 1 82.38 182 ARG B C 1
ATOM 6064 O O . ARG B 1 182 ? -24.297 -4.977 -18.281 1 82.38 182 ARG B O 1
ATOM 6071 N N . PRO B 1 183 ? -23.969 -3.215 -16.984 1 86.75 183 PRO B N 1
ATOM 6072 C CA . PRO B 1 183 ? -23.344 -2.48 -18.094 1 86.75 183 PRO B CA 1
ATOM 6073 C C . PRO B 1 183 ? -22.047 -3.111 -18.562 1 86.75 183 PRO B C 1
ATOM 6075 O O . PRO B 1 183 ? -21.516 -4.008 -17.891 1 86.75 183 PRO B O 1
ATOM 6078 N N . ARG B 1 184 ? -21.703 -2.652 -19.703 1 90.25 184 ARG B N 1
ATOM 6079 C CA . ARG B 1 184 ? -20.406 -3.082 -20.219 1 90.25 184 ARG B CA 1
ATOM 6080 C C . ARG B 1 184 ? -19.297 -2.807 -19.219 1 90.25 184 ARG B C 1
ATOM 6082 O O . ARG B 1 184 ? -19.281 -1.76 -18.562 1 90.25 184 ARG B O 1
ATOM 6089 N N . PRO B 1 185 ? -18.391 -3.809 -19.031 1 92.19 185 PRO B N 1
ATOM 6090 C CA . PRO B 1 185 ? -17.297 -3.561 -18.094 1 92.19 185 PRO B CA 1
ATOM 6091 C C . PRO B 1 185 ? -16.5 -2.297 -18.422 1 92.19 185 PRO B C 1
ATOM 6093 O O . PRO B 1 185 ? -16.266 -2.002 -19.594 1 92.19 185 PRO B O 1
ATOM 6096 N N . PRO B 1 186 ? -16.156 -1.562 -17.422 1 92.12 186 PRO B N 1
ATOM 6097 C CA . PRO B 1 186 ? -15.414 -0.325 -17.672 1 92.12 186 PRO B CA 1
ATOM 6098 C C . PRO B 1 186 ? -14.078 -0.569 -18.375 1 92.12 186 PRO B C 1
ATOM 6100 O O . PRO B 1 186 ? -13.578 -1.698 -18.391 1 92.12 186 PRO B O 1
ATOM 6103 N N . SER B 1 187 ? -13.516 0.49 -18.984 1 93.44 187 SER B N 1
ATOM 6104 C CA . SER B 1 187 ? -12.312 0.393 -19.797 1 93.44 187 SER B CA 1
ATOM 6105 C C . SER B 1 187 ? -11.141 -0.156 -19 1 93.44 187 SER B C 1
ATOM 6107 O O . SER B 1 187 ? -10.258 -0.818 -19.547 1 93.44 187 SER B O 1
ATOM 6109 N N . VAL B 1 188 ? -11.102 0.086 -17.719 1 95 188 VAL B N 1
ATOM 6110 C CA . VAL B 1 188 ? -9.969 -0.308 -16.891 1 95 188 VAL B CA 1
ATOM 6111 C C . VAL B 1 188 ? -9.797 -1.825 -16.938 1 95 188 VAL B C 1
ATOM 6113 O O . VAL B 1 188 ? -8.703 -2.33 -17.172 1 95 188 VAL B O 1
ATOM 6116 N N . ILE B 1 189 ? -10.867 -2.602 -16.766 1 96.5 189 ILE B N 1
ATOM 6117 C CA . ILE B 1 189 ? -10.773 -4.059 -16.766 1 96.5 189 ILE B CA 1
ATOM 6118 C C . ILE B 1 189 ? -10.633 -4.574 -18.188 1 96.5 189 ILE B C 1
ATOM 6120 O O . ILE B 1 189 ? -9.945 -5.57 -18.422 1 96.5 189 ILE B O 1
ATOM 6124 N N . ARG B 1 190 ? -11.281 -3.941 -19.141 1 96.88 190 ARG B N 1
ATOM 6125 C CA . ARG B 1 190 ? -11.141 -4.359 -20.531 1 96.88 190 ARG B CA 1
ATOM 6126 C C . ARG B 1 190 ? -9.695 -4.23 -21 1 96.88 190 ARG B C 1
ATOM 6128 O O . ARG B 1 190 ? -9.141 -5.168 -21.562 1 96.88 190 ARG B O 1
ATOM 6135 N N . ASN B 1 191 ? -9.109 -3.09 -20.703 1 97.5 191 ASN B N 1
ATOM 6136 C CA . ASN B 1 191 ? -7.73 -2.859 -21.125 1 97.5 191 ASN B CA 1
ATOM 6137 C C . ASN B 1 191 ? -6.77 -3.828 -20.438 1 97.5 191 ASN B C 1
ATOM 6139 O O . ASN B 1 191 ? -5.801 -4.285 -21.047 1 97.5 191 ASN B O 1
ATOM 6143 N N . ALA B 1 192 ? -6.992 -4.117 -19.156 1 98.31 192 ALA B N 1
ATOM 6144 C CA . ALA B 1 192 ? -6.148 -5.086 -18.453 1 98.31 192 ALA B CA 1
ATOM 6145 C C . ALA B 1 192 ? -6.266 -6.473 -19.094 1 98.31 192 ALA B C 1
ATOM 6147 O O . ALA B 1 192 ? -5.262 -7.164 -19.266 1 98.31 192 ALA B O 1
ATOM 6148 N N . ILE B 1 193 ? -7.508 -6.852 -19.438 1 98.38 193 ILE B N 1
ATOM 6149 C CA . ILE B 1 193 ? -7.77 -8.148 -20.062 1 98.38 193 ILE B CA 1
ATOM 6150 C C . ILE B 1 193 ? -7.121 -8.195 -21.453 1 98.38 193 ILE B C 1
ATOM 6152 O O . ILE B 1 193 ? -6.488 -9.188 -21.812 1 98.38 193 ILE B O 1
ATOM 6156 N N . TYR B 1 194 ? -7.258 -7.109 -22.203 1 98.19 194 TYR B N 1
ATOM 6157 C CA . TYR B 1 194 ? -6.633 -7.051 -23.516 1 98.19 194 TYR B CA 1
ATOM 6158 C C . TYR B 1 194 ? -5.117 -7.168 -23.406 1 98.19 194 TYR B C 1
ATOM 6160 O O . TYR B 1 194 ? -4.48 -7.859 -24.203 1 98.19 194 TYR B O 1
ATOM 6168 N N . LEU B 1 195 ? -4.516 -6.465 -22.453 1 98.38 195 LEU B N 1
ATOM 6169 C CA . LEU B 1 195 ? -3.076 -6.512 -22.234 1 98.38 195 LEU B CA 1
ATOM 6170 C C . LEU B 1 195 ? -2.609 -7.945 -22 1 98.38 195 LEU B C 1
ATOM 6172 O O . LEU B 1 195 ? -1.666 -8.414 -22.641 1 98.38 195 LEU B O 1
ATOM 6176 N N . TRP B 1 196 ? -3.303 -8.633 -21.156 1 98.5 196 TRP B N 1
ATOM 6177 C CA . TRP B 1 196 ? -2.949 -10.016 -20.859 1 98.5 196 TRP B CA 1
ATOM 6178 C C . TRP B 1 196 ? -3.197 -10.914 -22.062 1 98.5 196 TRP B C 1
ATOM 6180 O O . TRP B 1 196 ? -2.412 -11.82 -22.344 1 98.5 196 TRP B O 1
ATOM 6190 N N . GLY B 1 197 ? -4.371 -10.688 -22.75 1 98.12 197 GLY B N 1
ATOM 6191 C CA . GLY B 1 197 ? -4.633 -11.453 -23.969 1 98.12 197 GLY B CA 1
ATOM 6192 C C . GLY B 1 197 ? -3.518 -11.352 -24.984 1 98.12 197 GLY B C 1
ATOM 6193 O O . GLY B 1 197 ? -3.145 -12.344 -25.609 1 98.12 197 GLY B O 1
ATOM 6194 N N . ILE B 1 198 ? -2.998 -10.164 -25.094 1 97.75 198 ILE B N 1
ATOM 6195 C CA . ILE B 1 198 ? -1.9 -9.914 -26.031 1 97.75 198 ILE B CA 1
ATOM 6196 C C . ILE B 1 198 ? -0.655 -10.672 -25.562 1 97.75 198 ILE B C 1
ATOM 6198 O O . ILE B 1 198 ? -0.03 -11.391 -26.359 1 97.75 198 ILE B O 1
ATOM 6202 N N . ASN B 1 199 ? -0.285 -10.594 -24.328 1 97 199 ASN B N 1
ATOM 6203 C CA . ASN B 1 199 ? 0.907 -11.234 -23.781 1 97 199 ASN B CA 1
ATOM 6204 C C . ASN B 1 199 ? 0.817 -12.75 -23.875 1 97 199 ASN B C 1
ATOM 6206 O O . ASN B 1 199 ? 1.786 -13.414 -24.266 1 97 199 ASN B O 1
ATOM 6210 N N . LEU B 1 200 ? -0.357 -13.312 -23.641 1 96.31 200 LEU B N 1
ATOM 6211 C CA . LEU B 1 200 ? -0.546 -14.75 -23.562 1 96.31 200 LEU B CA 1
ATOM 6212 C C . LEU B 1 200 ? -0.729 -15.352 -24.953 1 96.31 200 LEU B C 1
ATOM 6214 O O . LEU B 1 200 ? -0.614 -16.578 -25.125 1 96.31 200 LEU B O 1
ATOM 6218 N N . SER B 1 201 ? -1.069 -14.57 -25.938 1 95.06 201 SER B N 1
ATOM 6219 C CA . SER B 1 201 ? -1.239 -15.07 -27.297 1 95.06 201 SER B CA 1
ATOM 6220 C C . SER B 1 201 ? 0.079 -15.578 -27.875 1 95.06 201 SER B C 1
ATOM 6222 O O . SER B 1 201 ? 0.09 -16.5 -28.703 1 95.06 201 SER B O 1
ATOM 6224 N N . ARG B 1 202 ? 1.144 -15.016 -27.516 1 89.44 202 ARG B N 1
ATOM 6225 C CA . ARG B 1 202 ? 2.482 -15.312 -28.016 1 89.44 202 ARG B CA 1
ATOM 6226 C C . ARG B 1 202 ? 2.566 -15.094 -29.516 1 89.44 202 ARG B C 1
ATOM 6228 O O . ARG B 1 202 ? 3.49 -15.578 -30.172 1 89.44 202 ARG B O 1
ATOM 6235 N N . ASN B 1 203 ? 1.598 -14.445 -30.031 1 92.81 203 ASN B N 1
ATOM 6236 C CA . ASN B 1 203 ? 1.569 -14.078 -31.438 1 92.81 203 ASN B CA 1
ATOM 6237 C C . ASN B 1 203 ? 2.215 -12.711 -31.672 1 92.81 203 ASN B C 1
ATOM 6239 O O . ASN B 1 203 ? 1.715 -11.695 -31.203 1 92.81 203 ASN B O 1
ATOM 6243 N N . PRO B 1 204 ? 3.189 -12.703 -32.469 1 92.44 20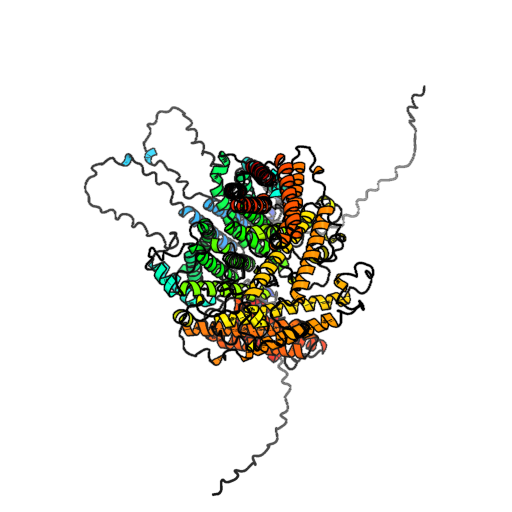4 PRO B N 1
ATOM 6244 C CA . PRO B 1 204 ? 3.918 -11.453 -32.688 1 92.44 204 PRO B CA 1
ATOM 6245 C C . PRO B 1 204 ? 3.037 -10.352 -33.25 1 92.44 204 PRO B C 1
ATOM 6247 O O . PRO B 1 204 ? 3.293 -9.164 -33.031 1 92.44 204 PRO B O 1
ATOM 6250 N N . GLN B 1 205 ? 2.023 -10.797 -33.969 1 91.25 205 GLN B N 1
ATOM 6251 C CA . GLN B 1 205 ? 1.095 -9.812 -34.531 1 91.25 205 GLN B CA 1
ATOM 6252 C C . GLN B 1 205 ? 0.436 -9 -33.406 1 91.25 205 GLN B C 1
ATOM 6254 O O . GLN B 1 205 ? 0.113 -7.824 -33.625 1 91.25 205 GLN B O 1
ATOM 6259 N N . TYR B 1 206 ? 0.243 -9.656 -32.281 1 94.62 206 TYR B N 1
ATOM 6260 C CA . TYR B 1 206 ? -0.398 -8.992 -31.172 1 94.62 206 TYR B CA 1
ATOM 6261 C C . TYR B 1 206 ? 0.641 -8.414 -30.219 1 94.62 206 TYR B C 1
ATOM 6263 O O . TYR B 1 206 ? 0.518 -7.273 -29.766 1 94.62 206 TYR B O 1
ATOM 6271 N N . THR B 1 207 ? 1.688 -9.109 -29.953 1 94.38 207 THR B N 1
ATOM 6272 C CA . THR B 1 207 ? 2.648 -8.758 -28.906 1 94.38 207 THR B CA 1
ATOM 6273 C C . THR B 1 207 ? 3.412 -7.492 -29.281 1 94.38 207 THR B C 1
ATOM 6275 O O . THR B 1 207 ? 3.945 -6.801 -28.406 1 94.38 207 THR B O 1
ATOM 6278 N N . ALA B 1 208 ? 3.396 -7.145 -30.516 1 93.44 208 ALA B N 1
ATOM 6279 C CA . ALA B 1 208 ? 4.031 -5.91 -30.969 1 93.44 208 ALA B CA 1
ATOM 6280 C C . ALA B 1 208 ? 3.324 -4.688 -30.406 1 93.44 208 ALA B C 1
ATOM 6282 O O . ALA B 1 208 ? 3.92 -3.615 -30.281 1 93.44 208 ALA B O 1
ATOM 6283 N N . ARG B 1 209 ? 2.08 -4.867 -30.062 1 94.62 209 ARG B N 1
ATOM 6284 C CA . ARG B 1 209 ? 1.267 -3.756 -29.578 1 94.62 209 ARG B CA 1
ATOM 6285 C C . ARG B 1 209 ? 1.165 -3.77 -28.062 1 94.62 209 ARG B C 1
ATOM 6287 O O . ARG B 1 209 ? 0.417 -2.984 -27.469 1 94.62 209 ARG B O 1
ATOM 6294 N N . GLU B 1 210 ? 1.912 -4.574 -27.391 1 96.12 210 GLU B N 1
ATOM 6295 C CA . GLU B 1 210 ? 1.846 -4.762 -25.953 1 96.12 210 GLU B CA 1
ATOM 6296 C C . GLU B 1 210 ? 2.143 -3.459 -25.219 1 96.12 210 GLU B C 1
ATOM 6298 O O . GLU B 1 210 ? 1.433 -3.094 -24.281 1 96.12 210 GLU B O 1
ATOM 6303 N N . PRO B 1 211 ? 3.146 -2.654 -25.625 1 92.88 211 PRO B N 1
ATOM 6304 C CA . PRO B 1 211 ? 3.408 -1.4 -24.922 1 92.88 211 PRO B CA 1
ATOM 6305 C C . PRO B 1 211 ? 2.246 -0.415 -25.016 1 92.88 211 PRO B C 1
ATOM 6307 O O . PRO B 1 211 ? 1.963 0.31 -24.062 1 92.88 211 PRO B O 1
ATOM 6310 N N . LEU B 1 212 ? 1.612 -0.433 -26.125 1 93.19 212 LEU B N 1
ATOM 6311 C CA . LEU B 1 212 ? 0.463 0.445 -26.312 1 93.19 212 LEU B CA 1
ATOM 6312 C C . LEU B 1 212 ? -0.668 0.078 -25.359 1 93.19 212 LEU B C 1
ATOM 6314 O O . LEU B 1 212 ? -1.245 0.953 -24.703 1 93.19 212 LEU B O 1
ATOM 6318 N N . PHE B 1 213 ? -0.951 -1.129 -25.266 1 96.62 213 PHE B N 1
ATOM 6319 C CA . PHE B 1 213 ? -2.062 -1.579 -24.438 1 96.62 213 PHE B CA 1
ATOM 6320 C C . PHE B 1 213 ? -1.699 -1.501 -22.953 1 96.62 213 PHE B C 1
ATOM 6322 O O . PHE B 1 213 ? -2.574 -1.335 -22.109 1 96.62 213 PHE B O 1
ATOM 6329 N N . LEU B 1 214 ? -0.397 -1.65 -22.641 1 96.5 214 LEU B N 1
ATOM 6330 C CA . LEU B 1 214 ? 0.04 -1.393 -21.281 1 96.5 214 LEU B CA 1
ATOM 6331 C C . LEU B 1 214 ? -0.232 0.055 -20.875 1 96.5 214 LEU B C 1
ATOM 6333 O O . LEU B 1 214 ? -0.771 0.32 -19.797 1 96.5 214 LEU B O 1
ATOM 6337 N N . GLY B 1 215 ? 0.106 0.976 -21.797 1 92.25 215 GLY B N 1
ATOM 6338 C CA . GLY B 1 215 ? -0.184 2.379 -21.547 1 92.25 215 GLY B CA 1
ATOM 6339 C C . GLY B 1 215 ? -1.662 2.656 -21.344 1 92.25 215 GLY B C 1
ATOM 6340 O O . GLY B 1 215 ? -2.041 3.406 -20.453 1 92.25 215 GLY B O 1
ATOM 6341 N N . ARG B 1 216 ? -2.479 2.023 -22.125 1 94 216 ARG B N 1
ATOM 6342 C CA . ARG B 1 216 ? -3.924 2.188 -22.016 1 94 216 ARG B CA 1
ATOM 6343 C C . ARG B 1 216 ? -4.434 1.663 -20.672 1 94 216 ARG B C 1
ATOM 6345 O O . ARG B 1 216 ? -5.277 2.295 -20.031 1 94 216 ARG B O 1
ATOM 6352 N N . ALA B 1 217 ? -3.906 0.496 -20.297 1 96.5 217 ALA B N 1
ATOM 6353 C CA . ALA B 1 217 ? -4.328 -0.107 -19.031 1 96.5 217 ALA B CA 1
ATOM 6354 C C . ALA B 1 217 ? -3.959 0.782 -17.859 1 96.5 217 ALA B C 1
ATOM 6356 O O . ALA B 1 217 ? -4.781 1.014 -16.969 1 96.5 217 ALA B O 1
ATOM 6357 N N . LEU B 1 218 ? -2.826 1.329 -17.875 1 94.06 218 LEU B N 1
ATOM 6358 C CA . LEU B 1 218 ? -2.344 2.156 -16.781 1 94.06 218 LEU B CA 1
ATOM 6359 C C . LEU B 1 218 ? -3.113 3.471 -16.703 1 94.06 218 LEU B C 1
ATOM 6361 O O . LEU B 1 218 ? -3.488 3.916 -15.617 1 94.06 218 LEU B O 1
ATOM 6365 N N . ARG B 1 219 ? -3.445 4.059 -17.781 1 89.25 219 ARG B N 1
ATOM 6366 C CA . ARG B 1 219 ? -4.203 5.305 -17.828 1 89.25 219 ARG B CA 1
ATOM 6367 C C . ARG B 1 219 ? -5.641 5.086 -17.359 1 89.25 219 ARG B C 1
ATOM 6369 O O . ARG B 1 219 ? -6.223 5.949 -16.703 1 89.25 219 ARG B O 1
ATOM 6376 N N . SER B 1 220 ? -6.133 3.965 -17.719 1 92.56 220 SER B N 1
ATOM 6377 C CA . SER B 1 220 ? -7.535 3.686 -17.422 1 92.56 220 SER B CA 1
ATOM 6378 C C . SER B 1 220 ? -7.754 3.514 -15.914 1 92.56 220 SER B C 1
ATOM 6380 O O . SER B 1 220 ? -8.867 3.682 -15.422 1 92.56 220 SER B O 1
ATOM 6382 N N . VAL B 1 221 ? -6.699 3.186 -15.172 1 92.56 221 VAL B N 1
ATOM 6383 C CA . VAL B 1 221 ? -6.824 3.027 -13.727 1 92.56 221 VAL B CA 1
ATOM 6384 C C . VAL B 1 221 ? -7.203 4.363 -13.094 1 92.56 221 VAL B C 1
ATOM 6386 O O . VAL B 1 221 ? -8.133 4.434 -12.281 1 92.56 221 VAL B O 1
ATOM 6389 N N . HIS B 1 222 ? -6.551 5.41 -13.469 1 86.44 222 HIS B N 1
ATOM 6390 C CA . HIS B 1 222 ? -6.789 6.73 -12.891 1 86.44 222 HIS B CA 1
ATOM 6391 C C . HIS B 1 222 ? -8.156 7.266 -13.289 1 86.44 222 HIS B C 1
ATOM 6393 O O . HIS B 1 222 ? -8.836 7.91 -12.484 1 86.44 222 HIS B O 1
ATOM 6399 N N . VAL B 1 223 ? -8.508 6.953 -14.523 1 85.38 223 VAL B N 1
ATOM 6400 C CA . VAL B 1 223 ? -9.82 7.391 -15 1 85.38 223 VAL B CA 1
ATOM 6401 C C . VAL B 1 223 ? -10.922 6.691 -14.211 1 85.38 223 VAL B C 1
ATOM 6403 O O . VAL B 1 223 ? -11.898 7.32 -13.797 1 85.38 223 VAL B O 1
ATOM 6406 N N . ALA B 1 224 ? -10.742 5.449 -14.008 1 89.25 224 ALA B N 1
ATOM 6407 C CA . ALA B 1 224 ? -11.742 4.676 -13.281 1 89.25 224 ALA B CA 1
ATOM 6408 C C . ALA B 1 224 ? -11.828 5.113 -11.82 1 89.25 224 ALA B C 1
ATOM 6410 O O . ALA B 1 224 ? -12.922 5.172 -11.25 1 89.25 224 ALA B O 1
ATOM 6411 N N . LEU B 1 225 ? -10.742 5.426 -11.18 1 86.88 225 LEU B N 1
ATOM 6412 C CA . LEU B 1 225 ? -10.719 5.855 -9.789 1 86.88 225 LEU B CA 1
ATOM 6413 C C . LEU B 1 225 ? -11.414 7.203 -9.625 1 86.88 225 LEU B C 1
ATOM 6415 O O . LEU B 1 225 ? -12.094 7.441 -8.617 1 86.88 225 LEU B O 1
ATOM 6419 N N . SER B 1 226 ? -11.211 8.039 -10.633 1 82.44 226 SER B N 1
ATOM 6420 C CA . SER B 1 226 ? -11.812 9.367 -10.562 1 82.44 226 SER B CA 1
ATOM 6421 C C . SER B 1 226 ? -13.328 9.297 -10.633 1 82.44 226 SER B C 1
ATOM 6423 O O . SER B 1 226 ? -14.023 10.156 -10.086 1 82.44 226 SER B O 1
ATOM 6425 N N . SER B 1 227 ? -13.828 8.273 -11.227 1 77.88 227 SER B N 1
ATOM 6426 C CA . SER B 1 227 ? -15.273 8.141 -11.367 1 77.88 227 SER B CA 1
ATOM 6427 C C . SER B 1 227 ? -15.844 7.199 -10.312 1 77.88 227 SER B C 1
ATOM 6429 O O . SER B 1 227 ? -17.047 6.938 -10.297 1 77.88 227 SER B O 1
ATOM 6431 N N . ALA B 1 228 ? -15.094 6.668 -9.484 1 74.38 228 ALA B N 1
ATOM 6432 C CA . ALA B 1 228 ? -15.508 5.645 -8.523 1 74.38 228 ALA B CA 1
ATOM 6433 C C . ALA B 1 228 ? -16.547 6.191 -7.555 1 74.38 228 ALA B C 1
ATOM 6435 O O . ALA B 1 228 ? -17.438 5.461 -7.117 1 74.38 228 ALA B O 1
ATOM 6436 N N . HIS B 1 229 ? -16.438 7.453 -7.246 1 67 229 HIS B N 1
ATOM 6437 C CA . HIS B 1 229 ? -17.422 8.023 -6.324 1 67 229 HIS B CA 1
ATOM 6438 C C . HIS B 1 229 ? -18.812 8.086 -6.957 1 67 229 HIS B C 1
ATOM 6440 O O . HIS B 1 229 ? -19.812 7.945 -6.262 1 67 229 HIS B O 1
ATOM 6446 N N . GLU B 1 230 ? -18.703 8.227 -8.219 1 67.88 230 GLU B N 1
ATOM 6447 C CA . GLU B 1 230 ? -19.984 8.312 -8.93 1 67.88 230 GLU B CA 1
ATOM 6448 C C . GLU B 1 230 ? -20.5 6.93 -9.312 1 67.88 230 GLU B C 1
ATOM 6450 O O . GLU B 1 230 ? -21.703 6.676 -9.281 1 67.88 230 GLU B O 1
ATOM 6455 N N . GLN B 1 231 ? -19.516 6.109 -9.562 1 71.44 231 GLN B N 1
ATOM 6456 C CA . GLN B 1 231 ? -19.844 4.75 -9.977 1 71.44 231 GLN B CA 1
ATOM 6457 C C . GLN B 1 231 ? -19.203 3.723 -9.047 1 71.44 231 GLN B C 1
ATOM 6459 O O . GLN B 1 231 ? -18.203 3.104 -9.398 1 71.44 231 GLN B O 1
ATOM 6464 N N . GLN B 1 232 ? -19.906 3.539 -7.961 1 72.31 232 GLN B N 1
ATOM 6465 C CA . GLN B 1 232 ? -19.344 2.699 -6.906 1 72.31 232 GLN B CA 1
ATOM 6466 C C . GLN B 1 232 ? -19.125 1.271 -7.398 1 72.31 232 GLN B C 1
ATOM 6468 O O . GLN B 1 232 ? -18.25 0.561 -6.895 1 72.31 232 GLN B O 1
ATOM 6473 N N . GLN B 1 233 ? -19.922 0.902 -8.469 1 72 233 GLN B N 1
ATOM 6474 C CA . GLN B 1 233 ? -19.828 -0.464 -8.977 1 72 233 GLN B CA 1
ATOM 6475 C C . GLN B 1 233 ? -18.484 -0.712 -9.656 1 72 233 GLN B C 1
ATOM 6477 O O . GLN B 1 233 ? -18.047 -1.858 -9.781 1 72 233 GLN B O 1
ATOM 6482 N N . ASN B 1 234 ? -17.797 0.327 -9.922 1 83.62 234 ASN B N 1
ATOM 6483 C CA . ASN B 1 234 ? -16.562 0.212 -10.703 1 83.62 234 ASN B CA 1
ATOM 6484 C C . ASN B 1 234 ? -15.367 -0.118 -9.812 1 83.62 234 ASN B C 1
ATOM 6486 O O . ASN B 1 234 ? -14.312 -0.535 -10.305 1 83.62 234 ASN B O 1
ATOM 6490 N N . THR B 1 235 ? -15.594 0.02 -8.531 1 90.06 235 THR B N 1
ATOM 6491 C CA . THR B 1 235 ? -14.445 -0.137 -7.641 1 90.06 235 THR B CA 1
ATOM 6492 C C . THR B 1 235 ? -13.922 -1.571 -7.68 1 90.06 235 THR B C 1
ATOM 6494 O O . THR B 1 235 ? -12.711 -1.798 -7.648 1 90.06 235 THR B O 1
ATOM 6497 N N . LEU B 1 236 ? -14.836 -2.547 -7.812 1 93.06 236 LEU B N 1
ATOM 6498 C CA . LEU B 1 236 ? -14.414 -3.943 -7.867 1 93.06 236 LEU B CA 1
ATOM 6499 C C . LEU B 1 236 ? -13.648 -4.227 -9.156 1 93.06 236 LEU B C 1
ATOM 6501 O O . LEU B 1 236 ? -12.711 -5.027 -9.156 1 93.06 236 LEU B O 1
ATOM 6505 N N . TYR B 1 237 ? -14.047 -3.564 -10.242 1 94.56 237 TYR B N 1
ATOM 6506 C CA . TYR B 1 237 ? -13.344 -3.713 -11.516 1 94.56 237 TYR B CA 1
ATOM 6507 C C . TYR B 1 237 ? -11.945 -3.117 -11.43 1 94.56 237 TYR B C 1
ATOM 6509 O O . TYR B 1 237 ? -11 -3.662 -12.008 1 94.56 237 TYR B O 1
ATOM 6517 N N . VAL B 1 238 ? -11.82 -1.991 -10.719 1 95.38 238 VAL B N 1
ATOM 6518 C CA . VAL B 1 238 ? -10.508 -1.383 -10.539 1 95.38 238 VAL B CA 1
ATOM 6519 C C . VAL B 1 238 ? -9.609 -2.314 -9.727 1 95.38 238 VAL B C 1
ATOM 6521 O O . VAL B 1 238 ? -8.43 -2.479 -10.031 1 95.38 238 VAL B O 1
ATOM 6524 N N . LEU B 1 239 ? -10.203 -2.885 -8.711 1 96.75 239 LEU B N 1
ATOM 6525 C CA . LEU B 1 239 ? -9.445 -3.826 -7.891 1 96.75 239 LEU B CA 1
ATOM 6526 C C . LEU B 1 239 ? -8.953 -5 -8.727 1 96.75 239 LEU B C 1
ATOM 6528 O O . LEU B 1 239 ? -7.785 -5.391 -8.625 1 96.75 239 LEU B O 1
ATOM 6532 N N . GLN B 1 240 ? -9.82 -5.594 -9.539 1 97.88 240 GLN B N 1
ATOM 6533 C CA . GLN B 1 240 ? -9.43 -6.695 -10.414 1 97.88 240 GLN B CA 1
ATOM 6534 C C . GLN B 1 240 ? -8.305 -6.27 -11.359 1 97.88 240 GLN B C 1
ATOM 6536 O O . GLN B 1 240 ? -7.371 -7.035 -11.609 1 97.88 240 GLN B O 1
ATOM 6541 N N . ALA B 1 241 ? -8.445 -5.102 -11.891 1 98.06 241 ALA B N 1
ATOM 6542 C CA . ALA B 1 241 ? -7.422 -4.602 -12.805 1 98.06 241 ALA B CA 1
ATOM 6543 C C . ALA B 1 241 ? -6.078 -4.457 -12.094 1 98.06 241 ALA B C 1
ATOM 6545 O O . ALA B 1 241 ? -5.035 -4.801 -12.656 1 98.06 241 ALA B O 1
ATOM 6546 N N . GLU B 1 242 ? -6.078 -3.922 -10.891 1 98 242 GLU B N 1
ATOM 6547 C CA . GLU B 1 242 ? -4.848 -3.758 -10.117 1 98 242 GLU B CA 1
ATOM 6548 C C . GLU B 1 242 ? -4.18 -5.105 -9.852 1 98 242 GLU B C 1
ATOM 6550 O O . GLU B 1 242 ? -2.957 -5.227 -9.938 1 98 242 GLU B O 1
ATOM 6555 N N . VAL B 1 243 ? -4.949 -6.094 -9.5 1 98.75 243 VAL B N 1
ATOM 6556 C CA . VAL B 1 243 ? -4.41 -7.43 -9.258 1 98.75 243 VAL B CA 1
ATOM 6557 C C . VAL B 1 243 ? -3.787 -7.973 -10.539 1 98.75 243 VAL B C 1
ATOM 6559 O O . VAL B 1 243 ? -2.682 -8.516 -10.523 1 98.75 243 VAL B O 1
ATOM 6562 N N . LEU B 1 244 ? -4.516 -7.816 -11.641 1 98.81 244 LEU B N 1
ATOM 6563 C CA . LEU B 1 244 ? -4.008 -8.305 -12.922 1 98.81 244 LEU B CA 1
ATOM 6564 C C . LEU B 1 244 ? -2.74 -7.559 -13.328 1 98.81 244 LEU B C 1
ATOM 6566 O O . LEU B 1 244 ? -1.81 -8.164 -13.867 1 98.81 244 LEU B O 1
ATOM 6570 N N . LEU B 1 245 ? -2.723 -6.277 -13.086 1 98.38 245 LEU B N 1
ATOM 6571 C CA . LEU B 1 245 ? -1.536 -5.492 -13.406 1 98.38 245 LEU B CA 1
ATOM 6572 C C . LEU B 1 245 ? -0.363 -5.895 -12.516 1 98.38 245 LEU B C 1
ATOM 6574 O O . LEU B 1 245 ? 0.779 -5.953 -12.977 1 98.38 245 LEU B O 1
ATOM 6578 N N . ALA B 1 246 ? -0.591 -6.164 -11.242 1 98.38 246 ALA B N 1
ATOM 6579 C CA . ALA B 1 246 ? 0.474 -6.633 -10.359 1 98.38 246 ALA B CA 1
ATOM 6580 C C . ALA B 1 246 ? 1.104 -7.918 -10.891 1 98.38 246 ALA B C 1
ATOM 6582 O O . ALA B 1 246 ? 2.324 -7.996 -11.055 1 98.38 246 ALA B O 1
ATOM 6583 N N . TYR B 1 247 ? 0.286 -8.891 -11.234 1 98.62 247 TYR B N 1
ATOM 6584 C CA . TYR B 1 247 ? 0.791 -10.156 -11.758 1 98.62 247 TYR B CA 1
ATOM 6585 C C . TYR B 1 247 ? 1.497 -9.945 -13.094 1 98.62 247 TYR B C 1
ATOM 6587 O O . TYR B 1 247 ? 2.48 -10.625 -13.391 1 98.62 247 TYR B O 1
ATOM 6595 N N . TYR B 1 248 ? 0.938 -9.047 -13.891 1 98.31 248 TYR B N 1
ATOM 6596 C CA . TYR B 1 248 ? 1.572 -8.773 -15.172 1 98.31 248 TYR B CA 1
ATOM 6597 C C . TYR B 1 248 ? 3.002 -8.281 -14.984 1 98.31 248 TYR B C 1
ATOM 6599 O O . TYR B 1 248 ? 3.924 -8.758 -15.641 1 98.31 248 TYR B O 1
ATOM 6607 N N . PHE B 1 249 ? 3.193 -7.309 -14.094 1 96.81 249 PHE B N 1
ATOM 6608 C CA . PHE B 1 249 ? 4.52 -6.742 -13.867 1 96.81 249 PHE B CA 1
ATOM 6609 C C . PHE B 1 249 ? 5.441 -7.77 -13.227 1 96.81 249 PHE B C 1
ATOM 6611 O O . PHE B 1 249 ? 6.621 -7.859 -13.578 1 96.81 249 PHE B O 1
ATOM 6618 N N . PHE B 1 250 ? 4.941 -8.539 -12.297 1 96.88 250 PHE B N 1
ATOM 6619 C CA . PHE B 1 250 ? 5.746 -9.609 -11.734 1 96.88 250 PHE B CA 1
ATOM 6620 C C . PHE B 1 250 ? 6.148 -10.617 -12.805 1 96.88 250 PHE B C 1
ATOM 6622 O O . PHE B 1 250 ? 7.301 -11.055 -12.852 1 96.88 250 PHE B O 1
ATOM 6629 N N . HIS B 1 251 ? 5.125 -10.938 -13.656 1 97.44 251 HIS B N 1
ATOM 6630 C CA . HIS B 1 251 ? 5.371 -11.844 -14.773 1 97.44 251 HIS B CA 1
ATOM 6631 C C . HIS B 1 251 ? 6.48 -11.312 -15.672 1 97.44 251 HIS B C 1
ATOM 6633 O O . HIS B 1 251 ? 7.301 -12.086 -16.172 1 97.44 251 HIS B O 1
ATOM 6639 N N . CYS B 1 252 ? 6.598 -10.039 -15.812 1 94.88 252 CYS B N 1
ATOM 6640 C CA . CYS B 1 252 ? 7.555 -9.383 -16.703 1 94.88 252 CYS B CA 1
ATOM 6641 C C . CYS B 1 252 ? 8.844 -9.055 -15.961 1 94.88 252 CYS B C 1
ATOM 6643 O O . CYS B 1 252 ? 9.719 -8.375 -16.5 1 94.88 252 CYS B O 1
ATOM 6645 N N . ASP B 1 253 ? 9.016 -9.461 -14.711 1 93.38 253 ASP B N 1
ATOM 6646 C CA . ASP B 1 253 ? 10.203 -9.266 -13.883 1 93.38 253 ASP B CA 1
ATOM 6647 C C . ASP B 1 253 ? 10.414 -7.793 -13.562 1 93.38 253 ASP B C 1
ATOM 6649 O O . ASP B 1 253 ? 11.547 -7.312 -13.531 1 93.38 253 ASP B O 1
ATOM 6653 N N . ARG B 1 254 ? 9.336 -7.059 -13.469 1 92 254 ARG B N 1
ATOM 6654 C CA . ARG B 1 254 ? 9.305 -5.668 -13.023 1 92 254 ARG B CA 1
ATOM 6655 C C . ARG B 1 254 ? 8.719 -5.555 -11.617 1 92 254 ARG B C 1
ATOM 6657 O O . ARG B 1 254 ? 7.566 -5.152 -11.453 1 92 254 ARG B O 1
ATOM 6664 N N . LEU B 1 255 ? 9.562 -5.809 -10.656 1 91.56 255 LEU B N 1
ATOM 6665 C CA . LEU B 1 255 ? 9.133 -6.105 -9.297 1 91.56 255 LEU B CA 1
ATOM 6666 C C . LEU B 1 255 ? 8.641 -4.848 -8.594 1 91.56 255 LEU B C 1
ATOM 6668 O O . LEU B 1 255 ? 7.668 -4.891 -7.84 1 91.56 255 LEU B O 1
ATOM 6672 N N . LEU B 1 256 ? 9.289 -3.695 -8.812 1 89.94 256 LEU B N 1
ATOM 6673 C CA . LEU B 1 256 ? 8.875 -2.463 -8.148 1 89.94 256 LEU B CA 1
ATOM 6674 C C . LEU B 1 256 ? 7.469 -2.062 -8.578 1 89.94 256 LEU B C 1
ATOM 6676 O O . LEU B 1 256 ? 6.641 -1.703 -7.742 1 89.94 256 LEU B O 1
ATOM 6680 N N . GLU B 1 257 ? 7.207 -2.104 -9.891 1 92.94 257 GLU B N 1
ATOM 6681 C CA . GLU B 1 257 ? 5.871 -1.799 -10.391 1 92.94 257 GLU B CA 1
ATOM 6682 C C . GLU B 1 257 ? 4.852 -2.83 -9.906 1 92.94 257 GLU B C 1
ATOM 6684 O O . GLU B 1 257 ? 3.703 -2.488 -9.617 1 92.94 257 GLU B O 1
ATOM 6689 N N . GLY B 1 258 ? 5.344 -4.121 -9.938 1 95.38 258 GLY B N 1
ATOM 6690 C CA . GLY B 1 258 ? 4.469 -5.152 -9.398 1 95.38 258 GLY B CA 1
ATOM 6691 C C . GLY B 1 258 ? 4.023 -4.871 -7.977 1 95.38 258 GLY B C 1
ATOM 6692 O O . GLY B 1 258 ? 2.836 -4.961 -7.66 1 95.38 258 GLY B O 1
ATOM 6693 N N . LYS B 1 259 ? 4.973 -4.508 -7.137 1 94 259 LYS B N 1
ATOM 6694 C CA . LYS B 1 259 ? 4.664 -4.195 -5.746 1 94 259 LYS B CA 1
ATOM 6695 C C . LYS B 1 259 ? 3.775 -2.957 -5.645 1 94 259 LYS B C 1
ATOM 6697 O O . LYS B 1 259 ? 2.895 -2.887 -4.785 1 94 259 LYS B O 1
ATOM 6702 N N . PHE B 1 260 ? 3.992 -1.956 -6.543 1 93.19 260 PHE B N 1
ATOM 6703 C CA . PHE B 1 260 ? 3.18 -0.746 -6.598 1 93.19 260 PHE B CA 1
ATOM 6704 C C . PHE B 1 260 ? 1.708 -1.09 -6.793 1 93.19 260 PHE B C 1
ATOM 6706 O O . PHE B 1 260 ? 0.855 -0.651 -6.02 1 93.19 260 PHE B O 1
ATOM 6713 N N . HIS B 1 261 ? 1.409 -1.915 -7.727 1 96.62 261 HIS B N 1
ATOM 6714 C CA . HIS B 1 261 ? 0.033 -2.277 -8.047 1 96.62 261 HIS B CA 1
ATOM 6715 C C . HIS B 1 261 ? -0.532 -3.256 -7.023 1 96.62 261 HIS B C 1
ATOM 6717 O O . HIS B 1 261 ? -1.728 -3.227 -6.723 1 96.62 261 HIS B O 1
ATOM 6723 N N . ALA B 1 262 ? 0.304 -4.152 -6.52 1 97.5 262 ALA B N 1
ATOM 6724 C CA . ALA B 1 262 ? -0.148 -5.055 -5.461 1 97.5 262 ALA B CA 1
ATOM 6725 C C . ALA B 1 262 ? -0.587 -4.273 -4.227 1 97.5 262 ALA B C 1
ATOM 6727 O O . ALA B 1 262 ? -1.61 -4.59 -3.615 1 97.5 262 ALA B O 1
ATOM 6728 N N . SER B 1 263 ? 0.191 -3.271 -3.859 1 95 263 SER B N 1
ATOM 6729 C CA . SER B 1 263 ? -0.15 -2.441 -2.707 1 95 263 SER B CA 1
ATOM 6730 C C . SER B 1 263 ? -1.438 -1.661 -2.949 1 95 263 SER B C 1
ATOM 6732 O O . SER B 1 263 ? -2.24 -1.478 -2.033 1 95 263 SER B O 1
ATOM 6734 N N . ALA B 1 264 ? -1.561 -1.171 -4.176 1 94.81 264 ALA B N 1
ATOM 6735 C CA . ALA B 1 264 ? -2.799 -0.487 -4.539 1 94.81 264 ALA B CA 1
ATOM 6736 C C . ALA B 1 264 ? -4 -1.419 -4.41 1 94.81 264 ALA B C 1
ATOM 6738 O O . ALA B 1 264 ? -5.062 -1.01 -3.938 1 94.81 264 ALA B O 1
ATOM 6739 N N . ALA B 1 265 ? -3.869 -2.629 -4.836 1 97.62 265 ALA B N 1
ATOM 6740 C CA . ALA B 1 265 ? -4.941 -3.615 -4.73 1 97.62 265 ALA B CA 1
ATOM 6741 C C . ALA B 1 265 ? -5.324 -3.854 -3.271 1 97.62 265 ALA B C 1
ATOM 6743 O O . ALA B 1 265 ? -6.508 -3.881 -2.932 1 97.62 265 ALA B O 1
ATOM 6744 N N . VAL B 1 266 ? -4.348 -4.023 -2.439 1 96.69 266 VAL B N 1
ATOM 6745 C CA . VAL B 1 266 ? -4.598 -4.266 -1.022 1 96.69 266 VAL B CA 1
ATOM 6746 C C . VAL B 1 266 ? -5.309 -3.062 -0.408 1 96.69 266 VAL B C 1
ATOM 6748 O O . VAL B 1 266 ? -6.27 -3.223 0.347 1 96.69 266 VAL B O 1
ATOM 6751 N N . SER B 1 267 ? -4.836 -1.88 -0.739 1 93.62 267 SER B N 1
ATOM 6752 C CA . SER B 1 267 ? -5.438 -0.657 -0.214 1 93.62 267 SER B CA 1
ATOM 6753 C C . SER B 1 267 ? -6.906 -0.546 -0.609 1 93.62 267 SER B C 1
ATOM 6755 O O . SER B 1 267 ? -7.754 -0.212 0.22 1 93.62 267 SER B O 1
ATOM 6757 N N . LEU B 1 268 ? -7.18 -0.789 -1.866 1 93.06 268 LEU B N 1
ATOM 6758 C CA . LEU B 1 268 ? -8.555 -0.721 -2.352 1 93.06 268 LEU B CA 1
ATOM 6759 C C . LEU B 1 268 ? -9.43 -1.758 -1.655 1 93.06 268 LEU B C 1
ATOM 6761 O O . LEU B 1 268 ? -10.578 -1.473 -1.303 1 93.06 268 LEU B O 1
ATOM 6765 N N . ALA B 1 269 ? -8.906 -2.957 -1.5 1 95.44 269 ALA B N 1
ATOM 6766 C CA . ALA B 1 269 ? -9.672 -4.016 -0.842 1 95.44 269 ALA B CA 1
ATOM 6767 C C . ALA B 1 269 ? -10.031 -3.625 0.589 1 95.44 269 ALA B C 1
ATOM 6769 O O . ALA B 1 269 ? -11.156 -3.848 1.037 1 95.44 269 ALA B O 1
ATOM 6770 N N . ILE B 1 270 ? -9.109 -3.004 1.261 1 92.44 270 ILE B N 1
ATOM 6771 C CA . ILE B 1 270 ? -9.32 -2.604 2.648 1 92.44 270 ILE B CA 1
ATOM 6772 C C . ILE B 1 270 ? -10.305 -1.44 2.705 1 92.44 270 ILE B C 1
ATOM 6774 O O . ILE B 1 270 ? -11.211 -1.425 3.547 1 92.44 270 ILE B O 1
ATOM 6778 N N . MET B 1 271 ? -10.109 -0.468 1.78 1 88.88 271 MET B N 1
ATOM 6779 C CA . MET B 1 271 ? -11.008 0.682 1.751 1 88.88 271 MET B CA 1
ATOM 6780 C C . MET B 1 271 ? -12.445 0.242 1.485 1 88.88 271 MET B C 1
ATOM 6782 O O . MET B 1 271 ? -13.391 0.875 1.959 1 88.88 271 MET B O 1
ATOM 6786 N N . CYS B 1 272 ? -12.602 -0.885 0.801 1 90.62 272 CYS B N 1
ATOM 6787 C CA . CYS B 1 272 ? -13.922 -1.413 0.484 1 90.62 272 CYS B CA 1
ATOM 6788 C C . CYS B 1 272 ? -14.406 -2.367 1.57 1 90.62 272 CYS B C 1
ATOM 6790 O O . CYS B 1 272 ? -15.477 -2.967 1.446 1 90.62 272 CYS B O 1
ATOM 6792 N N . ASN B 1 273 ? -13.648 -2.613 2.611 1 90.5 273 ASN B N 1
ATOM 6793 C CA . ASN B 1 273 ? -13.953 -3.467 3.754 1 90.5 273 ASN B CA 1
ATOM 6794 C C . ASN B 1 273 ? -14.18 -4.914 3.326 1 90.5 273 ASN B C 1
ATOM 6796 O O . ASN B 1 273 ? -15.062 -5.594 3.85 1 90.5 273 ASN B O 1
ATOM 6800 N N . LEU B 1 274 ? -13.391 -5.336 2.381 1 94.12 274 LEU B N 1
ATOM 6801 C CA . LEU B 1 274 ? -13.57 -6.695 1.884 1 94.12 274 LEU B CA 1
ATOM 6802 C C . LEU B 1 274 ? -13.031 -7.715 2.881 1 94.12 274 LEU B C 1
ATOM 6804 O O . LEU B 1 274 ? -13.336 -8.906 2.781 1 94.12 274 LEU B O 1
ATOM 6808 N N . HIS B 1 275 ? -12.25 -7.34 3.877 1 94.31 275 HIS B N 1
ATOM 6809 C CA . HIS B 1 275 ? -11.75 -8.234 4.914 1 94.31 275 HIS B CA 1
ATOM 6810 C C . HIS B 1 275 ? -12.773 -8.422 6.027 1 94.31 275 HIS B C 1
ATOM 6812 O O . HIS B 1 275 ? -12.578 -9.234 6.934 1 94.31 275 HIS B O 1
ATOM 6818 N N . GLN B 1 276 ? -13.953 -7.742 5.867 1 91.56 276 GLN B N 1
ATOM 6819 C CA . GLN B 1 276 ? -14.953 -7.766 6.93 1 91.56 276 GLN B CA 1
ATOM 6820 C C . GLN B 1 276 ? -16.297 -8.289 6.418 1 91.56 276 GLN B C 1
ATOM 6822 O O . GLN B 1 276 ? -17.344 -7.957 6.965 1 91.56 276 GLN B O 1
ATOM 6827 N N . ILE B 1 277 ? -16.266 -9.031 5.367 1 91.44 277 ILE B N 1
ATOM 6828 C CA . ILE B 1 277 ? -17.5 -9.594 4.832 1 91.44 277 ILE B CA 1
ATOM 6829 C C . ILE B 1 277 ? -18.078 -10.609 5.82 1 91.44 277 ILE B C 1
ATOM 6831 O O . ILE B 1 277 ? -17.375 -11.523 6.262 1 91.44 277 ILE B O 1
ATOM 6835 N N . ASN B 1 278 ? -19.422 -10.43 6.188 1 87.38 278 ASN B N 1
ATOM 6836 C CA . ASN B 1 278 ? -20.156 -11.305 7.109 1 87.38 278 ASN B CA 1
ATOM 6837 C C . ASN B 1 278 ? -19.516 -11.305 8.492 1 87.38 278 ASN B C 1
ATOM 6839 O O . ASN B 1 278 ? -19.438 -12.352 9.148 1 87.38 278 ASN B O 1
ATOM 6843 N N . ALA B 1 279 ? -18.922 -10.133 8.781 1 84.94 279 ALA B N 1
ATOM 6844 C CA . ALA B 1 279 ? -18.359 -10 10.125 1 84.94 279 ALA B CA 1
ATOM 6845 C C . ALA B 1 279 ? -19.438 -10.172 11.188 1 84.94 279 ALA B C 1
ATOM 6847 O O . ALA B 1 279 ? -20.578 -9.766 10.992 1 84.94 279 ALA B O 1
ATOM 6848 N N . PRO B 1 280 ? -19.109 -10.977 12.188 1 73 280 PRO B N 1
ATOM 6849 C CA . PRO B 1 280 ? -20.109 -11.156 13.234 1 73 280 PRO B CA 1
ATOM 6850 C C . PRO B 1 280 ? -20.641 -9.828 13.781 1 73 280 PRO B C 1
ATOM 6852 O O . PRO B 1 280 ? -19.953 -8.812 13.719 1 73 280 PRO B O 1
ATOM 6855 N N . GLN B 1 281 ? -21.984 -9.852 13.969 1 59.28 281 GLN B N 1
ATOM 6856 C CA . GLN B 1 281 ? -22.766 -8.703 14.398 1 59.28 281 GLN B CA 1
ATOM 6857 C C . GLN B 1 281 ? -22.094 -7.98 15.562 1 59.28 281 GLN B C 1
ATOM 6859 O O . GLN B 1 281 ? -21.516 -8.625 16.438 1 59.28 281 GLN B O 1
ATOM 6864 N N . GLY B 1 282 ? -21.781 -6.637 15.625 1 49.75 282 GLY B N 1
ATOM 6865 C CA . GLY B 1 282 ? -21.172 -5.816 16.672 1 49.75 282 GLY B CA 1
ATOM 6866 C C . GLY B 1 282 ? -19.844 -5.211 16.25 1 49.75 282 GLY B C 1
ATOM 6867 O O . GLY B 1 282 ? -19.281 -4.387 16.984 1 49.75 282 GLY B O 1
ATOM 6868 N N . GLY B 1 283 ? -19.297 -5.797 15.336 1 47.22 283 GLY B N 1
ATOM 6869 C CA . GLY B 1 283 ? -18 -5.195 15.023 1 47.22 283 GLY B CA 1
ATOM 6870 C C . GLY B 1 283 ? -18.125 -3.863 14.305 1 47.22 283 GLY B C 1
ATOM 6871 O O . GLY B 1 283 ? -18.562 -3.809 13.156 1 47.22 283 GLY B O 1
ATOM 6872 N N . GLY B 1 284 ? -18.562 -2.9 14.945 1 42.66 284 GLY B N 1
ATOM 6873 C CA . GLY B 1 284 ? -18.906 -1.497 14.758 1 42.66 284 GLY B CA 1
ATOM 6874 C C . GLY B 1 284 ? -18 -0.799 13.758 1 42.66 284 GLY B C 1
ATOM 6875 O O . GLY B 1 284 ? -17.906 0.43 13.75 1 42.66 284 GLY B O 1
ATOM 6876 N N . PHE B 1 285 ? -17 -1.348 13.312 1 45.19 285 PHE B N 1
ATOM 6877 C CA . PHE B 1 285 ? -16.281 -0.327 12.547 1 45.19 285 PHE B CA 1
ATOM 6878 C C . PHE B 1 285 ? -17.125 0.153 11.375 1 45.19 285 PHE B C 1
ATOM 6880 O O . PHE B 1 285 ? -17.5 -0.639 10.508 1 45.19 285 PHE B O 1
ATOM 6887 N N . GLN B 1 286 ? -18.188 0.971 11.75 1 47.41 286 GLN B N 1
ATOM 6888 C CA . GLN B 1 286 ? -18.844 1.603 10.609 1 47.41 286 GLN B CA 1
ATOM 6889 C C . GLN B 1 286 ? -17.844 1.993 9.539 1 47.41 286 GLN B C 1
ATOM 6891 O O . GLN B 1 286 ? -17.156 3.02 9.656 1 47.41 286 GLN B O 1
ATOM 6896 N N . SER B 1 287 ? -17.234 1.002 8.961 1 50.41 287 SER B N 1
ATOM 6897 C CA . SER B 1 287 ? -16.172 1.247 7.992 1 50.41 287 SER B CA 1
ATOM 6898 C C . SER B 1 287 ? -16.672 2.104 6.832 1 50.41 287 SER B C 1
ATOM 6900 O O . SER B 1 287 ? -17.828 1.995 6.422 1 50.41 287 SER B O 1
ATOM 6902 N N . ALA B 1 288 ? -16.141 3.213 6.594 1 52.25 288 ALA B N 1
ATOM 6903 C CA . ALA B 1 288 ? -16.25 4.109 5.449 1 52.25 288 ALA B CA 1
ATOM 6904 C C . ALA B 1 288 ? -16.312 3.322 4.141 1 52.25 288 ALA B C 1
ATOM 6906 O O . ALA B 1 288 ? -16.469 3.906 3.064 1 52.25 288 ALA B O 1
ATOM 6907 N N . GLY B 1 289 ? -16.328 1.885 4.266 1 55.12 289 GLY B N 1
ATOM 6908 C CA . GLY B 1 289 ? -16.297 1.073 3.061 1 55.12 289 GLY B CA 1
ATOM 6909 C C . GLY B 1 289 ? -17.594 1.156 2.26 1 55.12 289 GLY B C 1
ATOM 6910 O O . GLY B 1 289 ? -17.578 1.014 1.034 1 55.12 289 GLY B O 1
ATOM 6911 N N . GLN B 1 290 ? -18.531 1.4 2.955 1 57.94 290 GLN B N 1
ATOM 6912 C CA . GLN B 1 290 ? -19.812 1.48 2.273 1 57.94 290 GLN B CA 1
ATOM 6913 C C . GLN B 1 290 ? -19.859 2.676 1.325 1 57.94 290 GLN B C 1
ATOM 6915 O O . GLN B 1 290 ? -20.688 2.715 0.406 1 57.94 290 GLN B O 1
ATOM 6920 N N . ALA B 1 291 ? -18.812 3.301 1.458 1 64.75 291 ALA B N 1
ATOM 6921 C CA . ALA B 1 291 ? -18.766 4.492 0.616 1 64.75 291 ALA B CA 1
ATOM 6922 C C . ALA B 1 291 ? -18.25 4.164 -0.778 1 64.75 291 ALA B C 1
ATOM 6924 O O . ALA B 1 291 ? -18.531 4.875 -1.743 1 64.75 291 ALA B O 1
ATOM 6925 N N . PHE B 1 292 ? -17.688 2.941 -0.822 1 80 292 PHE B N 1
ATOM 6926 C CA . PHE B 1 292 ? -17.016 2.764 -2.107 1 80 292 PHE B CA 1
ATOM 6927 C C . PHE B 1 292 ? -17.562 1.533 -2.828 1 80 292 PHE B C 1
ATOM 6929 O O . PHE B 1 292 ? -17.312 1.354 -4.023 1 80 292 PHE B O 1
ATOM 6936 N N . LEU B 1 293 ? -18.297 0.699 -2.225 1 85.56 293 LEU B N 1
ATOM 6937 C CA . LEU B 1 293 ? -18.906 -0.482 -2.84 1 85.56 293 LEU B CA 1
ATOM 6938 C C . LEU B 1 293 ? -20.328 -0.676 -2.365 1 85.56 293 LEU B C 1
ATOM 6940 O O . LEU B 1 293 ? -20.578 -0.826 -1.166 1 85.56 293 LEU B O 1
ATOM 6944 N N . PRO B 1 294 ? -21.25 -0.68 -3.279 1 84.69 294 PRO B N 1
ATOM 6945 C CA . PRO B 1 294 ? -22.641 -0.932 -2.879 1 84.69 294 PRO B CA 1
ATOM 6946 C C . PRO B 1 294 ? -22.859 -2.357 -2.377 1 84.69 294 PRO B C 1
ATOM 6948 O O . PRO B 1 294 ? -22.031 -3.24 -2.635 1 84.69 294 PRO B O 1
ATOM 6951 N N . PRO B 1 295 ? -23.906 -2.574 -1.68 1 85.88 295 PRO B N 1
ATOM 6952 C CA . PRO B 1 295 ? -24.219 -3.939 -1.246 1 85.88 295 PRO B CA 1
ATOM 6953 C C . PRO B 1 295 ? -24.328 -4.914 -2.414 1 85.88 295 PRO B C 1
ATOM 6955 O O . PRO B 1 295 ? -24.672 -4.512 -3.529 1 85.88 295 PRO B O 1
ATOM 6958 N N . PRO B 1 296 ? -24.031 -6.141 -2.131 1 88.81 296 PRO B N 1
ATOM 6959 C CA . PRO B 1 296 ? -24.094 -7.125 -3.217 1 88.81 296 PRO B CA 1
ATOM 6960 C C . PRO B 1 296 ? -25.5 -7.273 -3.801 1 88.81 296 PRO B C 1
ATOM 6962 O O . PRO B 1 296 ? -26.469 -7.312 -3.057 1 88.81 296 PRO B O 1
ATOM 6965 N N . ALA B 1 297 ? -25.594 -7.367 -5.105 1 85.94 297 ALA B N 1
ATOM 6966 C CA . ALA B 1 297 ? -26.875 -7.465 -5.805 1 85.94 297 ALA B CA 1
ATOM 6967 C C . ALA B 1 297 ? -27.422 -8.891 -5.766 1 85.94 297 ALA B C 1
ATOM 6969 O O . ALA B 1 297 ? -28.625 -9.102 -5.75 1 85.94 297 ALA B O 1
ATOM 6970 N N . ASP B 1 298 ? -26.609 -9.891 -5.871 1 88.19 298 ASP B N 1
ATOM 6971 C CA . ASP B 1 298 ? -26.969 -11.305 -5.887 1 88.19 298 ASP B CA 1
ATOM 6972 C C . ASP B 1 298 ? -25.859 -12.156 -5.273 1 88.19 298 ASP B C 1
ATOM 6974 O O . ASP B 1 298 ? -24.812 -11.641 -4.879 1 88.19 298 ASP B O 1
ATOM 6978 N N . PRO B 1 299 ? -26.047 -13.438 -5.168 1 88.06 299 PRO B N 1
ATOM 6979 C CA . PRO B 1 299 ? -25.062 -14.305 -4.52 1 88.06 299 PRO B CA 1
ATOM 6980 C C . PRO B 1 299 ? -23.734 -14.367 -5.281 1 88.06 299 PRO B C 1
ATOM 6982 O O . PRO B 1 299 ? -22.688 -14.562 -4.672 1 88.06 299 PRO B O 1
ATOM 6985 N N . VAL B 1 300 ? -23.781 -14.266 -6.531 1 89.75 300 VAL B N 1
ATOM 6986 C CA . VAL B 1 300 ? -22.562 -14.297 -7.32 1 89.75 300 VAL B CA 1
ATOM 6987 C C . VAL B 1 300 ? -21.734 -13.047 -7.027 1 89.75 300 VAL B C 1
ATOM 6989 O O . VAL B 1 300 ? -20.5 -13.117 -6.949 1 89.75 300 VAL B O 1
ATOM 6992 N N . ASP B 1 301 ? -22.406 -11.945 -6.887 1 90.44 301 ASP B N 1
ATOM 6993 C CA . ASP B 1 301 ? -21.734 -10.703 -6.512 1 90.44 301 ASP B CA 1
ATOM 6994 C C . ASP B 1 301 ? -21.062 -10.836 -5.145 1 90.44 301 ASP B C 1
ATOM 6996 O O . ASP B 1 301 ? -19.953 -10.312 -4.938 1 90.44 301 ASP B O 1
ATOM 7000 N N . GLU B 1 302 ? -21.719 -11.43 -4.328 1 92 302 GLU B N 1
ATOM 7001 C CA . GLU B 1 302 ? -21.156 -11.672 -3 1 92 302 GLU B CA 1
ATOM 7002 C C . GLU B 1 302 ? -19.938 -12.578 -3.076 1 92 302 GLU B C 1
ATOM 7004 O O . GLU B 1 302 ? -18.922 -12.336 -2.408 1 92 302 GLU B O 1
ATOM 7009 N N . ALA B 1 303 ? -20.078 -13.633 -3.844 1 93.69 303 ALA B N 1
ATOM 7010 C CA . ALA B 1 303 ? -18.969 -14.555 -4.035 1 93.69 303 ALA B CA 1
ATOM 7011 C C . ALA B 1 303 ? -17.766 -13.836 -4.641 1 93.69 303 ALA B C 1
ATOM 7013 O O . ALA B 1 303 ? -16.625 -14.078 -4.234 1 93.69 303 ALA B O 1
ATOM 7014 N N . GLU B 1 304 ? -18 -12.977 -5.594 1 94.5 304 GLU B N 1
ATOM 7015 C CA . GLU B 1 304 ? -16.922 -12.219 -6.227 1 94.5 304 GLU B CA 1
ATOM 7016 C C . GLU B 1 304 ? -16.188 -11.352 -5.211 1 94.5 304 GLU B C 1
ATOM 7018 O O . GLU B 1 304 ? -14.961 -11.203 -5.289 1 94.5 304 GLU B O 1
ATOM 7023 N N . ARG B 1 305 ? -16.859 -10.773 -4.301 1 95.19 305 ARG B N 1
ATOM 7024 C CA . ARG B 1 305 ? -16.25 -9.938 -3.277 1 95.19 305 ARG B CA 1
ATOM 7025 C C . ARG B 1 305 ? -15.359 -10.766 -2.35 1 95.19 305 ARG B C 1
ATOM 7027 O O . ARG B 1 305 ? -14.266 -10.336 -1.98 1 95.19 305 ARG B O 1
ATOM 7034 N N . ILE B 1 306 ? -15.852 -11.922 -2.002 1 96.62 306 ILE B N 1
ATOM 7035 C CA . ILE B 1 306 ? -15.062 -12.82 -1.164 1 96.62 306 ILE B CA 1
ATOM 7036 C C . ILE B 1 306 ? -13.82 -13.273 -1.925 1 96.62 306 ILE B C 1
ATOM 7038 O O . ILE B 1 306 ? -12.711 -13.258 -1.38 1 96.62 306 ILE B O 1
ATOM 7042 N N . TYR B 1 307 ? -14.008 -13.664 -3.182 1 97.44 307 TYR B N 1
ATOM 7043 C CA . TYR B 1 307 ? -12.875 -14.062 -4.016 1 97.44 307 TYR B CA 1
ATOM 7044 C C . TYR B 1 307 ? -11.891 -12.914 -4.184 1 97.44 307 TYR B C 1
ATOM 7046 O O . TYR B 1 307 ? -10.68 -13.133 -4.23 1 97.44 307 TYR B O 1
ATOM 7054 N N . ALA B 1 308 ? -12.406 -11.703 -4.305 1 97.94 308 ALA B N 1
ATOM 7055 C CA . ALA B 1 308 ? -11.555 -10.523 -4.445 1 97.94 308 ALA B CA 1
ATOM 7056 C C . ALA B 1 308 ? -10.625 -10.375 -3.242 1 97.94 308 ALA B C 1
ATOM 7058 O O . ALA B 1 308 ? -9.43 -10.141 -3.4 1 97.94 308 ALA B O 1
ATOM 7059 N N . TRP B 1 309 ? -11.133 -10.508 -2.076 1 97.81 309 TRP B N 1
ATOM 7060 C CA . TRP B 1 309 ? -10.32 -10.375 -0.871 1 97.81 309 TRP B CA 1
ATOM 7061 C C . TRP B 1 309 ? -9.227 -11.438 -0.837 1 97.81 309 TRP B C 1
ATOM 7063 O O . TRP B 1 309 ? -8.047 -11.109 -0.662 1 97.81 309 TRP B O 1
ATOM 7073 N N . TRP B 1 310 ? -9.617 -12.625 -1.021 1 98.25 310 TRP B N 1
ATOM 7074 C CA . TRP B 1 310 ? -8.672 -13.719 -0.809 1 98.25 310 TRP B CA 1
ATOM 7075 C C . TRP B 1 310 ? -7.645 -13.773 -1.936 1 98.25 310 TRP B C 1
ATOM 7077 O O . TRP B 1 310 ? -6.488 -14.148 -1.715 1 98.25 310 TRP B O 1
ATOM 7087 N N . THR B 1 311 ? -8.07 -13.414 -3.145 1 98.56 311 THR B N 1
ATOM 7088 C CA . THR B 1 311 ? -7.094 -13.297 -4.223 1 98.56 311 THR B CA 1
ATOM 7089 C C . THR B 1 311 ? -6.055 -12.227 -3.893 1 98.56 311 THR B C 1
ATOM 7091 O O . THR B 1 311 ? -4.859 -12.422 -4.129 1 98.56 311 THR B O 1
ATOM 7094 N N . THR B 1 312 ? -6.492 -11.102 -3.375 1 98.62 312 THR B N 1
ATOM 7095 C CA . THR B 1 312 ? -5.602 -10.023 -2.965 1 98.62 312 THR B CA 1
ATOM 7096 C C . THR B 1 312 ? -4.719 -10.461 -1.801 1 98.62 312 THR B C 1
ATOM 7098 O O . THR B 1 312 ? -3.531 -10.125 -1.755 1 98.62 312 THR B O 1
ATOM 7101 N N . PHE B 1 313 ? -5.312 -11.219 -0.881 1 98.38 313 PHE B N 1
ATOM 7102 C CA . PHE B 1 313 ? -4.59 -11.766 0.262 1 98.38 313 PHE B CA 1
ATOM 7103 C C . PHE B 1 313 ? -3.451 -12.664 -0.196 1 98.38 313 PHE B C 1
ATOM 7105 O O . PHE B 1 313 ? -2.324 -12.547 0.287 1 98.38 313 PHE B O 1
ATOM 7112 N N . VAL B 1 314 ? -3.744 -13.562 -1.128 1 98.56 314 VAL B N 1
ATOM 7113 C CA . VAL B 1 314 ? -2.744 -14.492 -1.646 1 98.56 314 VAL B CA 1
ATOM 7114 C C . VAL B 1 314 ? -1.641 -13.719 -2.361 1 98.56 314 VAL B C 1
ATOM 7116 O O . VAL B 1 314 ? -0.455 -14.016 -2.197 1 98.56 314 VAL B O 1
ATOM 7119 N N . LEU B 1 315 ? -2.039 -12.758 -3.178 1 98.44 315 LEU B N 1
ATOM 7120 C CA . LEU B 1 315 ? -1.069 -11.922 -3.875 1 98.44 315 LEU B CA 1
ATOM 7121 C C . LEU B 1 315 ? -0.1 -11.273 -2.891 1 98.44 315 LEU B C 1
ATOM 7123 O O . LEU B 1 315 ? 1.114 -11.305 -3.1 1 98.44 315 LEU B O 1
ATOM 7127 N N . ASP B 1 316 ? -0.569 -10.742 -1.843 1 97.06 316 ASP B N 1
ATOM 7128 C CA . ASP B 1 316 ? 0.243 -10.039 -0.857 1 97.06 316 ASP B CA 1
ATOM 7129 C C . ASP B 1 316 ? 1.144 -11 -0.092 1 97.06 316 ASP B C 1
ATOM 7131 O O . ASP B 1 316 ? 2.344 -10.758 0.056 1 97.06 316 ASP B O 1
ATOM 7135 N N . LYS B 1 317 ? 0.556 -12.133 0.363 1 97.31 317 LYS B N 1
ATOM 7136 C CA . LYS B 1 317 ? 1.265 -13.047 1.254 1 97.31 317 LYS B CA 1
ATOM 7137 C C . LYS B 1 317 ? 2.287 -13.883 0.485 1 97.31 317 LYS B C 1
ATOM 7139 O O . LYS B 1 317 ? 3.248 -14.391 1.068 1 97.31 317 LYS B O 1
ATOM 7144 N N . SER B 1 318 ? 2.121 -14.047 -0.779 1 97.19 318 SER B N 1
ATOM 7145 C CA . SER B 1 318 ? 2.961 -14.984 -1.517 1 97.19 318 SER B CA 1
ATOM 7146 C C . SER B 1 318 ? 4.23 -14.312 -2.027 1 97.19 318 SER B C 1
ATOM 7148 O O . SER B 1 318 ? 5.219 -14.984 -2.326 1 97.19 318 SER B O 1
ATOM 7150 N N . TRP B 1 319 ? 4.289 -13.047 -2.123 1 95.38 319 TRP B N 1
ATOM 7151 C CA . TRP B 1 319 ? 5.422 -12.406 -2.777 1 95.38 319 TRP B CA 1
ATOM 7152 C C . TRP B 1 319 ? 6.375 -11.805 -1.749 1 95.38 319 TRP B C 1
ATOM 7154 O O . TRP B 1 319 ? 7.277 -11.039 -2.102 1 95.38 319 TRP B O 1
ATOM 7164 N N . VAL B 1 320 ? 6.188 -12.109 -0.514 1 89 320 VAL B N 1
ATOM 7165 C CA . VAL B 1 320 ? 6.961 -11.531 0.578 1 89 320 VAL B CA 1
ATOM 7166 C C . VAL B 1 320 ? 8.43 -11.945 0.448 1 89 320 VAL B C 1
ATOM 7168 O O . VAL B 1 320 ? 9.328 -11.148 0.71 1 89 320 VAL B O 1
ATOM 7171 N N . VAL B 1 321 ? 8.711 -13.125 0.012 1 86.5 321 VAL B N 1
ATOM 7172 C CA . VAL B 1 321 ? 10.078 -13.633 -0.076 1 86.5 321 VAL B CA 1
ATOM 7173 C C . VAL B 1 321 ? 10.781 -13.008 -1.281 1 86.5 321 VAL B C 1
ATOM 7175 O O . VAL B 1 321 ? 11.93 -12.562 -1.177 1 86.5 321 VAL B O 1
ATOM 7178 N N . ALA B 1 322 ? 10.078 -13.023 -2.357 1 89.31 322 ALA B N 1
ATOM 7179 C CA . ALA B 1 322 ? 10.672 -12.484 -3.58 1 89.31 322 ALA B CA 1
ATOM 7180 C C . ALA B 1 322 ? 11.008 -11.008 -3.422 1 89.31 322 ALA B C 1
ATOM 7182 O O . ALA B 1 322 ? 12.008 -10.523 -3.967 1 89.31 322 ALA B O 1
ATOM 7183 N N . LEU B 1 323 ? 10.219 -10.352 -2.697 1 89.81 323 LEU B N 1
ATOM 7184 C CA . LEU B 1 323 ? 10.375 -8.906 -2.584 1 89.81 323 LEU B CA 1
ATOM 7185 C C . LEU B 1 323 ? 11.125 -8.539 -1.308 1 89.81 323 LEU B C 1
ATOM 7187 O O . LEU B 1 323 ? 11.477 -7.375 -1.1 1 89.81 323 LEU B O 1
ATOM 7191 N N . SER B 1 324 ? 11.414 -9.508 -0.449 1 85.19 324 SER B N 1
ATOM 7192 C CA . SER B 1 324 ? 12.031 -9.258 0.847 1 85.19 324 SER B CA 1
ATOM 7193 C C . SER B 1 324 ? 11.391 -8.062 1.548 1 85.19 324 SER B C 1
ATOM 7195 O O . SER B 1 324 ? 12.094 -7.168 2.021 1 85.19 324 SER B O 1
ATOM 7197 N N . ALA B 1 325 ? 10.148 -7.945 1.446 1 85.62 325 ALA B N 1
ATOM 7198 C CA . ALA B 1 325 ? 9.352 -6.887 2.066 1 85.62 325 ALA B CA 1
ATOM 7199 C C . ALA B 1 325 ? 8.234 -7.473 2.92 1 85.62 325 ALA B C 1
ATOM 7201 O O . ALA B 1 325 ? 7.699 -8.539 2.607 1 85.62 325 ALA B O 1
ATOM 7202 N N . PRO B 1 326 ? 7.891 -6.754 3.938 1 86.06 326 PRO B N 1
ATOM 7203 C CA . PRO B 1 326 ? 6.785 -7.254 4.758 1 86.06 326 PRO B CA 1
ATOM 7204 C C . PRO B 1 326 ? 5.445 -7.227 4.023 1 86.06 326 PRO B C 1
ATOM 7206 O O . PRO B 1 326 ? 5.254 -6.418 3.109 1 86.06 326 PRO B O 1
ATOM 7209 N N . ALA B 1 327 ? 4.613 -8.148 4.469 1 91.19 327 ALA B N 1
ATOM 7210 C CA . ALA B 1 327 ? 3.256 -8.156 3.932 1 91.19 327 ALA B CA 1
ATOM 7211 C C . ALA B 1 327 ? 2.516 -6.871 4.285 1 91.19 327 ALA B C 1
ATOM 7213 O O . ALA B 1 327 ? 2.74 -6.289 5.348 1 91.19 327 ALA B O 1
ATOM 7214 N N . MET B 1 328 ? 1.695 -6.438 3.408 1 91.69 328 MET B N 1
ATOM 7215 C CA . MET B 1 328 ? 0.905 -5.23 3.637 1 91.69 328 MET B CA 1
ATOM 7216 C C . MET B 1 328 ? -0.295 -5.527 4.527 1 91.69 328 MET B C 1
ATOM 7218 O O . MET B 1 328 ? -0.683 -4.695 5.352 1 91.69 328 MET B O 1
ATOM 7222 N N . ILE B 1 329 ? -0.864 -6.68 4.266 1 93.75 329 ILE B N 1
ATOM 7223 C CA . ILE B 1 329 ? -1.973 -7.105 5.113 1 93.75 329 ILE B CA 1
ATOM 7224 C C . ILE B 1 329 ? -1.432 -7.68 6.422 1 93.75 329 ILE B C 1
ATOM 7226 O O . ILE B 1 329 ? -0.736 -8.695 6.422 1 93.75 329 ILE B O 1
ATOM 7230 N N . SER B 1 330 ? -1.604 -6.984 7.426 1 86.69 330 SER B N 1
ATOM 7231 C CA . SER B 1 330 ? -1.141 -7.426 8.742 1 86.69 330 SER B CA 1
ATOM 7232 C C . SER B 1 330 ? -2.277 -7.43 9.758 1 86.69 330 SER B C 1
ATOM 7234 O O . SER B 1 330 ? -2.957 -6.418 9.938 1 86.69 330 SER B O 1
ATOM 7236 N N . GLU B 1 331 ? -2.443 -8.578 10.258 1 84.62 331 GLU B N 1
ATOM 7237 C CA . GLU B 1 331 ? -3.443 -8.664 11.32 1 84.62 331 GLU B CA 1
ATOM 7238 C C . GLU B 1 331 ? -2.822 -8.406 12.688 1 84.62 331 GLU B C 1
ATOM 7240 O O . GLU B 1 331 ? -1.757 -8.938 13 1 84.62 331 GLU B O 1
ATOM 7245 N N . THR B 1 332 ? -3.346 -7.434 13.344 1 76.19 332 THR B N 1
ATOM 7246 C CA . THR B 1 332 ? -2.971 -7.145 14.719 1 76.19 332 THR B CA 1
ATOM 7247 C C . THR B 1 332 ? -4.156 -7.355 15.664 1 76.19 332 THR B C 1
ATOM 7249 O O . THR B 1 332 ? -5.137 -8 15.289 1 76.19 332 THR B O 1
ATOM 7252 N N . GLN B 1 333 ? -3.982 -7.004 16.828 1 65.94 333 GLN B N 1
ATOM 7253 C CA . GLN B 1 333 ? -5.055 -7.141 17.797 1 65.94 333 GLN B CA 1
ATOM 7254 C C . GLN B 1 333 ? -6.094 -6.035 17.641 1 65.94 333 GLN B C 1
ATOM 7256 O O . GLN B 1 333 ? -7.195 -6.121 18.188 1 65.94 333 GLN B O 1
ATOM 7261 N N . GLU B 1 334 ? -5.785 -5.227 16.672 1 72.56 334 GLU B N 1
ATOM 7262 C CA . GLU B 1 334 ? -6.734 -4.152 16.406 1 72.56 334 GLU B CA 1
ATOM 7263 C C . GLU B 1 334 ? -7.934 -4.656 15.609 1 72.56 334 GLU B C 1
ATOM 7265 O O . GLU B 1 334 ? -7.766 -5.367 14.609 1 72.56 334 GLU B O 1
ATOM 7270 N N . PRO B 1 335 ? -9.102 -4.383 16 1 72.25 335 PRO B N 1
ATOM 7271 C CA . PRO B 1 335 ? -10.305 -4.898 15.344 1 72.25 335 PRO B CA 1
ATOM 7272 C C . PRO B 1 335 ? -10.367 -4.547 13.859 1 72.25 335 PRO B C 1
ATOM 7274 O O . PRO B 1 335 ? -10.852 -5.344 13.055 1 72.25 335 PRO B O 1
ATOM 7277 N N . GLY B 1 336 ? -9.883 -3.484 13.508 1 77.62 336 GLY B N 1
ATOM 7278 C CA . GLY B 1 336 ? -9.938 -3.084 12.109 1 77.62 336 GLY B CA 1
ATOM 7279 C C . GLY B 1 336 ? -9.016 -3.891 11.219 1 77.62 336 GLY B C 1
ATOM 7280 O O . GLY B 1 336 ? -9.156 -3.871 9.992 1 77.62 336 GLY B O 1
ATOM 7281 N N . THR B 1 337 ? -8.148 -4.605 11.773 1 86.81 337 THR B N 1
ATOM 7282 C CA . THR B 1 337 ? -7.18 -5.367 10.992 1 86.81 337 THR B CA 1
ATOM 7283 C C . THR B 1 337 ? -7.535 -6.852 10.992 1 86.81 337 THR B C 1
ATOM 7285 O O . THR B 1 337 ? -6.949 -7.633 10.234 1 86.81 337 THR B O 1
ATOM 7288 N N . VAL B 1 338 ? -8.539 -7.27 11.836 1 88.5 338 VAL B N 1
ATOM 7289 C CA . VAL B 1 338 ? -8.922 -8.672 11.93 1 88.5 338 VAL B CA 1
ATOM 7290 C C . VAL B 1 338 ? -9.695 -9.086 10.68 1 88.5 338 VAL B C 1
ATOM 7292 O O . VAL B 1 338 ? -10.586 -8.352 10.227 1 88.5 338 VAL B O 1
ATOM 7295 N N . ILE B 1 339 ? -9.344 -10.18 10.172 1 94.5 339 ILE B N 1
ATOM 7296 C CA . ILE B 1 339 ? -10.008 -10.664 8.961 1 94.5 339 ILE B CA 1
ATOM 7297 C C . ILE B 1 339 ? -11.211 -11.523 9.344 1 94.5 339 ILE B C 1
ATOM 7299 O O . ILE B 1 339 ? -11.055 -12.594 9.945 1 94.5 339 ILE B O 1
ATOM 7303 N N . HIS B 1 340 ? -12.375 -11.086 8.992 1 93 340 HIS B N 1
ATOM 7304 C CA . HIS B 1 340 ? -13.594 -11.812 9.328 1 93 340 HIS B CA 1
ATOM 7305 C C . HIS B 1 340 ? -14.172 -12.523 8.102 1 93 340 HIS B C 1
ATOM 7307 O O . HIS B 1 340 ? -14.992 -13.43 8.234 1 93 340 HIS B O 1
ATOM 7313 N N . THR B 1 341 ? -13.766 -12.102 6.918 1 95.19 341 THR B N 1
ATOM 7314 C CA . THR B 1 341 ? -14.289 -12.688 5.688 1 95.19 341 THR B CA 1
ATOM 7315 C C . THR B 1 341 ? -14.055 -14.195 5.656 1 95.19 341 THR B C 1
ATOM 7317 O O . THR B 1 341 ? -12.93 -14.648 5.859 1 95.19 341 THR B O 1
ATOM 7320 N N . PRO B 1 342 ? -15.117 -14.969 5.441 1 93.88 342 PRO B N 1
ATOM 7321 C CA . PRO B 1 342 ? -14.953 -16.422 5.434 1 93.88 342 PRO B CA 1
ATOM 7322 C C . PRO B 1 342 ? -14.094 -16.906 4.27 1 93.88 342 PRO B C 1
ATOM 7324 O O . PRO B 1 342 ? -13.969 -16.219 3.258 1 93.88 342 PRO B O 1
ATOM 7327 N N . TRP B 1 343 ? -13.562 -18.109 4.461 1 95 343 TRP B N 1
ATOM 7328 C CA . TRP B 1 343 ? -12.82 -18.734 3.371 1 95 343 TRP B CA 1
ATOM 7329 C C . TRP B 1 343 ? -13.68 -18.859 2.117 1 95 343 TRP B C 1
ATOM 7331 O O . TRP B 1 343 ? -14.883 -19.109 2.205 1 95 343 TRP B O 1
ATOM 7341 N N . PRO B 1 344 ? -13.102 -18.656 0.973 1 94.88 344 PRO B N 1
ATOM 7342 C CA . PRO B 1 344 ? -13.883 -18.766 -0.261 1 94.88 344 PRO B CA 1
ATOM 7343 C C . PRO B 1 344 ? -14.336 -20.203 -0.542 1 94.88 344 PRO B C 1
ATOM 7345 O O . PRO B 1 344 ? -13.555 -21.141 -0.383 1 94.88 344 PRO B O 1
ATOM 7348 N N . LEU B 1 345 ? -15.539 -20.359 -0.908 1 92.19 345 LEU B N 1
ATOM 7349 C CA . LEU B 1 345 ? -16.125 -21.625 -1.346 1 92.19 345 LEU B CA 1
ATOM 7350 C C . LEU B 1 345 ? -16.172 -21.688 -2.867 1 92.19 345 LEU B C 1
ATOM 7352 O O . LEU B 1 345 ? -15.805 -20.734 -3.555 1 92.19 345 LEU B O 1
ATOM 7356 N N . THR B 1 346 ? -16.578 -22.781 -3.352 1 85.62 346 THR B N 1
ATOM 7357 C CA . THR B 1 346 ? -16.734 -22.891 -4.797 1 85.62 346 THR B CA 1
ATOM 7358 C C . THR B 1 346 ? -18 -22.172 -5.258 1 85.62 346 THR B C 1
ATOM 7360 O O . THR B 1 346 ? -18.922 -21.969 -4.473 1 85.62 346 THR B O 1
ATOM 7363 N N . VAL B 1 347 ? -18.031 -21.797 -6.461 1 78 347 VAL B N 1
ATOM 7364 C CA . VAL B 1 347 ? -19.156 -21.047 -7.031 1 78 347 VAL B CA 1
ATOM 7365 C C . VAL B 1 347 ? -20.438 -21.875 -6.902 1 78 347 VAL B C 1
ATOM 7367 O O . VAL B 1 347 ? -21.516 -21.328 -6.641 1 78 347 VAL B O 1
ATOM 7370 N N . ASP B 1 348 ? -20.266 -23.188 -7.078 1 78.75 348 ASP B N 1
ATOM 7371 C CA . ASP B 1 348 ? -21.422 -24.078 -6.965 1 78.75 348 ASP B CA 1
ATOM 7372 C C . ASP B 1 348 ? -21.969 -24.078 -5.543 1 78.75 348 ASP B C 1
ATOM 7374 O O . ASP B 1 348 ? -23.188 -24.141 -5.344 1 78.75 348 ASP B O 1
ATOM 7378 N N . GLU B 1 349 ? -21.141 -23.953 -4.59 1 86.06 349 GLU B N 1
ATOM 7379 C CA . GLU B 1 349 ? -21.562 -23.922 -3.193 1 86.06 349 GLU B CA 1
ATOM 7380 C C . GLU B 1 349 ? -22.297 -22.625 -2.871 1 86.06 349 GLU B C 1
ATOM 7382 O O . GLU B 1 349 ? -23.266 -22.625 -2.109 1 86.06 349 GLU B O 1
ATOM 7387 N N . TYR B 1 350 ? -21.891 -21.547 -3.494 1 87.12 350 TYR B N 1
ATOM 7388 C CA . TYR B 1 350 ? -22.547 -20.266 -3.256 1 87.12 350 TYR B CA 1
ATOM 7389 C C . TYR B 1 350 ? -23.938 -20.25 -3.893 1 87.12 350 TYR B C 1
ATOM 7391 O O . TYR B 1 350 ? -24.844 -19.594 -3.381 1 87.12 350 TYR B O 1
ATOM 7399 N N . ALA B 1 351 ? -24.031 -20.938 -5.02 1 80.31 351 ALA B N 1
ATOM 7400 C CA . ALA B 1 351 ? -25.328 -21.031 -5.695 1 80.31 351 ALA B CA 1
ATOM 7401 C C . ALA B 1 351 ? -26.344 -21.797 -4.836 1 80.31 351 ALA B C 1
ATOM 7403 O O . ALA B 1 351 ? -27.531 -21.484 -4.855 1 80.31 351 ALA B O 1
ATOM 7404 N N . GLN B 1 352 ? -25.859 -22.719 -4.133 1 85.19 352 GLN B N 1
ATOM 7405 C CA . GLN B 1 352 ? -26.734 -23.516 -3.273 1 85.19 352 GLN B CA 1
ATOM 7406 C C . GLN B 1 352 ? -27.125 -22.734 -2.021 1 85.19 352 GLN B C 1
ATOM 7408 O O . GLN B 1 352 ? -28.281 -22.766 -1.604 1 85.19 352 GLN B O 1
ATOM 7413 N N . GLN B 1 353 ? -26.109 -22.109 -1.45 1 88.19 353 GLN B N 1
ATOM 7414 C CA . GLN B 1 353 ? -26.328 -21.297 -0.255 1 88.19 353 GLN B CA 1
ATOM 7415 C C . GLN B 1 353 ? -25.438 -20.047 -0.265 1 88.19 353 GLN B C 1
ATOM 7417 O O . GLN B 1 353 ? -24.219 -20.156 -0.258 1 88.19 353 GLN B O 1
ATOM 7422 N N . PRO B 1 354 ? -26.156 -18.969 -0.234 1 87.94 354 PRO B N 1
ATOM 7423 C CA . PRO B 1 354 ? -25.375 -17.719 -0.24 1 87.94 354 PRO B CA 1
ATOM 7424 C C . PRO B 1 354 ? -24.484 -17.594 0.99 1 87.94 354 PRO B C 1
ATOM 7426 O O . PRO B 1 354 ? -24.766 -18.172 2.035 1 87.94 354 PRO B O 1
ATOM 7429 N N . ALA B 1 355 ? -23.422 -16.859 0.836 1 86.25 355 ALA B N 1
ATOM 7430 C CA . ALA B 1 355 ? -22.438 -16.688 1.901 1 86.25 355 ALA B CA 1
ATOM 7431 C C . ALA B 1 355 ? -23.078 -16.031 3.131 1 86.25 355 ALA B C 1
ATOM 7433 O O . ALA B 1 355 ? -22.75 -16.391 4.266 1 86.25 355 ALA B O 1
ATOM 7434 N N . SER B 1 356 ? -23.953 -15.102 2.887 1 85.62 356 SER B N 1
ATOM 7435 C CA . SER B 1 356 ? -24.562 -14.344 3.977 1 85.62 356 SER B CA 1
ATOM 7436 C C . SER B 1 356 ? -25.438 -15.25 4.848 1 85.62 356 SER B C 1
ATOM 7438 O O . SER B 1 356 ? -25.703 -14.93 6.004 1 85.62 356 SER B O 1
ATOM 7440 N N . ALA B 1 357 ? -25.828 -16.344 4.285 1 84.75 357 ALA B N 1
ATOM 7441 C CA . ALA B 1 357 ? -26.703 -17.25 5.004 1 84.75 357 ALA B CA 1
ATOM 7442 C C . ALA B 1 357 ? -25.906 -18.281 5.793 1 84.75 357 ALA B C 1
ATOM 7444 O O . ALA B 1 357 ? -26.469 -19.078 6.559 1 84.75 357 ALA B O 1
ATOM 7445 N N . ARG B 1 358 ? -24.625 -18.25 5.672 1 85.81 358 ARG B N 1
ATOM 7446 C CA . ARG B 1 358 ? -23.781 -19.219 6.359 1 85.81 358 ARG B CA 1
ATOM 7447 C C . ARG B 1 358 ? -23.219 -18.625 7.656 1 85.81 358 ARG B C 1
ATOM 7449 O O . ARG B 1 358 ? -22.891 -17.438 7.715 1 85.81 358 ARG B O 1
ATOM 7456 N N . PRO B 1 359 ? -23.188 -19.422 8.656 1 81.88 359 PRO B N 1
ATOM 7457 C CA . PRO B 1 359 ? -22.578 -18.922 9.883 1 81.88 359 PRO B CA 1
ATOM 7458 C C . PRO B 1 359 ? -21.094 -18.609 9.727 1 81.88 359 PRO B C 1
ATOM 7460 O O . PRO B 1 359 ? -20.375 -19.344 9.031 1 81.88 359 PRO B O 1
ATOM 7463 N N . ASN B 1 360 ? -20.703 -17.5 10.273 1 83.94 360 ASN B N 1
ATOM 7464 C CA . ASN B 1 360 ? -19.297 -17.094 10.234 1 83.94 360 ASN B CA 1
ATOM 7465 C C . ASN B 1 360 ? -18.781 -16.734 11.633 1 83.94 360 ASN B C 1
ATOM 7467 O O . ASN B 1 360 ? -19.25 -15.789 12.258 1 83.94 360 ASN B O 1
ATOM 7471 N N . ALA B 1 361 ? -17.781 -17.484 12.133 1 81.62 361 ALA B N 1
ATOM 7472 C CA . ALA B 1 361 ? -17.203 -17.281 13.461 1 81.62 361 ALA B CA 1
ATOM 7473 C C . ALA B 1 361 ? -16.25 -16.078 13.469 1 81.62 361 ALA B C 1
ATOM 7475 O O . ALA B 1 361 ? -15.922 -15.555 14.531 1 81.62 361 ALA B O 1
ATOM 7476 N N . GLY B 1 362 ? -15.852 -15.656 12.328 1 86.81 362 GLY B N 1
ATOM 7477 C CA . GLY B 1 362 ? -14.922 -14.539 12.25 1 86.81 362 GLY B CA 1
ATOM 7478 C C . GLY B 1 362 ? -13.492 -14.93 12.57 1 86.81 362 GLY B C 1
ATOM 7479 O O . GLY B 1 362 ? -13.164 -16.125 12.625 1 86.81 362 GLY B O 1
ATOM 7480 N N . SER B 1 363 ? -12.617 -13.914 12.586 1 88.88 363 SER B N 1
ATOM 7481 C CA . SER B 1 363 ? -11.195 -14.141 12.828 1 88.88 363 SER B CA 1
ATOM 7482 C C . SER B 1 363 ? -10.68 -15.336 12.039 1 88.88 363 SER B C 1
ATOM 7484 O O . SER B 1 363 ? -10.055 -16.234 12.602 1 88.88 363 SER B O 1
ATOM 7486 N N . THR B 1 364 ? -10.977 -15.359 10.797 1 93.19 364 THR B N 1
ATOM 7487 C CA . THR B 1 364 ? -10.836 -16.516 9.914 1 93.19 364 THR B CA 1
ATOM 7488 C C . THR B 1 364 ? -9.391 -17 9.891 1 93.19 364 THR B C 1
ATOM 7490 O O . THR B 1 364 ? -9.125 -18.188 10.109 1 93.19 364 THR B O 1
ATOM 7493 N N . VAL B 1 365 ? -8.414 -16.141 9.656 1 93.5 365 VAL B N 1
ATOM 7494 C CA . VAL B 1 365 ? -7.008 -16.516 9.531 1 93.5 365 VAL B CA 1
ATOM 7495 C C . VAL B 1 365 ? -6.441 -16.875 10.906 1 93.5 365 VAL B C 1
ATOM 7497 O O . VAL B 1 365 ? -5.691 -17.844 11.047 1 93.5 365 VAL B O 1
ATOM 7500 N N . GLN B 1 366 ? -6.809 -16.109 11.906 1 88.75 366 GLN B N 1
ATOM 7501 C CA . GLN B 1 366 ? -6.32 -16.359 13.25 1 88.75 366 GLN B CA 1
ATOM 7502 C C . GLN B 1 366 ? -6.809 -17.719 13.766 1 88.75 366 GLN B C 1
ATOM 7504 O O . GLN B 1 366 ? -6.062 -18.453 14.414 1 88.75 366 GLN B O 1
ATOM 7509 N N . ARG B 1 367 ? -8.008 -17.984 13.5 1 88.75 367 ARG B N 1
ATOM 7510 C CA . ARG B 1 367 ? -8.562 -19.281 13.906 1 88.75 367 ARG B CA 1
ATOM 7511 C C . ARG B 1 367 ? -7.852 -20.422 13.195 1 88.75 367 ARG B C 1
ATOM 7513 O O . ARG B 1 367 ? -7.551 -21.453 13.805 1 88.75 367 ARG B O 1
ATOM 7520 N N . PHE B 1 368 ? -7.574 -20.281 11.969 1 92.06 368 PHE B N 1
ATOM 7521 C CA . PHE B 1 368 ? -6.852 -21.281 11.195 1 92.06 368 PHE B CA 1
ATOM 7522 C C . PHE B 1 368 ? -5.449 -21.5 11.75 1 92.06 368 PHE B C 1
ATOM 7524 O O . PHE B 1 368 ? -5.016 -22.641 11.938 1 92.06 368 PHE B O 1
ATOM 7531 N N . LEU B 1 369 ? -4.781 -20.391 12.039 1 87.56 369 LEU B N 1
ATOM 7532 C CA . LEU B 1 369 ? -3.406 -20.484 12.508 1 87.56 369 LEU B CA 1
ATOM 7533 C C . LEU B 1 369 ? -3.355 -21.078 13.914 1 87.56 369 LEU B C 1
ATOM 7535 O O . LEU B 1 369 ? -2.346 -21.672 14.305 1 87.56 369 LEU B O 1
ATOM 7539 N N . ALA B 1 370 ? -4.477 -20.906 14.641 1 84.06 370 ALA B N 1
ATOM 7540 C CA . ALA B 1 370 ? -4.543 -21.484 15.984 1 84.06 370 ALA B CA 1
ATOM 7541 C C . ALA B 1 370 ? -4.738 -23 15.922 1 84.06 370 ALA B C 1
ATOM 7543 O O . ALA B 1 370 ? -4.188 -23.734 16.75 1 84.06 370 ALA B O 1
ATOM 7544 N N . ASP B 1 371 ? -5.566 -23.375 14.969 1 84.38 371 ASP B N 1
ATOM 7545 C CA . ASP B 1 371 ? -5.82 -24.797 14.789 1 84.38 371 ASP B CA 1
ATOM 7546 C C . ASP B 1 371 ? -6.043 -25.141 13.312 1 84.38 371 ASP B C 1
ATOM 7548 O O . ASP B 1 371 ? -7.176 -25.094 12.828 1 84.38 371 ASP B O 1
ATOM 7552 N N . VAL B 1 372 ? -5.102 -25.656 12.727 1 82 372 VAL B N 1
ATOM 7553 C CA . VAL B 1 372 ? -5.117 -25.906 11.289 1 82 372 VAL B CA 1
ATOM 7554 C C . VAL B 1 372 ? -6.047 -27.078 10.984 1 82 372 VAL B C 1
ATOM 7556 O O . VAL B 1 372 ? -6.68 -27.125 9.93 1 82 372 VAL B O 1
ATOM 7559 N N . THR B 1 373 ? -6.227 -27.969 11.914 1 75.56 373 THR B N 1
ATOM 7560 C CA . THR B 1 373 ? -6.988 -29.188 11.688 1 75.56 373 THR B CA 1
ATOM 7561 C C . THR B 1 373 ? -8.484 -28.922 11.844 1 75.56 373 THR B C 1
ATOM 7563 O O . THR B 1 373 ? -9.305 -29.594 11.211 1 75.56 373 THR B O 1
ATOM 7566 N N . ALA B 1 374 ? -8.875 -27.969 12.641 1 65.38 374 ALA B N 1
ATOM 7567 C CA . ALA B 1 374 ? -10.281 -27.719 12.922 1 65.38 374 ALA B CA 1
ATOM 7568 C C . ALA B 1 374 ? -10.953 -27 11.75 1 65.38 374 ALA B C 1
ATOM 7570 O O . ALA B 1 374 ? -12.164 -27.109 11.555 1 65.38 374 ALA B O 1
ATOM 7571 N N . ASP B 1 375 ? -10.273 -26.312 11.016 1 62.62 375 ASP B N 1
ATOM 7572 C CA . ASP B 1 375 ? -10.812 -25.484 9.945 1 62.62 375 ASP B CA 1
ATOM 7573 C C . ASP B 1 375 ? -10.969 -26.281 8.656 1 62.62 375 ASP B C 1
ATOM 7575 O O . ASP B 1 375 ? -10.992 -25.703 7.562 1 62.62 375 ASP B O 1
ATOM 7579 N N . GLY B 1 376 ? -11.172 -27.547 8.766 1 59.88 376 GLY B N 1
ATOM 7580 C CA . GLY B 1 376 ? -11.086 -28.469 7.652 1 59.88 376 GLY B CA 1
ATOM 7581 C C . GLY B 1 376 ? -12.25 -28.344 6.684 1 59.88 376 GLY B C 1
ATOM 7582 O O . GLY B 1 376 ? -12.273 -29 5.645 1 59.88 376 GLY B O 1
ATOM 7583 N N . ALA B 1 377 ? -13.148 -27.344 6.977 1 55.5 377 ALA B N 1
ATOM 7584 C CA . ALA B 1 377 ? -14.352 -27.375 6.148 1 55.5 377 ALA B CA 1
ATOM 7585 C C . ALA B 1 377 ? -14.102 -26.719 4.793 1 55.5 377 ALA B C 1
ATOM 7587 O O . ALA B 1 377 ? -14.641 -27.156 3.773 1 55.5 377 ALA B O 1
ATOM 7588 N N . ALA B 1 378 ? -13.383 -25.609 4.723 1 61.28 378 ALA B N 1
ATOM 7589 C CA . ALA B 1 378 ? -13.359 -24.859 3.467 1 61.28 378 ALA B CA 1
ATOM 7590 C C . ALA B 1 378 ? -12.266 -25.391 2.537 1 61.28 378 ALA B C 1
ATOM 7592 O O . ALA B 1 378 ? -11.078 -25.234 2.816 1 61.28 378 ALA B O 1
ATOM 7593 N N . SER B 1 379 ? -12.766 -26.016 1.42 1 75.69 379 SER B N 1
ATOM 7594 C CA . SER B 1 379 ? -11.875 -26.875 0.655 1 75.69 379 SER B CA 1
ATOM 7595 C C . SER B 1 379 ? -11.727 -26.391 -0.783 1 75.69 379 SER B C 1
ATOM 7597 O O . SER B 1 379 ? -11.328 -27.156 -1.665 1 75.69 379 SER B O 1
ATOM 7599 N N . SER B 1 380 ? -12.164 -25.094 -1.016 1 89.25 380 SER B N 1
ATOM 7600 C CA . SER B 1 380 ? -11.914 -24.656 -2.387 1 89.25 380 SER B CA 1
ATOM 7601 C C . SER B 1 380 ? -10.422 -24.484 -2.65 1 89.25 380 SER B C 1
ATOM 7603 O O . SER B 1 380 ? -9.641 -24.297 -1.718 1 89.25 380 SER B O 1
ATOM 7605 N N . PRO B 1 381 ? -10.031 -24.625 -3.898 1 91.25 381 PRO B N 1
ATOM 7606 C CA . PRO B 1 381 ? -8.617 -24.438 -4.219 1 91.25 381 PRO B CA 1
ATOM 7607 C C . PRO B 1 381 ? -8.07 -23.094 -3.744 1 91.25 381 PRO B C 1
ATOM 7609 O O . PRO B 1 381 ? -6.965 -23.031 -3.199 1 91.25 381 PRO B O 1
ATOM 7612 N N . LEU B 1 382 ? -8.82 -22.016 -3.939 1 95.25 382 LEU B N 1
ATOM 7613 C CA . LEU B 1 382 ? -8.367 -20.703 -3.5 1 95.25 382 LEU B CA 1
ATOM 7614 C C . LEU B 1 382 ? -8.227 -20.656 -1.982 1 95.25 382 LEU B C 1
ATOM 7616 O O . LEU B 1 382 ? -7.305 -20.031 -1.461 1 95.25 382 LEU B O 1
ATOM 7620 N N . ALA B 1 383 ? -9.172 -21.25 -1.262 1 95.5 383 ALA B N 1
ATOM 7621 C CA . ALA B 1 383 ? -9.086 -21.297 0.196 1 95.5 383 ALA B CA 1
ATOM 7622 C C . ALA B 1 383 ? -7.809 -22 0.649 1 95.5 383 ALA B C 1
ATOM 7624 O O . ALA B 1 383 ? -7.117 -21.531 1.556 1 95.5 383 ALA B O 1
ATOM 7625 N N . LEU B 1 384 ? -7.551 -23.141 0.057 1 94.75 384 LEU B N 1
ATOM 7626 C CA . LEU B 1 384 ? -6.367 -23.906 0.418 1 94.75 384 LEU B CA 1
ATOM 7627 C C . LEU B 1 384 ? -5.094 -23.125 0.117 1 94.75 384 LEU B C 1
ATOM 7629 O O . LEU B 1 384 ? -4.152 -23.125 0.913 1 94.75 384 LEU B O 1
ATOM 7633 N N . ILE B 1 385 ? -5.078 -22.484 -1.031 1 97.06 385 ILE B N 1
ATOM 7634 C CA . ILE B 1 385 ? -3.922 -21.688 -1.405 1 97.06 385 ILE B CA 1
ATOM 7635 C C . ILE B 1 385 ? -3.758 -20.516 -0.424 1 97.06 385 ILE B C 1
ATOM 7637 O O . ILE B 1 385 ? -2.637 -20.188 -0.025 1 97.06 385 ILE B O 1
ATOM 7641 N N . ALA B 1 386 ? -4.836 -19.859 -0.069 1 97.31 386 ALA B N 1
ATOM 7642 C CA . ALA B 1 386 ? -4.785 -18.766 0.899 1 97.31 386 ALA B CA 1
ATOM 7643 C C . ALA B 1 386 ? -4.223 -19.25 2.236 1 97.31 386 ALA B C 1
ATOM 7645 O O . ALA B 1 386 ? -3.42 -18.562 2.863 1 97.31 386 ALA B O 1
ATOM 7646 N N . LYS B 1 387 ? -4.66 -20.406 2.67 1 96.06 387 LYS B N 1
ATOM 7647 C CA . LYS B 1 387 ? -4.152 -21 3.904 1 96.06 387 LYS B CA 1
ATOM 7648 C C . LYS B 1 387 ? -2.652 -21.266 3.811 1 96.06 387 LYS B C 1
ATOM 7650 O O . LYS B 1 387 ? -1.9 -20.938 4.734 1 96.06 387 LYS B O 1
ATOM 7655 N N . ALA B 1 388 ? -2.273 -21.844 2.746 1 97.12 388 ALA B N 1
ATOM 7656 C CA . ALA B 1 388 ? -0.853 -22.125 2.537 1 97.12 388 ALA B CA 1
ATOM 7657 C C . ALA B 1 388 ? -0.048 -20.828 2.496 1 97.12 388 ALA B C 1
ATOM 7659 O O . ALA B 1 388 ? 1.062 -20.75 3.029 1 97.12 388 ALA B O 1
ATOM 7660 N N . ALA B 1 389 ? -0.569 -19.812 1.807 1 97.81 389 ALA B N 1
ATOM 7661 C CA . ALA B 1 389 ? 0.102 -18.516 1.713 1 97.81 389 ALA B CA 1
ATOM 7662 C C . ALA B 1 389 ? 0.263 -17.891 3.092 1 97.81 389 ALA B C 1
ATOM 7664 O O . ALA B 1 389 ? 1.28 -17.25 3.373 1 97.81 389 ALA B O 1
ATOM 7665 N N . ALA B 1 390 ? -0.743 -18 3.924 1 96.44 390 ALA B N 1
ATOM 7666 C CA . ALA B 1 390 ? -0.667 -17.484 5.285 1 96.44 390 ALA B CA 1
ATOM 7667 C C . ALA B 1 390 ? 0.478 -18.125 6.059 1 96.44 390 ALA B C 1
ATOM 7669 O O . ALA B 1 390 ? 1.237 -17.438 6.746 1 96.44 390 ALA B O 1
ATOM 7670 N N . LEU B 1 391 ? 0.59 -19.406 5.941 1 96.06 391 LEU B N 1
ATOM 7671 C CA . LEU B 1 391 ? 1.652 -20.125 6.637 1 96.06 391 LEU B CA 1
ATOM 7672 C C . LEU B 1 391 ? 3.02 -19.766 6.062 1 96.06 391 LEU B C 1
ATOM 7674 O O . LEU B 1 391 ? 3.996 -19.641 6.805 1 96.06 391 LEU B O 1
ATOM 7678 N N . TYR B 1 392 ? 3.059 -19.672 4.781 1 96.81 392 TYR B N 1
ATOM 7679 C CA . TYR B 1 392 ? 4.293 -19.297 4.102 1 96.81 392 TYR B CA 1
ATOM 7680 C C . TYR B 1 392 ? 4.805 -17.953 4.59 1 96.81 392 TYR B C 1
ATOM 7682 O O . TYR B 1 392 ? 5.984 -17.797 4.906 1 96.81 392 TYR B O 1
ATOM 7690 N N . GLU B 1 393 ? 3.934 -16.969 4.574 1 94.19 393 GLU B N 1
ATOM 7691 C CA . GLU B 1 393 ? 4.297 -15.633 5.043 1 94.19 393 GLU B CA 1
ATOM 7692 C C . GLU B 1 393 ? 4.719 -15.664 6.508 1 94.19 393 GLU B C 1
ATOM 7694 O O . GLU B 1 393 ? 5.684 -15 6.895 1 94.19 393 GLU B O 1
ATOM 7699 N N . ARG B 1 394 ? 4.031 -16.391 7.332 1 91.5 394 ARG B N 1
ATOM 7700 C CA . ARG B 1 394 ? 4.375 -16.484 8.75 1 91.5 394 ARG B CA 1
ATOM 7701 C C . ARG B 1 394 ? 5.734 -17.141 8.945 1 91.5 394 ARG B C 1
ATOM 7703 O O . ARG B 1 394 ? 6.496 -16.766 9.836 1 91.5 394 ARG B O 1
ATOM 7710 N N . ALA B 1 395 ? 5.988 -18.141 8.156 1 92.44 395 ALA B N 1
ATOM 7711 C CA . ALA B 1 395 ? 7.285 -18.812 8.211 1 92.44 395 ALA B CA 1
ATOM 7712 C C . ALA B 1 395 ? 8.414 -17.844 7.863 1 92.44 395 ALA B C 1
ATOM 7714 O O . ALA B 1 395 ? 9.453 -17.828 8.516 1 92.44 395 ALA B O 1
ATOM 7715 N N . SER B 1 396 ? 8.18 -17.094 6.844 1 89.06 396 SER B N 1
ATOM 7716 C CA . SER B 1 396 ? 9.18 -16.109 6.438 1 89.06 396 SER B CA 1
ATOM 7717 C C . SER B 1 396 ? 9.383 -15.047 7.516 1 89.06 396 SER B C 1
ATOM 7719 O O . SER B 1 396 ? 10.516 -14.633 7.777 1 89.06 396 SER B O 1
ATOM 7721 N N . ALA B 1 397 ? 8.344 -14.641 8.109 1 85 397 ALA B N 1
ATOM 7722 C CA . ALA B 1 397 ? 8.406 -13.633 9.164 1 85 397 ALA B CA 1
ATOM 7723 C C . ALA B 1 397 ? 9.164 -14.156 10.383 1 85 397 ALA B C 1
ATOM 7725 O O . ALA B 1 397 ? 9.977 -13.438 10.977 1 85 397 ALA B O 1
ATOM 7726 N N . LEU B 1 398 ? 8.938 -15.344 10.766 1 83.81 398 LEU B N 1
ATOM 7727 C CA . LEU B 1 398 ? 9.602 -15.945 11.922 1 83.81 398 LEU B CA 1
ATOM 7728 C C . LEU B 1 398 ? 11.086 -16.156 11.641 1 83.81 398 LEU B C 1
ATOM 7730 O O . LEU B 1 398 ? 11.922 -15.984 12.531 1 83.81 398 LEU B O 1
ATOM 7734 N N . ALA B 1 399 ? 11.344 -16.562 10.484 1 81.75 399 ALA B N 1
ATOM 7735 C CA . ALA B 1 399 ? 12.734 -16.781 10.102 1 81.75 399 ALA B CA 1
ATOM 7736 C C . ALA B 1 399 ? 13.531 -15.469 10.172 1 81.75 399 ALA B C 1
ATOM 7738 O O . ALA B 1 399 ? 14.695 -15.469 10.562 1 81.75 399 ALA B O 1
ATOM 7739 N N . ALA B 1 400 ? 12.938 -14.445 9.852 1 74.62 400 ALA B N 1
ATOM 7740 C CA . ALA B 1 400 ? 13.594 -13.133 9.875 1 74.62 400 ALA B CA 1
ATOM 7741 C C . ALA B 1 400 ? 13.875 -12.695 11.305 1 74.62 400 ALA B C 1
ATOM 7743 O O . ALA B 1 400 ? 14.852 -11.977 11.555 1 74.62 400 ALA B O 1
ATOM 7744 N N . HIS B 1 401 ? 13.102 -13.078 12.258 1 70.81 401 HIS B N 1
ATOM 7745 C CA . HIS B 1 401 ? 13.273 -12.734 13.664 1 70.81 401 HIS B CA 1
ATOM 7746 C C . HIS B 1 401 ? 14.5 -13.43 14.25 1 70.81 401 HIS B C 1
ATOM 7748 O O . HIS B 1 401 ? 15.227 -12.844 15.055 1 70.81 401 HIS B O 1
ATOM 7754 N N . THR B 1 402 ? 14.719 -14.594 13.945 1 60.84 402 THR B N 1
ATOM 7755 C CA . THR B 1 402 ? 15.828 -15.383 14.461 1 60.84 402 THR B CA 1
ATOM 7756 C C . THR B 1 402 ? 17.156 -14.836 13.961 1 60.84 402 THR B C 1
ATOM 7758 O O . THR B 1 402 ? 18.125 -14.766 14.719 1 60.84 402 THR B O 1
ATOM 7761 N N . ASP B 1 403 ? 17.156 -14.461 12.875 1 55.53 403 ASP B N 1
ATOM 7762 C CA . ASP B 1 403 ? 18.391 -13.938 12.305 1 55.53 403 ASP B CA 1
ATOM 7763 C C . ASP B 1 403 ? 18.844 -12.68 13.039 1 55.53 403 ASP B C 1
ATOM 7765 O O . ASP B 1 403 ? 20.031 -12.492 13.305 1 55.53 403 ASP B O 1
ATOM 7769 N N . THR B 1 404 ? 17.906 -11.922 13.508 1 55.19 404 THR B N 1
ATOM 7770 C CA . THR B 1 404 ? 18.219 -10.68 14.203 1 55.19 404 THR B CA 1
ATOM 7771 C C . THR B 1 404 ? 18.688 -10.961 15.633 1 55.19 404 THR B C 1
ATOM 7773 O O . THR B 1 404 ? 19.625 -10.328 16.109 1 55.19 404 THR B O 1
ATOM 7776 N N . ASN B 1 405 ? 18.031 -11.914 16.25 1 49.78 405 ASN B N 1
ATOM 7777 C CA . ASN B 1 405 ? 18.391 -12.234 17.625 1 49.78 405 ASN B CA 1
ATOM 7778 C C . ASN B 1 405 ? 19.734 -12.961 17.703 1 49.78 405 ASN B C 1
ATOM 7780 O O . ASN B 1 405 ? 20.484 -12.773 18.656 1 49.78 405 ASN B O 1
ATOM 7784 N N . SER B 1 406 ? 19.984 -13.789 16.828 1 45.44 406 SER B N 1
ATOM 7785 C CA . SER B 1 406 ? 21.281 -14.469 16.812 1 45.44 406 SER B CA 1
ATOM 7786 C C . SER B 1 406 ? 22.422 -13.492 16.562 1 45.44 406 SER B C 1
ATOM 7788 O O . SER B 1 406 ? 23.516 -13.633 17.125 1 45.44 406 SER B O 1
ATOM 7790 N N . GLN B 1 407 ? 22.188 -12.43 15.883 1 42.78 407 GLN B N 1
ATOM 7791 C CA . GLN B 1 407 ? 23.219 -11.438 15.633 1 42.78 407 GLN B CA 1
ATOM 7792 C C . GLN B 1 407 ? 23.344 -10.469 16.812 1 42.78 407 GLN B C 1
ATOM 7794 O O . GLN B 1 407 ? 24.438 -9.977 17.109 1 42.78 407 GLN B O 1
ATOM 7799 N N . CYS B 1 408 ? 22.297 -10.047 17.453 1 37.34 408 CYS B N 1
ATOM 7800 C CA . CYS B 1 408 ? 22.375 -9.18 18.625 1 37.34 408 CYS B CA 1
ATOM 7801 C C . CYS B 1 408 ? 23.125 -9.859 19.766 1 37.34 408 CYS B C 1
ATOM 7803 O O . CYS B 1 408 ? 23.797 -9.195 20.547 1 37.34 408 CYS B O 1
ATOM 7805 N N . SER B 1 409 ? 23.203 -11.062 20.031 1 33.88 409 SER B N 1
ATOM 7806 C CA . SER B 1 409 ? 24 -11.695 21.078 1 33.88 409 SER B CA 1
ATOM 7807 C C . SER B 1 409 ? 25.5 -11.5 20.828 1 33.88 409 SER B C 1
ATOM 7809 O O . SER B 1 409 ? 26.297 -11.578 21.75 1 33.88 409 SER B O 1
ATOM 7811 N N . ARG B 1 410 ? 26.141 -11.242 19.719 1 32.44 410 ARG B N 1
ATOM 7812 C CA . ARG B 1 410 ? 27.594 -11.031 19.656 1 32.44 410 ARG B CA 1
ATOM 7813 C C . ARG B 1 410 ? 27.953 -9.617 20.062 1 32.44 410 ARG B C 1
ATOM 7815 O O . ARG B 1 410 ? 29.031 -9.383 20.641 1 32.44 410 ARG B O 1
ATOM 7822 N N . SER B 1 411 ? 27.266 -8.461 19.797 1 29.36 411 SER B N 1
ATOM 7823 C CA . SER B 1 411 ? 27.797 -7.117 19.953 1 29.36 411 SER B CA 1
ATOM 7824 C C . SER B 1 411 ? 27.375 -6.516 21.297 1 29.36 411 SER B C 1
ATOM 7826 O O . SER B 1 411 ? 27.938 -5.512 21.734 1 29.36 411 SER B O 1
ATOM 7828 N N . VAL B 1 412 ? 26.359 -6.82 21.984 1 29.44 412 VAL B N 1
ATOM 7829 C CA . VAL B 1 412 ? 26 -6.055 23.172 1 29.44 412 VAL B CA 1
ATOM 7830 C C . VAL B 1 412 ? 26.859 -6.504 24.359 1 29.44 412 VAL B C 1
ATOM 7832 O O . VAL B 1 412 ? 26.656 -6.062 25.484 1 29.44 412 VAL B O 1
ATOM 7835 N N . PHE B 1 413 ? 27.969 -7.156 24.328 1 25.55 413 PHE B N 1
ATOM 7836 C CA . PHE B 1 413 ? 28.609 -7.375 25.625 1 25.55 413 PHE B CA 1
ATOM 7837 C C . PHE B 1 413 ? 29.141 -6.066 26.203 1 25.55 413 PHE B C 1
ATOM 7839 O O . PHE B 1 413 ? 29.438 -5.984 27.391 1 25.55 413 PHE B O 1
ATOM 7846 N N . THR B 1 414 ? 29.781 -5.145 25.531 1 23.11 414 THR B N 1
ATOM 7847 C CA . THR B 1 414 ? 30.516 -4.273 26.453 1 23.11 414 THR B CA 1
ATOM 7848 C C . THR B 1 414 ? 29.547 -3.367 27.203 1 23.11 414 THR B C 1
ATOM 7850 O O . THR B 1 414 ? 29.672 -3.205 28.422 1 23.11 414 THR B O 1
ATOM 7853 N N . ARG B 1 415 ? 29.188 -2.047 26.641 1 21.94 415 ARG B N 1
ATOM 7854 C CA . ARG B 1 415 ? 29.078 -0.869 27.5 1 21.94 415 ARG B CA 1
ATOM 7855 C C . ARG B 1 415 ? 27.688 -0.783 28.125 1 21.94 415 ARG B C 1
ATOM 7857 O O . ARG B 1 415 ? 27.516 -0.187 29.203 1 21.94 415 ARG B O 1
ATOM 7864 N N . HIS B 1 416 ? 26.562 -0.466 27.453 1 20.89 416 HIS B N 1
ATOM 7865 C CA . HIS B 1 416 ? 25.484 0.305 28.062 1 20.89 416 HIS B CA 1
ATOM 7866 C C . HIS B 1 416 ? 24.703 -0.537 29.062 1 20.89 416 HIS B C 1
ATOM 7868 O O . HIS B 1 416 ? 23.828 -1.314 28.672 1 20.89 416 HIS B O 1
ATOM 7874 N N . ARG B 1 417 ? 25.094 -1.01 30.234 1 23.86 417 ARG B N 1
ATOM 7875 C CA . ARG B 1 417 ? 24.484 -1.544 31.438 1 23.86 417 ARG B CA 1
ATOM 7876 C C . ARG B 1 417 ? 23.359 -0.641 31.938 1 23.86 417 ARG B C 1
ATOM 7878 O O . ARG B 1 417 ? 22.625 -0.996 32.875 1 23.86 417 ARG B O 1
ATOM 7885 N N . ARG B 1 418 ? 23.531 0.671 32 1 19.83 418 ARG B N 1
ATOM 7886 C CA . ARG B 1 418 ? 22.859 1.317 33.125 1 19.83 418 ARG B CA 1
ATOM 7887 C C . ARG B 1 418 ? 21.344 1.261 32.969 1 19.83 418 ARG B C 1
ATOM 7889 O O . ARG B 1 418 ? 20.625 0.879 33.875 1 19.83 418 ARG B O 1
ATOM 7896 N N . LEU B 1 419 ? 20.672 2.385 32.594 1 20.69 419 LEU B N 1
ATOM 7897 C CA . LEU B 1 419 ? 19.484 2.988 33.188 1 20.69 419 LEU B CA 1
ATOM 7898 C C . LEU B 1 419 ? 18.219 2.238 32.781 1 20.69 419 LEU B C 1
ATOM 7900 O O . LEU B 1 419 ? 17.344 1.987 33.625 1 20.69 419 LEU B O 1
ATOM 7904 N N . THR B 1 420 ? 17.594 2.498 31.578 1 23.28 420 THR B N 1
ATOM 7905 C CA . THR B 1 420 ? 16.156 2.639 31.422 1 23.28 420 THR B CA 1
ATOM 7906 C C . THR B 1 420 ? 15.461 1.281 31.5 1 23.28 420 THR B C 1
ATOM 7908 O O . THR B 1 420 ? 15.492 0.503 30.547 1 23.28 420 THR B O 1
ATOM 7911 N N . GLY B 1 421 ? 15.484 0.408 32.531 1 22.28 421 GLY B N 1
ATOM 7912 C CA . GLY B 1 421 ? 15.109 -0.865 33.125 1 22.28 421 GLY B CA 1
ATOM 7913 C C . GLY B 1 421 ? 13.609 -1.058 33.219 1 22.28 421 GLY B C 1
ATOM 7914 O O . GLY B 1 421 ? 13.109 -2.168 33.031 1 22.28 421 GLY B O 1
ATOM 7915 N N . LEU B 1 422 ? 12.898 -0.187 33.844 1 21.44 422 LEU B N 1
ATOM 7916 C CA . LEU B 1 422 ? 11.789 -0.568 34.719 1 21.44 422 LEU B CA 1
ATOM 7917 C C . LEU B 1 422 ? 10.609 -1.062 33.906 1 21.44 422 LEU B C 1
ATOM 7919 O O . LEU B 1 422 ? 10.016 -2.102 34.219 1 21.44 422 LEU B O 1
ATOM 7923 N N . LEU B 1 423 ? 9.875 -0.234 33.188 1 22.88 423 LEU B N 1
ATOM 7924 C CA . LEU B 1 423 ? 8.453 -0.524 33.062 1 22.88 423 LEU B CA 1
ATOM 7925 C C . LEU B 1 423 ? 8.211 -1.619 32.031 1 22.88 423 LEU B C 1
ATOM 7927 O O . LEU B 1 423 ? 7.086 -2.107 31.891 1 22.88 423 LEU B O 1
ATOM 7931 N N . LEU B 1 424 ? 9.016 -1.838 31.016 1 25.62 424 LEU B N 1
ATOM 7932 C CA . LEU B 1 424 ? 8.984 -3.117 30.328 1 25.62 424 LEU B CA 1
ATOM 7933 C C . LEU B 1 424 ? 9.188 -4.273 31.297 1 25.62 424 LEU B C 1
ATOM 7935 O O . LEU B 1 424 ? 9.273 -5.434 30.875 1 25.62 424 LEU B O 1
ATOM 7939 N N . LEU B 1 425 ? 9.5 -3.994 32.562 1 25.77 425 LEU B N 1
ATOM 7940 C CA . LEU B 1 425 ? 9.883 -4.715 33.75 1 25.77 425 LEU B CA 1
ATOM 7941 C C . LEU B 1 425 ? 8.766 -5.656 34.219 1 25.77 425 LEU B C 1
ATOM 7943 O O . LEU B 1 425 ? 8.992 -6.547 35.031 1 25.77 425 LEU B O 1
ATOM 7947 N N . LEU B 1 426 ? 7.562 -5.293 34.156 1 26.91 426 LEU B N 1
ATOM 7948 C CA . LEU B 1 426 ? 6.805 -6.141 35.062 1 26.91 426 LEU B CA 1
ATOM 7949 C C . LEU B 1 426 ? 7.012 -7.613 34.75 1 26.91 426 LEU B C 1
ATOM 7951 O O . LEU B 1 426 ? 7.098 -8.453 35.656 1 26.91 426 LEU B O 1
ATOM 7955 N N . ALA B 1 427 ? 6.379 -8.305 33.625 1 25.91 427 ALA B N 1
ATOM 7956 C CA . ALA B 1 427 ? 6.531 -9.75 33.781 1 25.91 427 ALA B CA 1
ATOM 7957 C C . ALA B 1 427 ? 7.949 -10.188 33.438 1 25.91 427 ALA B C 1
ATOM 7959 O O . ALA B 1 427 ? 8.227 -11.383 33.312 1 25.91 427 ALA B O 1
ATOM 7960 N N . LEU B 1 428 ? 8.75 -9.383 32.812 1 26.38 428 LEU B N 1
ATOM 7961 C CA . LEU B 1 428 ? 10.055 -10.023 32.625 1 26.38 428 LEU B CA 1
ATOM 7962 C C . LEU B 1 428 ? 10.781 -10.141 33.969 1 26.38 428 LEU B C 1
ATOM 7964 O O . LEU B 1 428 ? 10.883 -9.156 34.719 1 26.38 428 LEU B O 1
ATOM 7968 N N . PRO B 1 429 ? 10.969 -11.352 34.562 1 26.31 429 PRO B N 1
ATOM 7969 C CA . PRO B 1 429 ? 11.914 -11.469 35.656 1 26.31 429 PRO B CA 1
ATOM 7970 C C . PRO B 1 429 ? 13.227 -10.727 35.406 1 26.31 429 PRO B C 1
ATOM 7972 O O . PRO B 1 429 ? 13.531 -10.398 34.25 1 26.31 429 PRO B O 1
ATOM 7975 N N . SER B 1 430 ? 14.055 -10.328 36.438 1 27.97 430 SER B N 1
ATOM 7976 C CA . SER B 1 430 ? 15.258 -9.578 36.781 1 27.97 430 SER B CA 1
ATOM 7977 C C . SER B 1 430 ? 16.406 -9.922 35.875 1 27.97 430 SER B C 1
ATOM 7979 O O . SER B 1 430 ? 17.453 -9.273 35.906 1 27.97 430 SER B O 1
ATOM 7981 N N . GLY B 1 431 ? 16.844 -11.242 35.625 1 28.64 431 GLY B N 1
ATOM 7982 C CA . GLY B 1 431 ? 18.219 -11.555 35.25 1 28.64 431 GLY B CA 1
ATOM 7983 C C . GLY B 1 431 ? 18.562 -11.078 33.844 1 28.64 431 GLY B C 1
ATOM 7984 O O . GLY B 1 431 ? 18.203 -11.711 32.844 1 28.64 431 GLY B O 1
ATOM 7985 N N . VAL B 1 432 ? 18.703 -9.961 33.562 1 31.67 432 VAL B N 1
ATOM 7986 C CA . VAL B 1 432 ? 19.094 -9.172 32.406 1 31.67 432 VAL B CA 1
ATOM 7987 C C . VAL B 1 432 ? 20.438 -9.664 31.859 1 31.67 432 VAL B C 1
ATOM 7989 O O . VAL B 1 432 ? 21.312 -8.859 31.516 1 31.67 432 VAL B O 1
ATOM 7992 N N . GLY B 1 433 ? 21.109 -10.742 32.312 1 28.77 433 GLY B N 1
ATOM 7993 C CA . GLY B 1 433 ? 22.438 -11.047 31.766 1 28.77 433 GLY B CA 1
ATOM 7994 C C . GLY B 1 433 ? 22.484 -11.047 30.25 1 28.77 433 GLY B C 1
ATOM 7995 O O . GLY B 1 433 ? 21.438 -10.977 29.594 1 28.77 433 GLY B O 1
ATOM 7996 N N . ASP B 1 434 ? 23.641 -11.398 29.562 1 35.19 434 ASP B N 1
ATOM 7997 C CA . ASP B 1 434 ? 24.234 -11.57 28.25 1 35.19 434 ASP B CA 1
ATOM 7998 C C . ASP B 1 434 ? 23.234 -12.195 27.266 1 35.19 434 ASP B C 1
ATOM 8000 O O . ASP B 1 434 ? 23.516 -12.312 26.078 1 35.19 434 ASP B O 1
ATOM 8004 N N . GLY B 1 435 ? 22.547 -13.266 27.531 1 32.12 435 GLY B N 1
ATOM 8005 C CA . GLY B 1 435 ? 21.812 -14.281 26.797 1 32.12 435 GLY B CA 1
ATOM 8006 C C . GLY B 1 435 ? 20.453 -13.797 26.328 1 32.12 435 GLY B C 1
ATOM 8007 O O . GLY B 1 435 ? 19.781 -13.039 27.016 1 32.12 435 GLY B O 1
ATOM 8008 N N . ALA B 1 436 ? 20.062 -13.547 24.953 1 41.34 436 ALA B N 1
ATOM 8009 C CA . ALA B 1 436 ? 18.656 -13.703 24.609 1 41.34 436 ALA B CA 1
ATOM 8010 C C . ALA B 1 436 ? 17.891 -14.367 25.734 1 41.34 436 ALA B C 1
ATOM 8012 O O . ALA B 1 436 ? 18.234 -15.461 26.188 1 41.34 436 ALA B O 1
ATOM 8013 N N . SER B 1 437 ? 17.188 -13.641 26.531 1 45.38 437 SER B N 1
ATOM 8014 C CA . SER B 1 437 ? 16.594 -14.312 27.688 1 45.38 437 SER B CA 1
ATOM 8015 C C . SER B 1 437 ? 16.125 -15.719 27.312 1 45.38 437 SER B C 1
ATOM 8017 O O . SER B 1 437 ? 15.664 -15.961 26.203 1 45.38 437 SER B O 1
ATOM 8019 N N . LEU B 1 438 ? 16.781 -16.75 27.875 1 42.25 438 LEU B N 1
ATOM 8020 C CA . LEU B 1 438 ? 16.312 -18.125 27.766 1 42.25 438 LEU B CA 1
ATOM 8021 C C . LEU B 1 438 ? 14.82 -18.172 27.438 1 42.25 438 LEU B C 1
ATOM 8023 O O . LEU B 1 438 ? 14.367 -19.062 26.719 1 42.25 438 LEU B O 1
ATOM 8027 N N . ALA B 1 439 ? 14.156 -17.078 27.859 1 43.06 439 ALA B N 1
ATOM 8028 C CA . ALA B 1 439 ? 12.711 -17.062 27.656 1 43.06 439 ALA B CA 1
ATOM 8029 C C . ALA B 1 439 ? 12.344 -16.625 26.25 1 43.06 439 ALA B C 1
ATOM 8031 O O . ALA B 1 439 ? 11.43 -17.188 25.641 1 43.06 439 ALA B O 1
ATOM 8032 N N . GLU B 1 440 ? 13.133 -15.625 25.719 1 55.72 440 GLU B N 1
ATOM 8033 C CA . GLU B 1 440 ? 12.859 -15.203 24.359 1 55.72 440 GLU B CA 1
ATOM 8034 C C . GLU B 1 440 ? 13.25 -16.297 23.359 1 55.72 440 GLU B C 1
ATOM 8036 O O . GLU B 1 440 ? 12.523 -16.531 22.391 1 55.72 440 GLU B O 1
ATOM 8041 N N . THR B 1 441 ? 14.297 -16.906 23.688 1 58.84 441 THR B N 1
ATOM 8042 C CA . THR B 1 441 ? 14.711 -18 22.828 1 58.84 441 THR B CA 1
ATOM 8043 C C . THR B 1 441 ? 13.727 -19.172 22.938 1 58.84 441 THR B C 1
ATOM 8045 O O . THR B 1 441 ? 13.414 -19.812 21.922 1 58.84 441 THR B O 1
ATOM 8048 N N . ALA B 1 442 ? 13.289 -19.359 24.172 1 61.38 442 ALA B N 1
ATOM 8049 C CA . ALA B 1 442 ? 12.312 -20.422 24.359 1 61.38 442 ALA B CA 1
ATOM 8050 C C . ALA B 1 442 ? 11 -20.109 23.656 1 61.38 442 ALA B C 1
ATOM 8052 O O . ALA B 1 442 ? 10.383 -21 23.062 1 61.38 442 ALA B O 1
ATOM 8053 N N . GLY B 1 443 ? 10.672 -18.875 23.719 1 66.5 443 GLY B N 1
ATOM 8054 C CA . GLY B 1 443 ? 9.461 -18.453 23.047 1 66.5 443 GLY B CA 1
ATOM 8055 C C . GLY B 1 443 ? 9.547 -18.578 21.531 1 66.5 443 GLY B C 1
ATOM 8056 O O . GLY B 1 443 ? 8.602 -19.016 20.891 1 66.5 443 GLY B O 1
ATOM 8057 N N . TYR B 1 444 ? 10.664 -18.344 21.062 1 72.38 444 TYR B N 1
ATOM 8058 C CA . TYR B 1 444 ? 10.875 -18.438 19.625 1 72.38 444 TYR B CA 1
ATOM 8059 C C . TYR B 1 444 ? 10.883 -19.891 19.172 1 72.38 444 TYR B C 1
ATOM 8061 O O . TYR B 1 444 ? 10.289 -20.234 18.141 1 72.38 444 TYR B O 1
ATOM 8069 N N . GLU B 1 445 ? 11.57 -20.656 19.969 1 75.5 445 GLU B N 1
ATOM 8070 C CA . GLU B 1 445 ? 11.633 -22.078 19.609 1 75.5 445 GLU B CA 1
ATOM 8071 C C . GLU B 1 445 ? 10.242 -22.703 19.641 1 75.5 445 GLU B C 1
ATOM 8073 O O . GLU B 1 445 ? 9.914 -23.547 18.812 1 75.5 445 GLU B O 1
ATOM 8078 N N . ALA B 1 446 ? 9.508 -22.266 20.609 1 79.06 446 ALA B N 1
ATOM 8079 C CA . ALA B 1 446 ? 8.141 -22.781 20.688 1 79.06 446 ALA B CA 1
ATOM 8080 C C . ALA B 1 446 ? 7.309 -22.328 19.5 1 79.06 446 ALA B C 1
ATOM 8082 O O . ALA B 1 446 ? 6.5 -23.094 18.969 1 79.06 446 ALA B O 1
ATOM 8083 N N . ALA B 1 447 ? 7.547 -21.156 19.078 1 81.38 447 ALA B N 1
ATOM 8084 C CA . ALA B 1 447 ? 6.828 -20.625 17.906 1 81.38 447 ALA B CA 1
ATOM 8085 C C . ALA B 1 447 ? 7.242 -21.359 16.641 1 81.38 447 ALA B C 1
ATOM 8087 O O . ALA B 1 447 ? 6.41 -21.609 15.766 1 81.38 447 ALA B O 1
ATOM 8088 N N . LEU B 1 448 ? 8.469 -21.672 16.531 1 83.56 448 LEU B N 1
ATOM 8089 C CA . LEU B 1 448 ? 8.984 -22.391 15.383 1 83.56 448 LEU B CA 1
ATOM 8090 C C . LEU B 1 448 ? 8.367 -23.781 15.297 1 83.56 448 LEU B C 1
ATOM 8092 O O . LEU B 1 448 ? 7.961 -24.219 14.219 1 83.56 448 LEU B O 1
ATOM 8096 N N . LEU B 1 449 ? 8.336 -24.422 16.438 1 86.25 449 LEU B N 1
ATOM 8097 C CA . LEU B 1 449 ? 7.793 -25.781 16.469 1 86.25 449 LEU B CA 1
ATOM 8098 C C . LEU B 1 449 ? 6.301 -25.766 16.172 1 86.25 449 LEU B C 1
ATOM 8100 O O . LEU B 1 449 ? 5.801 -26.656 15.461 1 86.25 449 LEU B O 1
ATOM 8104 N N . ALA B 1 450 ? 5.648 -24.797 16.75 1 87.81 450 ALA B N 1
ATOM 8105 C CA . ALA B 1 450 ? 4.211 -24.688 16.516 1 87.81 450 ALA B CA 1
ATOM 8106 C C . ALA B 1 450 ? 3.92 -24.453 15.031 1 87.81 450 ALA B C 1
ATOM 8108 O O . ALA B 1 450 ? 3.012 -25.062 14.469 1 87.81 450 ALA B O 1
ATOM 8109 N N . LEU B 1 451 ? 4.66 -23.594 14.438 1 91.88 451 LEU B N 1
ATOM 8110 C CA . LEU B 1 451 ? 4.461 -23.281 13.031 1 91.88 451 LEU B CA 1
ATOM 8111 C C . LEU B 1 451 ? 4.863 -24.469 12.148 1 91.88 451 LEU B C 1
ATOM 8113 O O . LEU B 1 451 ? 4.207 -24.75 11.148 1 91.88 451 LEU B O 1
ATOM 8117 N N . ASP B 1 452 ? 5.906 -25.109 12.484 1 93.44 452 ASP B N 1
ATOM 8118 C CA . ASP B 1 452 ? 6.324 -26.312 11.75 1 93.44 452 ASP B CA 1
ATOM 8119 C C . ASP B 1 452 ? 5.234 -27.375 11.789 1 93.44 452 ASP B C 1
ATOM 8121 O O . ASP B 1 452 ? 4.965 -28.031 10.773 1 93.44 452 ASP B O 1
ATOM 8125 N N . GLY B 1 453 ? 4.742 -27.531 13.008 1 92.88 453 GLY B N 1
ATOM 8126 C CA . GLY B 1 453 ? 3.643 -28.469 13.141 1 92.88 453 GLY B CA 1
ATOM 8127 C C . GLY B 1 453 ? 2.439 -28.109 12.289 1 92.88 453 GLY B C 1
ATOM 8128 O O . GLY B 1 453 ? 1.805 -28.984 11.695 1 92.88 453 GLY B O 1
ATOM 8129 N N . ALA B 1 454 ? 2.119 -26.875 12.25 1 93.44 454 ALA B N 1
ATOM 8130 C CA . ALA B 1 454 ? 0.993 -26.391 11.453 1 93.44 454 ALA B CA 1
ATOM 8131 C C . ALA B 1 454 ? 1.226 -26.625 9.961 1 93.44 454 ALA B C 1
ATOM 8133 O O . ALA B 1 454 ? 0.312 -27.047 9.242 1 93.44 454 ALA B O 1
ATOM 8134 N N . VAL B 1 455 ? 2.387 -26.391 9.461 1 96.25 455 VAL B N 1
ATOM 8135 C CA . VAL B 1 455 ? 2.723 -26.594 8.055 1 96.25 455 VAL B CA 1
ATOM 8136 C C . VAL B 1 455 ? 2.631 -28.094 7.715 1 96.25 455 VAL B C 1
ATOM 8138 O O . VAL B 1 455 ? 2.119 -28.453 6.656 1 96.25 455 VAL B O 1
ATOM 8141 N N . GLU B 1 456 ? 3.129 -28.891 8.641 1 95.31 456 GLU B N 1
ATOM 8142 C CA . GLU B 1 456 ? 3.074 -30.328 8.414 1 95.31 456 GLU B CA 1
ATOM 8143 C C . GLU B 1 456 ? 1.632 -30.828 8.383 1 95.31 456 GLU B C 1
ATOM 8145 O O . GLU B 1 456 ? 1.294 -31.703 7.582 1 95.31 456 GLU B O 1
ATOM 8150 N N . GLN B 1 457 ? 0.861 -30.297 9.258 1 92.94 457 GLN B N 1
ATOM 8151 C CA . GLN B 1 457 ? -0.551 -30.672 9.258 1 92.94 457 GLN B CA 1
ATOM 8152 C C . GLN B 1 457 ? -1.223 -30.281 7.945 1 92.94 457 GLN B C 1
ATOM 8154 O O . GLN B 1 457 ? -2.035 -31.031 7.41 1 92.94 457 GLN B O 1
ATOM 8159 N N . LEU B 1 458 ? -0.915 -29.141 7.457 1 93.31 458 LEU B N 1
ATOM 8160 C CA . LEU B 1 458 ? -1.456 -28.703 6.172 1 93.31 458 LEU B CA 1
ATOM 8161 C C . LEU B 1 458 ? -1.001 -29.641 5.055 1 93.31 458 LEU B C 1
ATOM 8163 O O . LEU B 1 458 ? -1.805 -30.047 4.207 1 93.31 458 LEU B O 1
ATOM 8167 N N . LYS B 1 459 ? 0.248 -30.031 5.012 1 93.25 459 LYS B N 1
ATOM 8168 C CA . LYS B 1 459 ? 0.794 -30.906 3.979 1 93.25 459 LYS B CA 1
ATOM 8169 C C . LYS B 1 459 ? 0.076 -32.25 3.963 1 93.25 459 LYS B C 1
ATOM 8171 O O . LYS B 1 459 ? -0.167 -32.812 2.895 1 93.25 459 LYS B O 1
ATOM 8176 N N . GLN B 1 460 ? -0.24 -32.625 5.113 1 90.62 460 GLN B N 1
ATOM 8177 C CA . GLN B 1 460 ? -0.909 -33.938 5.223 1 90.62 460 GLN B CA 1
ATOM 8178 C C . GLN B 1 460 ? -2.338 -33.844 4.695 1 90.62 460 GLN B C 1
ATOM 8180 O O . GLN B 1 460 ? -2.879 -34.844 4.207 1 90.62 460 GLN B O 1
ATOM 8185 N N . ALA B 1 461 ? -2.881 -32.688 4.812 1 86.38 461 ALA B N 1
ATOM 8186 C CA . ALA B 1 461 ? -4.273 -32.531 4.406 1 86.38 461 ALA B CA 1
ATOM 8187 C C . ALA B 1 461 ? -4.371 -32.125 2.934 1 86.38 461 ALA B C 1
ATOM 8189 O O . ALA B 1 461 ? -5.473 -32.062 2.377 1 86.38 461 ALA B O 1
ATOM 8190 N N . LEU B 1 462 ? -3.25 -32 2.232 1 89.81 462 LEU B N 1
ATOM 8191 C CA . LEU B 1 462 ? -3.27 -31.547 0.847 1 89.81 462 LEU B CA 1
ATOM 8192 C C . LEU B 1 462 ? -3.709 -32.656 -0.088 1 89.81 462 LEU B C 1
ATOM 8194 O O . LEU B 1 462 ? -3.418 -33.844 0.164 1 89.81 462 LEU B O 1
ATOM 8198 N N . PRO B 1 463 ? -4.453 -32.281 -1.133 1 87.69 463 PRO B N 1
ATOM 8199 C CA . PRO B 1 463 ? -4.758 -33.312 -2.146 1 87.69 463 PRO B CA 1
ATOM 8200 C C . PRO B 1 463 ? -3.504 -33.875 -2.795 1 87.69 463 PRO B C 1
ATOM 8202 O O . PRO B 1 463 ? -2.535 -33.156 -3.035 1 87.69 463 PRO B O 1
ATOM 8205 N N . PRO B 1 464 ? -3.545 -35.188 -2.955 1 86.62 464 PRO B N 1
ATOM 8206 C CA . PRO B 1 464 ? -2.369 -35.812 -3.564 1 86.62 464 PRO B CA 1
ATOM 8207 C C . PRO B 1 464 ? -2.1 -35.281 -4.98 1 86.62 464 PRO B C 1
ATOM 8209 O O . PRO B 1 464 ? -3.027 -34.875 -5.68 1 86.62 464 PRO B O 1
ATOM 8212 N N . LEU B 1 465 ? -0.893 -35.312 -5.348 1 86.38 465 LEU B N 1
ATOM 8213 C CA . LEU B 1 465 ? -0.47 -34.812 -6.648 1 86.38 465 LEU B CA 1
ATOM 8214 C C . LEU B 1 465 ? -1.117 -35.625 -7.777 1 86.38 465 LEU B C 1
ATOM 8216 O O . LEU B 1 465 ? -1.306 -35.094 -8.875 1 86.38 465 LEU B O 1
ATOM 8220 N N . GLU B 1 466 ? -1.432 -36.844 -7.461 1 76 466 GLU B N 1
ATOM 8221 C CA . GLU B 1 466 ? -2.021 -37.719 -8.453 1 76 466 GLU B CA 1
ATOM 8222 C C . GLU B 1 466 ? -3.4 -37.219 -8.891 1 76 466 GLU B C 1
ATOM 8224 O O . GLU B 1 466 ? -3.896 -37.625 -9.945 1 76 466 GLU B O 1
ATOM 8229 N N . ARG B 1 467 ? -4.059 -36.5 -7.977 1 65.81 467 ARG B N 1
ATOM 8230 C CA . ARG B 1 467 ? -5.348 -35.938 -8.344 1 65.81 467 ARG B CA 1
ATOM 8231 C C . ARG B 1 467 ? -5.207 -35 -9.539 1 65.81 467 ARG B C 1
ATOM 8233 O O . ARG B 1 467 ? -6.199 -34.656 -10.195 1 65.81 467 ARG B O 1
ATOM 8240 N N . ALA B 1 468 ? -4.008 -34.562 -9.719 1 62.56 468 ALA B N 1
ATOM 8241 C CA . ALA B 1 468 ? -3.77 -33.719 -10.891 1 62.56 468 ALA B CA 1
ATOM 8242 C C . ALA B 1 468 ? -4.074 -34.469 -12.18 1 62.56 468 ALA B C 1
ATOM 8244 O O . ALA B 1 468 ? -3.553 -35.562 -12.391 1 62.56 468 ALA B O 1
ATOM 8245 N N . GLY B 1 469 ? -5.402 -34.875 -12.359 1 53.81 469 GLY B N 1
ATOM 8246 C CA . GLY B 1 469 ? -5.969 -35.688 -13.43 1 53.81 469 GLY B CA 1
ATOM 8247 C C . GLY B 1 469 ? -5.191 -35.594 -14.727 1 53.81 469 GLY B C 1
ATOM 8248 O O . GLY B 1 469 ? -4.406 -34.656 -14.914 1 53.81 469 GLY B O 1
ATOM 8249 N N . SER B 1 470 ? -4.973 -36.781 -15.43 1 46.72 470 SER B N 1
ATOM 8250 C CA . SER B 1 470 ? -4.371 -37 -16.734 1 46.72 470 SER B CA 1
ATOM 8251 C C . SER B 1 470 ? -5.078 -36.219 -17.828 1 46.72 470 SER B C 1
ATOM 8253 O O . SER B 1 470 ? -4.707 -36.281 -19 1 46.72 470 SER B O 1
ATOM 8255 N N . VAL B 1 471 ? -6.309 -35.812 -17.609 1 43.34 471 VAL B N 1
ATOM 8256 C CA . VAL B 1 471 ? -7.07 -35.406 -18.781 1 43.34 471 VAL B CA 1
ATOM 8257 C C . VAL B 1 471 ? -6.793 -33.938 -19.109 1 43.34 471 VAL B C 1
ATOM 8259 O O . VAL B 1 471 ? -6.73 -33.094 -18.219 1 43.34 471 VAL B O 1
ATOM 8262 N N . ALA B 1 472 ? -6.477 -33.594 -20.375 1 47.25 472 ALA B N 1
ATOM 8263 C CA . ALA B 1 472 ? -6.078 -32.406 -21.141 1 47.25 472 ALA B CA 1
ATOM 8264 C C . ALA B 1 472 ? -7.133 -31.312 -21.047 1 47.25 472 ALA B C 1
ATOM 8266 O O . ALA B 1 472 ? -7.121 -30.375 -21.828 1 47.25 472 ALA B O 1
ATOM 8267 N N . ALA B 1 473 ? -8.148 -31.266 -20.172 1 51.41 473 ALA B N 1
ATOM 8268 C CA . ALA B 1 473 ? -9.141 -30.188 -20.203 1 51.41 473 ALA B CA 1
ATOM 8269 C C . ALA B 1 473 ? -8.672 -28.984 -19.375 1 51.41 473 ALA B C 1
ATOM 8271 O O . ALA B 1 473 ? -7.953 -29.141 -18.391 1 51.41 473 ALA B O 1
ATOM 8272 N N . PRO B 1 474 ? -8.906 -27.812 -19.969 1 49.31 474 PRO B N 1
ATOM 8273 C CA . PRO B 1 474 ? -8.492 -26.578 -19.297 1 49.31 474 PRO B CA 1
ATOM 8274 C C . PRO B 1 474 ? -8.812 -26.594 -17.812 1 49.31 474 PRO B C 1
ATOM 8276 O O . PRO B 1 474 ? -8.016 -26.109 -17 1 49.31 474 PRO B O 1
ATOM 8279 N N . ALA B 1 475 ? -9.906 -27.078 -17.484 1 57.38 475 ALA B N 1
ATOM 8280 C CA . ALA B 1 475 ? -10.266 -27.203 -16.078 1 57.38 475 ALA B CA 1
ATOM 8281 C C . ALA B 1 475 ? -9.25 -28.047 -15.32 1 57.38 475 ALA B C 1
ATOM 8283 O O . ALA B 1 475 ? -8.93 -27.766 -14.164 1 57.38 475 ALA B O 1
ATOM 8284 N N . ASP B 1 476 ? -8.664 -28.828 -16.125 1 77.38 476 ASP B N 1
ATOM 8285 C CA . ASP B 1 476 ? -7.672 -29.719 -15.539 1 77.38 476 ASP B CA 1
ATOM 8286 C C . ASP B 1 476 ? -6.336 -29 -15.344 1 77.38 476 ASP B C 1
ATOM 8288 O O . ASP B 1 476 ? -5.656 -29.203 -14.336 1 77.38 476 ASP B O 1
ATOM 8292 N N . GLU B 1 477 ? -6.129 -28.078 -16.266 1 87.31 477 GLU B N 1
ATOM 8293 C CA . GLU B 1 477 ? -4.883 -27.312 -16.156 1 87.31 477 GLU B CA 1
ATOM 8294 C C . GLU B 1 477 ? -4.922 -26.375 -14.953 1 87.31 477 GLU B C 1
ATOM 8296 O O . GLU B 1 477 ? -3.916 -26.203 -14.266 1 87.31 477 GLU B O 1
ATOM 8301 N N . HIS B 1 478 ? -6.086 -25.797 -14.766 1 89.88 478 HIS B N 1
ATOM 8302 C CA . HIS B 1 478 ? -6.227 -24.875 -13.641 1 89.88 478 HIS B CA 1
ATOM 8303 C C . HIS B 1 478 ? -6.082 -25.625 -12.312 1 89.88 478 HIS B C 1
ATOM 8305 O O . HIS B 1 478 ? -5.461 -25.109 -11.375 1 89.88 478 HIS B O 1
ATOM 8311 N N . ALA B 1 479 ? -6.668 -26.766 -12.297 1 90 479 ALA B N 1
ATOM 8312 C CA . ALA B 1 479 ? -6.566 -27.578 -11.086 1 90 479 ALA B CA 1
ATOM 8313 C C . ALA B 1 479 ? -5.121 -28.016 -10.836 1 90 479 ALA B C 1
ATOM 8315 O O . ALA B 1 479 ? -4.656 -28.016 -9.695 1 90 479 ALA B O 1
ATOM 8316 N N . THR B 1 480 ? -4.469 -28.406 -11.945 1 93.12 480 THR B N 1
ATOM 8317 C CA . THR B 1 480 ? -3.068 -28.797 -11.844 1 93.12 480 THR B CA 1
ATOM 8318 C C . THR B 1 480 ? -2.215 -27.641 -11.352 1 93.12 480 THR B C 1
ATOM 8320 O O . THR B 1 480 ? -1.339 -27.812 -10.5 1 93.12 480 THR B O 1
ATOM 8323 N N . HIS B 1 481 ? -2.432 -26.469 -11.898 1 95 481 HIS B N 1
ATOM 8324 C CA . HIS B 1 481 ? -1.682 -25.281 -11.492 1 95 481 HIS B CA 1
ATOM 8325 C C . HIS B 1 481 ? -1.937 -24.953 -10.023 1 95 481 HIS B C 1
ATOM 8327 O O . HIS B 1 481 ? -1.013 -24.562 -9.305 1 95 481 HIS B O 1
ATOM 8333 N N . SER B 1 482 ? -3.16 -25.031 -9.578 1 93.88 482 SER B N 1
ATOM 8334 C CA . SER B 1 482 ? -3.494 -24.766 -8.18 1 93.88 482 SER B CA 1
ATOM 8335 C C . SER B 1 482 ? -2.764 -25.734 -7.246 1 93.88 482 SER B C 1
ATOM 8337 O O . SER B 1 482 ? -2.312 -25.328 -6.172 1 93.88 482 SER B O 1
ATOM 8339 N N . LEU B 1 483 ? -2.666 -26.984 -7.68 1 94.38 483 LEU B N 1
ATOM 8340 C CA . LEU B 1 483 ? -1.943 -27.969 -6.883 1 94.38 483 LEU B CA 1
ATOM 8341 C C . LEU B 1 483 ? -0.46 -27.625 -6.805 1 94.38 483 LEU B C 1
ATOM 8343 O O . LEU B 1 483 ? 0.169 -27.797 -5.758 1 94.38 483 LEU B O 1
ATOM 8347 N N . LEU B 1 484 ? 0.045 -27.234 -7.93 1 96.25 484 LEU B N 1
ATOM 8348 C CA . LEU B 1 484 ? 1.446 -26.828 -7.984 1 96.25 484 LEU B CA 1
ATOM 8349 C C . LEU B 1 484 ? 1.731 -25.703 -6.988 1 96.25 484 LEU B C 1
ATOM 8351 O O . LEU B 1 484 ? 2.684 -25.797 -6.211 1 96.25 484 LEU B O 1
ATOM 8355 N N . VAL B 1 485 ? 0.9 -24.656 -7.016 1 97.12 485 VAL B N 1
ATOM 8356 C CA . VAL B 1 485 ? 1.09 -23.5 -6.148 1 97.12 485 VAL B CA 1
ATOM 8357 C C . VAL B 1 485 ? 0.863 -23.906 -4.695 1 97.12 485 VAL B C 1
ATOM 8359 O O . VAL B 1 485 ? 1.615 -23.5 -3.807 1 97.12 485 VAL B O 1
ATOM 8362 N N . LEU B 1 486 ? -0.141 -24.703 -4.469 1 96.5 486 LEU B N 1
ATOM 8363 C CA . LEU B 1 486 ? -0.507 -25.125 -3.123 1 96.5 486 LEU B CA 1
ATOM 8364 C C . LEU B 1 486 ? 0.624 -25.922 -2.48 1 96.5 486 LEU B C 1
ATOM 8366 O O . LEU B 1 486 ? 1.096 -25.578 -1.396 1 96.5 486 LEU B O 1
ATOM 8370 N N . HIS B 1 487 ? 1.07 -26.953 -3.131 1 96.88 487 HIS B N 1
ATOM 8371 C CA . HIS B 1 487 ? 2.166 -27.766 -2.609 1 96.88 487 HIS B CA 1
ATOM 8372 C C . HIS B 1 487 ? 3.459 -26.953 -2.539 1 96.88 487 HIS B C 1
ATOM 8374 O O . HIS B 1 487 ? 4.246 -27.125 -1.604 1 96.88 487 HIS B O 1
ATOM 8380 N N . GLY B 1 488 ? 3.664 -26.172 -3.584 1 97.94 488 GLY B N 1
ATOM 8381 C CA . GLY B 1 488 ? 4.844 -25.328 -3.578 1 97.94 488 GLY B CA 1
ATOM 8382 C C . GLY B 1 488 ? 4.922 -24.422 -2.363 1 97.94 488 GLY B C 1
ATOM 8383 O O . GLY B 1 488 ? 5.969 -24.328 -1.716 1 97.94 488 GLY B O 1
ATOM 8384 N N . LEU B 1 489 ? 3.84 -23.766 -2.049 1 98.19 489 LEU B N 1
ATOM 8385 C CA . LEU B 1 489 ? 3.791 -22.859 -0.905 1 98.19 489 LEU B CA 1
ATOM 8386 C C . LEU B 1 489 ? 4.027 -23.625 0.397 1 98.19 489 LEU B C 1
ATOM 8388 O O . LEU B 1 489 ? 4.742 -23.141 1.279 1 98.19 489 LEU B O 1
ATOM 8392 N N . ALA B 1 490 ? 3.461 -24.75 0.53 1 97.62 490 ALA B N 1
ATOM 8393 C CA . ALA B 1 490 ? 3.596 -25.547 1.751 1 97.62 490 ALA B CA 1
ATOM 8394 C C . ALA B 1 490 ? 5.047 -25.953 1.976 1 97.62 490 ALA B C 1
ATOM 8396 O O . ALA B 1 490 ? 5.582 -25.797 3.074 1 97.62 490 ALA B O 1
ATOM 8397 N N . HIS B 1 491 ? 5.684 -26.453 0.965 1 97.94 491 HIS B N 1
ATOM 8398 C CA . HIS B 1 491 ? 7.074 -26.875 1.099 1 97.94 491 HIS B CA 1
ATOM 8399 C C . HIS B 1 491 ? 8 -25.672 1.282 1 97.94 491 HIS B C 1
ATOM 8401 O O . HIS B 1 491 ? 8.969 -25.75 2.043 1 97.94 491 HIS B O 1
ATOM 8407 N N . ALA B 1 492 ? 7.688 -24.641 0.54 1 98 492 ALA B N 1
ATOM 8408 C CA . ALA B 1 492 ? 8.492 -23.422 0.691 1 98 492 ALA B CA 1
ATOM 8409 C C . ALA B 1 492 ? 8.406 -22.875 2.113 1 98 492 ALA B C 1
ATOM 8411 O O . ALA B 1 492 ? 9.375 -22.328 2.637 1 98 492 ALA B O 1
ATOM 8412 N N . ALA B 1 493 ? 7.234 -23.031 2.723 1 97.5 493 ALA B N 1
ATOM 8413 C CA . ALA B 1 493 ? 7.07 -22.578 4.102 1 97.5 493 ALA B CA 1
ATOM 8414 C C . ALA B 1 493 ? 8.016 -23.328 5.039 1 97.5 493 ALA B C 1
ATOM 8416 O O . ALA B 1 493 ? 8.641 -22.734 5.914 1 97.5 493 ALA B O 1
ATOM 8417 N N . THR B 1 494 ? 8.164 -24.625 4.855 1 97.12 494 THR B N 1
ATOM 8418 C CA . THR B 1 494 ? 9.086 -25.422 5.66 1 97.12 494 THR B CA 1
ATOM 8419 C C . THR B 1 494 ? 10.531 -24.969 5.434 1 97.12 494 THR B C 1
ATOM 8421 O O . THR B 1 494 ? 11.305 -24.859 6.387 1 97.12 494 THR B O 1
ATOM 8424 N N . VAL B 1 495 ? 10.836 -24.734 4.191 1 96.62 495 VAL B N 1
ATOM 8425 C CA . VAL B 1 495 ? 12.195 -24.297 3.875 1 96.62 495 VAL B CA 1
ATOM 8426 C C . VAL B 1 495 ? 12.484 -22.969 4.57 1 96.62 495 VAL B C 1
ATOM 8428 O O . VAL B 1 495 ? 13.555 -22.781 5.164 1 96.62 495 VAL B O 1
ATOM 8431 N N . GLN B 1 496 ? 11.594 -22.047 4.496 1 93.62 496 GLN B N 1
ATOM 8432 C CA . GLN B 1 496 ? 11.781 -20.734 5.105 1 93.62 496 GLN B CA 1
ATOM 8433 C C . GLN B 1 496 ? 11.938 -20.844 6.621 1 93.62 496 GLN B C 1
ATOM 8435 O O . GLN B 1 496 ? 12.75 -20.141 7.223 1 93.62 496 GLN B O 1
ATOM 8440 N N . LEU B 1 497 ? 11.211 -21.734 7.199 1 92.25 497 LEU B N 1
ATOM 8441 C CA . LEU B 1 497 ? 11.234 -21.891 8.648 1 92.25 497 LEU B CA 1
ATOM 8442 C C . LEU B 1 497 ? 12.578 -22.438 9.117 1 92.25 497 LEU B C 1
ATOM 8444 O O . LEU B 1 497 ? 13.07 -22.062 10.18 1 92.25 497 LEU B O 1
ATOM 8448 N N . HIS B 1 498 ? 13.203 -23.25 8.344 1 91.44 498 HIS B N 1
ATOM 8449 C CA . HIS B 1 498 ? 14.352 -24.016 8.828 1 91.44 498 HIS B CA 1
ATOM 8450 C C . HIS B 1 498 ? 15.648 -23.484 8.227 1 91.44 498 HIS B C 1
ATOM 8452 O O . HIS B 1 498 ? 16.734 -23.828 8.711 1 91.44 498 HIS B O 1
ATOM 8458 N N . ARG B 1 499 ? 15.641 -22.688 7.289 1 88.56 499 ARG B N 1
ATOM 8459 C CA . ARG B 1 499 ? 16.812 -22.266 6.531 1 88.56 499 ARG B CA 1
ATOM 8460 C C . ARG B 1 499 ? 17.844 -21.594 7.445 1 88.56 499 ARG B C 1
ATOM 8462 O O . ARG B 1 499 ? 19.047 -21.844 7.316 1 88.56 499 ARG B O 1
ATOM 8469 N N . ALA B 1 500 ? 17.359 -20.797 8.336 1 79.06 500 ALA B N 1
ATOM 8470 C CA . ALA B 1 500 ? 18.266 -20.062 9.211 1 79.06 500 ALA B CA 1
ATOM 8471 C C . ALA B 1 500 ? 18.984 -21 10.172 1 79.06 500 ALA B C 1
ATOM 8473 O O . ALA B 1 500 ? 20.078 -20.688 10.641 1 79.06 500 ALA B O 1
ATOM 8474 N N . PHE B 1 501 ? 18.469 -22.125 10.383 1 83.94 501 PHE B N 1
ATOM 8475 C CA . PHE B 1 501 ? 19.016 -23.047 11.375 1 83.94 501 PHE B CA 1
ATOM 8476 C C . PHE B 1 501 ? 19.703 -24.219 10.695 1 83.94 501 PHE B C 1
ATOM 8478 O O . PHE B 1 501 ? 20.312 -25.062 11.359 1 83.94 501 PHE B O 1
ATOM 8485 N N . ALA B 1 502 ? 19.656 -24.219 9.422 1 86.69 502 ALA B N 1
ATOM 8486 C CA . ALA B 1 502 ? 20.141 -25.375 8.672 1 86.69 502 ALA B CA 1
ATOM 8487 C C . ALA B 1 502 ? 21.625 -25.609 8.898 1 86.69 502 ALA B C 1
ATOM 8489 O O . ALA B 1 502 ? 22.094 -26.734 8.875 1 86.69 502 ALA B O 1
ATOM 8490 N N . GLU B 1 503 ? 22.359 -24.594 9.219 1 81.38 503 GLU B N 1
ATOM 8491 C CA . GLU B 1 503 ? 23.797 -24.734 9.414 1 81.38 503 GLU B CA 1
ATOM 8492 C C . GLU B 1 503 ? 24.109 -25.25 10.82 1 81.38 503 GLU B C 1
ATOM 8494 O O . GLU B 1 503 ? 25.109 -25.953 11.016 1 81.38 503 GLU B O 1
ATOM 8499 N N . ARG B 1 504 ? 23.25 -24.906 11.758 1 83.62 504 ARG B N 1
ATOM 8500 C CA . ARG B 1 504 ? 23.547 -25.219 13.156 1 83.62 504 ARG B CA 1
ATOM 8501 C C . ARG B 1 504 ? 22.812 -26.484 13.594 1 83.62 504 ARG B C 1
ATOM 8503 O O . ARG B 1 504 ? 23.219 -27.141 14.555 1 83.62 504 ARG B O 1
ATOM 8510 N N . SER B 1 505 ? 21.734 -26.797 12.891 1 87.75 505 SER B N 1
ATOM 8511 C CA . SER B 1 505 ? 20.891 -27.938 13.281 1 87.75 505 SER B CA 1
ATOM 8512 C C . SER B 1 505 ? 20.781 -28.953 12.156 1 87.75 505 SER B C 1
ATOM 8514 O O . SER B 1 505 ? 20.266 -28.641 11.078 1 87.75 505 SER B O 1
ATOM 8516 N N . ALA B 1 506 ? 21.188 -30.172 12.43 1 89.38 506 ALA B N 1
ATOM 8517 C CA . ALA B 1 506 ? 21.094 -31.25 11.445 1 89.38 506 ALA B CA 1
ATOM 8518 C C . ALA B 1 506 ? 19.641 -31.547 11.094 1 89.38 506 ALA B C 1
ATOM 8520 O O . ALA B 1 506 ? 19.328 -31.875 9.945 1 89.38 506 ALA B O 1
ATOM 8521 N N . THR B 1 507 ? 18.812 -31.438 12.133 1 89.94 507 THR B N 1
ATOM 8522 C CA . THR B 1 507 ? 17.391 -31.688 11.906 1 89.94 507 THR B CA 1
ATOM 8523 C C . THR B 1 507 ? 16.812 -30.641 10.953 1 89.94 507 THR B C 1
ATOM 8525 O O . THR B 1 507 ? 16.062 -30.969 10.031 1 89.94 507 THR B O 1
ATOM 8528 N N . SER B 1 508 ? 17.172 -29.406 11.172 1 91.44 508 SER B N 1
ATOM 8529 C CA . SER B 1 508 ? 16.703 -28.328 10.305 1 91.44 508 SER B CA 1
ATOM 8530 C C . SER B 1 508 ? 17.266 -28.469 8.891 1 91.44 508 SER B C 1
ATOM 8532 O O . SER B 1 508 ? 16.562 -28.188 7.914 1 91.44 508 SER B O 1
ATOM 8534 N N . ARG B 1 509 ? 18.453 -28.906 8.812 1 92.12 509 ARG B N 1
ATOM 8535 C CA . ARG B 1 509 ? 19.062 -29.125 7.508 1 92.12 509 ARG B CA 1
ATOM 8536 C C . ARG B 1 509 ? 18.328 -30.219 6.738 1 92.12 509 ARG B C 1
ATOM 8538 O O . ARG B 1 509 ? 18.062 -30.078 5.547 1 92.12 509 ARG B O 1
ATOM 8545 N N . ALA B 1 510 ? 18.062 -31.25 7.414 1 93.19 510 ALA B N 1
ATOM 8546 C CA . ALA B 1 510 ? 17.375 -32.375 6.789 1 93.19 510 ALA B CA 1
ATOM 8547 C C . ALA B 1 510 ? 15.969 -31.984 6.328 1 93.19 510 ALA B C 1
ATOM 8549 O O . ALA B 1 510 ? 15.531 -32.375 5.25 1 93.19 510 ALA B O 1
ATOM 8550 N N . ARG B 1 511 ? 15.25 -31.25 7.148 1 94.44 511 ARG B N 1
ATOM 8551 C CA . ARG B 1 511 ? 13.906 -30.797 6.809 1 94.44 511 ARG B CA 1
ATOM 8552 C C . ARG B 1 511 ? 13.93 -29.875 5.605 1 94.44 511 ARG B C 1
ATOM 8554 O O . ARG B 1 511 ? 13.062 -29.953 4.734 1 94.44 511 ARG B O 1
ATOM 8561 N N . CYS B 1 512 ? 14.914 -29.016 5.582 1 94.81 512 CYS B N 1
ATOM 8562 C CA . CYS B 1 512 ? 15.078 -28.109 4.453 1 94.81 512 CYS B CA 1
ATOM 8563 C C . CYS B 1 512 ? 15.336 -28.875 3.164 1 94.81 512 CYS B C 1
ATOM 8565 O O . CYS B 1 512 ? 14.711 -28.594 2.135 1 94.81 512 CYS B O 1
ATOM 8567 N N . LEU B 1 513 ? 16.188 -29.859 3.234 1 94.81 513 LEU B N 1
ATOM 8568 C CA . LEU B 1 513 ? 16.562 -30.625 2.051 1 94.81 513 LEU B CA 1
ATOM 8569 C C . LEU B 1 513 ? 15.398 -31.484 1.576 1 94.81 513 LEU B C 1
ATOM 8571 O O . LEU B 1 513 ? 15.164 -31.609 0.372 1 94.81 513 LEU B O 1
ATOM 8575 N N . ALA B 1 514 ? 14.711 -32.031 2.508 1 96.06 514 ALA B N 1
ATOM 8576 C CA . ALA B 1 514 ? 13.562 -32.875 2.16 1 96.06 514 ALA B CA 1
ATOM 8577 C C . ALA B 1 514 ? 12.477 -32.062 1.468 1 96.06 514 ALA B C 1
ATOM 8579 O O . ALA B 1 514 ? 11.898 -32.5 0.472 1 96.06 514 ALA B O 1
ATOM 8580 N N . SER B 1 515 ? 12.203 -30.922 2.029 1 97.56 515 SER B N 1
ATOM 8581 C CA . SER B 1 515 ? 11.172 -30.078 1.451 1 97.56 515 SER B CA 1
ATOM 8582 C C . SER B 1 515 ? 11.617 -29.484 0.117 1 97.56 515 SER B C 1
ATOM 8584 O O . SER B 1 515 ? 10.812 -29.312 -0.796 1 97.56 515 SER B O 1
ATOM 8586 N N . ALA B 1 516 ? 12.859 -29.125 -0.021 1 97.5 516 ALA B N 1
ATOM 8587 C CA . ALA B 1 516 ? 13.383 -28.641 -1.298 1 97.5 516 ALA B CA 1
ATOM 8588 C C . ALA B 1 516 ? 13.273 -29.719 -2.375 1 97.5 516 ALA B C 1
ATOM 8590 O O . ALA B 1 516 ? 12.875 -29.438 -3.508 1 97.5 516 ALA B O 1
ATOM 8591 N N . SER B 1 517 ? 13.602 -30.938 -2.035 1 96.31 517 SER B N 1
ATOM 8592 C CA . SER B 1 517 ? 13.508 -32.062 -2.977 1 96.31 517 SER B CA 1
ATOM 8593 C C . SER B 1 517 ? 12.062 -32.312 -3.373 1 96.31 517 SER B C 1
ATOM 8595 O O . SER B 1 517 ? 11.773 -32.625 -4.531 1 96.31 517 SER B O 1
ATOM 8597 N N . ALA B 1 518 ? 11.211 -32.219 -2.357 1 96.56 518 ALA B N 1
ATOM 8598 C CA . ALA B 1 518 ? 9.797 -32.406 -2.65 1 96.56 518 ALA B CA 1
ATOM 8599 C C . ALA B 1 518 ? 9.297 -31.312 -3.6 1 96.56 518 ALA B C 1
ATOM 8601 O O . ALA B 1 518 ? 8.492 -31.594 -4.496 1 96.56 518 ALA B O 1
ATOM 8602 N N . LEU B 1 519 ? 9.727 -30.156 -3.377 1 97.44 519 LEU B N 1
ATOM 8603 C CA . LEU B 1 519 ? 9.344 -29.031 -4.238 1 97.44 519 LEU B CA 1
ATOM 8604 C C . LEU B 1 519 ? 9.844 -29.25 -5.66 1 97.44 519 LEU B C 1
ATOM 8606 O O . LEU B 1 519 ? 9.141 -28.953 -6.625 1 97.44 519 LEU B O 1
ATOM 8610 N N . VAL B 1 520 ? 11.039 -29.781 -5.844 1 97 520 VAL B N 1
ATOM 8611 C CA . VAL B 1 520 ? 11.586 -30.078 -7.16 1 97 520 VAL B CA 1
ATOM 8612 C C . VAL B 1 520 ? 10.719 -31.125 -7.852 1 97 520 VAL B C 1
ATOM 8614 O O . VAL B 1 520 ? 10.406 -31 -9.039 1 97 520 VAL B O 1
ATOM 8617 N N . ARG B 1 521 ? 10.336 -32.094 -7.125 1 94.62 521 ARG B N 1
ATOM 8618 C CA . ARG B 1 521 ? 9.492 -33.125 -7.672 1 94.62 521 ARG B CA 1
ATOM 8619 C C . ARG B 1 521 ? 8.148 -32.594 -8.125 1 94.62 521 ARG B C 1
ATOM 8621 O O . ARG B 1 521 ? 7.652 -32.938 -9.203 1 94.62 521 ARG B O 1
ATOM 8628 N N . VAL B 1 522 ? 7.535 -31.75 -7.262 1 95.88 522 VAL B N 1
ATOM 8629 C CA . VAL B 1 522 ? 6.242 -31.141 -7.562 1 95.88 522 VAL B CA 1
ATOM 8630 C C . VAL B 1 522 ? 6.352 -30.297 -8.828 1 95.88 522 VAL B C 1
ATOM 8632 O O . VAL B 1 522 ? 5.516 -30.406 -9.734 1 95.88 522 VAL B O 1
ATOM 8635 N N . VAL B 1 523 ? 7.367 -29.484 -8.914 1 95.75 523 VAL B N 1
ATOM 8636 C CA . VAL B 1 523 ? 7.555 -28.609 -10.055 1 95.75 523 VAL B CA 1
ATOM 8637 C C . VAL B 1 523 ? 7.809 -29.438 -11.312 1 95.75 523 VAL B C 1
ATOM 8639 O O . VAL B 1 523 ? 7.219 -29.188 -12.367 1 95.75 523 VAL B O 1
ATOM 8642 N N . HIS B 1 524 ? 8.609 -30.453 -11.234 1 93.06 524 HIS B N 1
ATOM 8643 C CA . HIS B 1 524 ? 8.969 -31.281 -12.367 1 93.06 524 HIS B CA 1
ATOM 8644 C C . HIS B 1 524 ? 7.758 -32.062 -12.891 1 93.06 524 HIS B C 1
ATOM 8646 O O . HIS B 1 524 ? 7.523 -32.094 -14.102 1 93.06 524 HIS B O 1
ATOM 8652 N N . GLU B 1 525 ? 7.012 -32.594 -12.023 1 91.19 525 GLU B N 1
ATOM 8653 C CA . GLU B 1 525 ? 5.891 -33.438 -12.406 1 91.19 525 GLU B CA 1
ATOM 8654 C C . GLU B 1 525 ? 4.727 -32.625 -12.945 1 91.19 525 GLU B C 1
ATOM 8656 O O . GLU B 1 525 ? 4.09 -33 -13.93 1 91.19 525 GLU B O 1
ATOM 8661 N N . LEU B 1 526 ? 4.461 -31.531 -12.336 1 92.94 526 LEU B N 1
ATOM 8662 C CA . LEU B 1 526 ? 3.229 -30.828 -12.648 1 92.94 526 LEU B CA 1
ATOM 8663 C C . LEU B 1 526 ? 3.449 -29.828 -13.789 1 92.94 526 LEU B C 1
ATOM 8665 O O . LEU B 1 526 ? 2.527 -29.531 -14.555 1 92.94 526 LEU B O 1
ATOM 8669 N N . THR B 1 527 ? 4.621 -29.312 -13.977 1 91.94 527 THR B N 1
ATOM 8670 C CA . THR B 1 527 ? 4.852 -28.312 -15.008 1 91.94 527 THR B CA 1
ATOM 8671 C C . THR B 1 527 ? 4.824 -28.938 -16.391 1 91.94 527 THR B C 1
ATOM 8673 O O . THR B 1 527 ? 4.652 -28.25 -17.391 1 91.94 527 THR B O 1
ATOM 8676 N N . ARG B 1 528 ? 4.938 -30.219 -16.547 1 87.75 528 ARG B N 1
ATOM 8677 C CA . ARG B 1 528 ? 4.875 -30.922 -17.828 1 87.75 528 ARG B CA 1
ATOM 8678 C C . ARG B 1 528 ? 3.492 -30.781 -18.453 1 87.75 528 ARG B C 1
ATOM 8680 O O . ARG B 1 528 ? 3.355 -30.844 -19.688 1 87.75 528 ARG B O 1
ATOM 8687 N N . ARG B 1 529 ? 2.57 -30.469 -17.625 1 87.06 529 ARG B N 1
ATOM 8688 C CA . ARG B 1 529 ? 1.184 -30.406 -18.078 1 87.06 529 ARG B CA 1
ATOM 8689 C C . ARG B 1 529 ? 0.716 -28.969 -18.203 1 87.06 529 ARG B C 1
ATOM 8691 O O . ARG B 1 529 ? -0.462 -28.703 -18.469 1 87.06 529 ARG B O 1
ATOM 8698 N N . LEU B 1 530 ? 1.62 -28.094 -17.984 1 90.94 530 LEU B N 1
ATOM 8699 C CA . LEU B 1 530 ? 1.229 -26.688 -17.969 1 90.94 530 LEU B CA 1
ATOM 8700 C C . LEU B 1 530 ? 2.021 -25.891 -19 1 90.94 530 LEU B C 1
ATOM 8702 O O . LEU B 1 530 ? 3.244 -26.031 -19.078 1 90.94 530 LEU B O 1
ATOM 8706 N N . ALA B 1 531 ? 1.312 -25.188 -19.75 1 86.19 531 ALA B N 1
ATOM 8707 C CA . ALA B 1 531 ? 1.976 -24.328 -20.734 1 86.19 531 ALA B CA 1
ATOM 8708 C C . ALA B 1 531 ? 2.379 -22.984 -20.125 1 86.19 531 ALA B C 1
ATOM 8710 O O . ALA B 1 531 ? 3.408 -22.422 -20.484 1 86.19 531 ALA B O 1
ATOM 8711 N N . VAL B 1 532 ? 1.522 -22.453 -19.312 1 92.19 532 VAL B N 1
ATOM 8712 C CA . VAL B 1 532 ? 1.734 -21.172 -18.656 1 92.19 532 VAL B CA 1
ATOM 8713 C C . VAL B 1 532 ? 1.593 -21.344 -17.141 1 92.19 532 VAL B C 1
ATOM 8715 O O . VAL B 1 532 ? 0.756 -22.125 -16.672 1 92.19 532 VAL B O 1
ATOM 8718 N N . VAL B 1 533 ? 2.49 -20.656 -16.453 1 95.31 533 VAL B N 1
ATOM 8719 C CA . VAL B 1 533 ? 2.398 -20.734 -15 1 95.31 533 VAL B CA 1
ATOM 8720 C C . VAL B 1 533 ? 2.459 -19.328 -14.398 1 95.31 533 VAL B C 1
ATOM 8722 O O . VAL B 1 533 ? 2.951 -18.406 -15.039 1 95.31 533 VAL B O 1
ATOM 8725 N N . SER B 1 534 ? 1.948 -19.156 -13.211 1 96.5 534 SER B N 1
ATOM 8726 C CA . SER B 1 534 ? 2.068 -17.922 -12.438 1 96.5 534 SER B CA 1
ATOM 8727 C C . SER B 1 534 ? 3.525 -17.625 -12.109 1 96.5 534 SER B C 1
ATOM 8729 O O . SER B 1 534 ? 4.316 -18.531 -11.867 1 96.5 534 SER B O 1
ATOM 8731 N N . PRO B 1 535 ? 3.9 -16.344 -12.117 1 96.62 535 PRO B N 1
ATOM 8732 C CA . PRO B 1 535 ? 5.273 -15.992 -11.75 1 96.62 535 PRO B CA 1
ATOM 8733 C C . PRO B 1 535 ? 5.633 -16.453 -10.336 1 96.62 535 PRO B C 1
ATOM 8735 O O . PRO B 1 535 ? 6.816 -16.594 -10.008 1 96.62 535 PRO B O 1
ATOM 8738 N N . LEU B 1 536 ? 4.711 -16.75 -9.539 1 96.69 536 LEU B N 1
ATOM 8739 C CA . LEU B 1 536 ? 4.938 -17.234 -8.18 1 96.69 536 LEU B CA 1
ATOM 8740 C C . LEU B 1 536 ? 5.711 -18.562 -8.195 1 96.69 536 LEU B C 1
ATOM 8742 O O . LEU B 1 536 ? 6.484 -18.844 -7.281 1 96.69 536 LEU B O 1
ATOM 8746 N N . VAL B 1 537 ? 5.477 -19.312 -9.219 1 96.44 537 VAL B N 1
ATOM 8747 C CA . VAL B 1 537 ? 6.168 -20.594 -9.352 1 96.44 537 VAL B CA 1
ATOM 8748 C C . VAL B 1 537 ? 7.676 -20.359 -9.43 1 96.44 537 VAL B C 1
ATOM 8750 O O . VAL B 1 537 ? 8.461 -21.172 -8.922 1 96.44 537 VAL B O 1
ATOM 8753 N N . GLY B 1 538 ? 8.031 -19.266 -10.07 1 95.25 538 GLY B N 1
ATOM 8754 C CA . GLY B 1 538 ? 9.438 -18.906 -10.102 1 95.25 538 GLY B CA 1
ATOM 8755 C C . GLY B 1 538 ? 10.023 -18.641 -8.719 1 95.25 538 GLY B C 1
ATOM 8756 O O . GLY B 1 538 ? 11.156 -19.031 -8.445 1 95.25 538 GLY B O 1
ATOM 8757 N N . VAL B 1 539 ? 9.266 -18.031 -7.855 1 95.75 539 VAL B N 1
ATOM 8758 C CA . VAL B 1 539 ? 9.703 -17.734 -6.492 1 95.75 539 VAL B CA 1
ATOM 8759 C C . VAL B 1 539 ? 9.859 -19.047 -5.715 1 95.75 539 VAL B C 1
ATOM 8761 O O . VAL B 1 539 ? 10.867 -19.234 -5.02 1 95.75 539 VAL B O 1
ATOM 8764 N N . LEU B 1 540 ? 8.898 -19.906 -5.883 1 96.94 540 LEU B N 1
ATOM 8765 C CA . LEU B 1 540 ? 8.906 -21.172 -5.164 1 96.94 540 LEU B CA 1
ATOM 8766 C C . LEU B 1 540 ? 10.047 -22.062 -5.645 1 96.94 540 LEU B C 1
ATOM 8768 O O . LEU B 1 540 ? 10.75 -22.672 -4.832 1 96.94 540 LEU B O 1
ATOM 8772 N N . ALA B 1 541 ? 10.234 -22.078 -6.93 1 95.81 541 ALA B N 1
ATOM 8773 C CA . ALA B 1 541 ? 11.336 -22.859 -7.488 1 95.81 541 ALA B CA 1
ATOM 8774 C C . ALA B 1 541 ? 12.688 -22.312 -7.051 1 95.81 541 ALA B C 1
ATOM 8776 O O . ALA B 1 541 ? 13.617 -23.062 -6.789 1 95.81 541 ALA B O 1
ATOM 8777 N N . ALA B 1 542 ? 12.789 -21 -7.016 1 94.62 542 ALA B N 1
ATOM 8778 C CA . ALA B 1 542 ? 14.031 -20.375 -6.566 1 94.62 542 ALA B CA 1
ATOM 8779 C C . ALA B 1 542 ? 14.336 -20.75 -5.121 1 94.62 542 ALA B C 1
ATOM 8781 O O . ALA B 1 542 ? 15.508 -20.906 -4.746 1 94.62 542 ALA B O 1
ATOM 8782 N N . THR B 1 543 ? 13.359 -20.859 -4.32 1 95.31 543 THR B N 1
ATOM 8783 C CA . THR B 1 543 ? 13.539 -21.25 -2.928 1 95.31 543 THR B CA 1
ATOM 8784 C C . THR B 1 543 ? 14.156 -22.641 -2.83 1 95.31 543 THR B C 1
ATOM 8786 O O . THR B 1 543 ? 15.094 -22.859 -2.062 1 95.31 543 THR B O 1
ATOM 8789 N N . ALA B 1 544 ? 13.648 -23.547 -3.605 1 96.75 544 ALA B N 1
ATOM 8790 C CA . ALA B 1 544 ? 14.227 -24.891 -3.639 1 96.75 544 ALA B CA 1
ATOM 8791 C C . ALA B 1 544 ? 15.625 -24.875 -4.242 1 96.75 544 ALA B C 1
ATOM 8793 O O . ALA B 1 544 ? 16.531 -25.547 -3.746 1 96.75 544 ALA B O 1
ATOM 8794 N N . GLY B 1 545 ? 15.797 -24.109 -5.262 1 96.25 545 GLY B N 1
ATOM 8795 C CA . GLY B 1 545 ? 17.094 -24 -5.914 1 96.25 545 GLY B CA 1
ATOM 8796 C C . GLY B 1 545 ? 18.172 -23.469 -5.004 1 96.25 545 GLY B C 1
ATOM 8797 O O . GLY B 1 545 ? 19.312 -23.953 -5.031 1 96.25 545 GLY B O 1
ATOM 8798 N N . GLU B 1 546 ? 17.828 -22.5 -4.23 1 93.81 546 GLU B N 1
ATOM 8799 C CA . GLU B 1 546 ? 18.812 -21.922 -3.318 1 93.81 546 GLU B CA 1
ATOM 8800 C C . GLU B 1 546 ? 19.297 -22.938 -2.301 1 93.81 546 GLU B C 1
ATOM 8802 O O . GLU B 1 546 ? 20.484 -22.969 -1.973 1 93.81 546 GLU B O 1
ATOM 8807 N N . VAL B 1 547 ? 18.406 -23.75 -1.804 1 94.81 547 VAL B N 1
ATOM 8808 C CA . VAL B 1 547 ? 18.781 -24.781 -0.848 1 94.81 547 VAL B CA 1
ATOM 8809 C C . VAL B 1 547 ? 19.688 -25.797 -1.519 1 94.81 547 VAL B C 1
ATOM 8811 O O . VAL B 1 547 ? 20.703 -26.203 -0.944 1 94.81 547 VAL B O 1
ATOM 8814 N N . LEU B 1 548 ? 19.391 -26.172 -2.719 1 94.81 548 LEU B N 1
ATOM 8815 C CA . LEU B 1 548 ? 20.156 -27.188 -3.441 1 94.81 548 LEU B CA 1
ATOM 8816 C C . LEU B 1 548 ? 21.531 -26.656 -3.832 1 94.81 548 LEU B C 1
ATOM 8818 O O . LEU B 1 548 ? 22.531 -27.359 -3.709 1 94.81 548 LEU B O 1
ATOM 8822 N N . VAL B 1 549 ? 21.578 -25.422 -4.215 1 93.56 549 VAL B N 1
ATOM 8823 C CA . VAL B 1 549 ? 22.844 -24.812 -4.613 1 93.56 549 VAL B CA 1
ATOM 8824 C C . VAL B 1 549 ? 23.75 -24.641 -3.389 1 93.56 549 VAL B C 1
ATOM 8826 O O . VAL B 1 549 ? 24.953 -24.859 -3.461 1 93.56 549 VAL B O 1
ATOM 8829 N N . HIS B 1 550 ? 23.156 -24.219 -2.312 1 90.62 550 HIS B N 1
ATOM 8830 C CA . HIS B 1 550 ? 23.938 -24.094 -1.081 1 90.62 550 HIS B CA 1
ATOM 8831 C C . HIS B 1 550 ? 24.5 -25.438 -0.654 1 90.62 550 HIS B C 1
ATOM 8833 O O . HIS B 1 550 ? 25.641 -25.516 -0.193 1 90.62 550 HIS B O 1
ATOM 8839 N N . GLY B 1 551 ? 23.672 -26.469 -0.765 1 88.5 551 GLY B N 1
ATOM 8840 C CA . GLY B 1 551 ? 24.172 -27.812 -0.494 1 88.5 551 GLY B CA 1
ATOM 8841 C C . GLY B 1 551 ? 25.297 -28.234 -1.419 1 88.5 551 GLY B C 1
ATOM 8842 O O . GLY B 1 551 ? 26.281 -28.828 -0.975 1 88.5 551 GLY B O 1
ATOM 8843 N N . LEU B 1 552 ? 25.156 -27.891 -2.641 1 89.81 552 LEU B N 1
ATOM 8844 C CA . LEU B 1 552 ? 26.172 -28.203 -3.639 1 89.81 552 LEU B CA 1
ATOM 8845 C C . LEU B 1 552 ? 27.469 -27.453 -3.35 1 89.81 552 LEU B C 1
ATOM 8847 O O . LEU B 1 552 ? 28.547 -28.047 -3.408 1 89.81 552 LEU B O 1
ATOM 8851 N N . GLN B 1 553 ? 27.344 -26.219 -2.965 1 88.19 553 GLN B N 1
ATOM 8852 C CA . GLN B 1 553 ? 28.516 -25.391 -2.678 1 88.19 553 GLN B CA 1
ATOM 8853 C C . GLN B 1 553 ? 29.203 -25.859 -1.398 1 88.19 553 GLN B C 1
ATOM 8855 O O . GLN B 1 553 ? 30.438 -25.844 -1.317 1 88.19 553 GLN B O 1
ATOM 8860 N N . SER B 1 554 ? 28.422 -26.172 -0.416 1 86.06 554 SER B N 1
ATOM 8861 C CA . SER B 1 554 ? 28.984 -26.672 0.833 1 86.06 554 SER B CA 1
ATOM 8862 C C . SER B 1 554 ? 29.781 -27.953 0.604 1 86.06 554 SER B C 1
ATOM 8864 O O . SER B 1 554 ? 30.828 -28.156 1.207 1 86.06 554 SER B O 1
ATOM 8866 N N . MET B 1 555 ? 29.344 -28.844 -0.235 1 85 555 MET B N 1
ATOM 8867 C CA . MET B 1 555 ? 30.031 -30.094 -0.553 1 85 555 MET B CA 1
ATOM 8868 C C . MET B 1 555 ? 31.297 -29.828 -1.363 1 85 555 MET B C 1
ATOM 8870 O O . MET B 1 555 ? 32.312 -30.484 -1.143 1 85 555 MET B O 1
ATOM 8874 N N . ARG B 1 556 ? 31.234 -28.891 -2.23 1 85.69 556 ARG B N 1
ATOM 8875 C CA . ARG B 1 556 ? 32.406 -28.531 -3.039 1 85.69 556 ARG B CA 1
ATOM 8876 C C . ARG B 1 556 ? 33.5 -27.906 -2.184 1 85.69 556 ARG B C 1
ATOM 8878 O O . ARG B 1 556 ? 34.688 -28.156 -2.385 1 85.69 556 ARG B O 1
ATOM 8885 N N . SER B 1 557 ? 33.031 -27.062 -1.292 1 84.94 557 SER B N 1
ATOM 8886 C CA . SER B 1 557 ? 33.969 -26.453 -0.374 1 84.94 557 SER B CA 1
ATOM 8887 C C . SER B 1 557 ? 34.625 -27.5 0.517 1 84.94 557 SER B C 1
ATOM 8889 O O . SER B 1 557 ? 35.844 -27.422 0.801 1 84.94 557 SER B O 1
ATOM 8891 N N . ALA B 1 558 ? 33.844 -28.422 0.946 1 82.75 558 ALA B N 1
ATOM 8892 C CA . ALA B 1 558 ? 34.406 -29.516 1.755 1 82.75 558 ALA B CA 1
ATOM 8893 C C . ALA B 1 558 ? 35.344 -30.375 0.939 1 82.75 558 ALA B C 1
ATOM 8895 O O . ALA B 1 558 ? 36.375 -30.844 1.456 1 82.75 558 ALA B O 1
ATOM 8896 N N . ARG B 1 559 ? 35.062 -30.578 -0.303 1 82.88 559 ARG B N 1
ATOM 8897 C CA . ARG B 1 559 ? 35.906 -31.344 -1.196 1 82.88 559 ARG B CA 1
ATOM 8898 C C . ARG B 1 559 ? 37.25 -30.656 -1.392 1 82.88 559 ARG B C 1
ATOM 8900 O O . ARG B 1 559 ? 38.312 -31.297 -1.387 1 82.88 559 ARG B O 1
ATOM 8907 N N . THR B 1 560 ? 37.156 -29.359 -1.542 1 80.62 560 THR B N 1
ATOM 8908 C CA . THR B 1 560 ? 38.375 -28.578 -1.711 1 80.62 560 THR B CA 1
ATOM 8909 C C . THR B 1 560 ? 39.188 -28.594 -0.431 1 80.62 560 THR B C 1
ATOM 8911 O O . THR B 1 560 ? 40.438 -28.672 -0.483 1 80.62 560 THR B O 1
ATOM 8914 N N . ALA B 1 561 ? 38.469 -28.516 0.646 1 79.56 561 ALA B N 1
ATOM 8915 C CA . ALA B 1 561 ? 39.156 -28.531 1.926 1 79.56 561 ALA B CA 1
ATOM 8916 C C . ALA B 1 561 ? 39.844 -29.859 2.162 1 79.56 561 ALA B C 1
ATOM 8918 O O . ALA B 1 561 ? 40.906 -29.938 2.82 1 79.56 561 ALA B O 1
ATOM 8919 N N . TRP B 1 562 ? 39.281 -30.922 1.714 1 79.19 562 TRP B N 1
ATOM 8920 C CA . TRP B 1 562 ? 39.844 -32.25 1.922 1 79.19 562 TRP B CA 1
ATOM 8921 C C . TRP B 1 562 ? 40.75 -32.625 0.773 1 79.19 562 TRP B C 1
ATOM 8923 O O . TRP B 1 562 ? 41.281 -33.75 0.739 1 79.19 562 TRP B O 1
ATOM 8933 N N . ALA B 1 563 ? 41.094 -31.766 -0.102 1 72.12 563 ALA B N 1
ATOM 8934 C CA . ALA B 1 563 ? 42 -31.953 -1.236 1 72.12 563 ALA B CA 1
ATOM 8935 C C . ALA B 1 563 ? 41.625 -33.188 -2.031 1 72.12 563 ALA B C 1
ATOM 8937 O O . ALA B 1 563 ? 42.5 -34 -2.414 1 72.12 563 ALA B O 1
ATOM 8938 N N . SER B 1 564 ? 40.344 -33.469 -1.964 1 70.44 564 SER B N 1
ATOM 8939 C CA . SER B 1 564 ? 39.875 -34.594 -2.738 1 70.44 564 SER B CA 1
ATOM 8940 C C . SER B 1 564 ? 39.375 -34.188 -4.113 1 70.44 564 SER B C 1
ATOM 8942 O O . SER B 1 564 ? 38.75 -33.125 -4.25 1 70.44 564 SER B O 1
ATOM 8944 N N . SER B 1 565 ? 39.938 -34.781 -5.176 1 67.19 565 SER B N 1
ATOM 8945 C CA . SER B 1 565 ? 39.5 -34.5 -6.539 1 67.19 565 SER B CA 1
ATOM 8946 C C . SER B 1 565 ? 38.156 -35.156 -6.844 1 67.19 565 SER B C 1
ATOM 8948 O O . SER B 1 565 ? 37.469 -34.781 -7.781 1 67.19 565 SER B O 1
ATOM 8950 N N . ALA B 1 566 ? 37.844 -36.188 -5.992 1 68.31 566 ALA B N 1
ATOM 8951 C CA . ALA B 1 566 ? 36.625 -36.969 -6.281 1 68.31 566 ALA B CA 1
ATOM 8952 C C . ALA B 1 566 ? 35.406 -36.312 -5.672 1 68.31 566 ALA B C 1
ATOM 8954 O O . ALA B 1 566 ? 35.469 -35.75 -4.594 1 68.31 566 ALA B O 1
ATOM 8955 N N . ALA B 1 567 ? 34.344 -36.344 -6.406 1 72.75 567 ALA B N 1
ATOM 8956 C CA . ALA B 1 567 ? 33.062 -35.844 -5.91 1 72.75 567 ALA B CA 1
ATOM 8957 C C . ALA B 1 567 ? 32.625 -36.594 -4.648 1 72.75 567 ALA B C 1
ATOM 8959 O O . ALA B 1 567 ? 32.781 -37.812 -4.555 1 72.75 567 ALA B O 1
ATOM 8960 N N . LEU B 1 568 ? 32.281 -35.844 -3.623 1 72.69 568 LEU B N 1
ATOM 8961 C CA . LEU B 1 568 ? 31.812 -36.438 -2.369 1 72.69 568 LEU B CA 1
ATOM 8962 C C . LEU B 1 568 ? 30.469 -37.094 -2.551 1 72.69 568 LEU B C 1
ATOM 8964 O O . LEU B 1 568 ? 29.688 -36.719 -3.42 1 72.69 568 LEU B O 1
ATOM 8968 N N . PRO B 1 569 ? 30.25 -38.125 -1.693 1 71.5 569 PRO B N 1
ATOM 8969 C CA . PRO B 1 569 ? 28.938 -38.75 -1.765 1 71.5 569 PRO B CA 1
ATOM 8970 C C . PRO B 1 569 ? 27.781 -37.781 -1.531 1 71.5 569 PRO B C 1
ATOM 8972 O O . PRO B 1 569 ? 27.812 -37 -0.568 1 71.5 569 PRO B O 1
ATOM 8975 N N . GLY B 1 570 ? 26.828 -37.562 -2.506 1 81.88 570 GLY B N 1
ATOM 8976 C CA . GLY B 1 570 ? 25.688 -36.656 -2.379 1 81.88 570 GLY B CA 1
ATOM 8977 C C . GLY B 1 570 ? 25.75 -35.469 -3.316 1 81.88 570 GLY B C 1
ATOM 8978 O O . GLY B 1 570 ? 24.719 -34.844 -3.615 1 81.88 570 GLY B O 1
ATOM 8979 N N . GLU B 1 571 ? 27 -35.188 -3.65 1 84.81 571 GLU B N 1
ATOM 8980 C CA . GLU B 1 571 ? 27.172 -34.031 -4.551 1 84.81 571 GLU B CA 1
ATOM 8981 C C . GLU B 1 571 ? 26.406 -34.25 -5.848 1 84.81 571 GLU B C 1
ATOM 8983 O O . GLU B 1 571 ? 25.781 -33.312 -6.363 1 84.81 571 GLU B O 1
ATOM 8988 N N . ASP B 1 572 ? 26.484 -35.5 -6.352 1 86.5 572 ASP B N 1
ATOM 8989 C CA . ASP B 1 572 ? 25.797 -35.844 -7.598 1 86.5 572 ASP B CA 1
ATOM 8990 C C . ASP B 1 572 ? 24.281 -35.688 -7.441 1 86.5 572 ASP B C 1
ATOM 8992 O O . ASP B 1 572 ? 23.594 -35.281 -8.383 1 86.5 572 ASP B O 1
ATOM 8996 N N . LYS B 1 573 ? 23.844 -36.062 -6.262 1 88.5 573 LYS B N 1
ATOM 8997 C CA . LYS B 1 573 ? 22.406 -35.969 -6.012 1 88.5 573 LYS B CA 1
ATOM 8998 C C . LYS B 1 573 ? 21.953 -34.5 -6.039 1 88.5 573 LYS B C 1
ATOM 9000 O O . LYS B 1 573 ? 20.891 -34.188 -6.57 1 88.5 573 LYS B O 1
ATOM 9005 N N . PHE B 1 574 ? 22.734 -33.625 -5.469 1 91.31 574 PHE B N 1
ATOM 9006 C CA . PHE B 1 574 ? 22.438 -32.188 -5.484 1 91.31 574 PHE B CA 1
ATOM 9007 C C . PHE B 1 574 ? 22.469 -31.656 -6.906 1 91.31 574 PHE B C 1
ATOM 9009 O O . PHE B 1 574 ? 21.594 -30.891 -7.305 1 91.31 574 PHE B O 1
ATOM 9016 N N . ALA B 1 575 ? 23.422 -32.062 -7.617 1 90.56 575 ALA B N 1
ATOM 9017 C CA . ALA B 1 575 ? 23.562 -31.594 -8.992 1 90.56 575 ALA B CA 1
ATOM 9018 C C . ALA B 1 575 ? 22.406 -32.062 -9.859 1 90.56 575 ALA B C 1
ATOM 9020 O O . ALA B 1 575 ? 21.875 -31.312 -10.68 1 90.56 575 ALA B O 1
ATOM 9021 N N . GLN B 1 576 ? 22.062 -33.312 -9.688 1 91.81 576 GLN B N 1
ATOM 9022 C CA . GLN B 1 576 ? 20.953 -33.875 -10.453 1 91.81 576 GLN B CA 1
ATOM 9023 C C . GLN B 1 576 ? 19.641 -33.156 -10.141 1 91.81 576 GLN B C 1
ATOM 9025 O O . GLN B 1 576 ? 18.875 -32.812 -11.047 1 91.81 576 GLN B O 1
ATOM 9030 N N . SER B 1 577 ? 19.344 -32.969 -8.867 1 93.88 577 SER B N 1
ATOM 9031 C CA . SER B 1 577 ? 18.125 -32.281 -8.461 1 93.88 577 SER B CA 1
ATOM 9032 C C . SER B 1 577 ? 18.094 -30.844 -8.984 1 93.88 577 SER B C 1
ATOM 9034 O O . SER B 1 577 ? 17.047 -30.344 -9.406 1 93.88 577 SER B O 1
ATOM 9036 N N . THR B 1 578 ? 19.188 -30.156 -8.922 1 94.25 578 THR B N 1
ATOM 9037 C CA . THR B 1 578 ? 19.281 -28.797 -9.438 1 94.25 578 THR B CA 1
ATOM 9038 C C . THR B 1 578 ? 19.031 -28.766 -10.938 1 94.25 578 THR B C 1
ATOM 9040 O O . THR B 1 578 ? 18.312 -27.906 -11.438 1 94.25 578 THR B O 1
ATOM 9043 N N . ASN B 1 579 ? 19.609 -29.75 -11.633 1 93.25 579 ASN B N 1
ATOM 9044 C CA . ASN B 1 579 ? 19.422 -29.828 -13.078 1 93.25 579 ASN B CA 1
ATOM 9045 C C . ASN B 1 579 ? 17.969 -30.141 -13.43 1 93.25 579 ASN B C 1
ATOM 9047 O O . ASN B 1 579 ? 17.453 -29.625 -14.422 1 93.25 579 ASN B O 1
ATOM 9051 N N . GLN B 1 580 ? 17.453 -30.984 -12.664 1 94.75 580 GLN B N 1
ATOM 9052 C CA . GLN B 1 580 ? 16.047 -31.312 -12.875 1 94.75 580 GLN B CA 1
ATOM 9053 C C . GLN B 1 580 ? 15.164 -30.062 -12.727 1 94.75 580 GLN B C 1
ATOM 9055 O O . GLN B 1 580 ? 14.234 -29.859 -13.5 1 94.75 580 GLN B O 1
ATOM 9060 N N . LEU B 1 581 ? 15.43 -29.297 -11.734 1 95.81 581 LEU B N 1
ATOM 9061 C CA . LEU B 1 581 ? 14.68 -28.062 -11.5 1 95.81 581 LEU B CA 1
ATOM 9062 C C . LEU B 1 581 ? 14.883 -27.078 -12.641 1 95.81 581 LEU B C 1
ATOM 9064 O O . LEU B 1 581 ? 13.922 -26.484 -13.141 1 95.81 581 LEU B O 1
ATOM 9068 N N . VAL B 1 582 ? 16.078 -26.906 -13.078 1 94.19 582 VAL B N 1
ATOM 9069 C CA . VAL B 1 582 ? 16.406 -25.984 -14.156 1 94.19 582 VAL B CA 1
ATOM 9070 C C . VAL B 1 582 ? 15.719 -26.438 -15.445 1 94.19 582 VAL B C 1
ATOM 9072 O O . VAL B 1 582 ? 15.164 -25.609 -16.172 1 94.19 582 VAL B O 1
ATOM 9075 N N . ALA B 1 583 ? 15.742 -27.703 -15.688 1 93.31 583 ALA B N 1
ATOM 9076 C CA . ALA B 1 583 ? 15.117 -28.25 -16.891 1 93.31 583 ALA B CA 1
ATOM 9077 C C . ALA B 1 583 ? 13.609 -27.984 -16.875 1 93.31 583 ALA B C 1
ATOM 9079 O O . ALA B 1 583 ? 13.023 -27.672 -17.922 1 93.31 583 ALA B O 1
ATOM 9080 N N . ALA B 1 584 ? 13.008 -28.203 -15.758 1 94.25 584 ALA B N 1
ATOM 9081 C CA . ALA B 1 584 ? 11.57 -27.969 -15.633 1 94.25 584 ALA B CA 1
ATOM 9082 C C . ALA B 1 584 ? 11.234 -26.484 -15.859 1 94.25 584 ALA B C 1
ATOM 9084 O O . ALA B 1 584 ? 10.234 -26.172 -16.5 1 94.25 584 ALA B O 1
ATOM 9085 N N . LEU B 1 585 ? 12.047 -25.609 -15.352 1 93.62 585 LEU B N 1
ATOM 9086 C CA . LEU B 1 585 ? 11.781 -24.172 -15.445 1 93.62 585 LEU B CA 1
ATOM 9087 C C . LEU B 1 585 ? 12.07 -23.656 -16.844 1 93.62 585 LEU B C 1
ATOM 9089 O O . LEU B 1 585 ? 11.477 -22.672 -17.297 1 93.62 585 LEU B O 1
ATOM 9093 N N . GLU B 1 586 ? 12.969 -24.266 -17.547 1 91.62 586 GLU B N 1
ATOM 9094 C CA . GLU B 1 586 ? 13.328 -23.828 -18.891 1 91.62 586 GLU B CA 1
ATOM 9095 C C . GLU B 1 586 ? 12.172 -24.016 -19.859 1 91.62 586 GLU B C 1
ATOM 9097 O O . GLU B 1 586 ? 12.109 -23.359 -20.906 1 91.62 586 GLU B O 1
ATOM 9102 N N . ARG B 1 587 ? 11.273 -24.844 -19.5 1 89.38 587 ARG B N 1
ATOM 9103 C CA . ARG B 1 587 ? 10.094 -25.047 -20.328 1 89.38 587 ARG B CA 1
ATOM 9104 C C . ARG B 1 587 ? 9.086 -23.922 -20.141 1 89.38 587 ARG B C 1
ATOM 9106 O O . ARG B 1 587 ? 8.188 -23.734 -20.969 1 89.38 587 ARG B O 1
ATOM 9113 N N . LEU B 1 588 ? 9.258 -23.172 -19.094 1 89.38 588 LEU B N 1
ATOM 9114 C CA . LEU B 1 588 ? 8.289 -22.141 -18.734 1 89.38 588 LEU B CA 1
ATOM 9115 C C . LEU B 1 588 ? 8.844 -20.75 -19.031 1 89.38 588 LEU B C 1
ATOM 9117 O O . LEU B 1 588 ? 8.672 -19.828 -18.234 1 89.38 588 LEU B O 1
ATOM 9121 N N . THR B 1 589 ? 9.461 -20.547 -20.141 1 78.62 589 THR B N 1
ATOM 9122 C CA . THR B 1 589 ? 10.219 -19.328 -20.422 1 78.62 589 THR B CA 1
ATOM 9123 C C . THR B 1 589 ? 9.297 -18.219 -20.891 1 78.62 589 THR B C 1
ATOM 9125 O O . THR B 1 589 ? 9.758 -17.125 -21.219 1 78.62 589 THR B O 1
ATOM 9128 N N . GLN B 1 590 ? 8.055 -18.5 -20.844 1 85.25 590 GLN B N 1
ATOM 9129 C CA . GLN B 1 590 ? 7.141 -17.422 -21.234 1 85.25 590 GLN B CA 1
ATOM 9130 C C . GLN B 1 590 ? 7.176 -16.281 -20.234 1 85.25 590 GLN B C 1
ATOM 9132 O O . GLN B 1 590 ? 6.949 -15.125 -20.594 1 85.25 590 GLN B O 1
ATOM 9137 N N . SER B 1 591 ? 7.395 -16.516 -19.016 1 91.88 591 SER B N 1
ATOM 9138 C CA . SER B 1 591 ? 7.516 -15.492 -17.984 1 91.88 591 SER B CA 1
ATOM 9139 C C . SER B 1 591 ? 8.953 -15.008 -17.844 1 91.88 591 SER B C 1
ATOM 9141 O O . SER B 1 591 ? 9.828 -15.758 -17.391 1 91.88 591 SER B O 1
ATOM 9143 N N . PRO B 1 592 ? 9.227 -13.734 -18.219 1 92.44 592 PRO B N 1
ATOM 9144 C CA . PRO B 1 592 ? 10.57 -13.188 -18.031 1 92.44 592 PRO B CA 1
ATOM 9145 C C . PRO B 1 592 ? 11.062 -13.336 -16.594 1 92.44 592 PRO B C 1
ATOM 9147 O O . PRO B 1 592 ? 12.258 -13.508 -16.359 1 92.44 592 PRO B O 1
ATOM 9150 N N . PHE B 1 593 ? 10.219 -13.297 -15.656 1 94.56 593 PHE B N 1
ATOM 9151 C CA . PHE B 1 593 ? 10.617 -13.477 -14.266 1 94.56 593 PHE B CA 1
ATOM 9152 C C . PHE B 1 593 ? 11.133 -14.891 -14.031 1 94.56 593 PHE B C 1
ATOM 9154 O O . PHE B 1 593 ? 12.195 -15.078 -13.43 1 94.56 593 PHE B O 1
ATOM 9161 N N . VAL B 1 594 ? 10.352 -15.906 -14.5 1 94.44 594 VAL B N 1
ATOM 9162 C CA . VAL B 1 594 ? 10.758 -17.297 -14.344 1 94.44 594 VAL B CA 1
ATOM 9163 C C . VAL B 1 594 ? 12.062 -17.547 -15.094 1 94.44 594 VAL B C 1
ATOM 9165 O O . VAL B 1 594 ? 12.938 -18.266 -14.602 1 94.44 594 VAL B O 1
ATOM 9168 N N . ALA B 1 595 ? 12.172 -16.906 -16.203 1 93.19 595 ALA B N 1
ATOM 9169 C CA . ALA B 1 595 ? 13.406 -17.031 -16.984 1 93.19 595 ALA B CA 1
ATOM 9170 C C . ALA B 1 595 ? 14.594 -16.453 -16.219 1 93.19 595 ALA B C 1
ATOM 9172 O O . ALA B 1 595 ? 15.68 -17.031 -16.219 1 93.19 595 ALA B O 1
ATOM 9173 N N . SER B 1 596 ? 14.359 -15.328 -15.617 1 91.88 596 SER B N 1
ATOM 9174 C CA . SER B 1 596 ? 15.422 -14.688 -14.852 1 91.88 596 SER B CA 1
ATOM 9175 C C . SER B 1 596 ? 15.828 -15.531 -13.648 1 91.88 596 SER B C 1
ATOM 9177 O O . SER B 1 596 ? 17.016 -15.648 -13.336 1 91.88 596 SER B O 1
ATOM 9179 N N . GLN B 1 597 ? 14.891 -16.109 -12.992 1 91.38 597 GLN B N 1
ATOM 9180 C CA . GLN B 1 597 ? 15.18 -16.984 -11.859 1 91.38 597 GLN B CA 1
ATOM 9181 C C . GLN B 1 597 ? 15.945 -18.234 -12.305 1 91.38 597 GLN B C 1
ATOM 9183 O O . GLN B 1 597 ? 16.859 -18.688 -11.617 1 91.38 597 GLN B O 1
ATOM 9188 N N . THR B 1 598 ? 15.562 -18.734 -13.461 1 93.06 598 THR B N 1
ATOM 9189 C CA . THR B 1 598 ? 16.219 -19.922 -14 1 93.06 598 THR B CA 1
ATOM 9190 C C . THR B 1 598 ? 17.672 -19.625 -14.352 1 93.06 598 THR B C 1
ATOM 9192 O O . THR B 1 598 ? 18.562 -20.422 -14.055 1 93.06 598 THR B O 1
ATOM 9195 N N . ALA B 1 599 ? 17.906 -18.484 -14.906 1 92.62 599 ALA B N 1
ATOM 9196 C CA . ALA B 1 599 ? 19.266 -18.078 -15.266 1 92.62 599 ALA B CA 1
ATOM 9197 C C . ALA B 1 599 ? 20.125 -17.906 -14.023 1 92.62 599 ALA B C 1
ATOM 9199 O O . ALA B 1 599 ? 21.297 -18.297 -14.016 1 92.62 599 ALA B O 1
ATOM 9200 N N . ARG B 1 600 ? 19.562 -17.328 -13.023 1 90.38 600 ARG B N 1
ATOM 9201 C CA . ARG B 1 600 ? 20.297 -17.125 -11.781 1 90.38 600 ARG B CA 1
ATOM 9202 C C . ARG B 1 600 ? 20.656 -18.453 -11.133 1 90.38 600 ARG B C 1
ATOM 9204 O O . ARG B 1 600 ? 21.75 -18.625 -10.586 1 90.38 600 ARG B O 1
ATOM 9211 N N . LEU B 1 601 ? 19.719 -19.391 -11.188 1 91.5 601 LEU B N 1
ATOM 9212 C CA . LEU B 1 601 ? 19.953 -20.703 -10.617 1 91.5 601 LEU B CA 1
ATOM 9213 C C . LEU B 1 601 ? 21.031 -21.453 -11.398 1 91.5 601 LEU B C 1
ATOM 9215 O O . LEU B 1 601 ? 21.875 -22.125 -10.797 1 91.5 601 LEU B O 1
ATOM 9219 N N . ARG B 1 602 ? 21 -21.266 -12.664 1 91.56 602 ARG B N 1
ATOM 9220 C CA . ARG B 1 602 ? 22.016 -21.922 -13.5 1 91.56 602 ARG B CA 1
ATOM 9221 C C . ARG B 1 602 ? 23.406 -21.359 -13.219 1 91.56 602 ARG B C 1
ATOM 9223 O O . ARG B 1 602 ? 24.375 -22.109 -13.133 1 91.56 602 ARG B O 1
ATOM 9230 N N . GLU B 1 603 ? 23.438 -20.094 -13.008 1 90.75 603 GLU B N 1
ATOM 9231 C CA . GLU B 1 603 ? 24.719 -19.438 -12.727 1 90.75 603 GLU B CA 1
ATOM 9232 C C . GLU B 1 603 ? 25.25 -19.828 -11.352 1 90.75 603 GLU B C 1
ATOM 9234 O O . GLU B 1 603 ? 26.453 -20.062 -11.188 1 90.75 603 GLU B O 1
ATOM 9239 N N . ALA B 1 604 ? 24.391 -19.906 -10.438 1 89.19 604 ALA B N 1
ATOM 9240 C CA . ALA B 1 604 ? 24.797 -20.266 -9.078 1 89.19 604 ALA B CA 1
ATOM 9241 C C . ALA B 1 604 ? 25.234 -21.734 -9.008 1 89.19 604 ALA B C 1
ATOM 9243 O O . ALA B 1 604 ? 26.141 -22.062 -8.25 1 89.19 604 ALA B O 1
ATOM 9244 N N . ALA B 1 605 ? 24.594 -22.562 -9.805 1 88.06 605 ALA B N 1
ATOM 9245 C CA . ALA B 1 605 ? 24.922 -24 -9.805 1 88.06 605 ALA B CA 1
ATOM 9246 C C . ALA B 1 605 ? 26.25 -24.25 -10.508 1 88.06 605 ALA B C 1
ATOM 9248 O O . ALA B 1 605 ? 26.906 -25.25 -10.234 1 88.06 605 ALA B O 1
ATOM 9249 N N . ALA B 1 606 ? 26.703 -23.328 -11.352 1 85.88 606 ALA B N 1
ATOM 9250 C CA . ALA B 1 606 ? 27.938 -23.5 -12.109 1 85.88 606 ALA B CA 1
ATOM 9251 C C . ALA B 1 606 ? 29.141 -23.047 -11.289 1 85.88 606 ALA B C 1
ATOM 9253 O O . ALA B 1 606 ? 30.281 -23.422 -11.578 1 85.88 606 ALA B O 1
ATOM 9254 N N . GLN B 1 607 ? 28.969 -22.25 -10.234 1 79.69 607 GLN B N 1
ATOM 9255 C CA . GLN B 1 607 ? 30.062 -21.797 -9.383 1 79.69 607 GLN B CA 1
ATOM 9256 C C . GLN B 1 607 ? 30.438 -22.859 -8.352 1 79.69 607 GLN B C 1
ATOM 9258 O O . GLN B 1 607 ? 31.609 -23 -7.996 1 79.69 607 GLN B O 1
#